Protein AF-0000000078676673 (afdb_homodimer)

Solvent-accessible surface area (backbone atoms only — not comparable to full-atom values): 57944 Å² total; per-residue (Å²): 85,81,50,71,73,44,78,80,46,65,52,58,42,9,52,76,52,68,42,88,40,55,68,43,31,34,55,69,67,86,79,61,76,72,70,53,73,57,58,74,82,31,48,66,63,53,66,36,32,30,43,80,42,86,70,35,52,70,46,39,53,55,34,51,52,52,36,44,50,51,38,16,38,59,28,43,42,38,75,39,76,58,84,74,61,75,51,32,40,33,36,33,49,42,73,12,48,30,18,28,65,18,46,79,79,66,31,75,36,64,32,30,49,11,75,91,26,55,39,43,12,51,46,45,34,38,50,40,18,35,62,42,49,69,50,51,64,27,34,65,66,29,72,72,48,34,44,73,35,71,88,32,38,30,89,91,54,64,74,51,65,51,61,38,55,64,76,28,44,74,63,79,88,51,55,80,48,59,54,17,36,46,23,63,39,27,49,55,62,27,67,64,90,48,55,17,43,44,41,71,55,68,86,42,45,78,39,28,32,38,54,44,34,70,24,73,56,48,48,52,44,51,25,53,74,70,50,36,67,53,41,62,27,50,66,48,64,35,50,38,71,52,93,63,42,71,33,42,32,76,48,70,56,90,43,63,60,39,84,38,46,53,45,76,58,51,54,72,38,20,77,81,49,57,62,36,28,66,98,50,28,21,20,39,33,37,62,32,46,86,46,51,66,70,36,28,23,21,42,25,48,47,84,38,77,55,51,68,48,48,22,20,39,32,32,32,39,30,27,30,30,13,56,59,17,36,39,35,37,32,37,37,33,70,34,93,86,83,41,73,54,76,45,82,74,46,76,43,58,30,54,72,96,50,77,49,80,40,80,46,64,42,70,45,76,48,73,50,47,26,27,50,31,46,34,39,33,27,28,83,54,79,27,58,13,21,43,34,42,28,33,33,31,35,31,44,39,83,49,60,75,41,71,47,78,39,69,52,39,59,59,45,61,72,67,52,55,52,54,44,73,46,69,52,70,82,42,72,30,92,82,48,53,24,31,33,43,37,32,16,69,35,1,40,68,90,38,63,52,13,24,15,40,24,44,22,46,29,51,46,96,42,56,89,80,52,71,69,38,32,57,80,28,44,34,38,45,26,44,40,28,64,49,53,45,73,70,71,37,48,37,41,61,50,65,48,53,44,47,48,79,39,57,35,94,85,64,78,44,48,53,44,32,52,13,80,75,64,32,45,83,42,73,46,96,87,68,49,67,44,19,39,25,59,64,50,34,31,47,52,65,40,45,52,70,56,49,68,70,52,41,34,65,48,96,42,27,33,42,33,39,31,36,50,84,83,80,51,70,74,43,79,81,47,65,55,58,43,8,52,75,53,67,44,88,41,54,67,43,33,34,56,70,67,86,80,60,76,71,70,50,71,56,60,75,82,30,48,65,63,52,67,36,32,32,42,81,43,85,70,36,51,69,47,39,54,54,33,49,53,53,36,44,51,50,38,16,38,59,27,43,42,37,74,39,76,60,84,75,62,74,53,33,40,34,37,33,48,43,72,13,47,31,17,30,66,19,46,78,78,67,30,75,36,64,30,29,49,12,76,89,27,55,39,43,12,51,45,46,34,37,52,40,18,35,63,43,50,70,48,51,65,26,34,65,66,30,70,72,48,33,44,74,35,70,90,34,37,30,89,91,53,63,76,52,65,51,61,38,55,64,76,28,46,74,63,80,86,51,55,80,48,59,55,16,34,47,22,61,39,28,49,54,63,28,67,63,90,49,56,20,44,44,41,71,55,68,85,40,44,79,39,28,30,39,55,45,34,69,24,72,56,47,48,51,43,50,25,54,73,70,50,34,67,53,40,61,26,50,67,48,62,35,50,40,70,50,92,62,43,71,33,42,32,77,49,70,56,90,41,63,60,38,83,38,48,55,44,78,60,51,54,72,40,20,77,80,48,58,62,35,28,65,96,48,30,21,20,40,34,37,62,31,46,85,45,52,65,68,35,28,22,22,42,25,48,46,85,36,78,56,52,70,48,47,23,20,41,32,31,33,40,30,28,30,30,14,58,60,17,37,38,34,37,33,38,36,32,70,35,92,86,82,42,72,53,76,45,80,74,47,77,45,59,28,54,71,95,51,77,48,80,39,79,45,65,44,72,45,76,48,72,51,47,26,24,49,31,46,34,39,34,27,27,83,52,80,28,60,15,21,44,33,43,31,33,35,32,36,30,44,40,82,49,58,74,40,71,48,76,42,69,52,40,61,60,45,62,73,67,51,54,53,56,46,72,46,69,53,71,81,42,71,27,91,82,48,52,23,30,34,42,37,31,16,68,35,0,40,69,90,38,64,54,12,24,16,41,25,44,21,46,29,50,46,96,42,56,90,78,51,70,70,38,33,55,80,27,44,33,39,47,26,46,39,29,65,49,52,44,72,70,73,36,49,37,41,61,50,65,49,51,45,45,50,81,39,58,33,96,85,65,78,43,50,53,44,32,53,14,82,74,64,31,43,84,42,73,46,95,86,68,47,68,42,20,39,26,58,64,50,33,31,46,51,64,41,45,50,70,55,51,67,70,51,43,35,65,46,95,41,28,32,42,33,40,32,38,50,82

Nearest PDB structures (foldseek):
  7uac-assembly1_H  TM=9.548E-01  e=2.931E-64  Homo sapiens
  7uab-assembly1_H  TM=9.508E-01  e=7.262E-64  Homo sapiens
  7uai-assembly1_C  TM=9.586E-01  e=2.978E-59  Homo sapiens
  7uaf-assembly1_D  TM=9.474E-01  e=2.146E-58  Homo sapiens
  7uab-assembly1_A  TM=9.183E-01  e=3.983E-48  Homo sapiens

Radius of gyration: 32.24 Å; Cα contacts (8 Å, |Δi|>4): 2885; chains: 2; bounding box: 76×101×75 Å

Sequence (1130 aa):
DVDEGHDWDIPNINGVAGVDLLEGDIEQDKTSSRNTIIGEKYRWPTTVPYYLEDSLDMNAKGVVLKAFDQYRLKTCIDFTPWKGEQNYISVFKGSGCFSSVGNQHVGKQRLSIGKNCDRLGTVEHEFLHALGLWHEQSRADRDDYVQIMWDQIEPGKEHNFRTRDDTVSSALGVPYDYSSVMHYSKTSFSRSSEPTIVTKIPHFLDVIGQRMGFSAGDLSKLNRLYKCTKSSTFVESCSFEEDNICGMIRGSGNRKWERRASVDGGPQTDFTNMGQCKGKGFFMHFSTASAEPADRASLETQWLYPKSGVQCLQFFLHRNGASDDVLNIWVREYDKAQGSRRTLFRTITAGGVGGSWELHAITLNMTQKARVVFEGISGKGPSAGGFSLDDINLSSVKCPEHVWHVRNITGLLATTPAGRKAYSPRFLSSTGYSFQVGVYLNGVSSRPGYMAVYLHLTSGPNDHKLRWPCPWHQGTMALLDQQSDIRQQMSMHRMVTTDPKMISSDGTEFYWDDPRKVGSKITASDGSFYYRGPGYGTSTFIAHSRLRSRNFLKGDDAFFLLSFEDVDEGHDWDIPNINGVAGVDLLEGDIEQDKTSSRNTIIGEKYRWPTTVPYYLEDSLDMNAKGVVLKAFDQYRLKTCIDFTPWKGEQNYISVFKGSGCFSSVGNQHVGKQRLSIGKNCDRLGTVEHEFLHALGLWHEQSRADRDDYVQIMWDQIEPGKEHNFRTRDDTVSSALGVPYDYSSVMHYSKTSFSRSSEPTIVTKIPHFLDVIGQRMGFSAGDLSKLNRLYKCTKSSTFVESCSFEEDNICGMIRGSGNRKWERRASVDGGPQTDFTNMGQCKGKGFFMHFSTASAEPADRASLETQWLYPKSGVQCLQFFLHRNGASDDVLNIWVREYDKAQGSRRTLFRTITAGGVGGSWELHAITLNMTQKARVVFEGISGKGPSAGGFSLDDINLSSVKCPEHVWHVRNITGLLATTPAGRKAYSPRFLSSTGYSFQVGVYLNGVSSRPGYMAVYLHLTSGPNDHKLRWPCPWHQGTMALLDQQSDIRQQMSMHRMVTTDPKMISSDGTEFYWDDPRKVGSKITASDGSFYYRGPGYGTSTFIAHSRLRSRNFLKGDDAFFLLSFE

Structure (mmCIF, N/CA/C/O backbone):
data_AF-0000000078676673-model_v1
#
loop_
_entity.id
_entity.type
_entity.pdbx_description
1 polymer Metalloendopeptidase
#
loop_
_atom_site.group_PDB
_atom_site.id
_atom_site.type_symbol
_atom_site.label_atom_id
_atom_site.label_alt_id
_atom_site.label_comp_id
_atom_site.label_asym_id
_atom_site.label_entity_id
_atom_site.label_seq_id
_atom_site.pdbx_PDB_ins_code
_atom_site.Cartn_x
_atom_site.Cartn_y
_atom_site.Cartn_z
_atom_site.occupancy
_atom_site.B_iso_or_equiv
_atom_site.auth_seq_id
_atom_site.auth_comp_id
_atom_site.auth_asym_id
_atom_site.auth_atom_id
_atom_site.pdbx_PDB_model_num
ATOM 1 N N . ASP A 1 1 ? 10.953 -36.375 -15.945 1 92.75 1 ASP A N 1
ATOM 2 C CA . ASP A 1 1 ? 11.344 -35 -15.547 1 92.75 1 ASP A CA 1
ATOM 3 C C . ASP A 1 1 ? 11.375 -34.062 -16.75 1 92.75 1 ASP A C 1
ATOM 5 O O . ASP A 1 1 ? 12.234 -34.188 -17.625 1 92.75 1 ASP A O 1
ATOM 9 N N . VAL A 1 2 ? 10.461 -33.125 -16.703 1 92.12 2 VAL A N 1
ATOM 10 C CA . VAL A 1 2 ? 10.25 -32.25 -17.859 1 92.12 2 VAL A CA 1
ATOM 11 C C . VAL A 1 2 ? 11.477 -31.359 -18.062 1 92.12 2 VAL A C 1
ATOM 13 O O . VAL A 1 2 ? 11.773 -30.953 -19.188 1 92.12 2 VAL A O 1
ATOM 16 N N . ASP A 1 3 ? 12.242 -31.094 -17.031 1 93.12 3 ASP A N 1
ATOM 17 C CA . ASP A 1 3 ? 13.406 -30.219 -17.109 1 93.12 3 ASP A CA 1
ATOM 18 C C . ASP A 1 3 ? 14.695 -31.016 -17.172 1 93.12 3 ASP A C 1
ATOM 20 O O . ASP A 1 3 ? 15.789 -30.453 -17.094 1 93.12 3 ASP A O 1
ATOM 24 N N . GLU A 1 4 ? 14.602 -32.25 -17.188 1 90.94 4 GLU A N 1
ATOM 25 C CA . GLU A 1 4 ? 15.727 -33.156 -17.312 1 90.94 4 GLU A CA 1
ATOM 26 C C . GLU A 1 4 ? 16.734 -32.969 -16.172 1 90.94 4 GLU A C 1
ATOM 28 O O . GLU A 1 4 ? 17.938 -33.031 -16.391 1 90.94 4 GLU A O 1
ATOM 33 N N . GLY A 1 5 ? 16.172 -32.594 -15.102 1 90 5 GLY A N 1
ATOM 34 C CA . GLY A 1 5 ? 17 -32.469 -13.898 1 90 5 GLY A CA 1
ATOM 35 C C . GLY A 1 5 ? 17.719 -31.141 -13.812 1 90 5 GLY A C 1
ATOM 36 O O . GLY A 1 5 ? 18.562 -30.938 -12.922 1 90 5 GLY A O 1
ATOM 37 N N . HIS A 1 6 ? 17.438 -30.219 -14.688 1 89.12 6 HIS A N 1
ATOM 38 C CA . HIS A 1 6 ? 18.141 -28.938 -14.711 1 89.12 6 HIS A CA 1
ATOM 39 C C . HIS A 1 6 ? 17.25 -27.812 -14.188 1 89.12 6 HIS A C 1
ATOM 41 O O . HIS A 1 6 ? 16.031 -27.844 -14.359 1 89.12 6 HIS A O 1
ATOM 47 N N . ASP A 1 7 ? 17.891 -26.922 -13.461 1 89.88 7 ASP A N 1
ATOM 48 C CA . ASP A 1 7 ? 17.25 -25.641 -13.148 1 89.88 7 ASP A CA 1
ATOM 49 C C . ASP A 1 7 ? 17.562 -24.594 -14.227 1 89.88 7 ASP A C 1
ATOM 51 O O . ASP A 1 7 ? 18.438 -23.75 -14.039 1 89.88 7 ASP A O 1
ATOM 55 N N . TRP A 1 8 ? 16.766 -24.641 -15.289 1 89.5 8 TRP A N 1
ATOM 56 C CA . TRP A 1 8 ? 17.031 -23.844 -16.484 1 89.5 8 TRP A CA 1
ATOM 57 C C . TRP A 1 8 ? 16.781 -22.359 -16.234 1 89.5 8 TRP A C 1
ATOM 59 O O . TRP A 1 8 ? 15.812 -22 -15.555 1 89.5 8 TRP A O 1
ATOM 69 N N . ASP A 1 9 ? 17.75 -21.578 -16.672 1 91.25 9 ASP A N 1
ATOM 70 C CA . ASP A 1 9 ? 17.531 -20.141 -16.797 1 91.25 9 ASP A CA 1
ATOM 71 C C . ASP A 1 9 ? 17.641 -19.688 -18.25 1 91.25 9 ASP A C 1
ATOM 73 O O . ASP A 1 9 ? 18.109 -20.438 -19.109 1 91.25 9 ASP A O 1
ATOM 77 N N . ILE A 1 10 ? 17.234 -18.547 -18.547 1 92.69 10 ILE A N 1
ATOM 78 C CA . ILE A 1 10 ? 17.062 -18.062 -19.906 1 92.69 10 ILE A CA 1
ATOM 79 C C . ILE A 1 10 ? 18.406 -18.078 -20.641 1 92.69 10 ILE A C 1
ATOM 81 O O . ILE A 1 10 ? 18.5 -18.625 -21.75 1 92.69 10 ILE A O 1
ATOM 85 N N . PRO A 1 11 ? 19.469 -17.578 -20.016 1 89.31 11 PRO A N 1
ATOM 86 C CA . PRO A 1 11 ? 20.75 -17.609 -20.75 1 89.31 11 PRO A CA 1
ATOM 87 C C . PRO A 1 11 ? 21.234 -19.031 -21.016 1 89.31 11 PRO A C 1
ATOM 89 O O . PRO A 1 11 ? 21.844 -19.297 -22.062 1 89.31 11 PRO A O 1
ATOM 92 N N . ASN A 1 12 ? 20.953 -19.938 -20.141 1 89.25 12 ASN A N 1
ATOM 93 C CA . ASN A 1 12 ? 21.312 -21.344 -20.359 1 89.25 12 ASN A CA 1
ATOM 94 C C . ASN A 1 12 ? 20.516 -21.953 -21.516 1 89.25 12 ASN A C 1
ATOM 96 O O . ASN A 1 12 ? 21.078 -22.641 -22.375 1 89.25 12 ASN A O 1
ATOM 100 N N . ILE A 1 13 ? 19.281 -21.688 -21.484 1 92.56 13 ILE A N 1
ATOM 101 C CA . ILE A 1 13 ? 18.391 -22.219 -22.516 1 92.56 13 ILE A CA 1
ATOM 102 C C . ILE A 1 13 ? 18.844 -21.703 -23.891 1 92.56 13 ILE A C 1
ATOM 104 O O . ILE A 1 13 ? 19.031 -22.5 -24.812 1 92.56 13 ILE A O 1
ATOM 108 N N . ASN A 1 14 ? 19.016 -20.422 -23.953 1 92.44 14 ASN A N 1
ATOM 109 C CA . ASN A 1 14 ? 19.375 -19.812 -25.234 1 92.44 14 ASN A CA 1
ATOM 110 C C . ASN A 1 14 ? 20.781 -20.203 -25.672 1 92.44 14 ASN A C 1
ATOM 112 O O . ASN A 1 14 ? 21.047 -20.359 -26.859 1 92.44 14 ASN A O 1
ATOM 116 N N . GLY A 1 15 ? 21.656 -20.422 -24.75 1 87.25 15 GLY A N 1
ATOM 117 C CA . GLY A 1 15 ? 22.984 -20.938 -25.062 1 87.25 15 GLY A CA 1
ATOM 118 C C . GLY A 1 15 ? 22.969 -22.312 -25.703 1 87.25 15 GLY A C 1
ATOM 119 O O . GLY A 1 15 ? 23.641 -22.531 -26.719 1 87.25 15 GLY A O 1
ATOM 120 N N . VAL A 1 16 ? 22.25 -23.156 -25.156 1 86.94 16 VAL A N 1
ATOM 121 C CA . VAL A 1 16 ? 22.125 -24.516 -25.656 1 86.94 16 VAL A CA 1
ATOM 122 C C . VAL A 1 16 ? 21.469 -24.5 -27.031 1 86.94 16 VAL A C 1
ATOM 124 O O . VAL A 1 16 ? 21.812 -25.297 -27.906 1 86.94 16 VAL A O 1
ATOM 127 N N . ALA A 1 17 ? 20.594 -23.562 -27.219 1 87.94 17 ALA A N 1
ATOM 128 C CA . ALA A 1 17 ? 19.875 -23.453 -28.484 1 87.94 17 ALA A CA 1
ATOM 129 C C . ALA A 1 17 ? 20.719 -22.781 -29.547 1 87.94 17 ALA A C 1
ATOM 131 O O . ALA A 1 17 ? 20.359 -22.75 -30.719 1 87.94 17 ALA A O 1
ATOM 132 N N . GLY A 1 18 ? 21.812 -22.172 -29.203 1 84.75 18 GLY A N 1
ATOM 133 C CA . GLY A 1 18 ? 22.734 -21.531 -30.125 1 84.75 18 GLY A CA 1
ATOM 134 C C . GLY A 1 18 ? 22.281 -20.156 -30.562 1 84.75 18 GLY A C 1
ATOM 135 O O . GLY A 1 18 ? 22.625 -19.703 -31.656 1 84.75 18 GLY A O 1
ATOM 136 N N . VAL A 1 19 ? 21.484 -19.609 -29.75 1 83.12 19 VAL A N 1
ATOM 137 C CA . VAL A 1 19 ? 20.969 -18.281 -30.078 1 83.12 19 VAL A CA 1
ATOM 138 C C . VAL A 1 19 ? 21.828 -17.219 -29.391 1 83.12 19 VAL A C 1
ATOM 140 O O . VAL A 1 19 ? 22.094 -17.297 -28.188 1 83.12 19 VAL A O 1
ATOM 143 N N . ASP A 1 20 ? 22.391 -16.312 -30.172 1 80.12 20 ASP A N 1
ATOM 144 C CA . ASP A 1 20 ? 23.172 -15.203 -29.641 1 80.12 20 ASP A CA 1
ATOM 145 C C . ASP A 1 20 ? 22.422 -13.883 -29.75 1 80.12 20 ASP A C 1
ATOM 147 O O . ASP A 1 20 ? 22.438 -13.242 -30.812 1 80.12 20 ASP A O 1
ATOM 151 N N . LEU A 1 21 ? 21.797 -13.531 -28.672 1 86.69 21 LEU A N 1
ATOM 152 C CA . LEU A 1 21 ? 20.953 -12.344 -28.656 1 86.69 21 LEU A CA 1
ATOM 153 C C . LEU A 1 21 ? 21.516 -11.289 -27.719 1 86.69 21 LEU A C 1
ATOM 155 O O . LEU A 1 21 ? 22.359 -11.594 -26.875 1 86.69 21 LEU A O 1
ATOM 159 N N . LEU A 1 22 ? 21.031 -10.094 -27.938 1 82.38 22 LEU A N 1
ATOM 160 C CA . LEU A 1 22 ? 21.391 -9.008 -27.031 1 82.38 22 LEU A CA 1
ATOM 161 C C . LEU A 1 22 ? 20.969 -9.32 -25.594 1 82.38 22 LEU A C 1
ATOM 163 O O . LEU A 1 22 ? 19.797 -9.641 -25.359 1 82.38 22 LEU A O 1
ATOM 167 N N . GLU A 1 23 ? 21.906 -9.266 -24.719 1 85.62 23 GLU A N 1
ATOM 168 C CA . GLU A 1 23 ? 21.672 -9.523 -23.297 1 85.62 23 GLU A CA 1
ATOM 169 C C . GLU A 1 23 ? 21.031 -10.891 -23.094 1 85.62 23 GLU A C 1
ATOM 171 O O . GLU A 1 23 ? 20.219 -11.055 -22.172 1 85.62 23 GLU A O 1
ATOM 176 N N . GLY A 1 24 ? 21.219 -11.719 -24.031 1 86.75 24 GLY A N 1
ATOM 177 C CA . GLY A 1 24 ? 20.859 -13.125 -23.875 1 86.75 24 GLY A CA 1
ATOM 178 C C . GLY A 1 24 ? 19.453 -13.445 -24.375 1 86.75 24 GLY A C 1
ATOM 179 O O . GLY A 1 24 ? 19.141 -14.602 -24.656 1 86.75 24 GLY A O 1
ATOM 180 N N . ASP A 1 25 ? 18.531 -12.391 -24.453 1 90.94 25 ASP A N 1
ATOM 181 C CA . ASP A 1 25 ? 17.172 -12.773 -24.844 1 90.94 25 ASP A CA 1
ATOM 182 C C . ASP A 1 25 ? 16.438 -11.609 -25.5 1 90.94 25 ASP A C 1
ATOM 184 O O . ASP A 1 25 ? 15.211 -11.617 -25.578 1 90.94 25 ASP A O 1
ATOM 188 N N . ILE A 1 26 ? 17.141 -10.594 -25.922 1 90.88 26 ILE A N 1
ATOM 189 C CA . ILE A 1 26 ? 16.5 -9.453 -26.562 1 90.88 26 ILE A CA 1
ATOM 190 C C . ILE A 1 26 ? 16.766 -9.492 -28.062 1 90.88 26 ILE A C 1
ATOM 192 O O . ILE A 1 26 ? 17.922 -9.492 -28.5 1 90.88 26 ILE A O 1
ATOM 196 N N . GLU A 1 27 ? 15.719 -9.539 -28.797 1 89 27 GLU A N 1
ATOM 197 C CA . GLU A 1 27 ? 15.812 -9.477 -30.25 1 89 27 GLU A CA 1
ATOM 198 C C . GLU A 1 27 ? 15.836 -8.031 -30.75 1 89 27 GLU A C 1
ATOM 200 O O . GLU A 1 27 ? 14.906 -7.266 -30.469 1 89 27 GLU A O 1
ATOM 205 N N . GLN A 1 28 ? 16.906 -7.57 -31.281 1 78.38 28 GLN A N 1
ATOM 206 C CA . GLN A 1 28 ? 17.016 -6.219 -31.812 1 78.38 28 GLN A CA 1
ATOM 207 C C . GLN A 1 28 ? 17.375 -6.242 -33.281 1 78.38 28 GLN A C 1
ATOM 209 O O . GLN A 1 28 ? 18.125 -7.102 -33.75 1 78.38 28 GLN A O 1
ATOM 214 N N . ASP A 1 29 ? 16.547 -5.516 -34.188 1 62.16 29 ASP A N 1
ATOM 215 C CA . ASP A 1 29 ? 16.922 -5.383 -35.594 1 62.16 29 ASP A CA 1
ATOM 216 C C . ASP A 1 29 ? 18.281 -4.688 -35.719 1 62.16 29 ASP A C 1
ATOM 218 O O . ASP A 1 29 ? 18.531 -3.689 -35.062 1 62.16 29 ASP A O 1
ATOM 222 N N . LYS A 1 30 ? 19.266 -5.34 -36.281 1 51.09 30 LYS A N 1
ATOM 223 C CA . LYS A 1 30 ? 20.609 -4.836 -36.531 1 51.09 30 LYS A CA 1
ATOM 224 C C . LYS A 1 30 ? 20.578 -3.441 -37.156 1 51.09 30 LYS A C 1
ATOM 226 O O . LYS A 1 30 ? 21.547 -2.689 -37.031 1 51.09 30 LYS A O 1
ATOM 231 N N . THR A 1 31 ? 19.609 -3.217 -37.938 1 47 31 THR A N 1
ATOM 232 C CA . THR A 1 31 ? 19.672 -1.951 -38.656 1 47 31 THR A CA 1
ATOM 233 C C . THR A 1 31 ? 19.25 -0.792 -37.75 1 47 31 THR A C 1
ATOM 235 O O . THR A 1 31 ? 19.453 0.373 -38.094 1 47 31 THR A O 1
ATOM 238 N N . SER A 1 32 ? 18.312 -0.962 -36.875 1 45.56 32 SER A N 1
ATOM 239 C CA . SER A 1 32 ? 17.734 0.176 -36.156 1 45.56 32 SER A CA 1
ATOM 240 C C . SER A 1 32 ? 18.531 0.524 -34.906 1 45.56 32 SER A C 1
ATOM 242 O O . SER A 1 32 ? 18.578 -0.266 -33.969 1 45.56 32 SER A O 1
ATOM 244 N N . SER A 1 33 ? 19.484 1.242 -35.156 1 39.91 33 SER A N 1
ATOM 245 C CA . SER A 1 33 ? 20.234 1.948 -34.125 1 39.91 33 SER A CA 1
ATOM 246 C C . SER A 1 33 ? 19.312 2.539 -33.062 1 39.91 33 SER A C 1
ATOM 248 O O . SER A 1 33 ? 19.719 3.365 -32.25 1 39.91 33 SER A O 1
ATOM 250 N N . ARG A 1 34 ? 18.031 2.299 -33.156 1 44.09 34 ARG A N 1
ATOM 251 C CA . ARG A 1 34 ? 17.172 3.062 -32.25 1 44.09 34 ARG A CA 1
ATOM 252 C C . ARG A 1 34 ? 17.312 2.59 -30.812 1 44.09 34 ARG A C 1
ATOM 254 O O . ARG A 1 34 ? 16.734 1.581 -30.422 1 44.09 34 ARG A O 1
ATOM 261 N N . ASN A 1 35 ? 18.453 2.812 -30.219 1 40.28 35 ASN A N 1
ATOM 262 C CA . ASN A 1 35 ? 18.953 2.527 -28.875 1 40.28 35 ASN A CA 1
ATOM 263 C C . ASN A 1 35 ? 17.953 2.959 -27.812 1 40.28 35 ASN A C 1
ATOM 265 O O . ASN A 1 35 ? 18.141 2.68 -26.625 1 40.28 35 ASN A O 1
ATOM 269 N N . THR A 1 36 ? 17.125 4.039 -28.047 1 45.88 36 THR A N 1
ATOM 270 C CA . THR A 1 36 ? 16.422 4.605 -26.906 1 45.88 36 THR A CA 1
ATOM 271 C C . THR A 1 36 ? 14.961 4.184 -26.891 1 45.88 36 THR A C 1
ATOM 273 O O . THR A 1 36 ? 14.227 4.449 -27.859 1 45.88 36 THR A O 1
ATOM 276 N N . ILE A 1 37 ? 14.625 2.998 -26.344 1 56.66 37 ILE A N 1
ATOM 277 C CA . ILE A 1 37 ? 13.219 2.615 -26.234 1 56.66 37 ILE A CA 1
ATOM 278 C C . ILE A 1 37 ? 12.555 3.373 -25.094 1 56.66 37 ILE A C 1
ATOM 280 O O . ILE A 1 37 ? 12.258 2.789 -24.047 1 56.66 37 ILE A O 1
ATOM 284 N N . ILE A 1 38 ? 12.961 4.793 -25.031 1 61.28 38 ILE A N 1
ATOM 285 C CA . ILE A 1 38 ? 12.266 5.633 -24.062 1 61.28 38 ILE A CA 1
ATOM 286 C C . ILE A 1 38 ? 11.18 6.445 -24.766 1 61.28 38 ILE A C 1
ATOM 288 O O . ILE A 1 38 ? 11.32 6.785 -25.938 1 61.28 38 ILE A O 1
ATOM 292 N N . GLY A 1 39 ? 9.914 6.258 -24.484 1 70.62 39 GLY A N 1
ATOM 293 C CA . GLY A 1 39 ? 8.906 7.156 -25.016 1 70.62 39 GLY A CA 1
ATOM 294 C C . GLY A 1 39 ? 7.555 6.492 -25.203 1 70.62 39 GLY A C 1
ATOM 295 O O . GLY A 1 39 ? 7.473 5.27 -25.344 1 70.62 39 GLY A O 1
ATOM 296 N N . GLU A 1 40 ? 6.711 7.227 -25.375 1 78.94 40 GLU A N 1
ATOM 297 C CA . GLU A 1 40 ? 5.316 6.812 -25.469 1 78.94 40 GLU A CA 1
ATOM 298 C C . GLU A 1 40 ? 5.051 6.094 -26.797 1 78.94 40 GLU A C 1
ATOM 300 O O . GLU A 1 40 ? 4.164 5.238 -26.875 1 78.94 40 GLU A O 1
ATOM 305 N N . LYS A 1 41 ? 5.965 6.297 -27.734 1 85.31 41 LYS A N 1
ATOM 306 C CA . LYS A 1 41 ? 5.738 5.723 -29.062 1 85.31 41 LYS A CA 1
ATOM 307 C C . LYS A 1 41 ? 5.957 4.211 -29.047 1 85.31 41 LYS A C 1
ATOM 309 O O . LYS A 1 41 ? 5.445 3.498 -29.922 1 85.31 41 LYS A O 1
ATOM 314 N N . TYR A 1 42 ? 6.648 3.682 -28.125 1 89.56 42 TYR A N 1
ATOM 315 C CA . TYR A 1 42 ? 6.945 2.254 -28.094 1 89.56 42 TYR A CA 1
ATOM 316 C C . TYR A 1 42 ? 6.012 1.53 -27.125 1 89.56 42 TYR A C 1
ATOM 318 O O . TYR A 1 42 ? 6.184 0.337 -26.859 1 89.56 42 TYR A O 1
ATOM 326 N N . ARG A 1 43 ? 5.043 2.199 -26.641 1 93.5 43 ARG A N 1
ATOM 327 C CA . ARG A 1 43 ? 4.094 1.59 -25.703 1 93.5 43 ARG A CA 1
ATOM 328 C C . ARG A 1 43 ? 2.932 0.947 -26.453 1 93.5 43 ARG A C 1
ATOM 330 O O . ARG A 1 43 ? 2.498 1.453 -27.484 1 93.5 43 ARG A O 1
ATOM 337 N N . TRP A 1 44 ? 2.527 -0.1 -25.969 1 96.81 44 TRP A N 1
ATOM 338 C CA . TRP A 1 44 ? 1.298 -0.738 -26.422 1 96.81 44 TRP A CA 1
ATOM 339 C C . TRP A 1 44 ? 0.077 -0.105 -25.766 1 96.81 44 TRP A C 1
ATOM 341 O O . TRP A 1 44 ? 0.195 0.555 -24.734 1 96.81 44 TRP A O 1
ATOM 351 N N . PRO A 1 45 ? -1.104 -0.226 -26.453 1 96 45 PRO A N 1
ATOM 352 C CA . PRO A 1 45 ? -2.311 0.026 -25.656 1 96 45 PRO A CA 1
ATOM 353 C C . PRO A 1 45 ? -2.451 -0.934 -24.484 1 96 45 PRO A C 1
ATOM 355 O O . PRO A 1 45 ? -1.758 -1.952 -24.422 1 96 45 PRO A O 1
ATOM 358 N N . THR A 1 46 ? -3.293 -0.628 -23.531 1 96.06 46 THR A N 1
ATOM 359 C CA . THR A 1 46 ? -3.441 -1.491 -22.359 1 96.06 46 THR A CA 1
ATOM 360 C C . THR A 1 46 ? -4.09 -2.816 -22.75 1 96.06 46 THR A C 1
ATOM 362 O O . THR A 1 46 ? -3.953 -3.812 -22.031 1 96.06 46 THR A O 1
ATOM 365 N N . THR A 1 47 ? -4.859 -2.793 -23.844 1 97.75 47 THR A N 1
ATOM 366 C CA . THR A 1 47 ? -5.32 -4.031 -24.453 1 97.75 47 THR A CA 1
ATOM 367 C C . THR A 1 47 ? -4.375 -4.469 -25.578 1 97.75 47 THR A C 1
ATOM 369 O O . THR A 1 47 ? -4.387 -3.895 -26.656 1 97.75 47 THR A O 1
ATOM 372 N N . VAL A 1 48 ? -3.602 -5.461 -25.328 1 98.44 48 VAL A N 1
ATOM 373 C CA . VAL A 1 48 ? -2.533 -5.863 -26.234 1 98.44 48 VAL A CA 1
ATOM 374 C C . VAL A 1 48 ? -2.975 -7.078 -27.047 1 98.44 48 VAL A C 1
ATOM 376 O O . VAL A 1 48 ? -3.246 -8.141 -26.484 1 98.44 48 VAL A O 1
ATOM 379 N N . PRO A 1 49 ? -3.041 -6.953 -28.359 1 98.69 49 PRO A N 1
ATOM 380 C CA . PRO A 1 49 ? -3.414 -8.117 -29.172 1 98.69 49 PRO A CA 1
ATOM 381 C C . PRO A 1 49 ? -2.312 -9.172 -29.234 1 98.69 49 PRO A C 1
ATOM 383 O O . PRO A 1 49 ? -1.136 -8.828 -29.391 1 98.69 49 PRO A O 1
ATOM 386 N N . TYR A 1 50 ? -2.711 -10.414 -29.109 1 98.81 50 TYR A N 1
ATOM 387 C CA . TYR A 1 50 ? -1.737 -11.5 -29.203 1 98.81 50 TYR A CA 1
ATOM 388 C C . TYR A 1 50 ? -2.24 -12.602 -30.141 1 98.81 50 TYR A C 1
ATOM 390 O O . TYR A 1 50 ? -3.438 -12.688 -30.422 1 98.81 50 TYR A O 1
ATOM 398 N N . TYR A 1 51 ? -1.328 -13.375 -30.656 1 98.75 51 TYR A N 1
ATOM 399 C CA . TYR A 1 51 ? -1.61 -14.547 -31.469 1 98.75 51 TYR A CA 1
ATOM 400 C C . TYR A 1 51 ? -0.695 -15.703 -31.094 1 98.75 51 TYR A C 1
ATOM 402 O O . TYR A 1 51 ? 0.53 -15.562 -31.094 1 98.75 51 TYR A O 1
ATOM 410 N N . LEU A 1 52 ? -1.284 -16.844 -30.703 1 98.75 52 LEU A N 1
ATOM 411 C CA . LEU A 1 52 ? -0.507 -18.047 -30.422 1 98.75 52 LEU A CA 1
ATOM 412 C C . LEU A 1 52 ? -0.386 -18.922 -31.672 1 98.75 52 LEU A C 1
ATOM 414 O O . LEU A 1 52 ? -1.374 -19.5 -32.125 1 98.75 52 LEU A O 1
ATOM 418 N N . GLU A 1 53 ? 0.771 -19.078 -32.125 1 98.5 53 GLU A N 1
ATOM 419 C CA . GLU A 1 53 ? 0.976 -19.812 -33.375 1 98.5 53 GLU A CA 1
ATOM 420 C C . GLU A 1 53 ? 0.841 -21.312 -33.156 1 98.5 53 GLU A C 1
ATOM 422 O O . GLU A 1 53 ? 0.959 -21.797 -32 1 98.5 53 GLU A O 1
ATOM 427 N N . ASP A 1 54 ? 0.74 -22.047 -34.281 1 97.56 54 ASP A N 1
ATOM 428 C CA . ASP A 1 54 ? 0.571 -23.5 -34.219 1 97.56 54 ASP A CA 1
ATOM 429 C C . ASP A 1 54 ? 1.874 -24.188 -33.844 1 97.56 54 ASP A C 1
ATOM 431 O O . ASP A 1 54 ? 1.86 -25.328 -33.375 1 97.56 54 ASP A O 1
ATOM 435 N N . SER A 1 55 ? 2.93 -23.531 -34 1 97.69 55 SER A N 1
ATOM 436 C CA . SER A 1 55 ? 4.234 -24.094 -33.688 1 97.69 55 SER A CA 1
ATOM 437 C C . SER A 1 55 ? 4.41 -24.328 -32.188 1 97.69 55 SER A C 1
ATOM 439 O O . SER A 1 55 ? 5.242 -25.125 -31.766 1 97.69 55 SER A O 1
ATOM 441 N N . LEU A 1 56 ? 3.652 -23.672 -31.375 1 97.81 56 LEU A N 1
ATOM 442 C CA . LEU A 1 56 ? 3.82 -23.719 -29.922 1 97.81 56 LEU A CA 1
ATOM 443 C C . LEU A 1 56 ? 3.383 -25.062 -29.375 1 97.81 56 LEU A C 1
ATOM 445 O O . LEU A 1 56 ? 2.381 -25.625 -29.812 1 97.81 56 LEU A O 1
ATOM 449 N N . ASP A 1 57 ? 4.188 -25.484 -28.422 1 95.56 57 ASP A N 1
ATOM 450 C CA . ASP A 1 57 ? 3.748 -26.656 -27.656 1 95.56 57 ASP A CA 1
ATOM 451 C C . ASP A 1 57 ? 2.484 -26.359 -26.859 1 95.56 57 ASP A C 1
ATOM 453 O O . ASP A 1 57 ? 2.252 -25.203 -26.469 1 95.56 57 ASP A O 1
ATOM 457 N N . MET A 1 58 ? 1.748 -27.391 -26.609 1 96.19 58 MET A N 1
ATOM 458 C CA . MET A 1 58 ? 0.484 -27.219 -25.891 1 96.19 58 MET A CA 1
ATOM 459 C C . MET A 1 58 ? 0.715 -26.641 -24.5 1 96.19 58 MET A C 1
ATOM 461 O O . MET A 1 58 ? -0.018 -25.75 -24.062 1 96.19 58 MET A O 1
ATOM 465 N N . ASN A 1 59 ? 1.703 -27.172 -23.812 1 97.38 59 ASN A N 1
ATOM 466 C CA . ASN A 1 59 ? 1.98 -26.656 -22.484 1 97.38 59 ASN A CA 1
ATOM 467 C C . ASN A 1 59 ? 2.34 -25.172 -22.516 1 97.38 59 ASN A C 1
ATOM 469 O O . ASN A 1 59 ? 1.94 -24.406 -21.641 1 97.38 59 ASN A O 1
ATOM 473 N N . ALA A 1 60 ? 3.127 -24.766 -23.5 1 98.12 60 ALA A N 1
ATOM 474 C CA . ALA A 1 60 ? 3.516 -23.375 -23.656 1 98.12 60 ALA A CA 1
ATOM 475 C C . ALA A 1 60 ? 2.289 -22.469 -23.797 1 98.12 60 ALA A C 1
ATOM 477 O O . ALA A 1 60 ? 2.238 -21.391 -23.219 1 98.12 60 ALA A O 1
ATOM 478 N N . LYS A 1 61 ? 1.332 -22.938 -24.594 1 98.19 61 LYS A N 1
ATOM 479 C CA . LYS A 1 61 ? 0.1 -22.172 -24.734 1 98.19 61 LYS A CA 1
ATOM 480 C C . LYS A 1 61 ? -0.587 -21.969 -23.391 1 98.19 61 LYS A C 1
ATOM 482 O O . LYS A 1 61 ? -1.01 -20.859 -23.062 1 98.19 61 LYS A O 1
ATOM 487 N N . GLY A 1 62 ? -0.69 -23.031 -22.609 1 97.75 62 GLY A N 1
ATOM 488 C CA . GLY A 1 62 ? -1.301 -22.938 -21.297 1 97.75 62 GLY A CA 1
ATOM 489 C C . GLY A 1 62 ? -0.57 -22 -20.359 1 97.75 62 GLY A C 1
ATOM 490 O O . GLY A 1 62 ? -1.198 -21.219 -19.641 1 97.75 62 GLY A O 1
ATOM 491 N N . VAL A 1 63 ? 0.728 -22.047 -20.359 1 98.38 63 VAL A N 1
ATOM 492 C CA . VAL A 1 63 ? 1.537 -21.219 -19.484 1 98.38 63 VAL A CA 1
ATOM 493 C C . VAL A 1 63 ? 1.392 -19.75 -19.875 1 98.38 63 VAL A C 1
ATOM 495 O O . VAL A 1 63 ? 1.32 -18.875 -19.016 1 98.38 63 VAL A O 1
ATOM 498 N N . VAL A 1 64 ? 1.376 -19.469 -21.188 1 98.75 64 VAL A N 1
ATOM 499 C CA . VAL A 1 64 ? 1.198 -18.109 -21.672 1 98.75 64 VAL A CA 1
ATOM 500 C C . VAL A 1 64 ? -0.135 -17.547 -21.172 1 98.75 64 VAL A C 1
ATOM 502 O O . VAL A 1 64 ? -0.199 -16.422 -20.672 1 98.75 64 VAL A O 1
ATOM 505 N N . LEU A 1 65 ? -1.17 -18.328 -21.266 1 98.06 65 LEU A N 1
ATOM 506 C CA . LEU A 1 65 ? -2.484 -17.875 -20.828 1 98.06 65 LEU A CA 1
ATOM 507 C C . LEU A 1 65 ? -2.498 -17.656 -19.312 1 98.06 65 LEU A C 1
ATOM 509 O O . LEU A 1 65 ? -3.135 -16.719 -18.828 1 98.06 65 LEU A O 1
ATOM 513 N N . LYS A 1 66 ? -1.822 -18.516 -18.594 1 97.81 66 LYS A N 1
ATOM 514 C CA . LYS A 1 66 ? -1.702 -18.312 -17.156 1 97.81 66 LYS A CA 1
ATOM 515 C C . LYS A 1 66 ? -0.967 -17.016 -16.844 1 97.81 66 LYS A C 1
ATOM 517 O O . LYS A 1 66 ? -1.325 -16.297 -15.898 1 97.81 66 LYS A O 1
ATOM 522 N N . ALA A 1 67 ? 0.102 -16.719 -17.562 1 98.5 67 ALA A N 1
ATOM 523 C CA . ALA A 1 67 ? 0.819 -15.453 -17.406 1 98.5 67 ALA A CA 1
ATOM 524 C C . ALA A 1 67 ? -0.104 -14.266 -17.641 1 98.5 67 ALA A C 1
ATOM 526 O O . ALA A 1 67 ? -0.046 -13.266 -16.922 1 98.5 67 ALA A O 1
ATOM 527 N N . PHE A 1 68 ? -0.944 -14.383 -18.688 1 98.44 68 PHE A N 1
ATOM 528 C CA . PHE A 1 68 ? -1.894 -13.32 -18.984 1 98.44 68 PHE A CA 1
ATOM 529 C C . PHE A 1 68 ? -2.838 -13.094 -17.812 1 98.44 68 PHE A C 1
ATOM 531 O O . PHE A 1 68 ? -3.189 -11.953 -17.5 1 98.44 68 PHE A O 1
ATOM 538 N N . ASP A 1 69 ? -3.232 -14.141 -17.172 1 97.19 69 ASP A N 1
ATOM 539 C CA . ASP A 1 69 ? -4.062 -14.016 -15.977 1 97.19 69 ASP A CA 1
ATOM 540 C C . ASP A 1 69 ? -3.359 -13.188 -14.906 1 97.19 69 ASP A C 1
ATOM 542 O O . ASP A 1 69 ? -3.99 -12.367 -14.227 1 97.19 69 ASP A O 1
ATOM 546 N N . GLN A 1 70 ? -2.096 -13.383 -14.758 1 98.06 70 GLN A N 1
ATOM 547 C CA . GLN A 1 70 ? -1.34 -12.641 -13.75 1 98.06 70 GLN A CA 1
ATOM 548 C C . GLN A 1 70 ? -1.249 -11.164 -14.109 1 98.06 70 GLN A C 1
ATOM 550 O O . GLN A 1 70 ? -1.386 -10.297 -13.234 1 98.06 70 GLN A O 1
ATOM 555 N N . TYR A 1 71 ? -1.032 -10.883 -15.414 1 98.5 71 TYR A N 1
ATOM 556 C CA . TYR A 1 71 ? -1.019 -9.492 -15.859 1 98.5 71 TYR A CA 1
ATOM 557 C C . TYR A 1 71 ? -2.352 -8.812 -15.57 1 98.5 71 TYR A C 1
ATOM 559 O O . TYR A 1 71 ? -2.389 -7.703 -15.047 1 98.5 71 TYR A O 1
ATOM 567 N N . ARG A 1 72 ? -3.412 -9.484 -15.867 1 97.44 72 ARG A N 1
ATOM 568 C CA . ARG A 1 72 ? -4.746 -8.922 -15.68 1 97.44 72 ARG A CA 1
ATOM 569 C C . ARG A 1 72 ? -5.055 -8.719 -14.203 1 97.44 72 ARG A C 1
ATOM 571 O O . ARG A 1 72 ? -5.723 -7.75 -13.828 1 97.44 72 ARG A O 1
ATOM 578 N N . LEU A 1 73 ? -4.586 -9.602 -13.414 1 97.38 73 LEU A N 1
ATOM 579 C CA . LEU A 1 73 ? -4.863 -9.562 -11.984 1 97.38 73 LEU A CA 1
ATOM 580 C C . LEU A 1 73 ? -4.09 -8.43 -11.312 1 97.38 73 LEU A C 1
ATOM 582 O O . LEU A 1 73 ? -4.586 -7.805 -10.375 1 97.38 73 LEU A O 1
ATOM 586 N N . LYS A 1 74 ? -2.893 -8.117 -11.805 1 97.75 74 LYS A N 1
ATOM 587 C CA . LYS A 1 74 ? -1.979 -7.281 -11.031 1 97.75 74 LYS A CA 1
ATOM 588 C C . LYS A 1 74 ? -1.747 -5.938 -11.719 1 97.75 74 LYS A C 1
ATOM 590 O O . LYS A 1 74 ? -1.181 -5.02 -11.125 1 97.75 74 LYS A O 1
ATOM 595 N N . THR A 1 75 ? -2.176 -5.777 -12.961 1 97.31 75 THR A N 1
ATOM 596 C CA . THR A 1 75 ? -2.014 -4.551 -13.734 1 97.31 75 THR A CA 1
ATOM 597 C C . THR A 1 75 ? -3.254 -4.273 -14.578 1 97.31 75 THR A C 1
ATOM 599 O O . THR A 1 75 ? -4.23 -5.023 -14.523 1 97.31 75 THR A O 1
ATOM 602 N N . CYS A 1 76 ? -3.193 -3.191 -15.352 1 95.94 76 CYS A N 1
ATOM 603 C CA . CYS A 1 76 ? -4.309 -2.863 -16.234 1 95.94 76 CYS A CA 1
ATOM 604 C C . CYS A 1 76 ? -4.117 -3.482 -17.609 1 95.94 76 CYS A C 1
ATOM 606 O O . CYS A 1 76 ? -4.945 -3.295 -18.5 1 95.94 76 CYS A O 1
ATOM 608 N N . ILE A 1 77 ? -2.984 -4.266 -17.797 1 97.94 77 ILE A N 1
ATOM 609 C CA . ILE A 1 77 ? -2.674 -4.871 -19.094 1 97.94 77 ILE A CA 1
ATOM 610 C C . ILE A 1 77 ? -3.58 -6.078 -19.328 1 97.94 77 ILE A C 1
ATOM 612 O O . ILE A 1 77 ? -3.691 -6.957 -18.469 1 97.94 77 ILE A O 1
ATOM 616 N N . ASP A 1 78 ? -4.188 -6.078 -20.469 1 97.44 78 ASP A N 1
ATOM 617 C CA . ASP A 1 78 ? -5.074 -7.168 -20.859 1 97.44 78 ASP A CA 1
ATOM 618 C C . ASP A 1 78 ? -4.707 -7.703 -22.234 1 97.44 78 ASP A C 1
ATOM 620 O O . ASP A 1 78 ? -4.984 -7.059 -23.25 1 97.44 78 ASP A O 1
ATOM 624 N N . PHE A 1 79 ? -4.188 -8.867 -22.281 1 98.25 79 PHE A N 1
ATOM 625 C CA . PHE A 1 79 ? -3.881 -9.508 -23.562 1 98.25 79 PHE A CA 1
ATOM 626 C C . PHE A 1 79 ? -5.129 -10.148 -24.156 1 98.25 79 PHE A C 1
ATOM 628 O O . PHE A 1 79 ? -5.762 -10.992 -23.516 1 98.25 79 PHE A O 1
ATOM 635 N N . THR A 1 80 ? -5.402 -9.734 -25.391 1 97.56 80 THR A N 1
ATOM 636 C CA . THR A 1 80 ? -6.59 -10.258 -26.062 1 97.56 80 THR A CA 1
ATOM 637 C C . THR A 1 80 ? -6.234 -10.844 -27.422 1 97.56 80 THR A C 1
ATOM 639 O O . THR A 1 80 ? -5.262 -10.422 -28.047 1 97.56 80 THR A O 1
ATOM 642 N N . PRO A 1 81 ? -6.98 -11.789 -27.891 1 98.06 81 PRO A N 1
ATOM 643 C CA . PRO A 1 81 ? -6.688 -12.359 -29.219 1 98.06 81 PRO A CA 1
ATOM 644 C C . PRO A 1 81 ? -6.711 -11.312 -30.328 1 98.06 81 PRO A C 1
ATOM 646 O O . PRO A 1 81 ? -7.562 -10.422 -30.312 1 98.06 81 PRO A O 1
ATOM 649 N N . TRP A 1 82 ? -5.805 -11.477 -31.25 1 98.38 82 TRP A N 1
ATOM 650 C CA . TRP A 1 82 ? -5.664 -10.57 -32.375 1 98.38 82 TRP A CA 1
ATOM 651 C C . TRP A 1 82 ? -6.898 -10.625 -33.281 1 98.38 82 TRP A C 1
ATOM 653 O O . TRP A 1 82 ? -7.34 -11.711 -33.656 1 98.38 82 TRP A O 1
ATOM 663 N N . LYS A 1 83 ? -7.453 -9.453 -33.625 1 97.69 83 LYS A N 1
ATOM 664 C CA . LYS A 1 83 ? -8.641 -9.367 -34.469 1 97.69 83 LYS A CA 1
ATOM 665 C C . LYS A 1 83 ? -8.383 -8.492 -35.688 1 97.69 83 LYS A C 1
ATOM 667 O O . LYS A 1 83 ? -9.312 -7.945 -36.281 1 97.69 83 LYS A O 1
ATOM 672 N N . GLY A 1 84 ? -7.211 -8.227 -35.969 1 97.38 84 GLY A N 1
ATOM 673 C CA . GLY A 1 84 ? -6.902 -7.438 -37.125 1 97.38 84 GLY A CA 1
ATOM 674 C C . GLY A 1 84 ? -6.215 -6.125 -36.812 1 97.38 84 GLY A C 1
ATOM 675 O O . GLY A 1 84 ? -5.984 -5.301 -37.688 1 97.38 84 GLY A O 1
ATOM 676 N N . GLU A 1 85 ? -5.848 -5.945 -35.594 1 97.69 85 GLU A N 1
ATOM 677 C CA . GLU A 1 85 ? -5.133 -4.73 -35.219 1 97.69 85 GLU A CA 1
ATOM 678 C C . GLU A 1 85 ? -3.836 -4.582 -36 1 97.69 85 GLU A C 1
ATOM 680 O O . GLU A 1 85 ? -3.24 -5.574 -36.438 1 97.69 85 GLU A O 1
ATOM 685 N N . GLN A 1 86 ? -3.396 -3.352 -36.125 1 97.56 86 GLN A N 1
ATOM 686 C CA . GLN A 1 86 ? -2.211 -3.039 -36.938 1 97.56 86 GLN A CA 1
ATOM 687 C C . GLN A 1 86 ? -0.982 -3.762 -36.375 1 97.56 86 GLN A C 1
ATOM 689 O O . GLN A 1 86 ? -0.148 -4.242 -37.156 1 97.56 86 GLN A O 1
ATOM 694 N N . ASN A 1 87 ? -0.825 -3.738 -35.062 1 97.81 87 ASN A N 1
ATOM 695 C CA . ASN A 1 87 ? 0.279 -4.418 -34.406 1 97.81 87 ASN A CA 1
ATOM 696 C C . ASN A 1 87 ? -0.224 -5.457 -33.406 1 97.81 87 ASN A C 1
ATOM 698 O O . ASN A 1 87 ? -1.232 -5.238 -32.719 1 97.81 87 ASN A O 1
ATOM 702 N N . TYR A 1 88 ? 0.476 -6.559 -33.344 1 98.5 88 TYR A N 1
ATOM 703 C CA . TYR A 1 88 ? 0.148 -7.609 -32.406 1 98.5 88 TYR A CA 1
ATOM 704 C C . TYR A 1 88 ? 1.378 -8.445 -32.062 1 98.5 88 TYR A C 1
ATOM 706 O O . TYR A 1 88 ? 2.373 -8.414 -32.781 1 98.5 88 TYR A O 1
ATOM 714 N N . ILE A 1 89 ? 1.362 -9.117 -31 1 98.75 89 ILE A N 1
ATOM 715 C CA . ILE A 1 89 ? 2.445 -10 -30.594 1 98.75 89 ILE A CA 1
ATOM 716 C C . ILE A 1 89 ? 2.143 -11.43 -31.031 1 98.75 89 ILE A C 1
ATOM 718 O O . ILE A 1 89 ? 1.121 -12 -30.641 1 98.75 89 ILE A O 1
ATOM 722 N N . SER A 1 90 ? 2.955 -11.945 -31.844 1 98.75 90 SER A N 1
ATOM 723 C CA . SER A 1 90 ? 2.84 -13.328 -32.281 1 98.75 90 SER A CA 1
ATOM 724 C C . SER A 1 90 ? 3.799 -14.242 -31.531 1 98.75 90 SER A C 1
ATOM 726 O O . SER A 1 90 ? 5.016 -14.148 -31.703 1 98.75 90 SER A O 1
ATOM 728 N N . VAL A 1 91 ? 3.273 -15.133 -30.75 1 98.88 91 VAL A N 1
ATOM 729 C CA . VAL A 1 91 ? 4.086 -16.031 -29.938 1 98.88 91 VAL A CA 1
ATOM 730 C C . VAL A 1 91 ? 4.332 -17.344 -30.688 1 98.88 91 VAL A C 1
ATOM 732 O O . VAL A 1 91 ? 3.387 -17.969 -31.156 1 98.88 91 VAL A O 1
ATOM 735 N N . PHE A 1 92 ? 5.574 -17.734 -30.797 1 98.38 92 PHE A N 1
ATOM 736 C CA . PHE A 1 92 ? 5.906 -18.922 -31.578 1 98.38 92 PHE A CA 1
ATOM 737 C C . PHE A 1 92 ? 6.996 -19.734 -30.891 1 98.38 92 PHE A C 1
ATOM 739 O O . PHE A 1 92 ? 7.59 -19.281 -29.906 1 98.38 92 PHE A O 1
ATOM 746 N N . LYS A 1 93 ? 7.172 -20.984 -31.281 1 98 93 LYS A N 1
ATOM 747 C CA . LYS A 1 93 ? 8.266 -21.812 -30.797 1 98 93 LYS A CA 1
ATOM 748 C C . LYS A 1 93 ? 9.539 -21.578 -31.594 1 98 93 LYS A C 1
ATOM 750 O O . LYS A 1 93 ? 9.773 -22.234 -32.625 1 98 93 LYS A O 1
ATOM 755 N N . GLY A 1 94 ? 10.336 -20.688 -31.141 1 95.19 94 GLY A N 1
ATOM 756 C CA . GLY A 1 94 ? 11.656 -20.469 -31.719 1 95.19 94 GLY A CA 1
ATOM 757 C C . GLY A 1 94 ? 12.758 -21.219 -31 1 95.19 94 GLY A C 1
ATOM 758 O O . GLY A 1 94 ? 12.492 -22.141 -30.234 1 95.19 94 GLY A O 1
ATOM 759 N N . SER A 1 95 ? 14.031 -20.797 -31.438 1 92.44 95 SER A N 1
ATOM 760 C CA . SER A 1 95 ? 15.188 -21.375 -30.75 1 92.44 95 SER A CA 1
ATOM 761 C C . SER A 1 95 ? 15.453 -20.672 -29.422 1 92.44 95 SER A C 1
ATOM 763 O O . SER A 1 95 ? 16.172 -19.672 -29.375 1 92.44 95 SER A O 1
ATOM 765 N N . GLY A 1 96 ? 14.664 -20.984 -28.406 1 94.69 96 GLY A N 1
ATOM 766 C CA . GLY A 1 96 ? 14.898 -20.422 -27.078 1 94.69 96 GLY A CA 1
ATOM 767 C C . GLY A 1 96 ? 13.852 -19.406 -26.672 1 94.69 96 GLY A C 1
ATOM 768 O O . GLY A 1 96 ? 12.719 -19.438 -27.156 1 94.69 96 GLY A O 1
ATOM 769 N N . CYS A 1 97 ? 14.211 -18.547 -25.688 1 96.81 97 CYS A N 1
ATOM 770 C CA . CYS A 1 97 ? 13.328 -17.531 -25.125 1 96.81 97 CYS A CA 1
ATOM 771 C C . CYS A 1 97 ? 13.797 -16.125 -25.484 1 96.81 97 CYS A C 1
ATOM 773 O O . CYS A 1 97 ? 14.898 -15.727 -25.109 1 96.81 97 CYS A O 1
ATOM 775 N N . PHE A 1 98 ? 12.992 -15.375 -26.188 1 96.88 98 PHE A N 1
ATOM 776 C CA . PHE A 1 98 ? 13.43 -14.023 -26.5 1 96.88 98 PHE A CA 1
ATOM 777 C C . PHE A 1 98 ? 12.258 -13.164 -26.953 1 96.88 98 PHE A C 1
ATOM 779 O O . PHE A 1 98 ? 11.211 -13.688 -27.359 1 96.88 98 PHE A O 1
ATOM 786 N N . SER A 1 99 ? 12.414 -11.898 -26.875 1 96.5 99 SER A N 1
ATOM 787 C CA . SER A 1 99 ? 11.445 -10.883 -27.266 1 96.5 99 SER A CA 1
ATOM 788 C C . SER A 1 99 ? 12.133 -9.57 -27.609 1 96.5 99 SER A C 1
ATOM 790 O O . SER A 1 99 ? 13.258 -9.312 -27.172 1 96.5 99 SER A O 1
ATOM 792 N N . SER A 1 100 ? 11.5 -8.781 -28.484 1 94.31 100 SER A N 1
ATOM 793 C CA . SER A 1 100 ? 11.906 -7.391 -28.609 1 94.31 100 SER A CA 1
ATOM 794 C C . SER A 1 100 ? 11.422 -6.551 -27.438 1 94.31 100 SER A C 1
ATOM 796 O O . SER A 1 100 ? 10.555 -6.988 -26.672 1 94.31 100 SER A O 1
ATOM 798 N N . VAL A 1 101 ? 12.047 -5.375 -27.328 1 93.25 101 VAL A N 1
ATOM 799 C CA . VAL A 1 101 ? 11.656 -4.484 -26.234 1 93.25 101 VAL A CA 1
ATOM 800 C C . VAL A 1 101 ? 10.672 -3.434 -26.75 1 93.25 101 VAL A C 1
ATOM 802 O O . VAL A 1 101 ? 10.992 -2.68 -27.672 1 93.25 101 VAL A O 1
ATOM 805 N N . GLY A 1 102 ? 9.461 -3.441 -26.203 1 94.19 102 GLY A N 1
ATOM 806 C CA . GLY A 1 102 ? 8.469 -2.461 -26.609 1 94.19 102 GLY A CA 1
ATOM 807 C C . GLY A 1 102 ? 7.781 -2.803 -27.922 1 94.19 102 GLY A C 1
ATOM 808 O O . GLY A 1 102 ? 8.062 -3.842 -28.516 1 94.19 102 GLY A O 1
ATOM 809 N N . ASN A 1 103 ? 6.84 -1.963 -28.266 1 95.75 103 ASN A N 1
ATOM 810 C CA . ASN A 1 103 ? 6.164 -2.066 -29.562 1 95.75 103 ASN A CA 1
ATOM 811 C C . ASN A 1 103 ? 7.051 -1.567 -30.703 1 95.75 103 ASN A C 1
ATOM 813 O O . ASN A 1 103 ? 7.34 -0.372 -30.781 1 95.75 103 ASN A O 1
ATOM 817 N N . GLN A 1 104 ? 7.363 -2.461 -31.609 1 94.19 104 GLN A N 1
ATOM 818 C CA . GLN A 1 104 ? 8.273 -2.135 -32.719 1 94.19 104 GLN A CA 1
ATOM 819 C C . GLN A 1 104 ? 7.516 -1.617 -33.906 1 94.19 104 GLN A C 1
ATOM 821 O O . GLN A 1 104 ? 8.125 -1.146 -34.875 1 94.19 104 GLN A O 1
ATOM 826 N N . HIS A 1 105 ? 6.242 -1.725 -33.906 1 94.56 105 HIS A N 1
ATOM 827 C CA . HIS A 1 105 ? 5.379 -1.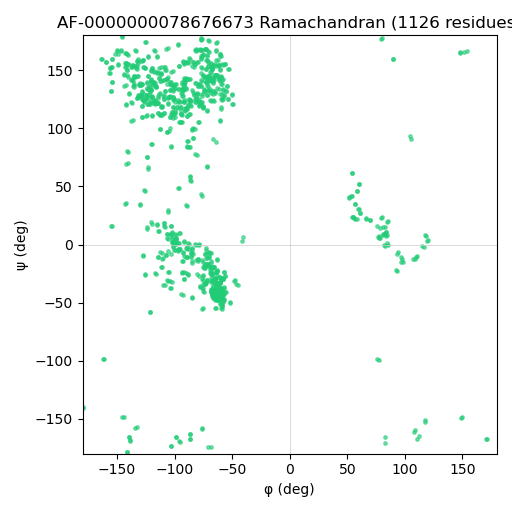277 -35 1 94.56 105 HIS A CA 1
ATOM 828 C C . HIS A 1 105 ? 5.719 -1.993 -36.312 1 94.56 105 HIS A C 1
ATOM 830 O O . HIS A 1 105 ? 5.887 -1.353 -37.344 1 94.56 105 HIS A O 1
ATOM 836 N N . VAL A 1 106 ? 5.746 -3.305 -36.219 1 95.56 106 VAL A N 1
ATOM 837 C CA . VAL A 1 106 ? 6.148 -4.078 -37.375 1 95.56 106 VAL A CA 1
ATOM 838 C C . VAL A 1 106 ? 5.016 -5.008 -37.781 1 95.56 106 VAL A C 1
ATOM 840 O O . VAL A 1 106 ? 5.23 -5.957 -38.562 1 95.56 106 VAL A O 1
ATOM 843 N N . GLY A 1 107 ? 3.875 -4.66 -37.312 1 96.81 107 GLY A N 1
ATOM 844 C CA . GLY A 1 107 ? 2.768 -5.566 -37.562 1 96.81 107 GLY A CA 1
ATOM 845 C C . GLY A 1 107 ? 2.793 -6.805 -36.688 1 96.81 107 GLY A C 1
ATOM 846 O O . GLY A 1 107 ? 2.438 -6.746 -35.531 1 96.81 107 GLY A O 1
ATOM 847 N N . LYS A 1 108 ? 3.322 -7.875 -37.312 1 97.75 108 LYS A N 1
ATOM 848 C CA . LYS A 1 108 ? 3.51 -9.109 -36.562 1 97.75 108 LYS A CA 1
ATOM 849 C C . LYS A 1 108 ? 4.82 -9.078 -35.781 1 97.75 108 LYS A C 1
ATOM 851 O O . LYS A 1 108 ? 5.891 -9.328 -36.344 1 97.75 108 LYS A O 1
ATOM 856 N N . GLN A 1 109 ? 4.688 -8.789 -34.531 1 97.38 109 GLN A N 1
ATOM 857 C CA . GLN A 1 109 ? 5.867 -8.797 -33.656 1 97.38 109 GLN A CA 1
ATOM 858 C C . GLN A 1 109 ? 6.062 -10.164 -33 1 97.38 109 GLN A C 1
ATOM 860 O O . GLN A 1 109 ? 5.199 -10.625 -32.25 1 97.38 109 GLN A O 1
ATOM 865 N N . ARG A 1 110 ? 7.211 -10.727 -33.219 1 96.88 110 ARG A N 1
ATOM 866 C CA . ARG A 1 110 ? 7.438 -12.117 -32.812 1 96.88 110 ARG A CA 1
ATOM 867 C C . ARG A 1 110 ? 8.008 -12.195 -31.406 1 96.88 110 ARG A C 1
ATOM 869 O O . ARG A 1 110 ? 8.844 -11.375 -31.016 1 96.88 110 ARG A O 1
ATOM 876 N N . LEU A 1 111 ? 7.57 -13.133 -30.594 1 98.25 111 LEU A N 1
ATOM 877 C CA . LEU A 1 111 ? 8.039 -13.484 -29.266 1 98.25 111 LEU A CA 1
ATOM 878 C C . LEU A 1 111 ? 8.219 -14.992 -29.125 1 98.25 111 LEU A C 1
ATOM 880 O O . LEU A 1 111 ? 7.281 -15.758 -29.375 1 98.25 111 LEU A O 1
ATOM 884 N N . SER A 1 112 ? 9.398 -15.422 -28.703 1 98.31 112 SER A N 1
ATOM 885 C CA . SER A 1 112 ? 9.719 -16.844 -28.766 1 98.31 112 SER A CA 1
ATOM 886 C C . SER A 1 112 ? 9.578 -17.5 -27.391 1 98.31 112 SER A C 1
ATOM 888 O O . SER A 1 112 ? 10.164 -17.031 -26.422 1 98.31 112 SER A O 1
ATOM 890 N N . ILE A 1 113 ? 8.828 -18.547 -27.359 1 98.25 113 ILE A N 1
ATOM 891 C CA . ILE A 1 113 ? 8.781 -19.484 -26.234 1 98.25 113 ILE A CA 1
ATOM 892 C C . ILE A 1 113 ? 9.18 -20.875 -26.719 1 98.25 113 ILE A C 1
ATOM 894 O O . ILE A 1 113 ? 8.32 -21.703 -27.047 1 98.25 113 ILE A O 1
ATOM 898 N N . GLY A 1 114 ? 10.477 -21.078 -26.703 1 96.56 114 GLY A N 1
ATOM 899 C CA . GLY A 1 114 ? 11.023 -22.328 -27.188 1 96.56 114 GLY A CA 1
ATOM 900 C C . GLY A 1 114 ? 11.07 -23.422 -26.125 1 96.56 114 GLY A C 1
ATOM 901 O O . GLY A 1 114 ? 10.359 -23.328 -25.125 1 96.56 114 GLY A O 1
ATOM 902 N N . LYS A 1 115 ? 11.859 -24.438 -26.406 1 94.31 115 LYS A N 1
ATOM 903 C CA . LYS A 1 115 ? 12.008 -25.547 -25.484 1 94.31 115 LYS A CA 1
ATOM 904 C C . LYS A 1 115 ? 12.531 -25.062 -24.125 1 94.31 115 LYS A C 1
ATOM 906 O O . LYS A 1 115 ? 13.484 -24.281 -24.062 1 94.31 115 LYS A O 1
ATOM 911 N N . ASN A 1 116 ? 11.883 -25.438 -23.047 1 94.5 116 ASN A N 1
ATOM 912 C CA . ASN A 1 116 ? 12.266 -25.172 -21.672 1 94.5 116 ASN A CA 1
ATOM 913 C C . ASN A 1 116 ? 11.945 -23.734 -21.266 1 94.5 116 ASN A C 1
ATOM 915 O O . ASN A 1 116 ? 12.289 -23.297 -20.172 1 94.5 116 ASN A O 1
ATOM 919 N N . CYS A 1 117 ? 11.266 -23 -22.172 1 96.5 117 CYS A N 1
ATOM 920 C CA . CYS A 1 117 ? 10.914 -21.609 -21.875 1 96.5 117 CYS A CA 1
ATOM 921 C C . CYS A 1 117 ? 9.523 -21.531 -21.25 1 96.5 117 CYS A C 1
ATOM 923 O O . CYS A 1 117 ? 9.117 -20.469 -20.766 1 96.5 117 CYS A O 1
ATOM 925 N N . ASP A 1 118 ? 8.812 -22.625 -21.203 1 96 118 ASP A N 1
ATOM 926 C CA . ASP A 1 118 ? 7.406 -22.609 -20.812 1 96 118 ASP A CA 1
ATOM 927 C C . ASP A 1 118 ? 7.254 -22.688 -19.297 1 96 118 ASP A C 1
ATOM 929 O O . ASP A 1 118 ? 6.508 -23.531 -18.797 1 96 118 ASP A O 1
ATOM 933 N N . ARG A 1 119 ? 7.879 -21.812 -18.609 1 96 119 ARG A N 1
ATOM 934 C CA . ARG A 1 119 ? 7.73 -21.531 -17.188 1 96 119 ARG A CA 1
ATOM 935 C C . ARG A 1 119 ? 7.105 -20.156 -16.969 1 96 119 ARG A C 1
ATOM 937 O O . ARG A 1 119 ? 7.387 -19.219 -17.703 1 96 119 ARG A O 1
ATOM 944 N N . LEU A 1 120 ? 6.352 -20.062 -15.922 1 97.5 120 LEU A N 1
ATOM 945 C CA . LEU A 1 120 ? 5.555 -18.844 -15.734 1 97.5 120 LEU A CA 1
ATOM 946 C C . LEU A 1 120 ? 6.449 -17.609 -15.672 1 97.5 120 LEU A C 1
ATOM 948 O O . LEU A 1 120 ? 6.23 -16.656 -16.406 1 97.5 120 LEU A O 1
ATOM 952 N N . GLY A 1 121 ? 7.438 -17.641 -14.797 1 97.44 121 GLY A N 1
ATOM 953 C CA . GLY A 1 121 ? 8.32 -16.5 -14.633 1 97.44 121 GLY A CA 1
ATOM 954 C C . GLY A 1 121 ? 9.039 -16.109 -15.914 1 97.44 121 GLY A C 1
ATOM 955 O O . GLY A 1 121 ? 9.227 -14.922 -16.203 1 97.44 121 GLY A O 1
ATOM 956 N N . THR A 1 122 ? 9.461 -17.109 -16.719 1 97.62 122 THR A N 1
ATOM 957 C CA . THR A 1 122 ? 10.148 -16.859 -17.984 1 97.62 122 THR A CA 1
ATOM 958 C C . THR A 1 122 ? 9.211 -16.203 -18.984 1 97.62 122 THR A C 1
ATOM 960 O O . THR A 1 122 ? 9.602 -15.242 -19.656 1 97.62 122 THR A O 1
ATOM 963 N N . VAL A 1 123 ? 8.023 -16.75 -19.047 1 98.56 123 VAL A N 1
ATOM 964 C CA . VAL A 1 123 ? 7.047 -16.188 -19.969 1 98.56 123 VAL A CA 1
ATOM 965 C C . VAL A 1 123 ? 6.711 -14.758 -19.562 1 98.56 123 VAL A C 1
ATOM 967 O O . VAL A 1 123 ? 6.68 -13.859 -20.406 1 98.56 123 VAL A O 1
ATOM 970 N N . GLU A 1 124 ? 6.469 -14.508 -18.266 1 98.62 124 GLU A N 1
ATOM 971 C CA . GLU A 1 124 ? 6.227 -13.156 -17.766 1 98.62 124 GLU A CA 1
ATOM 972 C C . GLU A 1 124 ? 7.375 -12.219 -18.125 1 98.62 124 GLU A C 1
ATOM 974 O O . GLU A 1 124 ? 7.148 -11.078 -18.531 1 98.62 124 GLU A O 1
ATOM 979 N N . HIS A 1 125 ? 8.555 -12.703 -18.016 1 98.31 125 HIS A N 1
ATOM 980 C CA . HIS A 1 125 ? 9.766 -11.961 -18.328 1 98.31 125 HIS A CA 1
ATOM 981 C C . HIS A 1 125 ? 9.773 -11.5 -19.781 1 98.31 125 HIS A C 1
ATOM 983 O O . HIS A 1 125 ? 10 -10.32 -20.062 1 98.31 125 HIS A O 1
ATOM 989 N N . GLU A 1 126 ? 9.539 -12.414 -20.734 1 98.5 126 GLU A N 1
ATOM 990 C CA . GLU A 1 126 ? 9.578 -12.078 -22.156 1 98.5 126 GLU A CA 1
ATOM 991 C C . GLU A 1 126 ? 8.492 -11.07 -22.5 1 98.5 126 GLU A C 1
ATOM 993 O O . GLU A 1 126 ? 8.719 -10.18 -23.328 1 98.5 126 GLU A O 1
ATOM 998 N N . PHE A 1 127 ? 7.379 -11.211 -21.859 1 98.56 127 PHE A N 1
ATOM 999 C CA . PHE A 1 127 ? 6.312 -10.266 -22.172 1 98.56 127 PHE A CA 1
ATOM 1000 C C . PHE A 1 127 ? 6.586 -8.914 -21.516 1 98.56 127 PHE A C 1
ATOM 1002 O O . PHE A 1 127 ? 6.152 -7.875 -22.031 1 98.56 127 PHE A O 1
ATOM 1009 N N . LEU A 1 128 ? 7.273 -8.875 -20.375 1 98.12 128 LEU A N 1
ATOM 1010 C CA . LEU A 1 128 ? 7.695 -7.59 -19.812 1 98.12 128 LEU A CA 1
ATOM 1011 C C . LEU A 1 128 ? 8.633 -6.863 -20.766 1 98.12 128 LEU A C 1
ATOM 1013 O O . LEU A 1 128 ? 8.555 -5.641 -20.906 1 98.12 128 LEU A O 1
ATOM 1017 N N . HIS A 1 129 ? 9.531 -7.617 -21.469 1 96.5 129 HIS A N 1
ATOM 1018 C CA . HIS A 1 129 ? 10.336 -7.02 -22.531 1 96.5 129 HIS A CA 1
ATOM 1019 C C . HIS A 1 129 ? 9.445 -6.41 -23.609 1 96.5 129 HIS A C 1
ATOM 1021 O O . HIS A 1 129 ? 9.633 -5.25 -24 1 96.5 129 HIS A O 1
ATOM 1027 N N . ALA A 1 130 ? 8.523 -7.203 -24.016 1 97.44 130 ALA A N 1
ATOM 1028 C CA . ALA A 1 130 ? 7.637 -6.75 -25.094 1 97.44 130 ALA A CA 1
ATOM 1029 C C . ALA A 1 130 ? 6.895 -5.48 -24.688 1 97.44 130 ALA A C 1
ATOM 1031 O O . ALA A 1 130 ? 6.574 -4.648 -25.531 1 97.44 130 ALA A O 1
ATOM 1032 N N . LEU A 1 131 ? 6.656 -5.348 -23.406 1 96.81 131 LEU A N 1
ATOM 1033 C CA . LEU A 1 131 ? 5.918 -4.195 -22.906 1 96.81 131 LEU A CA 1
ATOM 1034 C C . LEU A 1 131 ? 6.852 -3.014 -22.656 1 96.81 131 LEU A C 1
ATOM 1036 O O . LEU A 1 131 ? 6.402 -1.923 -22.312 1 96.81 131 LEU A O 1
ATOM 1040 N N . GLY A 1 132 ? 8.156 -3.248 -22.781 1 94.06 132 GLY A N 1
ATOM 1041 C CA . GLY A 1 132 ? 9.047 -2.098 -22.812 1 94.06 132 GLY A CA 1
ATOM 1042 C C . GLY A 1 132 ? 10.055 -2.094 -21.672 1 94.06 132 GLY A C 1
ATOM 1043 O O . GLY A 1 132 ? 10.836 -1.149 -21.547 1 94.06 132 GLY A O 1
ATOM 1044 N N . LEU A 1 133 ? 10.102 -3.1 -20.828 1 93.5 133 LEU A N 1
ATOM 1045 C CA . LEU A 1 133 ? 11.031 -3.107 -19.719 1 93.5 133 LEU A CA 1
ATOM 1046 C C . LEU A 1 133 ? 12.344 -3.775 -20.109 1 93.5 133 LEU A C 1
ATOM 1048 O O . LEU A 1 133 ? 12.352 -4.766 -20.844 1 93.5 133 LEU A O 1
ATOM 1052 N N . TRP A 1 134 ? 13.422 -3.223 -19.625 1 92.5 134 TRP A N 1
ATOM 1053 C CA . TRP A 1 134 ? 14.766 -3.771 -19.797 1 92.5 134 TRP A CA 1
ATOM 1054 C C . TRP A 1 134 ? 15.18 -4.59 -18.578 1 92.5 134 TRP A C 1
ATOM 1056 O O . TRP A 1 134 ? 14.477 -4.617 -17.562 1 92.5 134 TRP A O 1
ATOM 1066 N N . HIS A 1 135 ? 16.281 -5.223 -18.75 1 95.25 135 HIS A N 1
ATOM 1067 C CA . HIS A 1 135 ? 16.812 -5.996 -17.641 1 95.25 135 HIS A CA 1
ATOM 1068 C C . HIS A 1 135 ? 17.156 -5.09 -16.453 1 95.25 135 HIS A C 1
ATOM 1070 O O . HIS A 1 135 ? 17.656 -3.979 -16.641 1 95.25 135 HIS A O 1
ATOM 1076 N N . GLU A 1 136 ? 16.953 -5.664 -15.273 1 95.69 136 GLU A N 1
ATOM 1077 C CA . GLU A 1 136 ? 17.234 -4.914 -14.055 1 95.69 136 GLU A CA 1
ATOM 1078 C C . GLU A 1 136 ? 18.734 -4.648 -13.906 1 95.69 136 GLU A C 1
ATOM 1080 O O . GLU A 1 136 ? 19.141 -3.531 -13.578 1 95.69 136 GLU A O 1
ATOM 1085 N N . GLN A 1 137 ? 19.609 -5.668 -14.273 1 95.06 137 GLN A N 1
ATOM 1086 C CA . GLN A 1 137 ? 21.047 -5.527 -14.039 1 95.06 137 GLN A CA 1
ATOM 1087 C C . GLN A 1 137 ? 21.688 -4.648 -15.102 1 95.06 137 GLN A C 1
ATOM 1089 O O . GLN A 1 137 ? 22.891 -4.371 -15.047 1 95.06 137 GLN A O 1
ATOM 1094 N N . SER A 1 138 ? 20.922 -4.164 -16.047 1 93.75 138 SER A N 1
ATOM 1095 C CA . SER A 1 138 ? 21.469 -3.287 -17.078 1 93.75 138 SER A CA 1
ATOM 1096 C C . SER A 1 138 ? 21.172 -1.821 -16.766 1 93.75 138 SER A C 1
ATOM 1098 O O . SER A 1 138 ? 21.469 -0.941 -17.578 1 93.75 138 SER A O 1
ATOM 1100 N N . ARG A 1 139 ? 20.578 -1.58 -15.688 1 92.94 139 ARG A N 1
ATOM 1101 C CA . ARG A 1 139 ? 20.281 -0.212 -15.266 1 92.94 139 ARG A CA 1
ATOM 1102 C C . ARG A 1 139 ? 21.562 0.626 -15.203 1 92.94 139 ARG A C 1
ATOM 1104 O O . ARG A 1 139 ? 22.641 0.101 -14.945 1 92.94 139 ARG A O 1
ATOM 1111 N N . ALA A 1 140 ? 21.359 1.9 -15.336 1 89.44 140 ALA A N 1
ATOM 1112 C CA . ALA A 1 140 ? 22.484 2.83 -15.273 1 89.44 140 ALA A CA 1
ATOM 1113 C C . ALA A 1 140 ? 23.125 2.83 -13.883 1 89.44 140 ALA A C 1
ATOM 1115 O O . ALA A 1 140 ? 24.328 3.029 -13.75 1 89.44 140 ALA A O 1
ATOM 1116 N N . ASP A 1 141 ? 22.328 2.541 -12.852 1 91.12 141 ASP A N 1
ATOM 1117 C CA . ASP A 1 141 ? 22.828 2.621 -11.484 1 91.12 141 ASP A CA 1
ATOM 1118 C C . ASP A 1 141 ? 23.125 1.231 -10.922 1 91.12 141 ASP A C 1
ATOM 1120 O O . ASP A 1 141 ? 23.266 1.062 -9.711 1 91.12 141 ASP A O 1
ATOM 1124 N N . ARG A 1 142 ? 23.219 0.234 -11.734 1 94.12 142 ARG A N 1
ATOM 1125 C CA . ARG A 1 142 ? 23.328 -1.154 -11.297 1 94.12 142 ARG A CA 1
ATOM 1126 C C . ARG A 1 142 ? 24.578 -1.366 -10.453 1 94.12 142 ARG A C 1
ATOM 1128 O O . ARG A 1 142 ? 24.609 -2.246 -9.586 1 94.12 142 ARG A O 1
ATOM 1135 N N . ASP A 1 143 ? 25.656 -0.648 -10.703 1 94.75 143 ASP A N 1
ATOM 1136 C CA . ASP A 1 143 ? 26.922 -0.892 -10.031 1 94.75 143 ASP A CA 1
ATOM 1137 C C . ASP A 1 143 ? 26.875 -0.427 -8.578 1 94.75 143 ASP A C 1
ATOM 1139 O O . ASP A 1 143 ? 27.75 -0.759 -7.785 1 94.75 143 ASP A O 1
ATOM 1143 N N . ASP A 1 144 ? 25.875 0.276 -8.289 1 93.94 144 ASP A N 1
ATOM 1144 C CA . ASP A 1 144 ? 25.641 0.621 -6.887 1 93.94 144 ASP A CA 1
ATOM 1145 C C . ASP A 1 144 ? 25.172 -0.594 -6.094 1 93.94 144 ASP A C 1
ATOM 1147 O O . ASP A 1 144 ? 25.266 -0.617 -4.863 1 93.94 144 ASP A O 1
ATOM 1151 N N . TYR A 1 145 ? 24.719 -1.636 -6.734 1 96.38 145 TYR A N 1
ATOM 1152 C CA . TYR A 1 145 ? 23.969 -2.666 -6.039 1 96.38 145 TYR A CA 1
ATOM 1153 C C . TYR A 1 145 ? 24.578 -4.043 -6.27 1 96.38 145 TYR A C 1
ATOM 1155 O O . TYR A 1 145 ? 24.375 -4.961 -5.473 1 96.38 145 TYR A O 1
ATOM 1163 N N . VAL A 1 146 ? 25.25 -4.164 -7.371 1 97.5 146 VAL A N 1
ATOM 1164 C CA . VAL A 1 146 ? 25.875 -5.445 -7.672 1 97.5 146 VAL A CA 1
ATOM 1165 C C . VAL A 1 146 ? 27.297 -5.215 -8.188 1 97.5 146 VAL A C 1
ATOM 1167 O O . VAL A 1 146 ? 27.656 -4.102 -8.578 1 97.5 146 VAL A O 1
ATOM 1170 N N . GLN A 1 147 ? 28.109 -6.18 -8.016 1 97.56 147 GLN A N 1
ATOM 1171 C CA . GLN A 1 147 ? 29.438 -6.234 -8.617 1 97.56 147 GLN A CA 1
ATOM 1172 C C . GLN A 1 147 ? 29.5 -7.293 -9.719 1 97.56 147 GLN A C 1
ATOM 1174 O O . GLN A 1 147 ? 29.125 -8.453 -9.492 1 97.56 147 GLN A O 1
ATOM 1179 N N . ILE A 1 148 ? 29.906 -6.859 -10.875 1 98.06 148 ILE A N 1
ATOM 1180 C CA . ILE A 1 148 ? 30.078 -7.797 -11.977 1 98.06 148 ILE A CA 1
ATOM 1181 C C . ILE A 1 148 ? 31.484 -8.406 -11.906 1 98.06 148 ILE A C 1
ATOM 1183 O O . ILE A 1 148 ? 32.469 -7.68 -11.836 1 98.06 148 ILE A O 1
ATOM 1187 N N . MET A 1 149 ? 31.484 -9.68 -11.859 1 98 149 MET A N 1
ATOM 1188 C CA . MET A 1 149 ? 32.75 -10.391 -11.852 1 98 149 MET A CA 1
ATOM 1189 C C . MET A 1 149 ? 33.219 -10.695 -13.273 1 98 149 MET A C 1
ATOM 1191 O O . MET A 1 149 ? 33.094 -11.828 -13.742 1 98 149 MET A O 1
ATOM 1195 N N . TRP A 1 150 ? 33.938 -9.797 -13.82 1 97.25 150 TRP A N 1
ATOM 1196 C CA . TRP A 1 150 ? 34.281 -9.812 -15.242 1 97.25 150 TRP A CA 1
ATOM 1197 C C . TRP A 1 150 ? 35.156 -11.016 -15.578 1 97.25 150 TRP A C 1
ATOM 1199 O O . TRP A 1 150 ? 35.031 -11.594 -16.656 1 97.25 150 TRP A O 1
ATOM 1209 N N . ASP A 1 151 ? 35.969 -11.414 -14.656 1 96.38 151 ASP A N 1
ATOM 1210 C CA . ASP A 1 151 ? 36.906 -12.508 -14.891 1 96.38 151 ASP A CA 1
ATOM 1211 C C . ASP A 1 151 ? 36.188 -13.859 -14.859 1 96.38 151 ASP A C 1
ATOM 1213 O O . ASP A 1 151 ? 36.75 -14.875 -15.273 1 96.38 151 ASP A O 1
ATOM 1217 N N . GLN A 1 152 ? 34.969 -13.805 -14.367 1 97.44 152 GLN A N 1
ATOM 1218 C CA . GLN A 1 152 ? 34.219 -15.055 -14.258 1 97.44 152 GLN A CA 1
ATOM 1219 C C . GLN A 1 152 ? 33.281 -15.234 -15.445 1 97.44 152 GLN A C 1
ATOM 1221 O O . GLN A 1 152 ? 32.688 -16.281 -15.609 1 97.44 152 GLN A O 1
ATOM 1226 N N . ILE A 1 153 ? 33.219 -14.289 -16.281 1 96.5 153 ILE A N 1
ATOM 1227 C CA . ILE A 1 153 ? 32.312 -14.312 -17.422 1 96.5 153 ILE A CA 1
ATOM 1228 C C . ILE A 1 153 ? 32.906 -15.141 -18.547 1 96.5 153 ILE A C 1
ATOM 1230 O O . ILE A 1 153 ? 34.125 -15.039 -18.828 1 96.5 153 ILE A O 1
ATOM 1234 N N . GLU A 1 154 ? 32.156 -15.938 -19.219 1 94.5 154 GLU A N 1
ATOM 1235 C CA . GLU A 1 154 ? 32.594 -16.656 -20.406 1 94.5 154 GLU A CA 1
ATOM 1236 C C . GLU A 1 154 ? 33.156 -15.703 -21.453 1 94.5 154 GLU A C 1
ATOM 1238 O O . GLU A 1 154 ? 32.531 -14.672 -21.734 1 94.5 154 GLU A O 1
ATOM 1243 N N . PRO A 1 155 ? 34.281 -16.109 -22.047 1 94.38 155 PRO A N 1
ATOM 1244 C CA . PRO A 1 155 ? 34.844 -15.219 -23.062 1 94.38 155 PRO A CA 1
ATOM 1245 C C . PRO A 1 155 ? 33.875 -14.93 -24.203 1 94.38 155 PRO A C 1
ATOM 1247 O O . PRO A 1 155 ? 33.219 -15.844 -24.703 1 94.38 155 PRO A O 1
ATOM 1250 N N . GLY A 1 156 ? 33.75 -13.648 -24.562 1 91.56 156 GLY A N 1
ATOM 1251 C CA . GLY A 1 156 ? 32.906 -13.242 -25.656 1 91.56 156 GLY A CA 1
ATOM 1252 C C . GLY A 1 156 ? 31.516 -12.844 -25.219 1 91.56 156 GLY A C 1
ATOM 1253 O O . GLY A 1 156 ? 30.734 -12.305 -26 1 91.56 156 GLY A O 1
ATOM 1254 N N . LYS A 1 157 ? 31.188 -13.047 -23.906 1 93.81 157 LYS A N 1
ATOM 1255 C CA . LYS A 1 157 ? 29.844 -12.75 -23.422 1 93.81 157 LYS A CA 1
ATOM 1256 C C . LYS A 1 157 ? 29.844 -11.516 -22.516 1 93.81 157 LYS A C 1
ATOM 1258 O O . LYS A 1 157 ? 28.844 -11.234 -21.844 1 93.81 157 LYS A O 1
ATOM 1263 N N . GLU A 1 158 ? 30.859 -10.742 -22.531 1 94.19 158 GLU A N 1
ATOM 1264 C CA . GLU A 1 158 ? 31.016 -9.578 -21.656 1 94.19 158 GLU A CA 1
ATOM 1265 C C . GLU A 1 158 ? 30.016 -8.492 -22.016 1 94.19 158 GLU A C 1
ATOM 1267 O O . GLU A 1 158 ? 29.562 -7.75 -21.141 1 94.19 158 GLU A O 1
ATOM 1272 N N . HIS A 1 159 ? 29.625 -8.43 -23.234 1 89.75 159 HIS A N 1
ATOM 1273 C CA . HIS A 1 159 ? 28.734 -7.383 -23.719 1 89.75 159 HIS A CA 1
ATOM 1274 C C . HIS A 1 159 ? 27.359 -7.496 -23.078 1 89.75 159 HIS A C 1
ATOM 1276 O O . HIS A 1 159 ? 26.609 -6.516 -23.031 1 89.75 159 HIS A O 1
ATOM 1282 N N . ASN A 1 160 ? 27.047 -8.648 -22.547 1 91.88 160 ASN A N 1
ATOM 1283 C CA . ASN A 1 160 ? 25.75 -8.875 -21.938 1 91.88 160 ASN A CA 1
ATOM 1284 C C . ASN A 1 160 ? 25.625 -8.164 -20.594 1 91.88 160 ASN A C 1
ATOM 1286 O O . ASN A 1 160 ? 24.516 -8.062 -20.047 1 91.88 160 ASN A O 1
ATOM 1290 N N . PHE A 1 161 ? 26.641 -7.625 -20.109 1 94.88 161 PHE A N 1
ATOM 1291 C CA . PHE A 1 161 ? 26.641 -7.02 -18.781 1 94.88 161 PHE A CA 1
ATOM 1292 C C . PHE A 1 161 ? 26.844 -5.512 -18.875 1 94.88 161 PHE A C 1
ATOM 1294 O O . PHE A 1 161 ? 27.094 -4.848 -17.859 1 94.88 161 PHE A O 1
ATOM 1301 N N . ARG A 1 162 ? 26.75 -4.965 -20.047 1 91.75 162 ARG A N 1
ATOM 1302 C CA . ARG A 1 162 ? 26.844 -3.518 -20.203 1 91.75 162 ARG A CA 1
ATOM 1303 C C . ARG A 1 162 ? 25.594 -2.83 -19.656 1 91.75 162 ARG A C 1
ATOM 1305 O O . ARG A 1 162 ? 24.484 -3.379 -19.734 1 91.75 162 ARG A O 1
ATOM 1312 N N . THR A 1 163 ? 25.781 -1.67 -19.094 1 91.25 163 THR A N 1
ATOM 1313 C CA . THR A 1 163 ? 24.656 -0.891 -18.578 1 91.25 163 THR A CA 1
ATOM 1314 C C . THR A 1 163 ? 24.062 -0.021 -19.688 1 91.25 163 THR A C 1
ATOM 1316 O O . THR A 1 163 ? 24.703 0.214 -20.719 1 91.25 163 THR A O 1
ATOM 1319 N N . ARG A 1 164 ? 22.938 0.334 -19.438 1 84.81 164 ARG A N 1
ATOM 1320 C CA . ARG A 1 164 ? 22.266 1.271 -20.344 1 84.81 164 ARG A CA 1
ATOM 1321 C C . ARG A 1 164 ? 22.172 2.66 -19.719 1 84.81 164 ARG A C 1
ATOM 1323 O O . ARG A 1 164 ? 22.016 2.793 -18.516 1 84.81 164 ARG A O 1
ATOM 1330 N N . ASP A 1 165 ? 22.344 3.627 -20.641 1 77.56 165 ASP A N 1
ATOM 1331 C CA . ASP A 1 165 ? 22.234 5.004 -20.172 1 77.56 165 ASP A CA 1
ATOM 1332 C C . ASP A 1 165 ? 20.812 5.344 -19.766 1 77.56 165 ASP A C 1
ATOM 1334 O O . ASP A 1 165 ? 19.859 4.742 -20.266 1 77.56 165 ASP A O 1
ATOM 1338 N N . ASP A 1 166 ? 20.688 6.258 -18.891 1 66.62 166 ASP A N 1
ATOM 1339 C CA . ASP A 1 166 ? 19.391 6.617 -18.328 1 66.62 166 ASP A CA 1
ATOM 1340 C C . ASP A 1 166 ? 18.531 7.344 -19.375 1 66.62 166 ASP A C 1
ATOM 1342 O O . ASP A 1 166 ? 17.344 7.59 -19.156 1 66.62 166 ASP A O 1
ATOM 1346 N N . THR A 1 167 ? 19.125 7.605 -20.422 1 65.12 167 THR A N 1
ATOM 1347 C CA . THR A 1 167 ? 18.344 8.188 -21.516 1 65.12 167 THR A CA 1
ATOM 1348 C C . THR A 1 167 ? 17.656 7.102 -22.344 1 65.12 167 THR A C 1
ATOM 1350 O O . THR A 1 167 ? 16.734 7.383 -23.094 1 65.12 167 THR A O 1
ATOM 1353 N N . VAL A 1 168 ? 18.125 5.977 -22.094 1 60.75 168 VAL A N 1
ATOM 1354 C CA . VAL A 1 168 ? 17.609 4.852 -22.875 1 60.75 168 VAL A CA 1
ATOM 1355 C C . VAL A 1 168 ? 16.641 4.047 -22.016 1 60.75 168 VAL A C 1
ATOM 1357 O O . VAL A 1 168 ? 15.641 3.525 -22.531 1 60.75 168 VAL A O 1
ATOM 1360 N N . SER A 1 169 ? 16.984 4.086 -20.766 1 65.5 169 SER A N 1
ATOM 1361 C CA . SER A 1 169 ? 16.156 3.32 -19.828 1 65.5 169 SER A CA 1
ATOM 1362 C C . SER A 1 169 ? 15.938 4.09 -18.531 1 65.5 169 SER A C 1
ATOM 1364 O O . SER A 1 169 ? 16.828 4.805 -18.062 1 65.5 169 SER A O 1
ATOM 1366 N N . SER A 1 170 ? 14.625 4.098 -18.234 1 69.75 170 SER A N 1
ATOM 1367 C CA . SER A 1 170 ? 14.273 4.836 -17.031 1 69.75 170 SER A CA 1
ATOM 1368 C C . SER A 1 170 ? 13.961 3.887 -15.875 1 69.75 170 SER A C 1
ATOM 1370 O O . SER A 1 170 ? 13.344 2.84 -16.078 1 69.75 170 SER A O 1
ATOM 1372 N N . ALA A 1 171 ? 14.516 4.145 -14.734 1 74.31 171 ALA A N 1
ATOM 1373 C CA . ALA A 1 171 ? 14.195 3.414 -13.516 1 74.31 171 ALA A CA 1
ATOM 1374 C C . ALA A 1 171 ? 12.789 3.754 -13.023 1 74.31 171 ALA A C 1
ATOM 1376 O O . ALA A 1 171 ? 12.242 3.062 -12.164 1 74.31 171 ALA A O 1
ATOM 1377 N N . LEU A 1 172 ? 12.195 4.734 -13.586 1 70.19 172 LEU A N 1
ATOM 1378 C CA . LEU A 1 172 ? 10.836 5.18 -13.281 1 70.19 172 LEU A CA 1
ATOM 1379 C C . LEU A 1 172 ? 10.68 5.465 -11.797 1 70.19 172 LEU A C 1
ATOM 1381 O O . LEU A 1 172 ? 9.617 5.219 -11.219 1 70.19 172 LEU A O 1
ATOM 1385 N N . GLY A 1 173 ? 11.805 5.754 -11.117 1 78.56 173 GLY A N 1
ATOM 1386 C CA . GLY A 1 173 ? 11.781 6.113 -9.703 1 78.56 173 GLY A CA 1
ATOM 1387 C C . GLY A 1 173 ? 11.688 4.914 -8.781 1 78.56 173 GLY A C 1
ATOM 1388 O O . GLY A 1 173 ? 11.461 5.062 -7.582 1 78.56 173 GLY A O 1
ATOM 1389 N N . VAL A 1 174 ? 11.82 3.734 -9.312 1 88.69 174 VAL A N 1
ATOM 1390 C CA . VAL A 1 174 ? 11.773 2.506 -8.531 1 88.69 174 VAL A CA 1
ATOM 1391 C C . VAL A 1 174 ? 13.18 2.096 -8.117 1 88.69 174 VAL A C 1
ATOM 1393 O O . VAL A 1 174 ? 14.102 2.102 -8.938 1 88.69 174 VAL A O 1
ATOM 1396 N N . PRO A 1 175 ? 13.344 1.754 -6.828 1 92.69 175 PRO A N 1
ATOM 1397 C CA . PRO A 1 175 ? 14.664 1.297 -6.387 1 92.69 175 PRO A CA 1
ATOM 1398 C C . PRO A 1 175 ? 15.117 0.025 -7.098 1 92.69 175 PRO A C 1
ATOM 1400 O O . PRO A 1 175 ? 14.289 -0.714 -7.637 1 92.69 175 PRO A O 1
ATOM 1403 N N . TYR A 1 176 ? 16.453 -0.123 -7.16 1 95.19 176 TYR A N 1
ATOM 1404 C CA . TYR A 1 176 ? 17 -1.354 -7.727 1 95.19 176 TYR A CA 1
ATOM 1405 C C . TYR A 1 176 ? 16.344 -2.576 -7.098 1 95.19 176 TYR A C 1
ATOM 1407 O O . TYR A 1 176 ? 16.266 -2.686 -5.871 1 95.19 176 TYR A O 1
ATOM 1415 N N . ASP A 1 177 ? 15.867 -3.451 -7.922 1 96.19 177 ASP A N 1
ATOM 1416 C CA . ASP A 1 177 ? 15.031 -4.555 -7.457 1 96.19 177 ASP A CA 1
ATOM 1417 C C . ASP A 1 177 ? 15.75 -5.895 -7.633 1 96.19 177 ASP A C 1
ATOM 1419 O O . ASP A 1 177 ? 15.641 -6.527 -8.688 1 96.19 177 ASP A O 1
ATOM 1423 N N . TYR A 1 178 ? 16.312 -6.371 -6.531 1 96.5 178 TYR A N 1
ATOM 1424 C CA . TYR A 1 178 ? 17 -7.648 -6.562 1 96.5 178 TYR A CA 1
ATOM 1425 C C . TYR A 1 178 ? 16.047 -8.789 -6.898 1 96.5 178 TYR A C 1
ATOM 1427 O O . TYR A 1 178 ? 16.469 -9.828 -7.418 1 96.5 178 TYR A O 1
ATOM 1435 N N . SER A 1 179 ? 14.797 -8.594 -6.684 1 95.56 179 SER A N 1
ATOM 1436 C CA . SER A 1 179 ? 13.82 -9.672 -6.828 1 95.56 179 SER A CA 1
ATOM 1437 C C . SER A 1 179 ? 13.109 -9.594 -8.172 1 95.56 179 SER A C 1
ATOM 1439 O O . SER A 1 179 ? 12.172 -10.352 -8.43 1 95.56 179 SER A O 1
ATOM 1441 N N . SER A 1 180 ? 13.531 -8.672 -9 1 97.19 180 SER A N 1
ATOM 1442 C CA . SER A 1 180 ? 12.891 -8.508 -10.297 1 97.19 180 SER A CA 1
ATOM 1443 C C . SER A 1 180 ? 12.969 -9.781 -11.133 1 97.19 180 SER A C 1
ATOM 1445 O O . SER A 1 180 ? 14.023 -10.43 -11.18 1 97.19 180 SER A O 1
ATOM 1447 N N . VAL A 1 181 ? 11.867 -10.086 -11.789 1 97.62 181 VAL A N 1
ATOM 1448 C CA . VAL A 1 181 ? 11.859 -11.211 -12.719 1 97.62 181 VAL A CA 1
ATOM 1449 C C . VAL A 1 181 ? 12.719 -10.875 -13.938 1 97.62 181 VAL A C 1
ATOM 1451 O O . VAL A 1 181 ? 13.117 -11.766 -14.688 1 97.62 181 VAL A O 1
ATOM 1454 N N . MET A 1 182 ? 13.188 -9.633 -14.047 1 97.19 182 MET A N 1
ATOM 1455 C CA . MET A 1 182 ? 13.977 -9.148 -15.172 1 97.19 182 MET A CA 1
ATOM 1456 C C . MET A 1 182 ? 15.469 -9.211 -14.859 1 97.19 182 MET A C 1
ATOM 1458 O O . MET A 1 182 ? 16.297 -8.836 -15.688 1 97.19 182 MET A O 1
ATOM 1462 N N . HIS A 1 183 ? 15.852 -9.68 -13.711 1 97.12 183 HIS A N 1
ATOM 1463 C CA . HIS A 1 183 ? 17.25 -9.742 -13.297 1 97.12 183 HIS A CA 1
ATOM 1464 C C . HIS A 1 183 ? 17.891 -11.055 -13.711 1 97.12 183 HIS A C 1
ATOM 1466 O O . HIS A 1 183 ? 17.266 -12.117 -13.633 1 97.12 183 HIS A O 1
ATOM 1472 N N . TYR A 1 184 ? 19.172 -11.008 -14.102 1 94.62 184 TYR A N 1
ATOM 1473 C CA . TYR A 1 184 ? 19.953 -12.227 -14.328 1 94.62 184 TYR A CA 1
ATOM 1474 C C . TYR A 1 184 ? 20.172 -12.984 -13.023 1 94.62 184 TYR A C 1
ATOM 1476 O O . TYR A 1 184 ? 20.078 -12.398 -11.938 1 94.62 184 TYR A O 1
ATOM 1484 N N . SER A 1 185 ? 20.359 -14.281 -13.148 1 94.38 185 SER A N 1
ATOM 1485 C CA . SER A 1 185 ? 20.828 -15.047 -11.992 1 94.38 185 SER A CA 1
ATOM 1486 C C . SER A 1 185 ? 22.297 -14.773 -11.695 1 94.38 185 SER A C 1
ATOM 1488 O O . SER A 1 185 ? 23 -14.203 -12.523 1 94.38 185 SER A O 1
ATOM 1490 N N . LYS A 1 186 ? 22.766 -15.203 -10.555 1 95.56 186 LYS A N 1
ATOM 1491 C CA . LYS A 1 186 ? 24.125 -14.883 -10.102 1 95.56 186 LYS A CA 1
ATOM 1492 C C . LYS A 1 186 ? 25.156 -15.578 -10.977 1 95.56 186 LYS A C 1
ATOM 1494 O O . LYS A 1 186 ? 26.312 -15.133 -11.047 1 95.56 186 LYS A O 1
ATOM 1499 N N . THR A 1 187 ? 24.797 -16.656 -11.727 1 94.44 187 THR A N 1
ATOM 1500 C CA . THR A 1 187 ? 25.797 -17.406 -12.484 1 94.44 187 THR A CA 1
ATOM 1501 C C . THR A 1 187 ? 25.547 -17.281 -13.984 1 94.44 187 THR A C 1
ATOM 1503 O O . THR A 1 187 ? 26.016 -18.109 -14.773 1 94.44 187 THR A O 1
ATOM 1506 N N . SER A 1 188 ? 24.781 -16.328 -14.367 1 94.06 188 SER A N 1
ATOM 1507 C CA . SER A 1 188 ? 24.531 -16.125 -15.781 1 94.06 188 SER A CA 1
ATOM 1508 C C . SER A 1 188 ? 25.828 -15.906 -16.547 1 94.06 188 SER A C 1
ATOM 1510 O O . SER A 1 188 ? 26.672 -15.086 -16.172 1 94.06 188 SER A O 1
ATOM 1512 N N . PHE A 1 189 ? 26.047 -16.688 -17.656 1 93.81 189 PHE A N 1
ATOM 1513 C CA . PHE A 1 189 ? 27.172 -16.609 -18.562 1 93.81 189 PHE A CA 1
ATOM 1514 C C . PHE A 1 189 ? 28.484 -16.891 -17.828 1 93.81 189 PHE A C 1
ATOM 1516 O O . PHE A 1 189 ? 29.516 -16.312 -18.156 1 93.81 189 PHE A O 1
ATOM 1523 N N . SER A 1 190 ? 28.422 -17.625 -16.797 1 94.75 190 SER A N 1
ATOM 1524 C CA . SER A 1 190 ? 29.625 -17.953 -16.047 1 94.75 190 SER A CA 1
ATOM 1525 C C . SER A 1 190 ? 30.469 -18.984 -16.781 1 94.75 190 SER A C 1
ATOM 1527 O O . SER A 1 190 ? 29.922 -19.906 -17.406 1 94.75 190 SER A O 1
ATOM 1529 N N . ARG A 1 191 ? 31.781 -18.859 -16.656 1 93.5 191 ARG A N 1
ATOM 1530 C CA . ARG A 1 191 ? 32.688 -19.844 -17.234 1 93.5 191 ARG A CA 1
ATOM 1531 C C . ARG A 1 191 ? 32.906 -21.031 -16.297 1 93.5 191 ARG A C 1
ATOM 1533 O O . ARG A 1 191 ? 33.5 -22.031 -16.656 1 93.5 191 ARG A O 1
ATOM 1540 N N . SER A 1 192 ? 32.375 -20.953 -15.062 1 90.62 192 SER A N 1
ATOM 1541 C CA . SER A 1 192 ? 32.469 -21.969 -14.023 1 90.62 192 SER A CA 1
ATOM 1542 C C . SER A 1 192 ? 31.188 -22 -13.188 1 90.62 192 SER A C 1
ATOM 1544 O O . SER A 1 192 ? 30.078 -21.797 -13.711 1 90.62 192 SER A O 1
ATOM 1546 N N . SER A 1 193 ? 31.344 -22.328 -11.953 1 88.69 193 SER A N 1
ATOM 1547 C CA . SER A 1 193 ? 30.203 -22.312 -11.039 1 88.69 193 SER A CA 1
ATOM 1548 C C . SER A 1 193 ? 30.219 -21.078 -10.156 1 88.69 193 SER A C 1
ATOM 1550 O O . SER A 1 193 ? 29.297 -20.859 -9.359 1 88.69 193 SER A O 1
ATOM 1552 N N . GLU A 1 194 ? 31.141 -20.266 -10.445 1 95.31 194 GLU A N 1
ATOM 1553 C CA . GLU A 1 194 ? 31.266 -19.047 -9.633 1 95.31 194 GLU A CA 1
ATOM 1554 C C . GLU A 1 194 ? 30.312 -17.953 -10.125 1 95.31 194 GLU A C 1
ATOM 1556 O O . GLU A 1 194 ? 29.984 -17.906 -11.305 1 95.31 194 GLU A O 1
ATOM 1561 N N . PRO A 1 195 ? 29.938 -17.125 -9.258 1 96.94 195 PRO A N 1
ATOM 1562 C CA . PRO A 1 195 ? 29.016 -16.062 -9.648 1 96.94 195 PRO A CA 1
ATOM 1563 C C . PRO A 1 195 ? 29.641 -15.039 -10.578 1 96.94 195 PRO A C 1
ATOM 1565 O O . PRO A 1 195 ? 30.812 -14.688 -10.406 1 96.94 195 PRO A O 1
ATOM 1568 N N . THR A 1 196 ? 28.859 -14.578 -11.57 1 97.81 196 THR A N 1
ATOM 1569 C CA . THR A 1 196 ? 29.234 -13.453 -12.422 1 97.81 196 THR A CA 1
ATOM 1570 C C . THR A 1 196 ? 28.672 -12.148 -11.875 1 97.81 196 THR A C 1
ATOM 1572 O O . THR A 1 196 ? 29.125 -11.062 -12.242 1 97.81 196 THR A O 1
ATOM 1575 N N . ILE A 1 197 ? 27.625 -12.227 -11.117 1 97.94 197 ILE A N 1
ATOM 1576 C CA . ILE A 1 197 ? 27.016 -11.078 -10.461 1 97.94 197 ILE A CA 1
ATOM 1577 C C . ILE A 1 197 ? 26.969 -11.312 -8.953 1 97.94 197 ILE A C 1
ATOM 1579 O O . ILE A 1 197 ? 26.406 -12.312 -8.492 1 97.94 197 ILE A O 1
ATOM 1583 N N . VAL A 1 198 ? 27.562 -10.477 -8.203 1 98.25 198 VAL A N 1
ATOM 1584 C CA . VAL A 1 198 ? 27.547 -10.555 -6.746 1 98.25 198 VAL A CA 1
ATOM 1585 C C . VAL A 1 198 ? 26.828 -9.344 -6.168 1 98.25 198 VAL A C 1
ATOM 1587 O O . VAL A 1 198 ? 27.188 -8.203 -6.449 1 98.25 198 VAL A O 1
ATOM 1590 N N . THR A 1 199 ? 25.781 -9.578 -5.398 1 97.44 199 THR A N 1
ATOM 1591 C CA . THR A 1 199 ? 25.016 -8.492 -4.809 1 97.44 199 THR A CA 1
ATOM 1592 C C . THR A 1 199 ? 25.781 -7.844 -3.664 1 97.44 199 THR A C 1
ATOM 1594 O O . THR A 1 199 ? 26.453 -8.531 -2.896 1 97.44 199 THR A O 1
ATOM 1597 N N . LYS A 1 200 ? 25.656 -6.609 -3.525 1 95.56 200 LYS A N 1
ATOM 1598 C CA . LYS A 1 200 ? 26.359 -5.906 -2.459 1 95.56 200 LYS A CA 1
ATOM 1599 C C . LYS A 1 200 ? 25.703 -6.145 -1.106 1 95.56 200 LYS A C 1
ATOM 1601 O O . LYS A 1 200 ? 26.328 -5.984 -0.06 1 95.56 200 LYS A O 1
ATOM 1606 N N . ILE A 1 201 ? 24.453 -6.426 -1.067 1 94.62 201 ILE A N 1
ATOM 1607 C CA . ILE A 1 201 ? 23.797 -6.988 0.102 1 94.62 201 ILE A CA 1
ATOM 1608 C C . ILE A 1 201 ? 23.75 -8.508 -0.01 1 94.62 201 ILE A C 1
ATOM 1610 O O . ILE A 1 201 ? 23 -9.055 -0.828 1 94.62 201 ILE A O 1
ATOM 1614 N N . PRO A 1 202 ? 24.438 -9.203 0.782 1 93.69 202 PRO A N 1
ATOM 1615 C CA . PRO A 1 202 ? 24.625 -10.648 0.627 1 93.69 202 PRO A CA 1
ATOM 1616 C C . PRO A 1 202 ? 23.312 -11.422 0.654 1 93.69 202 PRO A C 1
ATOM 1618 O O . PRO A 1 202 ? 23.188 -12.445 -0.029 1 93.69 202 PRO A O 1
ATOM 1621 N N . HIS A 1 203 ? 22.422 -10.914 1.296 1 90.94 203 HIS A N 1
ATOM 1622 C CA . HIS A 1 203 ? 21.125 -11.578 1.444 1 90.94 203 HIS A CA 1
ATOM 1623 C C . HIS A 1 203 ? 20.5 -11.883 0.086 1 90.94 203 HIS A C 1
ATOM 1625 O O . HIS A 1 203 ? 19.766 -12.867 -0.06 1 90.94 203 HIS A O 1
ATOM 1631 N N . PHE A 1 204 ? 20.812 -11.133 -0.944 1 94.62 204 PHE A N 1
ATOM 1632 C CA . PHE A 1 204 ? 20.078 -11.203 -2.205 1 94.62 204 PHE A CA 1
ATOM 1633 C C . PHE A 1 204 ? 20.828 -12.062 -3.217 1 94.62 204 PHE A C 1
ATOM 1635 O O . PHE A 1 204 ? 20.344 -12.273 -4.336 1 94.62 204 PHE A O 1
ATOM 1642 N N . LEU A 1 205 ? 21.953 -12.641 -2.82 1 95.19 205 LEU A N 1
ATOM 1643 C CA . LEU A 1 205 ? 22.766 -13.398 -3.758 1 95.19 205 LEU A CA 1
ATOM 1644 C C . LEU A 1 205 ? 21.984 -14.562 -4.348 1 95.19 205 LEU A C 1
ATOM 1646 O O . LEU A 1 205 ? 22.078 -14.836 -5.543 1 95.19 205 LEU A O 1
ATOM 1650 N N . ASP A 1 206 ? 21.172 -15.211 -3.52 1 92.38 206 ASP A N 1
ATOM 1651 C CA . ASP A 1 206 ? 20.406 -16.359 -3.988 1 92.38 206 ASP A CA 1
ATOM 1652 C C . ASP A 1 206 ? 19 -15.953 -4.398 1 92.38 206 ASP A C 1
ATOM 1654 O O . ASP A 1 206 ? 18.141 -16.812 -4.645 1 92.38 206 ASP A O 1
ATOM 1658 N N . VAL A 1 207 ? 18.781 -14.633 -4.457 1 92.38 207 VAL A N 1
ATOM 1659 C CA . VAL A 1 207 ? 17.453 -14.125 -4.789 1 92.38 207 VAL A CA 1
ATOM 1660 C C . VAL A 1 207 ? 17.438 -13.633 -6.238 1 92.38 207 VAL A C 1
ATOM 1662 O O . VAL A 1 207 ? 16.453 -13.828 -6.953 1 92.38 207 VAL A O 1
ATOM 1665 N N . ILE A 1 208 ? 18.516 -13.047 -6.648 1 95.62 208 ILE A N 1
ATOM 1666 C CA . ILE A 1 208 ? 18.562 -12.492 -8 1 95.62 208 ILE A CA 1
ATOM 1667 C C . ILE A 1 208 ? 18.359 -13.609 -9.023 1 95.62 208 ILE A C 1
ATOM 1669 O O . ILE A 1 208 ? 18.75 -14.758 -8.789 1 95.62 208 ILE A O 1
ATOM 1673 N N . GLY A 1 209 ? 17.688 -13.289 -10.086 1 95.19 209 GLY A N 1
ATOM 1674 C CA . GLY A 1 209 ? 17.469 -14.219 -11.18 1 95.19 209 GLY A CA 1
ATOM 1675 C C . GLY A 1 209 ? 16.281 -15.141 -10.961 1 95.19 209 GLY A C 1
ATOM 1676 O O . GLY A 1 209 ? 16.172 -16.188 -11.594 1 95.19 209 GLY A O 1
ATOM 1677 N N . GLN A 1 210 ? 15.406 -14.766 -10.086 1 94.31 210 GLN A N 1
ATOM 1678 C CA . GLN A 1 210 ? 14.234 -15.594 -9.828 1 94.31 210 GLN A CA 1
ATOM 1679 C C . GLN A 1 210 ? 13.305 -15.625 -11.039 1 94.31 210 GLN A C 1
ATOM 1681 O O . GLN A 1 210 ? 13.273 -14.672 -11.82 1 94.31 210 GLN A O 1
ATOM 1686 N N . ARG A 1 211 ? 12.57 -16.781 -11.148 1 95.75 211 ARG A N 1
ATOM 1687 C CA . ARG A 1 211 ? 11.602 -16.984 -12.227 1 95.75 211 ARG A CA 1
ATOM 1688 C C . ARG A 1 211 ? 10.258 -17.453 -11.672 1 95.75 211 ARG A C 1
ATOM 1690 O O . ARG A 1 211 ? 9.602 -18.297 -12.273 1 95.75 211 ARG A O 1
ATOM 1697 N N . MET A 1 212 ? 9.898 -16.984 -10.508 1 96.06 212 MET A N 1
ATOM 1698 C CA . MET A 1 212 ? 8.633 -17.359 -9.883 1 96.06 212 MET A CA 1
ATOM 1699 C C . MET A 1 212 ? 7.492 -16.469 -10.391 1 96.06 212 MET A C 1
ATOM 1701 O O . MET A 1 212 ? 6.41 -16.969 -10.703 1 96.06 212 MET A O 1
ATOM 1705 N N . GLY A 1 213 ? 7.77 -15.156 -10.43 1 96.81 213 GLY A N 1
ATOM 1706 C CA . GLY A 1 213 ? 6.766 -14.203 -10.859 1 96.81 213 GLY A CA 1
ATOM 1707 C C . GLY A 1 213 ? 7.176 -12.758 -10.641 1 96.81 213 GLY A C 1
ATOM 1708 O O . GLY A 1 213 ? 8.336 -12.484 -10.336 1 96.81 213 GLY A O 1
ATOM 1709 N N . PHE A 1 214 ? 6.195 -11.859 -10.766 1 97.62 214 PHE A N 1
ATOM 1710 C CA . PHE A 1 214 ? 6.441 -10.422 -10.664 1 97.62 214 PHE A CA 1
ATOM 1711 C C . PHE A 1 214 ? 6.879 -10.055 -9.25 1 97.62 214 PHE A C 1
ATOM 1713 O O . PHE A 1 214 ? 6.262 -10.477 -8.273 1 97.62 214 PHE A O 1
ATOM 1720 N N . SER A 1 215 ? 7.945 -9.289 -9.211 1 96.62 215 SER A N 1
ATOM 1721 C CA . SER A 1 215 ? 8.234 -8.602 -7.957 1 96.62 215 SER A CA 1
ATOM 1722 C C . SER A 1 215 ? 7.391 -7.34 -7.812 1 96.62 215 SER A C 1
ATOM 1724 O O . SER A 1 215 ? 6.738 -6.91 -8.766 1 96.62 215 SER A O 1
ATOM 1726 N N . ALA A 1 216 ? 7.391 -6.781 -6.602 1 95.06 216 ALA A N 1
ATOM 1727 C CA . ALA A 1 216 ? 6.703 -5.512 -6.379 1 95.06 216 ALA A CA 1
ATOM 1728 C C . ALA A 1 216 ? 7.281 -4.414 -7.27 1 95.06 216 ALA A C 1
ATOM 1730 O O . ALA A 1 216 ? 6.543 -3.561 -7.77 1 95.06 216 ALA A O 1
ATOM 1731 N N . GLY A 1 217 ? 8.547 -4.422 -7.461 1 95.06 217 GLY A N 1
ATOM 1732 C CA . GLY A 1 217 ? 9.195 -3.443 -8.32 1 95.06 217 GLY A CA 1
ATOM 1733 C C . GLY A 1 217 ? 8.805 -3.574 -9.773 1 95.06 217 GLY A C 1
ATOM 1734 O O . GLY A 1 217 ? 8.633 -2.572 -10.469 1 95.06 217 GLY A O 1
ATOM 1735 N N . ASP A 1 218 ? 8.68 -4.816 -10.25 1 97.25 218 ASP A N 1
ATOM 1736 C CA . ASP A 1 218 ? 8.227 -5.043 -11.617 1 97.25 218 ASP A CA 1
ATOM 1737 C C . ASP A 1 218 ? 6.863 -4.398 -11.859 1 97.25 218 ASP A C 1
ATOM 1739 O O . ASP A 1 218 ? 6.668 -3.707 -12.859 1 97.25 218 ASP A O 1
ATOM 1743 N N . LEU A 1 219 ? 5.992 -4.637 -10.914 1 96.5 219 LEU A N 1
ATOM 1744 C CA . LEU A 1 219 ? 4.625 -4.141 -11.039 1 96.5 219 LEU A CA 1
ATOM 1745 C C . LEU A 1 219 ? 4.586 -2.619 -10.953 1 96.5 219 LEU A C 1
ATOM 1747 O O . LEU A 1 219 ? 3.85 -1.969 -11.695 1 96.5 219 LEU A O 1
ATOM 1751 N N . SER A 1 220 ? 5.348 -2.045 -10.047 1 93.44 220 SER A N 1
ATOM 1752 C CA . SER A 1 220 ? 5.406 -0.592 -9.93 1 93.44 220 SER A CA 1
ATOM 1753 C C . SER A 1 220 ? 5.879 0.052 -11.227 1 93.44 220 SER A C 1
ATOM 1755 O O . SER A 1 220 ? 5.297 1.036 -11.688 1 93.44 220 SER A O 1
ATOM 1757 N N . LYS A 1 221 ? 6.895 -0.507 -11.867 1 94 221 LYS A N 1
ATOM 1758 C CA . LYS A 1 221 ? 7.422 0.019 -13.117 1 94 221 LYS A CA 1
ATOM 1759 C C . LYS A 1 221 ? 6.387 -0.074 -14.234 1 94 221 LYS A C 1
ATOM 1761 O O . LYS A 1 221 ? 6.168 0.892 -14.969 1 94 221 LYS A O 1
ATOM 1766 N N . LEU A 1 222 ? 5.801 -1.252 -14.305 1 94.94 222 LEU A N 1
ATOM 1767 C CA . LEU A 1 222 ? 4.832 -1.454 -15.375 1 94.94 222 LEU A CA 1
ATOM 1768 C C . LEU A 1 222 ? 3.621 -0.545 -15.195 1 94.94 222 LEU A C 1
ATOM 1770 O O . LEU A 1 222 ? 3.146 0.065 -16.156 1 94.94 222 LEU A O 1
ATOM 1774 N N . ASN A 1 223 ? 3.117 -0.44 -13.984 1 92.38 223 ASN A N 1
ATOM 1775 C CA . ASN A 1 223 ? 1.95 0.391 -13.703 1 92.38 223 ASN A CA 1
ATOM 1776 C C . ASN A 1 223 ? 2.242 1.868 -13.945 1 92.38 223 ASN A C 1
ATOM 1778 O O . ASN A 1 223 ? 1.374 2.609 -14.414 1 92.38 223 ASN A O 1
ATOM 1782 N N . ARG A 1 224 ? 3.422 2.301 -13.602 1 89.94 224 ARG A N 1
ATOM 1783 C CA . ARG A 1 224 ? 3.809 3.68 -13.883 1 89.94 224 ARG A CA 1
ATOM 1784 C C . ARG A 1 224 ? 3.936 3.916 -15.383 1 89.94 224 ARG A C 1
ATOM 1786 O O . ARG A 1 224 ? 3.477 4.938 -15.898 1 89.94 224 ARG A O 1
ATOM 1793 N N . LEU A 1 225 ? 4.547 2.961 -16.062 1 91.75 225 LEU A N 1
ATOM 1794 C CA . LEU A 1 225 ? 4.77 3.074 -17.5 1 91.75 225 LEU A CA 1
ATOM 1795 C C . LEU A 1 225 ? 3.447 3.162 -18.266 1 91.75 225 LEU A C 1
ATOM 1797 O O . LEU A 1 225 ? 3.316 3.947 -19.203 1 91.75 225 LEU A O 1
ATOM 1801 N N . TYR A 1 226 ? 2.475 2.398 -17.859 1 93.06 226 TYR A N 1
ATOM 1802 C CA . TYR A 1 226 ? 1.211 2.314 -18.594 1 93.06 226 TYR A CA 1
ATOM 1803 C C . TYR A 1 226 ? 0.107 3.055 -17.844 1 93.06 226 TYR A C 1
ATOM 1805 O O . TYR A 1 226 ? -1.068 2.957 -18.203 1 93.06 226 TYR A O 1
ATOM 1813 N N . LYS A 1 227 ? 0.422 3.75 -16.734 1 89.44 227 LYS A N 1
ATOM 1814 C CA . LYS A 1 227 ? -0.497 4.574 -15.953 1 89.44 227 LYS A CA 1
ATOM 1815 C C . LYS A 1 227 ? -1.682 3.754 -15.445 1 89.44 227 LYS A C 1
ATOM 1817 O O . LYS A 1 227 ? -2.836 4.148 -15.625 1 89.44 227 LYS A O 1
ATOM 1822 N N . CYS A 1 228 ? -1.333 2.564 -14.898 1 91.94 228 CYS A N 1
ATOM 1823 C CA . CYS A 1 228 ? -2.334 1.68 -14.312 1 91.94 228 CYS A CA 1
ATOM 1824 C C . CYS A 1 228 ? -2.723 2.146 -12.914 1 91.94 228 CYS A C 1
ATOM 1826 O O . CYS A 1 228 ? -1.876 2.213 -12.023 1 91.94 228 CYS A O 1
ATOM 1828 N N . THR A 1 229 ? -4.027 2.479 -12.719 1 88.62 229 THR A N 1
ATOM 1829 C CA . THR A 1 229 ? -4.512 2.844 -11.391 1 88.62 229 THR A CA 1
ATOM 1830 C C . THR A 1 229 ? -5.434 1.761 -10.836 1 88.62 229 THR A C 1
ATOM 1832 O O . THR A 1 229 ? -5.742 1.755 -9.641 1 88.62 229 THR A O 1
ATOM 1835 N N . LYS A 1 230 ? -5.828 0.843 -11.703 1 88.69 230 LYS A N 1
ATOM 1836 C CA . LYS A 1 230 ? -6.645 -0.306 -11.328 1 88.69 230 LYS A CA 1
ATOM 1837 C C . LYS A 1 230 ? -6.223 -1.557 -12.094 1 88.69 230 LYS A C 1
ATOM 1839 O O . LYS A 1 230 ? -5.633 -1.461 -13.172 1 88.69 230 LYS A O 1
ATOM 1844 N N . SER A 1 231 ? -6.523 -2.713 -11.539 1 92.94 231 SER A N 1
ATOM 1845 C CA . SER A 1 231 ? -6.277 -3.982 -12.211 1 92.94 231 SER A CA 1
ATOM 1846 C C . SER A 1 231 ? -7.469 -4.395 -13.078 1 92.94 231 SER A C 1
ATOM 1848 O O . SER A 1 231 ? -8.602 -3.988 -12.812 1 92.94 231 SER A O 1
ATOM 1850 N N . SER A 1 232 ? -7.176 -5.18 -14.008 1 93.81 232 SER A N 1
ATOM 1851 C CA . SER A 1 232 ? -8.211 -5.578 -14.953 1 93.81 232 SER A CA 1
ATOM 1852 C C . SER A 1 232 ? -9.188 -6.562 -14.328 1 93.81 232 SER A C 1
ATOM 1854 O O . SER A 1 232 ? -10.383 -6.539 -14.633 1 93.81 232 SER A O 1
ATOM 1856 N N . THR A 1 233 ? -8.688 -7.418 -13.422 1 96.25 233 THR A N 1
ATOM 1857 C CA . THR A 1 233 ? -9.555 -8.508 -12.984 1 96.25 233 THR A CA 1
ATOM 1858 C C . THR A 1 233 ? -9.641 -8.555 -11.469 1 96.25 233 THR A C 1
ATOM 1860 O O . THR A 1 233 ? -10.453 -9.297 -10.906 1 96.25 233 THR A O 1
ATOM 1863 N N . PHE A 1 234 ? -8.812 -7.781 -10.773 1 96.38 234 PHE A N 1
ATOM 1864 C CA . PHE A 1 234 ? -8.914 -7.727 -9.32 1 96.38 234 PHE A CA 1
ATOM 1865 C C . PHE A 1 234 ? -10.234 -7.086 -8.898 1 96.38 234 PHE A C 1
ATOM 1867 O O . PHE A 1 234 ? -10.672 -6.098 -9.492 1 96.38 234 PHE A O 1
ATOM 1874 N N . VAL A 1 235 ? -10.789 -7.629 -7.797 1 95.25 235 VAL A N 1
ATOM 1875 C CA . VAL A 1 235 ? -12.07 -7.09 -7.344 1 95.25 235 VAL A CA 1
ATOM 1876 C C . VAL A 1 235 ? -11.938 -6.574 -5.914 1 95.25 235 VAL A C 1
ATOM 1878 O O . VAL A 1 235 ? -12.164 -5.391 -5.648 1 95.25 235 VAL A O 1
ATOM 1881 N N . GLU A 1 236 ? -11.516 -7.535 -5.008 1 94.62 236 GLU A N 1
ATOM 1882 C CA . GLU A 1 236 ? -11.469 -7.125 -3.605 1 94.62 236 GLU A CA 1
ATOM 1883 C C . GLU A 1 236 ? -10.5 -7.996 -2.811 1 94.62 236 GLU A C 1
ATOM 1885 O O . GLU A 1 236 ? -10.281 -9.156 -3.152 1 94.62 236 GLU A O 1
ATOM 1890 N N . SER A 1 237 ? -9.898 -7.395 -1.831 1 96.56 237 SER A N 1
ATOM 1891 C CA . SER A 1 237 ? -9.117 -8.086 -0.811 1 96.56 237 SER A CA 1
ATOM 1892 C C . SER A 1 237 ? -9.43 -7.555 0.582 1 96.56 237 SER A C 1
ATOM 1894 O O . SER A 1 237 ? -9.539 -6.34 0.778 1 96.56 237 SER A O 1
ATOM 1896 N N . CYS A 1 238 ? -9.602 -8.438 1.582 1 97.31 238 CYS A N 1
ATOM 1897 C CA . CYS A 1 238 ? -9.953 -8.008 2.932 1 97.31 238 CYS A CA 1
ATOM 1898 C C . CYS A 1 238 ? -9.242 -8.859 3.977 1 97.31 238 CYS A C 1
ATOM 1900 O O . CYS A 1 238 ? -9.438 -10.078 4.031 1 97.31 238 CYS A O 1
ATOM 1902 N N . SER A 1 239 ? -8.445 -8.297 4.824 1 97.44 239 SER A N 1
ATOM 1903 C CA . SER A 1 239 ? -7.734 -9.008 5.887 1 97.44 239 SER A CA 1
ATOM 1904 C C . SER A 1 239 ? -8.336 -8.695 7.254 1 97.44 239 SER A C 1
ATOM 1906 O O . SER A 1 239 ? -7.918 -9.273 8.266 1 97.44 239 SER A O 1
ATOM 1908 N N . PHE A 1 240 ? -9.258 -7.734 7.348 1 97.25 240 PHE A N 1
ATOM 1909 C CA . PHE A 1 240 ? -10.016 -7.332 8.523 1 97.25 240 PHE A CA 1
ATOM 1910 C C . PHE A 1 240 ? -9.117 -6.648 9.547 1 97.25 240 PHE A C 1
ATOM 1912 O O . PHE A 1 240 ? -9.43 -6.602 10.734 1 97.25 240 PHE A O 1
ATOM 1919 N N . GLU A 1 241 ? -7.961 -6.133 9.078 1 94.12 241 GLU A N 1
ATOM 1920 C CA . GLU A 1 241 ? -7.051 -5.445 9.992 1 94.12 241 GLU A CA 1
ATOM 1921 C C . GLU A 1 241 ? -7.613 -4.09 10.414 1 94.12 241 GLU A C 1
ATOM 1923 O O . GLU A 1 241 ? -7.363 -3.627 11.523 1 94.12 241 GLU A O 1
ATOM 1928 N N . GLU A 1 242 ? -8.383 -3.494 9.523 1 91.56 242 GLU A N 1
ATOM 1929 C CA . GLU A 1 242 ? -8.906 -2.16 9.797 1 91.56 242 GLU A CA 1
ATOM 1930 C C . GLU A 1 242 ? -10.289 -2.232 10.445 1 91.56 242 GLU A C 1
ATOM 1932 O O . GLU A 1 242 ? -11.047 -3.17 10.188 1 91.56 242 GLU A O 1
ATOM 1937 N N . ASP A 1 243 ? -10.672 -1.19 11.141 1 92.06 243 ASP A N 1
ATOM 1938 C CA . ASP A 1 243 ? -11.914 -1.148 11.898 1 92.06 243 ASP A CA 1
ATOM 1939 C C . ASP A 1 243 ? -13.125 -1.157 10.969 1 92.06 243 ASP A C 1
ATOM 1941 O O . ASP A 1 243 ? -14.203 -1.612 11.352 1 92.06 243 ASP A O 1
ATOM 1945 N N . ASN A 1 244 ? -12.922 -0.701 9.812 1 93.69 244 ASN A N 1
ATOM 1946 C CA . ASN A 1 244 ? -14.055 -0.605 8.898 1 93.69 244 ASN A CA 1
ATOM 1947 C C . ASN A 1 244 ? -14.352 -1.946 8.242 1 93.69 244 ASN A C 1
ATOM 1949 O O . ASN A 1 244 ? -15.258 -2.043 7.406 1 93.69 244 ASN A O 1
ATOM 1953 N N . ILE A 1 245 ? -13.586 -2.992 8.547 1 96.06 245 ILE A N 1
ATOM 1954 C CA . ILE A 1 245 ? -13.742 -4.371 8.102 1 96.06 245 ILE A CA 1
ATOM 1955 C C . ILE A 1 245 ? -13.883 -4.41 6.582 1 96.06 245 ILE A C 1
ATOM 1957 O O . ILE A 1 245 ? -14.781 -5.062 6.051 1 96.06 245 ILE A O 1
ATOM 1961 N N . CYS A 1 246 ? -13.148 -3.641 5.891 1 94.62 246 CYS A N 1
ATOM 1962 C CA . CYS A 1 246 ? -13.016 -3.59 4.441 1 94.62 246 CYS A CA 1
ATOM 1963 C C . CYS A 1 246 ? -14.312 -3.129 3.787 1 94.62 246 CYS A C 1
ATOM 1965 O O . CYS A 1 246 ? -14.594 -3.48 2.639 1 94.62 246 CYS A O 1
ATOM 1967 N N . GLY A 1 247 ? -15.164 -2.434 4.512 1 94.88 247 GLY A N 1
ATOM 1968 C CA . GLY A 1 247 ? -16.422 -1.959 3.949 1 94.88 247 GLY A CA 1
ATOM 1969 C C . GLY A 1 247 ? -17.5 -3.016 3.945 1 94.88 247 GLY A C 1
ATOM 1970 O O . GLY A 1 247 ? -18.562 -2.824 3.336 1 94.88 247 GLY A O 1
ATOM 1971 N N . MET A 1 248 ? -17.219 -4.129 4.605 1 96.5 248 MET A N 1
ATOM 1972 C CA . MET A 1 248 ? -18.281 -5.137 4.688 1 96.5 248 MET A CA 1
ATOM 1973 C C . MET A 1 248 ? -19.391 -4.691 5.637 1 96.5 248 MET A C 1
ATOM 1975 O O . MET A 1 248 ? -19.188 -3.789 6.449 1 96.5 248 MET A O 1
ATOM 1979 N N . ILE A 1 249 ? -20.562 -5.402 5.473 1 95.12 249 ILE A N 1
ATOM 1980 C CA . ILE A 1 249 ? -21.766 -5.02 6.211 1 95.12 249 ILE A CA 1
ATOM 1981 C C . ILE A 1 249 ? -22.281 -6.215 7.008 1 95.12 249 ILE A C 1
ATOM 1983 O O . ILE A 1 249 ? -22.328 -7.336 6.496 1 95.12 249 ILE A O 1
ATOM 1987 N N . ARG A 1 250 ? -22.578 -5.883 8.25 1 90.5 250 ARG A N 1
ATOM 1988 C CA . ARG A 1 250 ? -23.266 -6.898 9.039 1 90.5 250 ARG A CA 1
ATOM 1989 C C . ARG A 1 250 ? -24.75 -6.938 8.695 1 90.5 250 ARG A C 1
ATOM 1991 O O . ARG A 1 250 ? -25.484 -5.973 8.938 1 90.5 250 ARG A O 1
ATOM 1998 N N . GLY A 1 251 ? -25.094 -7.938 7.977 1 81 251 GLY A N 1
ATOM 1999 C CA . GLY A 1 251 ? -26.422 -8.047 7.406 1 81 251 GLY A CA 1
ATOM 2000 C C . GLY A 1 251 ? -27.469 -8.453 8.414 1 81 251 GLY A C 1
ATOM 2001 O O . GLY A 1 251 ? -27.328 -8.188 9.609 1 81 251 GLY A O 1
ATOM 2002 N N . SER A 1 252 ? -28.5 -8.977 7.801 1 79.56 252 SER A N 1
ATOM 2003 C CA . SER A 1 252 ? -29.688 -9.352 8.562 1 79.56 252 SER A CA 1
ATOM 2004 C C . SER A 1 252 ? -29.438 -10.594 9.406 1 79.56 252 SER A C 1
ATOM 2006 O O . SER A 1 252 ? -28.484 -11.328 9.164 1 79.56 252 SER A O 1
ATOM 2008 N N . GLY A 1 253 ? -30.031 -10.805 10.484 1 84.25 253 GLY A N 1
ATOM 2009 C CA . GLY A 1 253 ? -29.984 -11.938 11.398 1 84.25 253 GLY A CA 1
ATOM 2010 C C . GLY A 1 253 ? -30.188 -11.547 12.844 1 84.25 253 GLY A C 1
ATOM 2011 O O . GLY A 1 253 ? -30.234 -10.352 13.172 1 84.25 253 GLY A O 1
ATOM 2012 N N . ASN A 1 254 ? -30.438 -12.594 13.578 1 91.88 254 ASN A N 1
ATOM 2013 C CA . ASN A 1 254 ? -30.656 -12.328 14.992 1 91.88 254 ASN A CA 1
ATOM 2014 C C . ASN A 1 254 ? -29.359 -12.367 15.781 1 91.88 254 ASN A C 1
ATOM 2016 O O . ASN A 1 254 ? -29.344 -12.148 17 1 91.88 254 ASN A O 1
ATOM 2020 N N . ARG A 1 255 ? -28.234 -12.734 15.023 1 94.44 255 ARG A N 1
ATOM 2021 C CA . ARG A 1 255 ? -26.875 -12.648 15.555 1 94.44 255 ARG A CA 1
ATOM 2022 C C . ARG A 1 255 ? -25.984 -11.812 14.648 1 94.44 255 ARG A C 1
ATOM 2024 O O . ARG A 1 255 ? -26.438 -11.328 13.602 1 94.44 255 ARG A O 1
ATOM 2031 N N . LYS A 1 256 ? -24.75 -11.594 15.148 1 93.5 256 LYS A N 1
ATOM 2032 C CA . LYS A 1 256 ? -23.875 -10.75 14.344 1 93.5 256 LYS A CA 1
ATOM 2033 C C . LYS A 1 256 ? -22.469 -11.359 14.242 1 93.5 256 LYS A C 1
ATOM 2035 O O . LYS A 1 256 ? -22.031 -12.062 15.156 1 93.5 256 LYS A O 1
ATOM 2040 N N . TRP A 1 257 ? -21.906 -11.164 13.078 1 96.5 257 TRP A N 1
ATOM 2041 C CA . TRP A 1 257 ? -20.469 -11.375 12.969 1 96.5 257 TRP A CA 1
ATOM 2042 C C . TRP A 1 257 ? -19.703 -10.328 13.781 1 96.5 257 TRP A C 1
ATOM 2044 O O . TRP A 1 257 ? -20.062 -9.148 13.781 1 96.5 257 TRP A O 1
ATOM 2054 N N . GLU A 1 258 ? -18.641 -10.742 14.469 1 95.56 258 GLU A N 1
ATOM 2055 C CA . GLU A 1 258 ? -17.859 -9.82 15.289 1 95.56 258 GLU A CA 1
ATOM 2056 C C . GLU A 1 258 ? -16.391 -9.828 14.875 1 95.56 258 GLU A C 1
ATOM 2058 O O . GLU A 1 258 ? -15.844 -10.875 14.531 1 95.56 258 GLU A O 1
ATOM 2063 N N . ARG A 1 259 ? -15.797 -8.68 14.844 1 96.5 259 ARG A N 1
ATOM 2064 C CA . ARG A 1 259 ? -14.367 -8.562 14.617 1 96.5 259 ARG A CA 1
ATOM 2065 C C . ARG A 1 259 ? -13.578 -8.906 15.875 1 96.5 259 ARG A C 1
ATOM 2067 O O . ARG A 1 259 ? -13.797 -8.312 16.938 1 96.5 259 ARG A O 1
ATOM 2074 N N . ARG A 1 260 ? -12.695 -9.906 15.812 1 96.56 260 ARG A N 1
ATOM 2075 C CA . ARG A 1 260 ? -11.977 -10.398 16.984 1 96.56 260 ARG A CA 1
ATOM 2076 C C . ARG A 1 260 ? -10.508 -10.664 16.656 1 96.56 260 ARG A C 1
ATOM 2078 O O . ARG A 1 260 ? -10.164 -10.953 15.516 1 96.56 260 ARG A O 1
ATOM 2085 N N . ALA A 1 261 ? -9.68 -10.555 17.719 1 95.75 261 ALA A N 1
ATOM 2086 C CA . ALA A 1 261 ? -8.266 -10.898 17.594 1 95.75 261 ALA A CA 1
ATOM 2087 C C . ALA A 1 261 ? -8.023 -12.359 17.969 1 95.75 261 ALA A C 1
ATOM 2089 O O . ALA A 1 261 ? -7.082 -12.984 17.484 1 95.75 261 ALA A O 1
ATOM 2090 N N . SER A 1 262 ? -8.844 -12.812 18.844 1 95 262 SER A N 1
ATOM 2091 C CA . SER A 1 262 ? -8.82 -14.195 19.297 1 95 262 SER A CA 1
ATOM 2092 C C . SER A 1 262 ? -10.188 -14.625 19.844 1 95 262 SER A C 1
ATOM 2094 O O . SER A 1 262 ? -10.992 -13.781 20.234 1 95 262 SER A O 1
ATOM 2096 N N . VAL A 1 263 ? -10.461 -15.875 19.75 1 93.56 263 VAL A N 1
ATOM 2097 C CA . VAL A 1 263 ? -11.727 -16.391 20.266 1 93.56 263 VAL A CA 1
ATOM 2098 C C . VAL A 1 263 ? -11.484 -17.703 21.016 1 93.56 263 VAL A C 1
ATOM 2100 O O . VAL A 1 263 ? -10.664 -18.516 20.594 1 93.56 263 VAL A O 1
ATOM 2103 N N . ASP A 1 264 ? -12.227 -17.812 22.094 1 89.44 264 ASP A N 1
ATOM 2104 C CA . ASP A 1 264 ? -12.188 -19.078 22.812 1 89.44 264 ASP A CA 1
ATOM 2105 C C . ASP A 1 264 ? -12.828 -20.203 22 1 89.44 264 ASP A C 1
ATOM 2107 O O . ASP A 1 264 ? -13.945 -20.047 21.5 1 89.44 264 ASP A O 1
ATOM 2111 N N . GLY A 1 265 ? -12.141 -21.297 21.875 1 85.31 265 GLY A N 1
ATOM 2112 C CA . GLY A 1 265 ? -12.633 -22.406 21.062 1 85.31 265 GLY A CA 1
ATOM 2113 C C . GLY A 1 265 ? -12.445 -22.172 19.578 1 85.31 265 GLY A C 1
ATOM 2114 O O . GLY A 1 265 ? -13.008 -22.891 18.75 1 85.31 265 GLY A O 1
ATOM 2115 N N . GLY A 1 266 ? -11.766 -21.141 19.25 1 89.62 266 GLY A N 1
ATOM 2116 C CA . GLY A 1 266 ? -11.453 -20.797 17.875 1 89.62 266 GLY A CA 1
ATOM 2117 C C . GLY A 1 266 ? -10 -20.406 17.672 1 89.62 266 GLY A C 1
ATOM 2118 O O . GLY A 1 266 ? -9.125 -20.844 18.406 1 89.62 266 GLY A O 1
ATOM 2119 N N . PRO A 1 267 ? -9.758 -19.672 16.594 1 93.44 267 PRO A N 1
ATOM 2120 C CA . PRO A 1 267 ? -8.359 -19.297 16.359 1 93.44 267 PRO A CA 1
ATOM 2121 C C . PRO A 1 267 ? -7.844 -18.281 17.391 1 93.44 267 PRO A C 1
ATOM 2123 O O . PRO A 1 267 ? -8.578 -17.359 17.781 1 93.44 267 PRO A O 1
ATOM 2126 N N . GLN A 1 268 ? -6.617 -18.422 17.703 1 93.69 268 GLN A N 1
ATOM 2127 C CA . GLN A 1 268 ? -5.984 -17.516 18.641 1 93.69 268 GLN A CA 1
ATOM 2128 C C . GLN A 1 268 ? -5.297 -16.359 17.922 1 93.69 268 GLN A C 1
ATOM 2130 O O . GLN A 1 268 ? -4.879 -15.383 18.562 1 93.69 268 GLN A O 1
ATOM 2135 N N . THR A 1 269 ? -5.156 -16.562 16.672 1 94.44 269 THR A N 1
ATOM 2136 C CA . THR A 1 269 ? -4.57 -15.516 15.82 1 94.44 269 THR A CA 1
ATOM 2137 C C . THR A 1 269 ? -5.293 -15.445 14.477 1 94.44 269 THR A C 1
ATOM 2139 O O . THR A 1 269 ? -5.969 -16.391 14.078 1 94.44 269 THR A O 1
ATOM 2142 N N . ASP A 1 270 ? -5.23 -14.305 13.875 1 96.44 270 ASP A N 1
ATOM 2143 C CA . ASP A 1 270 ? -5.699 -14.227 12.492 1 96.44 270 ASP A CA 1
ATOM 2144 C C . ASP A 1 270 ? -4.746 -14.953 11.555 1 96.44 270 ASP A C 1
ATOM 2146 O O . ASP A 1 270 ? -3.75 -15.539 11.992 1 96.44 270 ASP A O 1
ATOM 2150 N N . PHE A 1 271 ? -5.102 -15.016 10.328 1 96.19 271 PHE A N 1
ATOM 2151 C CA . PHE A 1 271 ? -4.223 -15.68 9.375 1 96.19 271 PHE A CA 1
ATOM 2152 C C . PHE A 1 271 ? -3.207 -14.703 8.797 1 96.19 271 PHE A C 1
ATOM 2154 O O . PHE A 1 271 ? -2.104 -15.094 8.414 1 96.19 271 PHE A O 1
ATOM 2161 N N . THR A 1 272 ? -3.502 -13.391 8.758 1 94.56 272 THR A N 1
ATOM 2162 C CA . THR A 1 272 ? -2.662 -12.367 8.148 1 94.56 272 THR A CA 1
ATOM 2163 C C . THR A 1 272 ? -1.332 -12.242 8.883 1 94.56 272 THR A C 1
ATOM 2165 O O . THR A 1 272 ? -0.267 -12.375 8.281 1 94.56 272 THR A O 1
ATOM 2168 N N . ASN A 1 273 ? -1.378 -12.023 10.188 1 90.5 273 ASN A N 1
ATOM 2169 C CA . ASN A 1 273 ? -0.198 -11.719 10.984 1 90.5 273 ASN A CA 1
ATOM 2170 C C . ASN A 1 273 ? 0.224 -12.922 11.836 1 90.5 273 ASN A C 1
ATOM 2172 O O . ASN A 1 273 ? 1.357 -12.977 12.312 1 90.5 273 ASN A O 1
ATOM 2176 N N . MET A 1 274 ? -0.64 -13.758 12.109 1 91.31 274 MET A N 1
ATOM 2177 C CA . MET A 1 274 ? -0.406 -14.984 12.867 1 91.31 274 MET A CA 1
ATOM 2178 C C . MET A 1 274 ? 0.194 -14.68 14.234 1 91.31 274 MET A C 1
ATOM 2180 O O . MET A 1 274 ? 1.169 -15.305 14.648 1 91.31 274 MET A O 1
ATOM 2184 N N . GLY A 1 275 ? -0.259 -13.523 14.805 1 86.69 275 GLY A N 1
ATOM 2185 C CA . GLY A 1 275 ? 0.113 -13.188 16.172 1 86.69 275 GLY A CA 1
ATOM 2186 C C . GLY A 1 275 ? 1.467 -12.516 16.266 1 86.69 275 GLY A C 1
ATOM 2187 O O . GLY A 1 275 ? 1.981 -12.305 17.375 1 86.69 275 GLY A O 1
ATOM 2188 N N . GLN A 1 276 ? 1.997 -12.133 15.164 1 85.88 276 GLN A N 1
ATOM 2189 C CA . GLN A 1 276 ? 3.344 -11.57 15.148 1 85.88 276 GLN A CA 1
ATOM 2190 C C . GLN A 1 276 ? 3.33 -10.102 15.547 1 85.88 276 GLN A C 1
ATOM 2192 O O . GLN A 1 276 ? 4.375 -9.531 15.867 1 85.88 276 GLN A O 1
ATOM 2197 N N . CYS A 1 277 ? 2.201 -9.477 15.594 1 88.19 277 CYS A N 1
ATOM 2198 C CA . CYS A 1 277 ? 2.119 -8.047 15.883 1 88.19 277 CYS A CA 1
ATOM 2199 C C . CYS A 1 277 ? 1.133 -7.777 17.016 1 88.19 277 CYS A C 1
ATOM 2201 O O . CYS A 1 277 ? -0.018 -8.219 16.953 1 88.19 277 CYS A O 1
ATOM 2203 N N . LYS A 1 278 ? 1.626 -7.031 17.891 1 83.38 278 LYS A N 1
ATOM 2204 C CA . LYS A 1 278 ? 0.746 -6.621 18.984 1 83.38 278 LYS A CA 1
ATOM 2205 C C . LYS A 1 278 ? -0.266 -5.582 18.5 1 83.38 278 LYS A C 1
ATOM 2207 O O . LYS A 1 278 ? 0.099 -4.609 17.844 1 83.38 278 LYS A O 1
ATOM 2212 N N . GLY A 1 279 ? -1.513 -5.852 18.859 1 81.5 279 GLY A N 1
ATOM 2213 C CA . GLY A 1 279 ? -2.553 -4.895 18.516 1 81.5 279 GLY A CA 1
ATOM 2214 C C . GLY A 1 279 ? -3.043 -5.043 17.078 1 81.5 279 GLY A C 1
ATOM 2215 O O . GLY A 1 279 ? -3.889 -4.266 16.625 1 81.5 279 GLY A O 1
ATOM 2216 N N . LYS A 1 280 ? -2.439 -5.984 16.422 1 86.38 280 LYS A N 1
ATOM 2217 C CA . LYS A 1 280 ? -2.883 -6.289 15.062 1 86.38 280 LYS A CA 1
ATOM 2218 C C . LYS A 1 280 ? -3.277 -7.758 14.93 1 86.38 280 LYS A C 1
ATOM 2220 O O . LYS A 1 280 ? -2.938 -8.578 15.781 1 86.38 280 LYS A O 1
ATOM 2225 N N . GLY A 1 281 ? -4.004 -7.973 13.914 1 93.75 281 GLY A N 1
ATOM 2226 C CA . GLY A 1 281 ? -4.461 -9.328 13.664 1 93.75 281 GLY A CA 1
ATOM 2227 C C . GLY A 1 281 ? -5.922 -9.539 14.008 1 93.75 281 GLY A C 1
ATOM 2228 O O . GLY A 1 281 ? -6.258 -9.883 15.141 1 93.75 281 GLY A O 1
ATOM 2229 N N . PHE A 1 282 ? -6.727 -9.375 13.047 1 97.19 282 PHE A N 1
ATOM 2230 C CA . PHE A 1 282 ? -8.164 -9.492 13.297 1 97.19 282 PHE A CA 1
ATOM 2231 C C . PHE A 1 282 ? -8.828 -10.352 12.219 1 97.19 282 PHE A C 1
ATOM 2233 O O . PHE A 1 282 ? -8.281 -10.516 11.125 1 97.19 282 PHE A O 1
ATOM 2240 N N . PHE A 1 283 ? -9.859 -10.945 12.633 1 97.88 283 PHE A N 1
ATOM 2241 C CA . PHE A 1 283 ? -10.719 -11.734 11.75 1 97.88 283 PHE A CA 1
ATOM 2242 C C . PHE A 1 283 ? -12.18 -11.578 12.141 1 97.88 283 PHE A C 1
ATOM 2244 O O . PHE A 1 283 ? -12.492 -10.984 13.172 1 97.88 283 PHE A O 1
ATOM 2251 N N . MET A 1 284 ? -13.125 -11.969 11.289 1 97.88 284 MET A N 1
ATOM 2252 C CA . MET A 1 284 ? -14.547 -11.961 11.617 1 97.88 284 MET A CA 1
ATOM 2253 C C . MET A 1 284 ? -14.977 -13.312 12.188 1 97.88 284 MET A C 1
ATOM 2255 O O . MET A 1 284 ? -14.547 -14.359 11.703 1 97.88 284 MET A O 1
ATOM 2259 N N . HIS A 1 285 ? -15.773 -13.266 13.25 1 96.75 285 HIS A N 1
ATOM 2260 C CA . HIS A 1 285 ? -16.172 -14.492 13.922 1 96.75 285 HIS A CA 1
ATOM 2261 C C . HIS A 1 285 ? -17.672 -14.531 14.164 1 96.75 285 HIS A C 1
ATOM 2263 O O . HIS A 1 285 ? -18.25 -13.555 14.656 1 96.75 285 HIS A O 1
ATOM 2269 N N . PHE A 1 286 ? -18.344 -15.57 13.742 1 96.12 286 PHE A N 1
ATOM 2270 C CA . PHE A 1 286 ? -19.703 -15.906 14.133 1 96.12 286 PHE A CA 1
ATOM 2271 C C . PHE A 1 286 ? -19.719 -17.031 15.164 1 96.12 286 PHE A C 1
ATOM 2273 O O . PHE A 1 286 ? -19.359 -18.172 14.852 1 96.12 286 PHE A O 1
ATOM 2280 N N . SER A 1 287 ? -20.156 -16.688 16.359 1 94.19 287 SER A N 1
ATOM 2281 C CA . SER A 1 287 ? -20.156 -17.656 17.453 1 94.19 287 SER A CA 1
ATOM 2282 C C . SER A 1 287 ? -21.422 -18.5 17.453 1 94.19 287 SER A C 1
ATOM 2284 O O . SER A 1 287 ? -22.516 -17.984 17.641 1 94.19 287 SER A O 1
ATOM 2286 N N . THR A 1 288 ? -21.25 -19.781 17.312 1 92.5 288 THR A N 1
ATOM 2287 C CA . THR A 1 288 ? -22.375 -20.688 17.438 1 92.5 288 THR A CA 1
ATOM 2288 C C . THR A 1 288 ? -22.406 -21.328 18.828 1 92.5 288 THR A C 1
ATOM 2290 O O . THR A 1 288 ? -23.359 -22.047 19.172 1 92.5 288 THR A O 1
ATOM 2293 N N . ALA A 1 289 ? -21.422 -21.062 19.609 1 88.81 289 ALA A N 1
ATOM 2294 C CA . ALA A 1 289 ? -21.375 -21.547 20.969 1 88.81 289 ALA A CA 1
ATOM 2295 C C . ALA A 1 289 ? -22.453 -20.891 21.828 1 88.81 289 ALA A C 1
ATOM 2297 O O . ALA A 1 289 ? -23.062 -21.547 22.688 1 88.81 289 ALA A O 1
ATOM 2298 N N . SER A 1 290 ? -22.672 -19.672 21.625 1 85.31 290 SER A N 1
ATOM 2299 C CA . SER A 1 290 ? -23.641 -18.922 22.422 1 85.31 290 SER A CA 1
ATOM 2300 C C . SER A 1 290 ? -24.969 -18.781 21.688 1 85.31 290 SER A C 1
ATOM 2302 O O . SER A 1 290 ? -25.906 -18.156 22.188 1 85.31 290 SER A O 1
ATOM 2304 N N . ALA A 1 291 ? -25.094 -19.422 20.5 1 91.12 291 ALA A N 1
ATOM 2305 C CA . ALA A 1 291 ? -26.266 -19.219 19.656 1 91.12 291 ALA A CA 1
ATOM 2306 C C . ALA A 1 291 ? -27.297 -20.328 19.891 1 91.12 291 ALA A C 1
ATOM 2308 O O . ALA A 1 291 ? -26.953 -21.422 20.328 1 91.12 291 ALA A O 1
ATOM 2309 N N . GLU A 1 292 ? -28.562 -19.969 19.625 1 93.94 292 GLU A N 1
ATOM 2310 C CA . GLU A 1 292 ? -29.625 -20.953 19.578 1 93.94 292 GLU A CA 1
ATOM 2311 C C . GLU A 1 292 ? -29.703 -21.625 18.219 1 93.94 292 GLU A C 1
ATOM 2313 O O . GLU A 1 292 ? -29.25 -21.062 17.219 1 93.94 292 GLU A O 1
ATOM 2318 N N . PRO A 1 293 ? -30.281 -22.781 18.25 1 94.5 293 PRO A N 1
ATOM 2319 C CA . PRO A 1 293 ? -30.438 -23.422 16.938 1 94.5 293 PRO A CA 1
ATOM 2320 C C . PRO A 1 293 ? -31.188 -22.531 15.938 1 94.5 293 PRO A C 1
ATOM 2322 O O . PRO A 1 293 ? -32.156 -21.875 16.297 1 94.5 293 PRO A O 1
ATOM 2325 N N . ALA A 1 294 ? -30.656 -22.422 14.797 1 94.38 294 ALA A N 1
ATOM 2326 C CA . ALA A 1 294 ? -31.25 -21.703 13.664 1 94.38 294 ALA A CA 1
ATOM 2327 C C . ALA A 1 294 ? -30.938 -20.203 13.742 1 94.38 294 ALA A C 1
ATOM 2329 O O . ALA A 1 294 ? -31.375 -19.438 12.875 1 94.38 294 ALA A O 1
ATOM 2330 N N . ASP A 1 295 ? -30.188 -19.922 14.781 1 95.44 295 ASP A N 1
ATOM 2331 C CA . ASP A 1 295 ? -29.688 -18.547 14.766 1 95.44 295 ASP A CA 1
ATOM 2332 C C . ASP A 1 295 ? -28.844 -18.281 13.516 1 95.44 295 ASP A C 1
ATOM 2334 O O . ASP A 1 295 ? -28.125 -19.172 13.047 1 95.44 295 ASP A O 1
ATOM 2338 N N . ARG A 1 296 ? -28.938 -17.078 13 1 95.62 296 ARG A N 1
ATOM 2339 C CA . ARG A 1 296 ? -28.234 -16.781 11.758 1 95.62 296 ARG A CA 1
ATOM 2340 C C . ARG A 1 296 ? -27.531 -15.43 11.844 1 95.62 296 ARG A C 1
ATOM 2342 O O . ARG A 1 296 ? -27.984 -14.523 12.555 1 95.62 296 ARG A O 1
ATOM 2349 N N . ALA A 1 297 ? -26.422 -15.328 11.242 1 96.12 297 ALA A N 1
ATOM 2350 C CA . ALA A 1 297 ? -25.656 -14.094 11.07 1 96.12 297 ALA A CA 1
ATOM 2351 C C . ALA A 1 297 ? -25.141 -13.953 9.641 1 96.12 297 ALA A C 1
ATOM 2353 O O . ALA A 1 297 ? -24.719 -14.938 9.031 1 96.12 297 ALA A O 1
ATOM 2354 N N . SER A 1 298 ? -25.234 -12.773 9.102 1 96.62 298 SER A N 1
ATOM 2355 C CA . SER A 1 298 ? -24.781 -12.539 7.734 1 96.62 298 SER A CA 1
ATOM 2356 C C . SER A 1 298 ? -23.719 -11.445 7.68 1 96.62 298 SER A C 1
ATOM 2358 O O . SER A 1 298 ? -23.812 -10.453 8.406 1 96.62 298 SER A O 1
ATOM 2360 N N . LEU A 1 299 ? -22.703 -11.711 6.965 1 97.56 299 LEU A N 1
ATOM 2361 C CA . LEU A 1 299 ? -21.656 -10.766 6.609 1 97.56 299 LEU A CA 1
ATOM 2362 C C . LEU A 1 299 ? -21.578 -10.57 5.098 1 97.56 299 LEU A C 1
ATOM 2364 O O . LEU A 1 299 ? -21.422 -11.539 4.352 1 97.56 299 LEU A O 1
ATOM 2368 N N . GLU A 1 300 ? -21.734 -9.32 4.637 1 96.31 300 GLU A N 1
ATOM 2369 C CA . GLU A 1 300 ? -21.828 -9.062 3.201 1 96.31 300 GLU A CA 1
ATOM 2370 C C . GLU A 1 300 ? -20.75 -8.078 2.746 1 96.31 300 GLU A C 1
ATOM 2372 O O . GLU A 1 300 ? -20.422 -7.129 3.463 1 96.31 300 GLU A O 1
ATOM 2377 N N . THR A 1 301 ? -20.297 -8.32 1.548 1 95.81 301 THR A N 1
ATOM 2378 C CA . THR A 1 301 ? -19.359 -7.363 0.965 1 95.81 301 THR A CA 1
ATOM 2379 C C . THR A 1 301 ? -20.078 -6.082 0.555 1 95.81 301 THR A C 1
ATOM 2381 O O . THR A 1 301 ? -21.312 -6.023 0.571 1 95.81 301 THR A O 1
ATOM 2384 N N . GLN A 1 302 ? -19.281 -5.035 0.236 1 93.75 302 GLN A N 1
ATOM 2385 C CA . GLN A 1 302 ? -19.844 -3.906 -0.49 1 93.75 302 GLN A CA 1
ATOM 2386 C C . GLN A 1 302 ? -20.328 -4.328 -1.877 1 93.75 302 GLN A C 1
ATOM 2388 O O . GLN A 1 302 ? -20.125 -5.473 -2.287 1 93.75 302 GLN A O 1
ATOM 2393 N N . TRP A 1 303 ? -20.953 -3.41 -2.545 1 90.94 303 TRP A N 1
ATOM 2394 C CA . TRP A 1 303 ? -21.312 -3.719 -3.928 1 90.94 303 TRP A CA 1
ATOM 2395 C C . TRP A 1 303 ? -20.047 -3.855 -4.785 1 90.94 303 TRP A C 1
ATOM 2397 O O . TRP A 1 303 ? -19.203 -2.965 -4.797 1 90.94 303 TRP A O 1
ATOM 2407 N N . LEU A 1 304 ? -19.938 -4.938 -5.402 1 92.06 304 LEU A N 1
ATOM 2408 C CA . LEU A 1 304 ? -18.766 -5.254 -6.215 1 92.06 304 LEU A CA 1
ATOM 2409 C C . LEU A 1 304 ? -19.109 -5.215 -7.699 1 92.06 304 LEU A C 1
ATOM 2411 O O . LEU A 1 304 ? -20.266 -5.449 -8.078 1 92.06 304 LEU A O 1
ATOM 2415 N N . TYR A 1 305 ? -18.125 -4.883 -8.461 1 88.31 305 TYR A N 1
ATOM 2416 C CA . TYR A 1 305 ? -18.281 -4.785 -9.906 1 88.31 305 TYR A CA 1
ATOM 2417 C C . TYR A 1 305 ? -17.281 -5.68 -10.625 1 88.31 305 TYR A C 1
ATOM 2419 O O . TYR A 1 305 ? -16.344 -5.188 -11.258 1 88.31 305 TYR A O 1
ATOM 2427 N N . PRO A 1 306 ? -17.516 -6.93 -10.617 1 90.38 306 PRO A N 1
ATOM 2428 C CA . PRO A 1 306 ? -16.609 -7.852 -11.305 1 90.38 306 PRO A CA 1
ATOM 2429 C C . PRO A 1 306 ? -16.797 -7.852 -12.82 1 90.38 306 PRO A C 1
ATOM 2431 O O . PRO A 1 306 ? -17.812 -7.359 -13.312 1 90.38 306 PRO A O 1
ATOM 2434 N N . LYS A 1 307 ? -15.758 -8.328 -13.539 1 89.81 307 LYS A N 1
ATOM 2435 C CA . LYS A 1 307 ? -15.953 -8.609 -14.961 1 89.81 307 LYS A CA 1
ATOM 2436 C C . LYS A 1 307 ? -16.906 -9.789 -15.164 1 89.81 307 LYS A C 1
ATOM 2438 O O . LYS A 1 307 ? -16.969 -10.688 -14.32 1 89.81 307 LYS A O 1
ATOM 2443 N N . SER A 1 308 ? -17.562 -9.727 -16.266 1 85.94 308 SER A N 1
ATOM 2444 C CA . SER A 1 308 ? -18.484 -10.82 -16.547 1 85.94 308 SER A CA 1
ATOM 2445 C C . SER A 1 308 ? -17.75 -12.141 -16.734 1 85.94 308 SER A C 1
ATOM 2447 O O . SER A 1 308 ? -16.609 -12.156 -17.188 1 85.94 308 SER A O 1
ATOM 2449 N N . GLY A 1 309 ? -18.391 -13.203 -16.297 1 88.31 309 GLY A N 1
ATOM 2450 C CA . GLY A 1 309 ? -17.797 -14.531 -16.328 1 88.31 309 GLY A CA 1
ATOM 2451 C C . GLY A 1 309 ? -17.609 -15.141 -14.953 1 88.31 309 GLY A C 1
ATOM 2452 O O . GLY A 1 309 ? -18.359 -14.844 -14.031 1 88.31 309 GLY A O 1
ATOM 2453 N N . VAL A 1 310 ? -16.609 -15.977 -14.867 1 94.56 310 VAL A N 1
ATOM 2454 C CA . VAL A 1 310 ? -16.375 -16.672 -13.609 1 94.56 310 VAL A CA 1
ATOM 2455 C C . VAL A 1 310 ? -15.492 -15.828 -12.703 1 94.56 310 VAL A C 1
ATOM 2457 O O . VAL A 1 310 ? -14.656 -15.062 -13.18 1 94.56 310 VAL A O 1
ATOM 2460 N N . GLN A 1 311 ? -15.797 -15.875 -11.461 1 97.44 311 GLN A N 1
ATOM 2461 C CA . GLN A 1 311 ? -14.969 -15.258 -10.43 1 97.44 311 GLN A CA 1
ATOM 2462 C C . GLN A 1 311 ? -14.461 -16.297 -9.43 1 97.44 311 GLN A C 1
ATOM 2464 O O . GLN A 1 311 ? -15.094 -17.328 -9.234 1 97.44 311 GLN A O 1
ATOM 2469 N N . CYS A 1 312 ? -13.391 -16.062 -8.875 1 98.19 312 CYS A N 1
ATOM 2470 C CA . CYS A 1 312 ? -12.844 -16.922 -7.832 1 98.19 312 CYS A CA 1
ATOM 2471 C C . CYS A 1 312 ? -12.859 -16.234 -6.477 1 98.19 312 CYS A C 1
ATOM 2473 O O . CYS A 1 312 ? -12.188 -15.219 -6.285 1 98.19 312 CYS A O 1
ATOM 2475 N N . LEU A 1 313 ? -13.695 -16.719 -5.566 1 98.44 313 LEU A N 1
ATOM 2476 C CA . LEU A 1 313 ? -13.695 -16.297 -4.168 1 98.44 313 LEU A CA 1
ATOM 2477 C C . LEU A 1 313 ? -12.773 -17.172 -3.334 1 98.44 313 LEU A C 1
ATOM 2479 O O . LEU A 1 313 ? -12.977 -18.375 -3.24 1 98.44 313 LEU A O 1
ATOM 2483 N N . GLN A 1 314 ? -11.75 -16.578 -2.768 1 98.25 314 GLN A N 1
ATOM 2484 C CA . GLN A 1 314 ? -10.828 -17.297 -1.891 1 98.25 314 GLN A CA 1
ATOM 2485 C C . GLN A 1 314 ? -10.828 -16.688 -0.488 1 98.25 314 GLN A C 1
ATOM 2487 O O . GLN A 1 314 ? -10.875 -15.469 -0.33 1 98.25 314 GLN A O 1
ATOM 2492 N N . PHE A 1 315 ? -10.82 -17.531 0.512 1 98.19 315 PHE A N 1
ATOM 2493 C CA . PHE A 1 315 ? -10.758 -17.031 1.884 1 98.19 315 PHE A CA 1
ATOM 2494 C C . PHE A 1 315 ? -10.266 -18.125 2.824 1 98.19 315 PHE A C 1
ATOM 2496 O O . PHE A 1 315 ? -10.328 -19.312 2.492 1 98.19 315 PHE A O 1
ATOM 2503 N N . PHE A 1 316 ? -9.742 -17.75 3.898 1 97.44 316 PHE A N 1
ATOM 2504 C CA . PHE A 1 316 ? -9.391 -18.688 4.957 1 97.44 316 PHE A CA 1
ATOM 2505 C C . PHE A 1 316 ? -10.523 -18.828 5.965 1 97.44 316 PHE A C 1
ATOM 2507 O O . PHE A 1 316 ? -11.125 -17.828 6.371 1 97.44 316 PHE A O 1
ATOM 2514 N N . LEU A 1 317 ? -10.836 -20.047 6.324 1 96.56 317 LEU A N 1
ATOM 2515 C CA . LEU A 1 317 ? -11.938 -20.344 7.227 1 96.56 317 LEU A CA 1
ATOM 2516 C C . LEU A 1 317 ? -11.469 -21.234 8.375 1 96.56 317 LEU A C 1
ATOM 2518 O O . LEU A 1 317 ? -10.75 -22.219 8.156 1 96.56 317 LEU A O 1
ATOM 2522 N N . HIS A 1 318 ? -11.688 -20.828 9.547 1 95.19 318 HIS A N 1
ATOM 2523 C CA . HIS A 1 318 ? -11.531 -21.641 10.75 1 95.19 318 HIS A CA 1
ATOM 2524 C C . HIS A 1 318 ? -12.891 -22.078 11.297 1 95.19 318 HIS A C 1
ATOM 2526 O O . HIS A 1 318 ? -13.789 -21.25 11.453 1 95.19 318 HIS A O 1
ATOM 2532 N N . ARG A 1 319 ? -13.039 -23.328 11.516 1 92.81 319 ARG A N 1
ATOM 2533 C CA . ARG A 1 319 ? -14.312 -23.859 11.969 1 92.81 319 ARG A CA 1
ATOM 2534 C C . ARG A 1 319 ? -14.141 -24.703 13.227 1 92.81 319 ARG A C 1
ATOM 2536 O O . ARG A 1 319 ? -13.312 -25.609 13.258 1 92.81 319 ARG A O 1
ATOM 2543 N N . ASN A 1 320 ? -14.781 -24.406 14.18 1 88.94 320 ASN A N 1
ATOM 2544 C CA . ASN A 1 320 ? -14.789 -25.188 15.406 1 88.94 320 ASN A CA 1
ATOM 2545 C C . ASN A 1 320 ? -16.172 -25.234 16.047 1 88.94 320 ASN A C 1
ATOM 2547 O O . ASN A 1 320 ? -16.312 -25.109 17.266 1 88.94 320 ASN A O 1
ATOM 2551 N N . GLY A 1 321 ? -17.188 -25.281 15.234 1 89.69 321 GLY A N 1
ATOM 2552 C CA . GLY A 1 321 ? -18.562 -25.375 15.711 1 89.69 321 GLY A CA 1
ATOM 2553 C C . GLY A 1 321 ? -19.125 -26.781 15.68 1 89.69 321 GLY A C 1
ATOM 2554 O O . GLY A 1 321 ? -18.359 -27.75 15.633 1 89.69 321 GLY A O 1
ATOM 2555 N N . ALA A 1 322 ? -20.391 -26.828 15.82 1 90.06 322 ALA A N 1
ATOM 2556 C CA . ALA A 1 322 ? -21.078 -28.109 15.742 1 90.06 322 ALA A CA 1
ATOM 2557 C C . ALA A 1 322 ? -21.031 -28.672 14.32 1 90.06 322 ALA A C 1
ATOM 2559 O O . ALA A 1 322 ? -20.922 -27.906 13.352 1 90.06 322 ALA A O 1
ATOM 2560 N N . SER A 1 323 ? -21.141 -29.938 14.172 1 89.62 323 SER A N 1
ATOM 2561 C CA . SER A 1 323 ? -21.047 -30.594 12.875 1 89.62 323 SER A CA 1
ATOM 2562 C C . SER A 1 323 ? -22.172 -30.156 11.945 1 89.62 323 SER A C 1
ATOM 2564 O O . SER A 1 323 ? -22.031 -30.234 10.719 1 89.62 323 SER A O 1
ATOM 2566 N N . ASP A 1 324 ? -23.25 -29.688 12.562 1 91.44 324 ASP A N 1
ATOM 2567 C CA . ASP A 1 324 ? -24.391 -29.312 11.727 1 91.44 324 ASP A CA 1
ATOM 2568 C C . ASP A 1 324 ? -24.484 -27.797 11.602 1 91.44 324 ASP A C 1
ATOM 2570 O O . ASP A 1 324 ? -25.484 -27.266 11.109 1 91.44 324 ASP A O 1
ATOM 2574 N N . ASP A 1 325 ? -23.453 -27.078 12.078 1 93.19 325 ASP A N 1
ATOM 2575 C CA . ASP A 1 325 ? -23.344 -25.672 11.727 1 93.19 325 ASP A CA 1
ATOM 2576 C C . ASP A 1 325 ? -23.109 -25.5 10.227 1 93.19 325 ASP A C 1
ATOM 2578 O O . ASP A 1 325 ? -22.422 -26.312 9.602 1 93.19 325 ASP A O 1
ATOM 2582 N N . VAL A 1 326 ? -23.672 -24.469 9.727 1 94.5 326 VAL A N 1
ATOM 2583 C CA . VAL A 1 326 ? -23.547 -24.297 8.281 1 94.5 326 VAL A CA 1
ATOM 2584 C C . VAL A 1 326 ? -23.078 -22.875 7.961 1 94.5 326 VAL A C 1
ATOM 2586 O O . VAL A 1 326 ? -23.469 -21.922 8.641 1 94.5 326 VAL A O 1
ATOM 2589 N N . LEU A 1 327 ? -22.188 -22.75 7.02 1 96.31 327 LEU A N 1
ATOM 2590 C CA . LEU A 1 327 ? -21.844 -21.469 6.395 1 96.31 327 LEU A CA 1
ATOM 2591 C C . LEU A 1 327 ? -22.25 -21.469 4.922 1 96.31 327 LEU A C 1
ATOM 2593 O O . LEU A 1 327 ? -21.703 -22.234 4.121 1 96.31 327 LEU A O 1
ATOM 2597 N N . ASN A 1 328 ? -23.172 -20.688 4.566 1 97.06 328 ASN A N 1
ATOM 2598 C CA . ASN A 1 328 ? -23.625 -20.547 3.191 1 97.06 328 ASN A CA 1
ATOM 2599 C C . ASN A 1 328 ? -22.953 -19.375 2.494 1 97.06 328 ASN A C 1
ATOM 2601 O O . ASN A 1 328 ? -22.891 -18.281 3.057 1 97.06 328 ASN A O 1
ATOM 2605 N N . ILE A 1 329 ? -22.5 -19.609 1.324 1 98 329 ILE A N 1
ATOM 2606 C CA . ILE A 1 329 ? -21.984 -18.531 0.474 1 98 329 ILE A CA 1
ATOM 2607 C C . ILE A 1 329 ? -23.016 -18.172 -0.583 1 98 329 ILE A C 1
ATOM 2609 O O . ILE A 1 329 ? -23.297 -18.953 -1.492 1 98 329 ILE A O 1
ATOM 2613 N N . TRP A 1 330 ? -23.547 -16.984 -0.444 1 96 330 TRP A N 1
ATOM 2614 C CA . TRP A 1 330 ? -24.562 -16.469 -1.364 1 96 330 TRP A CA 1
ATOM 2615 C C . TRP A 1 330 ? -24 -15.367 -2.244 1 96 330 TRP A C 1
ATOM 2617 O O . TRP A 1 330 ? -23 -14.719 -1.883 1 96 330 TRP A O 1
ATOM 2627 N N . VAL A 1 331 ? -24.562 -15.219 -3.414 1 95.62 331 VAL A N 1
ATOM 2628 C CA . VAL A 1 331 ? -24.375 -14.023 -4.223 1 95.62 331 VAL A CA 1
ATOM 2629 C C . VAL A 1 331 ? -25.703 -13.297 -4.402 1 95.62 331 VAL A C 1
ATOM 2631 O O . VAL A 1 331 ? -26.703 -13.914 -4.793 1 95.62 331 VAL A O 1
ATOM 2634 N N . ARG A 1 332 ? -25.672 -12.094 -3.99 1 93.12 332 ARG A N 1
ATOM 2635 C CA . ARG A 1 332 ? -26.828 -11.234 -4.195 1 93.12 332 ARG A CA 1
ATOM 2636 C C . ARG A 1 332 ? -26.578 -10.25 -5.336 1 93.12 332 ARG A C 1
ATOM 2638 O O . ARG A 1 332 ? -25.828 -9.281 -5.184 1 93.12 332 ARG A O 1
ATOM 2645 N N . GLU A 1 333 ? -27.219 -10.43 -6.41 1 90.31 333 GLU A N 1
ATOM 2646 C CA . GLU A 1 333 ? -27.047 -9.562 -7.57 1 90.31 333 GLU A CA 1
ATOM 2647 C C . GLU A 1 333 ? -28.031 -8.398 -7.543 1 90.31 333 GLU A C 1
ATOM 2649 O O . GLU A 1 333 ? -29.172 -8.562 -7.129 1 90.31 333 GLU A O 1
ATOM 2654 N N . TYR A 1 334 ? -27.484 -7.262 -7.992 1 82.5 334 TYR A N 1
ATOM 2655 C CA . TYR A 1 334 ? -28.328 -6.07 -8.016 1 82.5 334 TYR A CA 1
ATOM 2656 C C . TYR A 1 334 ? -29.312 -6.121 -9.172 1 82.5 334 TYR A C 1
ATOM 2658 O O . TYR A 1 334 ? -28.953 -6.453 -10.305 1 82.5 334 TYR A O 1
ATOM 2666 N N . ASP A 1 335 ? -30.656 -6.102 -8.984 1 72.88 335 ASP A N 1
ATOM 2667 C CA . ASP A 1 335 ? -31.656 -5.938 -10.031 1 72.88 335 ASP A CA 1
ATOM 2668 C C . ASP A 1 335 ? -32.5 -4.695 -9.789 1 72.88 335 ASP A C 1
ATOM 2670 O O . ASP A 1 335 ? -33.219 -4.613 -8.789 1 72.88 335 ASP A O 1
ATOM 2674 N N . LYS A 1 336 ? -32.312 -3.693 -10.648 1 61.75 336 LYS A N 1
ATOM 2675 C CA . LYS A 1 336 ? -33.062 -2.447 -10.516 1 61.75 336 LYS A CA 1
ATOM 2676 C C . LYS A 1 336 ? -34.562 -2.713 -10.422 1 61.75 336 LYS A C 1
ATOM 2678 O O . LYS A 1 336 ? -35.281 -2.055 -9.656 1 61.75 336 LYS A O 1
ATOM 2683 N N . ALA A 1 337 ? -35.125 -3.564 -11.383 1 55 337 ALA A N 1
ATOM 2684 C CA . ALA A 1 337 ? -36.562 -3.787 -11.555 1 55 337 ALA A CA 1
ATOM 2685 C C . ALA A 1 337 ? -37.094 -4.688 -10.445 1 55 337 ALA A C 1
ATOM 2687 O O . ALA A 1 337 ? -38.188 -4.441 -9.922 1 55 337 ALA A O 1
ATOM 2688 N N . GLN A 1 338 ? -36.469 -5.82 -10.336 1 55.03 338 GLN A N 1
ATOM 2689 C CA . GLN A 1 338 ? -37.094 -6.906 -9.594 1 55.03 338 GLN A CA 1
ATOM 2690 C C . GLN A 1 338 ? -36.5 -7.051 -8.195 1 55.03 338 GLN A C 1
ATOM 2692 O O . GLN A 1 338 ? -36.938 -7.906 -7.418 1 55.03 338 GLN A O 1
ATOM 2697 N N . GLY A 1 339 ? -35.656 -6.062 -7.777 1 62.41 339 GLY A N 1
ATOM 2698 C CA . GLY A 1 339 ? -35.031 -6.277 -6.48 1 62.41 339 GLY A CA 1
ATOM 2699 C C . GLY A 1 339 ? -33.812 -7.145 -6.551 1 62.41 339 GLY A C 1
ATOM 2700 O O . GLY A 1 339 ? -33.156 -7.242 -7.598 1 62.41 339 GLY A O 1
ATOM 2701 N N . SER A 1 340 ? -33.25 -7.719 -5.355 1 67.5 340 SER A N 1
ATOM 2702 C CA . SER A 1 340 ? -32 -8.484 -5.297 1 67.5 340 SER A CA 1
ATOM 2703 C C . SER A 1 340 ? -32.281 -9.984 -5.383 1 67.5 340 SER A C 1
ATOM 2705 O O . SER A 1 340 ? -33.188 -10.492 -4.746 1 67.5 340 SER A O 1
ATOM 2707 N N . ARG A 1 341 ? -31.75 -10.664 -6.52 1 81.56 341 ARG A N 1
ATOM 2708 C CA . ARG A 1 341 ? -31.781 -12.117 -6.645 1 81.56 341 ARG A CA 1
ATOM 2709 C C . ARG A 1 341 ? -30.609 -12.75 -5.891 1 81.56 341 ARG A C 1
ATOM 2711 O O . ARG A 1 341 ? -29.469 -12.328 -6.043 1 81.56 341 ARG A O 1
ATOM 2718 N N . ARG A 1 342 ? -30.984 -13.734 -5.059 1 88.81 342 ARG A N 1
ATOM 2719 C CA . ARG A 1 342 ? -29.969 -14.438 -4.285 1 88.81 342 ARG A CA 1
ATOM 2720 C C . ARG A 1 342 ? -29.719 -15.836 -4.844 1 88.81 342 ARG A C 1
ATOM 2722 O O . ARG A 1 342 ? -30.672 -16.578 -5.129 1 88.81 342 ARG A O 1
ATOM 2729 N N . THR A 1 343 ? -28.5 -16.141 -5.125 1 92.25 343 THR A N 1
ATOM 2730 C CA . THR A 1 343 ? -28.094 -17.469 -5.582 1 92.25 343 THR A CA 1
ATOM 2731 C C . THR A 1 343 ? -27.094 -18.094 -4.605 1 92.25 343 THR A C 1
ATOM 2733 O O . THR A 1 343 ? -26.141 -17.453 -4.188 1 92.25 343 THR A O 1
ATOM 2736 N N . LEU A 1 344 ? -27.438 -19.328 -4.16 1 94.38 344 LEU A N 1
ATOM 2737 C CA . LEU A 1 344 ? -26.547 -20.078 -3.283 1 94.38 344 LEU A CA 1
ATOM 2738 C C . LEU A 1 344 ? -25.453 -20.781 -4.086 1 94.38 344 LEU A C 1
ATOM 2740 O O . LEU A 1 344 ? -25.75 -21.562 -4.992 1 94.38 344 LEU A O 1
ATOM 2744 N N . PHE A 1 345 ? -24.234 -20.594 -3.748 1 92.88 345 PHE A N 1
ATOM 2745 C CA . PHE A 1 345 ? -23.141 -21.172 -4.523 1 92.88 345 PHE A CA 1
ATOM 2746 C C . PHE A 1 345 ? -22.484 -22.312 -3.756 1 92.88 345 PHE A C 1
ATOM 2748 O O . PHE A 1 345 ? -22 -23.266 -4.359 1 92.88 345 PHE A O 1
ATOM 2755 N N . ARG A 1 346 ? -22.422 -22.188 -2.445 1 93.12 346 ARG A N 1
ATOM 2756 C CA . ARG A 1 346 ? -21.734 -23.219 -1.666 1 93.12 346 ARG A CA 1
ATOM 2757 C C . ARG A 1 346 ? -22.266 -23.266 -0.24 1 93.12 346 ARG A C 1
ATOM 2759 O O . ARG A 1 346 ? -22.578 -22.234 0.357 1 93.12 346 ARG A O 1
ATOM 2766 N N . THR A 1 347 ? -22.406 -24.422 0.267 1 94.19 347 THR A N 1
ATOM 2767 C CA . THR A 1 347 ? -22.656 -24.672 1.681 1 94.19 347 THR A CA 1
ATOM 2768 C C . THR A 1 347 ? -21.484 -25.406 2.316 1 94.19 347 THR A C 1
ATOM 2770 O O . THR A 1 347 ? -21.062 -26.453 1.824 1 94.19 347 THR A O 1
ATOM 2773 N N . ILE A 1 348 ? -20.938 -24.797 3.318 1 92.44 348 ILE A N 1
ATOM 2774 C CA . ILE A 1 348 ? -19.828 -25.406 4.039 1 92.44 348 ILE A CA 1
ATOM 2775 C C . ILE A 1 348 ? -20.281 -25.828 5.43 1 92.44 348 ILE A C 1
ATOM 2777 O O . ILE A 1 348 ? -20.844 -25.031 6.18 1 92.44 348 ILE A O 1
ATOM 2781 N N . THR A 1 349 ? -20.031 -27.031 5.746 1 87.25 349 THR A N 1
ATOM 2782 C CA . THR A 1 349 ? -20.391 -27.531 7.066 1 87.25 349 THR A CA 1
ATOM 2783 C C . THR A 1 349 ? -19.172 -27.594 7.98 1 87.25 349 THR A C 1
ATOM 2785 O O . THR A 1 349 ? -18.031 -27.625 7.508 1 87.25 349 THR A O 1
ATOM 2788 N N . ALA A 1 350 ? -19.438 -27.406 9.305 1 73.44 350 ALA A N 1
ATOM 2789 C CA . ALA A 1 350 ? -18.344 -27.422 10.281 1 73.44 350 ALA A CA 1
ATOM 2790 C C . ALA A 1 350 ? -17.828 -28.844 10.492 1 73.44 350 ALA A C 1
ATOM 2792 O O . ALA A 1 350 ? -16.797 -29.031 11.133 1 73.44 350 ALA A O 1
ATOM 2793 N N . GLY A 1 351 ? -18.469 -29.797 9.883 1 63.69 351 GLY A N 1
ATOM 2794 C CA . GLY A 1 351 ? -18.016 -31.172 10.055 1 63.69 351 GLY A CA 1
ATOM 2795 C C . GLY A 1 351 ? -16.641 -31.422 9.461 1 63.69 351 GLY A C 1
ATOM 2796 O O . GLY A 1 351 ? -16.188 -30.672 8.602 1 63.69 351 GLY A O 1
ATOM 2797 N N . GLY A 1 352 ? -15.688 -32.25 10.07 1 57.78 352 GLY A N 1
ATOM 2798 C CA . GLY A 1 352 ? -14.344 -32.625 9.648 1 57.78 352 GLY A CA 1
ATOM 2799 C C . GLY A 1 352 ? -13.258 -32.062 10.547 1 57.78 352 GLY A C 1
ATOM 2800 O O . GLY A 1 352 ? -13.523 -31.672 11.688 1 57.78 352 GLY A O 1
ATOM 2801 N N . VAL A 1 353 ? -12 -32.094 10.07 1 56.88 353 VAL A N 1
ATOM 2802 C CA . VAL A 1 353 ? -10.867 -31.688 10.891 1 56.88 353 VAL A CA 1
ATOM 2803 C C . VAL A 1 353 ? -10.961 -30.188 11.172 1 56.88 353 VAL A C 1
ATOM 2805 O O . VAL A 1 353 ? -10.953 -29.359 10.25 1 56.88 353 VAL A O 1
ATOM 2808 N N . GLY A 1 354 ? -11.602 -29.781 12.25 1 64.44 354 GLY A N 1
ATOM 2809 C CA . GLY A 1 354 ? -11.719 -28.422 12.727 1 64.44 354 GLY A CA 1
ATOM 2810 C C . GLY A 1 354 ? -10.5 -27.953 13.484 1 64.44 354 GLY A C 1
ATOM 2811 O O . GLY A 1 354 ? -9.555 -28.703 13.695 1 64.44 354 GLY A O 1
ATOM 2812 N N . GLY A 1 355 ? -10.273 -26.656 13.562 1 78.5 355 GLY A N 1
ATOM 2813 C CA . GLY A 1 355 ? -9.312 -26.109 14.5 1 78.5 355 GLY A CA 1
ATOM 2814 C C . GLY A 1 355 ? -8.117 -25.453 13.812 1 78.5 355 GLY A C 1
ATOM 2815 O O . GLY A 1 355 ? -7.125 -25.125 14.469 1 78.5 355 GLY A O 1
ATOM 2816 N N . SER A 1 356 ? -8.18 -25.547 12.453 1 89.62 356 SER A N 1
ATOM 2817 C CA . SER A 1 356 ? -7.102 -24.859 11.75 1 89.62 356 SER A CA 1
ATOM 2818 C C . SER A 1 356 ? -7.641 -23.953 10.656 1 89.62 356 SER A C 1
ATOM 2820 O O . SER A 1 356 ? -8.797 -24.078 10.242 1 89.62 356 SER A O 1
ATOM 2822 N N . TRP A 1 357 ? -6.875 -23.031 10.297 1 94.75 357 TRP A N 1
ATOM 2823 C CA . TRP A 1 357 ? -7.23 -22.203 9.141 1 94.75 357 TRP A CA 1
ATOM 2824 C C . TRP A 1 357 ? -7.145 -23.016 7.852 1 94.75 357 TRP A C 1
ATOM 2826 O O . TRP A 1 357 ? -6.129 -23.672 7.582 1 94.75 357 TRP A O 1
ATOM 2836 N N . GLU A 1 358 ? -8.195 -23.078 7.098 1 95.44 358 GLU A N 1
ATOM 2837 C CA . GLU A 1 358 ? -8.242 -23.766 5.816 1 95.44 358 GLU A CA 1
ATOM 2838 C C . GLU A 1 358 ? -8.539 -22.797 4.676 1 95.44 358 GLU A C 1
ATOM 2840 O O . GLU A 1 358 ? -9.344 -21.875 4.828 1 95.44 358 GLU A O 1
ATOM 2845 N N . LEU A 1 359 ? -7.887 -22.984 3.588 1 96.81 359 LEU A N 1
ATOM 2846 C CA . LEU A 1 359 ? -8.109 -22.141 2.418 1 96.81 359 LEU A CA 1
ATOM 2847 C C . LEU A 1 359 ? -9.242 -22.688 1.56 1 96.81 359 LEU A C 1
ATOM 2849 O O . LEU A 1 359 ? -9.219 -23.859 1.177 1 96.81 359 LEU A O 1
ATOM 2853 N N . HIS A 1 360 ? -10.203 -21.891 1.287 1 96.94 360 HIS A N 1
ATOM 2854 C CA . HIS A 1 360 ? -11.312 -22.25 0.409 1 96.94 360 HIS A CA 1
ATOM 2855 C C . HIS A 1 360 ? -11.281 -21.438 -0.879 1 96.94 360 HIS A C 1
ATOM 2857 O O . HIS A 1 360 ? -10.93 -20.25 -0.862 1 96.94 360 HIS A O 1
ATOM 2863 N N . ALA A 1 361 ? -11.586 -22.047 -1.936 1 97.31 361 ALA A N 1
ATOM 2864 C CA . ALA A 1 361 ? -11.75 -21.422 -3.242 1 97.31 361 ALA A CA 1
ATOM 2865 C C . ALA A 1 361 ? -13.086 -21.797 -3.873 1 97.31 361 ALA A C 1
ATOM 2867 O O . ALA A 1 361 ? -13.344 -22.969 -4.133 1 97.31 361 ALA A O 1
ATOM 2868 N N . ILE A 1 362 ? -13.891 -20.812 -4.117 1 97.38 362 ILE A N 1
ATOM 2869 C CA . ILE A 1 362 ? -15.234 -21.078 -4.633 1 97.38 362 ILE A CA 1
ATOM 2870 C C . ILE A 1 362 ? -15.445 -20.297 -5.926 1 97.38 362 ILE A C 1
ATOM 2872 O O . ILE A 1 362 ? -15.266 -19.078 -5.961 1 97.38 362 ILE A O 1
ATOM 2876 N N . THR A 1 363 ? -15.812 -21 -6.953 1 96.94 363 THR A N 1
ATOM 2877 C CA . THR A 1 363 ? -16.125 -20.359 -8.227 1 96.94 363 THR A CA 1
ATOM 2878 C C . THR A 1 363 ? -17.516 -19.75 -8.195 1 96.94 363 THR A C 1
ATOM 2880 O O . THR A 1 363 ? -18.5 -20.422 -7.883 1 96.94 363 THR A O 1
ATOM 2883 N N . LEU A 1 364 ? -17.547 -18.484 -8.445 1 96.94 364 LEU A N 1
ATOM 2884 C CA . LEU A 1 364 ? -18.797 -17.766 -8.555 1 96.94 364 LEU A CA 1
ATOM 2885 C C . LEU A 1 364 ? -19.109 -17.422 -10.016 1 96.94 364 LEU A C 1
ATOM 2887 O O . LEU A 1 364 ? -18.297 -17.672 -10.898 1 96.94 364 LEU A O 1
ATOM 2891 N N . ASN A 1 365 ? -20.266 -16.984 -10.273 1 93.44 365 ASN A N 1
ATOM 2892 C CA . ASN A 1 365 ? -20.688 -16.547 -11.602 1 93.44 365 ASN A CA 1
ATOM 2893 C C . ASN A 1 365 ? -21.578 -15.312 -11.539 1 93.44 365 ASN A C 1
ATOM 2895 O O . ASN A 1 365 ? -22.797 -15.414 -11.711 1 93.44 365 ASN A O 1
ATOM 2899 N N . MET A 1 366 ? -20.906 -14.219 -11.406 1 90.62 366 MET A N 1
ATOM 2900 C CA . MET A 1 366 ? -21.609 -12.945 -11.344 1 90.62 366 MET A CA 1
ATOM 2901 C C . MET A 1 366 ? -21.531 -12.219 -12.688 1 90.62 366 MET A C 1
ATOM 2903 O O . MET A 1 366 ? -20.484 -12.211 -13.328 1 90.62 366 MET A O 1
ATOM 2907 N N . THR A 1 367 ? -22.594 -11.648 -13.117 1 85 367 THR A N 1
ATOM 2908 C CA . THR A 1 367 ? -22.609 -10.992 -14.422 1 85 367 THR A CA 1
ATOM 2909 C C . THR A 1 367 ? -22.75 -9.484 -14.266 1 85 367 THR A C 1
ATOM 2911 O O . THR A 1 367 ? -22.516 -8.734 -15.211 1 85 367 THR A O 1
ATOM 2914 N N . GLN A 1 368 ? -23.203 -9.086 -13.148 1 85.31 368 GLN A N 1
ATOM 2915 C CA . GLN A 1 368 ? -23.406 -7.664 -12.883 1 85.31 368 GLN A CA 1
ATOM 2916 C C . GLN A 1 368 ? -22.969 -7.305 -11.461 1 85.31 368 GLN A C 1
ATOM 2918 O O . GLN A 1 368 ? -22.344 -8.109 -10.773 1 85.31 368 GLN A O 1
ATOM 2923 N N . LYS A 1 369 ? -23.359 -6.094 -11.109 1 88.19 369 LYS A N 1
ATOM 2924 C CA . LYS A 1 369 ? -23.078 -5.602 -9.766 1 88.19 369 LYS A CA 1
ATOM 2925 C C . LYS A 1 369 ? -23.703 -6.52 -8.711 1 88.19 369 LYS A C 1
ATOM 2927 O O . LYS A 1 369 ? -24.875 -6.883 -8.812 1 88.19 369 LYS A O 1
ATOM 2932 N N . ALA A 1 370 ? -22.828 -6.965 -7.773 1 92.94 370 ALA A N 1
ATOM 2933 C CA . ALA A 1 370 ? -23.312 -7.969 -6.828 1 92.94 370 ALA A CA 1
ATOM 2934 C C . ALA A 1 370 ? -22.594 -7.852 -5.492 1 92.94 370 ALA A C 1
ATOM 2936 O O . ALA A 1 370 ? -21.641 -7.078 -5.355 1 92.94 370 ALA A O 1
ATOM 2937 N N . ARG A 1 371 ? -23.188 -8.57 -4.488 1 94.31 371 ARG A N 1
ATOM 2938 C CA . ARG A 1 371 ? -22.562 -8.742 -3.178 1 94.31 371 ARG A CA 1
ATOM 2939 C C . ARG A 1 371 ? -22.344 -10.219 -2.871 1 94.31 371 ARG A C 1
ATOM 2941 O O . ARG A 1 371 ? -23.156 -11.062 -3.236 1 94.31 371 ARG A O 1
ATOM 2948 N N . VAL A 1 372 ? -21.266 -10.523 -2.301 1 96.75 372 VAL A N 1
ATOM 2949 C CA . VAL A 1 372 ? -21.062 -11.844 -1.726 1 96.75 372 VAL A CA 1
ATOM 2950 C C . VAL A 1 372 ? -21.516 -11.852 -0.268 1 96.75 372 VAL A C 1
ATOM 2952 O O . VAL A 1 372 ? -21.219 -10.93 0.49 1 96.75 372 VAL A O 1
ATOM 2955 N N . VAL A 1 373 ? -22.281 -12.898 0.133 1 96.94 373 VAL A N 1
ATOM 2956 C CA . VAL A 1 373 ? -22.844 -12.977 1.479 1 96.94 373 VAL A CA 1
ATOM 2957 C C . VAL A 1 373 ? -22.359 -14.25 2.168 1 96.94 373 VAL A C 1
ATOM 2959 O O . VAL A 1 373 ? -22.516 -15.352 1.642 1 96.94 373 VAL A O 1
ATOM 2962 N N . PHE A 1 374 ? -21.734 -14.094 3.297 1 97.88 374 PHE A N 1
ATOM 2963 C CA . PHE A 1 374 ? -21.391 -15.188 4.191 1 97.88 374 PHE A CA 1
ATOM 2964 C C . PHE A 1 374 ? -22.438 -15.352 5.281 1 97.88 374 PHE A C 1
ATOM 2966 O O . PHE A 1 374 ? -22.484 -14.57 6.23 1 97.88 374 PHE A O 1
ATOM 2973 N N . GLU A 1 375 ? -23.25 -16.344 5.172 1 97.25 375 GLU A N 1
ATOM 2974 C CA . GLU A 1 375 ? -24.312 -16.562 6.145 1 97.25 375 GLU A CA 1
ATOM 2975 C C . GLU A 1 375 ? -24.031 -17.781 7.016 1 97.25 375 GLU A C 1
ATOM 2977 O O . GLU A 1 375 ? -24 -18.906 6.523 1 97.25 375 GLU A O 1
ATOM 2982 N N . GLY A 1 376 ? -23.797 -17.531 8.281 1 95.88 376 GLY A N 1
ATOM 2983 C CA . GLY A 1 376 ? -23.672 -18.625 9.234 1 95.88 376 GLY A CA 1
ATOM 2984 C C . GLY A 1 376 ? -24.984 -18.984 9.906 1 95.88 376 GLY A C 1
ATOM 2985 O O . GLY A 1 376 ? -25.781 -18.094 10.242 1 95.88 376 GLY A O 1
ATOM 2986 N N . ILE A 1 377 ? -25.203 -20.25 10.055 1 95.69 377 ILE A N 1
ATOM 2987 C CA . ILE A 1 377 ? -26.375 -20.766 10.742 1 95.69 377 ILE A CA 1
ATOM 2988 C C . ILE A 1 377 ? -25.969 -21.781 11.797 1 95.69 377 ILE A C 1
ATOM 2990 O O . ILE A 1 377 ? -25.25 -22.734 11.508 1 95.69 377 ILE A O 1
ATOM 2994 N N . SER A 1 378 ? -26.469 -21.516 12.969 1 95.06 378 SER A N 1
ATOM 2995 C CA . SER A 1 378 ? -26.156 -22.438 14.062 1 95.06 378 SER A CA 1
ATOM 2996 C C . SER A 1 378 ? -26.984 -23.703 13.969 1 95.06 378 SER A C 1
ATOM 2998 O O . SER A 1 378 ? -28.188 -23.656 13.695 1 95.06 378 SER A O 1
ATOM 3000 N N . GLY A 1 379 ? -26.328 -24.781 14.188 1 93.19 379 GLY A N 1
ATOM 3001 C CA . GLY A 1 379 ? -27.016 -26.078 14.203 1 93.19 379 GLY A CA 1
ATOM 3002 C C . GLY A 1 379 ? -27.594 -26.422 15.562 1 93.19 379 GLY A C 1
ATOM 3003 O O . GLY A 1 379 ? -27.75 -25.547 16.422 1 93.19 379 GLY A O 1
ATOM 3004 N N . LYS A 1 380 ? -28 -27.734 15.695 1 91.56 380 LYS A N 1
ATOM 3005 C CA . LYS A 1 380 ? -28.625 -28.203 16.922 1 91.56 380 LYS A CA 1
ATOM 3006 C C . LYS A 1 380 ? -27.594 -28.766 17.891 1 91.56 380 LYS A C 1
ATOM 3008 O O . LYS A 1 380 ? -27.828 -28.812 19.109 1 91.56 380 LYS A O 1
ATOM 3013 N N . GLY A 1 381 ? -26.484 -29.188 17.391 1 87.25 381 GLY A N 1
ATOM 3014 C CA . GLY A 1 381 ? -25.453 -29.844 18.203 1 87.25 381 GLY A CA 1
ATOM 3015 C C . GLY A 1 381 ? -24.672 -28.875 19.047 1 87.25 381 GLY A C 1
ATOM 3016 O O . GLY A 1 381 ? -24.734 -27.656 18.859 1 87.25 381 GLY A O 1
ATOM 3017 N N . PRO A 1 382 ? -23.984 -29.406 20.062 1 85.62 382 PRO A N 1
ATOM 3018 C CA . PRO A 1 382 ? -23.125 -28.531 20.875 1 85.62 382 PRO A CA 1
ATOM 3019 C C . PRO A 1 382 ? -21.984 -27.906 20.062 1 85.62 382 PRO A C 1
ATOM 3021 O O . PRO A 1 382 ? -21.406 -28.562 19.203 1 85.62 382 PRO A O 1
ATOM 3024 N N . SER A 1 383 ? -21.75 -26.656 20.219 1 88.06 383 SER A N 1
ATOM 3025 C CA . SER A 1 383 ? -20.703 -25.922 19.516 1 88.06 383 SER A CA 1
ATOM 3026 C C . SER A 1 383 ? -19.719 -25.297 20.5 1 88.06 383 SER A C 1
ATOM 3028 O O . SER A 1 383 ? -20.109 -24.812 21.562 1 88.06 383 SER A O 1
ATOM 3030 N N . ALA A 1 384 ? -18.438 -25.438 20.25 1 84.75 384 ALA A N 1
ATOM 3031 C CA . ALA A 1 384 ? -17.406 -24.859 21.094 1 84.75 384 ALA A CA 1
ATOM 3032 C C . ALA A 1 384 ? -16.906 -23.531 20.531 1 84.75 384 ALA A C 1
ATOM 3034 O O . ALA A 1 384 ? -16.156 -22.797 21.188 1 84.75 384 ALA A O 1
ATOM 3035 N N . GLY A 1 385 ? -17.328 -23.156 19.422 1 90.81 385 GLY A N 1
ATOM 3036 C CA . GLY A 1 385 ? -16.797 -21.953 18.797 1 90.81 385 GLY A CA 1
ATOM 3037 C C . GLY A 1 385 ? -17.703 -21.406 17.703 1 90.81 385 GLY A C 1
ATOM 3038 O O . GLY A 1 385 ? -18.703 -20.75 18 1 90.81 385 GLY A O 1
ATOM 3039 N N . GLY A 1 386 ? -17.375 -21.734 16.422 1 93.56 386 GLY A N 1
ATOM 3040 C CA . GLY A 1 386 ? -18.125 -21.219 15.289 1 93.56 386 GLY A CA 1
ATOM 3041 C C . GLY A 1 386 ? -17.281 -21.047 14.039 1 93.56 386 GLY A C 1
ATOM 3042 O O . GLY A 1 386 ? -16.438 -21.891 13.734 1 93.56 386 GLY A O 1
ATOM 3043 N N . PHE A 1 387 ? -17.625 -20.094 13.266 1 95.38 387 PHE A N 1
ATOM 3044 C CA . PHE A 1 387 ? -16.922 -19.828 12.016 1 95.38 387 PHE A CA 1
ATOM 3045 C C . PHE A 1 387 ? -16.094 -18.547 12.133 1 95.38 387 PHE A C 1
ATOM 3047 O O . PHE A 1 387 ? -16.562 -17.547 12.664 1 95.38 387 PHE A O 1
ATOM 3054 N N . SER A 1 388 ? -14.867 -18.594 11.727 1 96.56 388 SER A N 1
ATOM 3055 C CA . SER A 1 388 ? -14 -17.422 11.609 1 96.56 388 SER A CA 1
ATOM 3056 C C . SER A 1 388 ? -13.5 -17.25 10.18 1 96.56 388 SER A C 1
ATOM 3058 O O . SER A 1 388 ? -13.117 -18.219 9.523 1 96.56 388 SER A O 1
ATOM 3060 N N . LEU A 1 389 ? -13.586 -16.031 9.688 1 97.38 389 LEU A N 1
ATOM 3061 C CA . LEU A 1 389 ? -13.195 -15.688 8.328 1 97.38 389 LEU A CA 1
ATOM 3062 C C . LEU A 1 389 ? -12.023 -14.719 8.328 1 97.38 389 LEU A C 1
ATOM 3064 O O . LEU A 1 389 ? -11.977 -13.781 9.133 1 97.38 389 LEU A O 1
ATOM 3068 N N . ASP A 1 390 ? -11.039 -14.984 7.465 1 98.12 390 ASP A N 1
ATOM 3069 C CA . ASP A 1 390 ? -9.922 -14.062 7.301 1 98.12 390 ASP A CA 1
ATOM 3070 C C . ASP A 1 390 ? -9.375 -14.102 5.875 1 98.12 390 ASP A C 1
ATOM 3072 O O . ASP A 1 390 ? -9.594 -15.078 5.148 1 98.12 390 ASP A O 1
ATOM 3076 N N . ASP A 1 391 ? -8.734 -13.031 5.406 1 98.19 391 ASP A N 1
ATOM 3077 C CA . ASP A 1 391 ? -8.031 -12.914 4.137 1 98.19 391 ASP A CA 1
ATOM 3078 C C . ASP A 1 391 ? -8.93 -13.297 2.967 1 98.19 391 ASP A C 1
ATOM 3080 O O . ASP A 1 391 ? -8.617 -14.219 2.211 1 98.19 391 ASP A O 1
ATOM 3084 N N . ILE A 1 392 ? -9.992 -12.578 2.791 1 98.44 392 ILE A N 1
ATOM 3085 C CA . ILE A 1 392 ? -10.922 -12.766 1.682 1 98.44 392 ILE A CA 1
ATOM 3086 C C . ILE A 1 392 ? -10.367 -12.102 0.425 1 98.44 392 ILE A C 1
ATOM 3088 O O . ILE A 1 392 ? -9.906 -10.961 0.471 1 98.44 392 ILE A O 1
ATOM 3092 N N . ASN A 1 393 ? -10.359 -12.836 -0.656 1 98.44 393 ASN A N 1
ATOM 3093 C CA . ASN A 1 393 ? -9.984 -12.312 -1.964 1 98.44 393 ASN A CA 1
ATOM 3094 C C . ASN A 1 393 ? -11.008 -12.672 -3.033 1 98.44 393 ASN A C 1
ATOM 3096 O O . ASN A 1 393 ? -11.539 -13.789 -3.035 1 98.44 393 ASN A O 1
ATOM 3100 N N . LEU A 1 394 ? -11.344 -11.75 -3.871 1 97.81 394 LEU A N 1
ATOM 3101 C CA . LEU A 1 394 ? -12.227 -11.977 -5.012 1 97.81 394 LEU A CA 1
ATOM 3102 C C . LEU A 1 394 ? -11.602 -11.438 -6.293 1 97.81 394 LEU A C 1
ATOM 3104 O O . LEU A 1 394 ? -11.133 -10.297 -6.332 1 97.81 394 LEU A O 1
ATOM 3108 N N . SER A 1 395 ? -11.531 -12.234 -7.32 1 97.5 395 SER A N 1
ATOM 3109 C CA . SER A 1 395 ? -11.008 -11.844 -8.625 1 97.5 395 SER A CA 1
ATOM 3110 C C . SER A 1 395 ? -11.797 -12.484 -9.758 1 97.5 395 SER A C 1
ATOM 3112 O O . SER A 1 395 ? -12.414 -13.539 -9.57 1 97.5 395 SER A O 1
ATOM 3114 N N . SER A 1 396 ? -11.828 -11.836 -10.898 1 96.62 396 SER A N 1
ATOM 3115 C CA . SER A 1 396 ? -12.508 -12.359 -12.078 1 96.62 396 SER A CA 1
ATOM 3116 C C . SER A 1 396 ? -11.594 -13.273 -12.875 1 96.62 396 SER A C 1
ATOM 3118 O O . SER A 1 396 ? -11.32 -13.023 -14.055 1 96.62 396 SER A O 1
ATOM 3120 N N . VAL A 1 397 ? -11.148 -14.312 -12.18 1 94.81 397 VAL A N 1
ATOM 3121 C CA . VAL A 1 397 ? -10.336 -15.375 -12.773 1 94.81 397 VAL A CA 1
ATOM 3122 C C . VAL A 1 397 ? -10.867 -16.734 -12.328 1 94.81 397 VAL A C 1
ATOM 3124 O O . VAL A 1 397 ? -11.734 -16.812 -11.453 1 94.81 397 VAL A O 1
ATOM 3127 N N . LYS A 1 398 ? -10.406 -17.734 -12.984 1 94.75 398 LYS A N 1
ATOM 3128 C CA . LYS A 1 398 ? -10.797 -19.094 -12.625 1 94.75 398 LYS A CA 1
ATOM 3129 C C . LYS A 1 398 ? -10.125 -19.516 -11.32 1 94.75 398 LYS A C 1
ATOM 3131 O O . LYS A 1 398 ? -8.945 -19.234 -11.094 1 94.75 398 LYS A O 1
ATOM 3136 N N . CYS A 1 399 ? -10.883 -20.219 -10.484 1 97.19 399 CYS A N 1
ATOM 3137 C CA . CYS A 1 399 ? -10.32 -20.75 -9.258 1 97.19 399 CYS A CA 1
ATOM 3138 C C . CYS A 1 399 ? -9.477 -22 -9.539 1 97.19 399 CYS A C 1
ATOM 3140 O O . CYS A 1 399 ? -9.703 -22.688 -10.531 1 97.19 399 CYS A O 1
ATOM 3142 N N . PRO A 1 400 ? -8.484 -22.234 -8.656 1 97.38 400 PRO A N 1
ATOM 3143 C CA . PRO A 1 400 ? -7.938 -23.594 -8.68 1 97.38 400 PRO A CA 1
ATOM 3144 C C . PRO A 1 400 ? -8.984 -24.656 -8.352 1 97.38 400 PRO A C 1
ATOM 3146 O O . PRO A 1 400 ? -9.914 -24.391 -7.586 1 97.38 400 PRO A O 1
ATOM 3149 N N . GLU A 1 401 ? -8.828 -25.797 -8.859 1 97.12 401 GLU A N 1
ATOM 3150 C CA . GLU A 1 401 ? -9.812 -26.859 -8.656 1 97.12 401 GLU A CA 1
ATOM 3151 C C . GLU A 1 401 ? -9.695 -27.453 -7.258 1 97.12 401 GLU A C 1
ATOM 3153 O O . GLU A 1 401 ? -10.703 -27.797 -6.641 1 97.12 401 GLU A O 1
ATOM 3158 N N . HIS A 1 402 ? -8.469 -27.562 -6.809 1 97.94 402 HIS A N 1
ATOM 3159 C CA . HIS A 1 402 ? -8.258 -28.219 -5.52 1 97.94 402 HIS A CA 1
ATOM 3160 C C . HIS A 1 402 ? -7.168 -27.516 -4.723 1 97.94 402 HIS A C 1
ATOM 3162 O O . HIS A 1 402 ? -6.305 -26.844 -5.297 1 97.94 402 HIS A O 1
ATOM 3168 N N . VAL A 1 403 ? -7.297 -27.594 -3.416 1 97.75 403 VAL A N 1
ATOM 3169 C CA . VAL A 1 403 ? -6.289 -27.094 -2.486 1 97.75 403 VAL A CA 1
ATOM 3170 C C . VAL A 1 403 ? -5.723 -28.25 -1.667 1 97.75 403 VAL A C 1
ATOM 3172 O O . VAL A 1 403 ? -6.48 -29.031 -1.092 1 97.75 403 VAL A O 1
ATOM 3175 N N . TRP A 1 404 ? -4.465 -28.469 -1.706 1 98.06 404 TRP A N 1
ATOM 3176 C CA . TRP A 1 404 ? -3.781 -29.422 -0.842 1 98.06 404 TRP A CA 1
ATOM 3177 C C . TRP A 1 404 ? -3.08 -28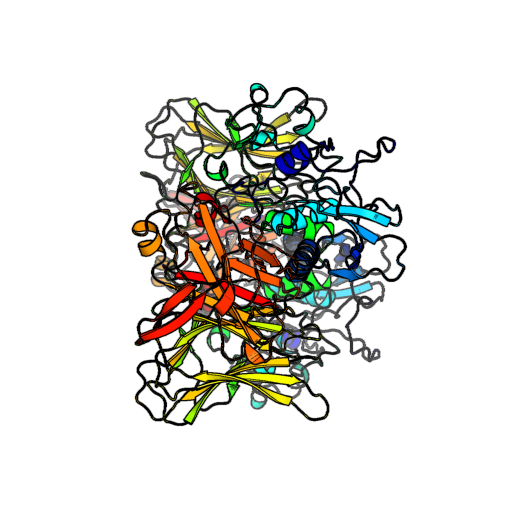.719 0.312 1 98.06 404 TRP A C 1
ATOM 3179 O O . TRP A 1 404 ? -2.107 -27.984 0.102 1 98.06 404 TRP A O 1
ATOM 3189 N N . HIS A 1 405 ? -3.598 -28.891 1.48 1 96.81 405 HIS A N 1
ATOM 3190 C CA . HIS A 1 405 ? -3.045 -28.328 2.703 1 96.81 405 HIS A CA 1
ATOM 3191 C C . HIS A 1 405 ? -2.021 -29.266 3.336 1 96.81 405 HIS A C 1
ATOM 3193 O O . HIS A 1 405 ? -2.371 -30.344 3.801 1 96.81 405 HIS A O 1
ATOM 3199 N N . VAL A 1 406 ? -0.782 -28.875 3.307 1 96.94 406 VAL A N 1
ATOM 3200 C CA . VAL A 1 406 ? 0.282 -29.625 3.953 1 96.94 406 VAL A CA 1
ATOM 3201 C C . VAL A 1 406 ? 0.534 -29.078 5.355 1 96.94 406 VAL A C 1
ATOM 3203 O O . VAL A 1 406 ? 1.113 -28 5.508 1 96.94 406 VAL A O 1
ATOM 3206 N N . ARG A 1 407 ? 0.231 -29.828 6.289 1 94.44 407 ARG A N 1
ATOM 3207 C CA . ARG A 1 407 ? 0.4 -29.438 7.684 1 94.44 407 ARG A CA 1
ATOM 3208 C C . ARG A 1 407 ? 1.776 -29.844 8.203 1 94.44 407 ARG A C 1
ATOM 3210 O O . ARG A 1 407 ? 2.428 -30.719 7.637 1 94.44 407 ARG A O 1
ATOM 3217 N N . ASN A 1 408 ? 2.225 -29.172 9.227 1 95.12 408 ASN A N 1
ATOM 3218 C CA . ASN A 1 408 ? 3.502 -29.438 9.875 1 95.12 408 ASN A CA 1
ATOM 3219 C C . ASN A 1 408 ? 4.656 -29.438 8.875 1 95.12 408 ASN A C 1
ATOM 3221 O O . ASN A 1 408 ? 5.496 -30.344 8.891 1 95.12 408 ASN A O 1
ATOM 3225 N N . ILE A 1 409 ? 4.59 -28.484 7.996 1 96.38 409 ILE A N 1
ATOM 3226 C CA . ILE A 1 409 ? 5.57 -28.422 6.918 1 96.38 409 ILE A CA 1
ATOM 3227 C C . ILE A 1 409 ? 6.969 -28.234 7.5 1 96.38 409 ILE A C 1
ATOM 3229 O O . ILE A 1 409 ? 7.949 -28.734 6.953 1 96.38 409 ILE A O 1
ATOM 3233 N N . THR A 1 410 ? 7.086 -27.5 8.57 1 94.62 410 THR A N 1
ATOM 3234 C CA . THR A 1 410 ? 8.383 -27.281 9.203 1 94.62 410 THR A CA 1
ATOM 3235 C C . THR A 1 410 ? 8.969 -28.594 9.719 1 94.62 410 THR A C 1
ATOM 3237 O O . THR A 1 410 ? 10.141 -28.891 9.492 1 94.62 410 THR A O 1
ATOM 3240 N N . GLY A 1 411 ? 8.156 -29.359 10.422 1 96 411 GLY A N 1
ATOM 3241 C CA . GLY A 1 411 ? 8.594 -30.656 10.891 1 96 411 GLY A CA 1
ATOM 3242 C C . GLY A 1 411 ? 8.922 -31.609 9.758 1 96 411 GLY A C 1
ATOM 3243 O O . GLY A 1 411 ? 9.898 -32.375 9.828 1 96 411 GLY A O 1
ATOM 3244 N N . LEU A 1 412 ? 8.094 -31.562 8.758 1 96.62 412 LEU A N 1
ATOM 3245 C CA . LEU A 1 412 ? 8.305 -32.438 7.609 1 96.62 412 LEU A CA 1
ATOM 3246 C C . LEU A 1 412 ? 9.617 -32.094 6.906 1 96.62 412 LEU A C 1
ATOM 3248 O O . LEU A 1 412 ? 10.367 -33 6.523 1 96.62 412 LEU A O 1
ATOM 3252 N N . LEU A 1 413 ? 9.906 -30.844 6.723 1 96.31 413 LEU A N 1
ATOM 3253 C CA . LEU A 1 413 ? 11.148 -30.422 6.082 1 96.31 413 LEU A CA 1
ATOM 3254 C C . LEU A 1 413 ? 12.359 -30.828 6.918 1 96.31 413 LEU A C 1
ATOM 3256 O O . LEU A 1 413 ? 13.422 -31.125 6.371 1 96.31 413 LEU A O 1
ATOM 3260 N N . ALA A 1 414 ? 12.195 -30.891 8.188 1 95.81 414 ALA A N 1
ATOM 3261 C CA . ALA A 1 414 ? 13.289 -31.219 9.094 1 95.81 414 ALA A CA 1
ATOM 3262 C C . ALA A 1 414 ? 13.555 -32.719 9.125 1 95.81 414 ALA A C 1
ATOM 3264 O O . ALA A 1 414 ? 14.688 -33.156 9.352 1 95.81 414 ALA A O 1
ATOM 3265 N N . THR A 1 415 ? 12.523 -33.562 8.844 1 96.25 415 THR A N 1
ATOM 3266 C CA . THR A 1 415 ? 12.656 -34.969 9.18 1 96.25 415 THR A CA 1
ATOM 3267 C C . THR A 1 415 ? 12.625 -35.812 7.918 1 96.25 415 THR A C 1
ATOM 3269 O O . THR A 1 415 ? 13.078 -36.969 7.93 1 96.25 415 THR A O 1
ATOM 3272 N N . THR A 1 416 ? 12.039 -35.406 6.844 1 96.62 416 THR A N 1
ATOM 3273 C CA . THR A 1 416 ? 11.914 -36.219 5.637 1 96.62 416 THR A CA 1
ATOM 3274 C C . THR A 1 416 ? 13.234 -36.25 4.875 1 96.62 416 THR A C 1
ATOM 3276 O O . THR A 1 416 ? 13.758 -35.188 4.473 1 96.62 416 THR A O 1
ATOM 3279 N N . PRO A 1 417 ? 13.781 -37.375 4.641 1 95.94 417 PRO A N 1
ATOM 3280 C CA . PRO A 1 417 ? 15.039 -37.438 3.889 1 95.94 417 PRO A CA 1
ATOM 3281 C C . PRO A 1 417 ? 14.852 -37.125 2.402 1 95.94 417 PRO A C 1
ATOM 3283 O O . PRO A 1 417 ? 13.758 -37.344 1.864 1 95.94 417 PRO A O 1
ATOM 3286 N N . ALA A 1 418 ? 15.914 -36.75 1.785 1 96.69 418 ALA A N 1
ATOM 3287 C CA . ALA A 1 418 ? 15.891 -36.625 0.331 1 96.69 418 ALA A CA 1
ATOM 3288 C C . ALA A 1 418 ? 15.578 -37.938 -0.343 1 96.69 418 ALA A C 1
ATOM 3290 O O . ALA A 1 418 ? 16.031 -39 0.101 1 96.69 418 ALA A O 1
ATOM 3291 N N . GLY A 1 419 ? 14.797 -37.844 -1.373 1 96.81 419 GLY A N 1
ATOM 3292 C CA . GLY A 1 419 ? 14.438 -39.062 -2.102 1 96.81 419 GLY A CA 1
ATOM 3293 C C . GLY A 1 419 ? 13.102 -39.625 -1.685 1 96.81 419 GLY A C 1
ATOM 3294 O O . GLY A 1 419 ? 12.578 -40.531 -2.334 1 96.81 419 GLY A O 1
ATOM 3295 N N . ARG A 1 420 ? 12.594 -39.094 -0.627 1 96.25 420 ARG A N 1
ATOM 3296 C CA . ARG A 1 420 ? 11.289 -39.594 -0.171 1 96.25 420 ARG A CA 1
ATOM 3297 C C . ARG A 1 420 ? 10.172 -38.656 -0.605 1 96.25 420 ARG A C 1
ATOM 3299 O O . ARG A 1 420 ? 10.289 -37.438 -0.45 1 96.25 420 ARG A O 1
ATOM 3306 N N . LYS A 1 421 ? 9.102 -39.281 -1.049 1 95.06 421 LYS A N 1
ATOM 3307 C CA . LYS A 1 421 ? 7.988 -38.5 -1.596 1 95.06 421 LYS A CA 1
ATOM 3308 C C . LYS A 1 421 ? 6.832 -38.406 -0.601 1 95.06 421 LYS A C 1
ATOM 3310 O O . LYS A 1 421 ? 6.555 -39.375 0.118 1 95.06 421 LYS A O 1
ATOM 3315 N N . ALA A 1 422 ? 6.25 -37.25 -0.545 1 96 422 ALA A N 1
ATOM 3316 C CA . ALA A 1 422 ? 4.93 -37.062 0.054 1 96 422 ALA A CA 1
ATOM 3317 C C . ALA A 1 422 ? 3.857 -36.906 -1.02 1 96 422 ALA A C 1
ATOM 3319 O O . ALA A 1 422 ? 4.074 -36.25 -2.031 1 96 422 ALA A O 1
ATOM 3320 N N . TYR A 1 423 ? 2.664 -37.562 -0.853 1 96.94 423 TYR A N 1
ATOM 3321 C CA . TYR A 1 423 ? 1.618 -37.5 -1.869 1 96.94 423 TYR A CA 1
ATOM 3322 C C . TYR A 1 423 ? 0.4 -36.75 -1.36 1 96.94 423 TYR A C 1
ATOM 3324 O O . TYR A 1 423 ? 0.051 -36.844 -0.181 1 96.94 423 TYR A O 1
ATOM 3332 N N . SER A 1 424 ? -0.19 -36.031 -2.225 1 97.75 424 SER A N 1
ATOM 3333 C CA . SER A 1 424 ? -1.481 -35.406 -1.93 1 97.75 424 SER A CA 1
ATOM 3334 C C . SER A 1 424 ? -2.588 -36.469 -1.866 1 97.75 424 SER A C 1
ATOM 3336 O O . SER A 1 424 ? -2.385 -37.625 -2.254 1 97.75 424 SER A O 1
ATOM 3338 N N . PRO A 1 425 ? -3.756 -36.031 -1.309 1 95.81 425 PRO A N 1
ATOM 3339 C CA . PRO A 1 425 ? -4.926 -36.875 -1.56 1 95.81 425 PRO A CA 1
ATOM 3340 C C . PRO A 1 425 ? -5.242 -37.031 -3.047 1 95.81 425 PRO A C 1
ATOM 3342 O O . PRO A 1 425 ? -4.668 -36.312 -3.875 1 95.81 425 PRO A O 1
ATOM 3345 N N . ARG A 1 426 ? -6.043 -38.062 -3.33 1 97.12 426 ARG A N 1
ATOM 3346 C CA . ARG A 1 426 ? -6.523 -38.188 -4.703 1 97.12 426 ARG A CA 1
ATOM 3347 C C . ARG A 1 426 ? -7.605 -37.156 -5.004 1 97.12 426 ARG A C 1
ATOM 3349 O O . ARG A 1 426 ? -8.5 -36.938 -4.188 1 97.12 426 ARG A O 1
ATOM 3356 N N . PHE A 1 427 ? -7.449 -36.5 -6.145 1 98.06 427 PHE A N 1
ATOM 3357 C CA . PHE A 1 427 ? -8.406 -35.469 -6.562 1 98.06 427 PHE A CA 1
ATOM 3358 C C . PHE A 1 427 ? -9.086 -35.875 -7.867 1 98.06 427 PHE A C 1
ATOM 3360 O O . PHE A 1 427 ? -8.508 -36.594 -8.672 1 98.06 427 PHE A O 1
ATOM 3367 N N . LEU A 1 428 ? -10.281 -35.469 -8.023 1 97.94 428 LEU A N 1
ATOM 3368 C CA . LEU A 1 428 ? -11.008 -35.656 -9.273 1 97.94 428 LEU A CA 1
ATOM 3369 C C . LEU A 1 428 ? -11.078 -34.344 -10.07 1 97.94 428 LEU A C 1
ATOM 3371 O O . LEU A 1 428 ? -11.484 -33.312 -9.531 1 97.94 428 LEU A O 1
ATOM 3375 N N . SER A 1 429 ? -10.648 -34.469 -11.297 1 97.19 429 SER A N 1
ATOM 3376 C CA . SER A 1 429 ? -10.719 -33.281 -12.141 1 97.19 429 SER A CA 1
ATOM 3377 C C . SER A 1 429 ? -12.133 -33.031 -12.656 1 97.19 429 SER A C 1
ATOM 3379 O O . SER A 1 429 ? -12.984 -33.938 -12.562 1 97.19 429 SER A O 1
ATOM 3381 N N . SER A 1 430 ? -12.336 -31.859 -13.211 1 94.12 430 SER A N 1
ATOM 3382 C CA . SER A 1 430 ? -13.641 -31.516 -13.758 1 94.12 430 SER A CA 1
ATOM 3383 C C . SER A 1 430 ? -13.984 -32.375 -14.969 1 94.12 430 SER A C 1
ATOM 3385 O O . SER A 1 430 ? -15.156 -32.562 -15.297 1 94.12 430 SER A O 1
ATOM 3387 N N . THR A 1 431 ? -12.969 -32.969 -15.578 1 96.44 431 THR A N 1
ATOM 3388 C CA . THR A 1 431 ? -13.18 -33.812 -16.766 1 96.44 431 THR A CA 1
ATOM 3389 C C . THR A 1 431 ? -13.281 -35.281 -16.375 1 96.44 431 THR A C 1
ATOM 3391 O O . THR A 1 431 ? -13.453 -36.125 -17.25 1 96.44 431 THR A O 1
ATOM 3394 N N . GLY A 1 432 ? -13.086 -35.562 -15.125 1 97.31 432 GLY A N 1
ATOM 3395 C CA . GLY A 1 432 ? -13.383 -36.906 -14.625 1 97.31 432 GLY A CA 1
ATOM 3396 C C . GLY A 1 432 ? -12.141 -37.688 -14.273 1 97.31 432 GLY A C 1
ATOM 3397 O O . GLY A 1 432 ? -12.242 -38.75 -13.648 1 97.31 432 GLY A O 1
ATOM 3398 N N . TYR A 1 433 ? -10.992 -37.219 -14.625 1 98.38 433 TYR A N 1
ATOM 3399 C CA . TYR A 1 433 ? -9.766 -37.938 -14.344 1 98.38 433 TYR A CA 1
ATOM 3400 C C . TYR A 1 433 ? -9.367 -37.812 -12.883 1 98.38 433 TYR A C 1
ATOM 3402 O O . TYR A 1 433 ? -9.531 -36.719 -12.289 1 98.38 433 TYR A O 1
ATOM 3410 N N . SER A 1 434 ? -8.891 -38.844 -12.32 1 98.38 434 SER A N 1
ATOM 3411 C CA . SER A 1 434 ? -8.336 -38.812 -10.969 1 98.38 434 SER A CA 1
ATOM 3412 C C . SER A 1 434 ? -6.828 -38.594 -10.992 1 98.38 434 SER A C 1
ATOM 3414 O O . SER A 1 434 ? -6.133 -39.156 -11.844 1 98.38 434 SER A O 1
ATOM 3416 N N . PHE A 1 435 ? -6.32 -37.812 -10.102 1 98.44 435 PHE A N 1
ATOM 3417 C CA . PHE A 1 435 ? -4.887 -37.531 -10.102 1 98.44 435 PHE A CA 1
ATOM 3418 C C . PHE A 1 435 ? -4.398 -37.219 -8.688 1 98.44 435 PHE A C 1
ATOM 3420 O O . PHE A 1 435 ? -5.203 -37.031 -7.773 1 98.44 435 PHE A O 1
ATOM 3427 N N . GLN A 1 436 ? -3.107 -37.281 -8.508 1 97.94 436 GLN A N 1
ATOM 3428 C CA . GLN A 1 436 ? -2.404 -36.938 -7.281 1 97.94 436 GLN A CA 1
ATOM 3429 C C . GLN A 1 436 ? -1.075 -36.25 -7.586 1 97.94 436 GLN A C 1
ATOM 3431 O O . GLN A 1 436 ? -0.553 -36.344 -8.695 1 97.94 436 GLN A O 1
ATOM 3436 N N . VAL A 1 437 ? -0.648 -35.469 -6.625 1 98.62 437 VAL A N 1
ATOM 3437 C CA . VAL A 1 437 ? 0.638 -34.781 -6.762 1 98.62 437 VAL A CA 1
ATOM 3438 C C . VAL A 1 437 ? 1.62 -35.312 -5.727 1 98.62 437 VAL A C 1
ATOM 3440 O O . VAL A 1 437 ? 1.266 -35.5 -4.555 1 98.62 437 VAL A O 1
ATOM 3443 N N . GLY A 1 438 ? 2.777 -35.75 -6.188 1 98.31 438 GLY A N 1
ATOM 3444 C CA . GLY A 1 438 ? 3.873 -36.125 -5.316 1 98.31 438 GLY A CA 1
ATOM 3445 C C . GLY A 1 438 ? 4.934 -35.062 -5.172 1 98.31 438 GLY A C 1
ATOM 3446 O O . GLY A 1 438 ? 5.355 -34.469 -6.16 1 98.31 438 GLY A O 1
ATOM 3447 N N . VAL A 1 439 ? 5.344 -34.844 -3.918 1 98.5 439 VAL A N 1
ATOM 3448 C CA . VAL A 1 439 ? 6.316 -33.781 -3.658 1 98.5 439 VAL A CA 1
ATOM 3449 C C . VAL A 1 439 ? 7.5 -34.344 -2.879 1 98.5 439 VAL A C 1
ATOM 3451 O O . VAL A 1 439 ? 7.316 -35.031 -1.879 1 98.5 439 VAL A O 1
ATOM 3454 N N . TYR A 1 440 ? 8.719 -34.188 -3.447 1 98.31 440 TYR A N 1
ATOM 3455 C CA . TYR A 1 440 ? 9.938 -34.375 -2.668 1 98.31 440 TYR A CA 1
ATOM 3456 C C . TYR A 1 440 ? 10.312 -33.094 -1.924 1 98.31 440 TYR A C 1
ATOM 3458 O O . TYR A 1 440 ? 10.93 -32.188 -2.496 1 98.31 440 TYR A O 1
ATOM 3466 N N . LEU A 1 441 ? 9.977 -33.031 -0.676 1 97.88 441 LEU A N 1
ATOM 3467 C CA . LEU A 1 441 ? 10.164 -31.812 0.104 1 97.88 441 LEU A CA 1
ATOM 3468 C C . LEU A 1 441 ? 11.641 -31.422 0.161 1 97.88 441 LEU A C 1
ATOM 3470 O O . LEU A 1 441 ? 11.977 -30.234 0.079 1 97.88 441 LEU A O 1
ATOM 3474 N N . ASN A 1 442 ? 12.445 -32.406 0.299 1 97.75 442 ASN A N 1
ATOM 3475 C CA . ASN A 1 442 ? 13.883 -32.156 0.382 1 97.75 442 ASN A CA 1
ATOM 3476 C C . ASN A 1 442 ? 14.609 -32.625 -0.874 1 97.75 442 ASN A C 1
ATOM 3478 O O . ASN A 1 442 ? 15.82 -32.844 -0.841 1 97.75 442 ASN A O 1
ATOM 3482 N N . GLY A 1 443 ? 13.852 -32.812 -1.947 1 97.38 443 GLY A N 1
ATOM 3483 C CA . GLY A 1 443 ? 14.43 -33.094 -3.25 1 97.38 443 GLY A CA 1
ATOM 3484 C C . GLY A 1 443 ? 14.617 -34.594 -3.506 1 97.38 443 GLY A C 1
ATOM 3485 O O . GLY A 1 443 ? 14.523 -35.375 -2.582 1 97.38 443 GLY A O 1
ATOM 3486 N N . VAL A 1 444 ? 14.719 -34.906 -4.762 1 96.62 444 VAL A N 1
ATOM 3487 C CA . VAL A 1 444 ? 15.148 -36.25 -5.121 1 96.62 444 VAL A CA 1
ATOM 3488 C C . VAL A 1 444 ? 16.578 -36.5 -4.645 1 96.62 444 VAL A C 1
ATOM 3490 O O . VAL A 1 444 ? 17.281 -35.531 -4.266 1 96.62 444 VAL A O 1
ATOM 3493 N N . SER A 1 445 ? 16.984 -37.688 -4.656 1 95.25 445 SER A N 1
ATOM 3494 C CA . SER A 1 445 ? 18.297 -38.031 -4.094 1 95.25 445 SER A CA 1
ATOM 3495 C C . SER A 1 445 ? 19.422 -37.312 -4.82 1 95.25 445 SER A C 1
ATOM 3497 O O . SER A 1 445 ? 20.422 -36.938 -4.207 1 95.25 445 SER A O 1
ATOM 3499 N N . SER A 1 446 ? 19.266 -37.062 -6.09 1 93.56 446 SER A N 1
ATOM 3500 C CA . SER A 1 446 ? 20.312 -36.469 -6.902 1 93.56 446 SER A CA 1
ATOM 3501 C C . SER A 1 446 ? 20.297 -34.938 -6.812 1 93.56 446 SER A C 1
ATOM 3503 O O . SER A 1 446 ? 21.219 -34.281 -7.273 1 93.56 446 SER A O 1
ATOM 3505 N N . ARG A 1 447 ? 19.312 -34.375 -6.242 1 94.06 447 ARG A N 1
ATOM 3506 C CA . ARG A 1 447 ? 19.203 -32.906 -6.172 1 94.06 447 ARG A CA 1
ATOM 3507 C C . ARG A 1 447 ? 18.625 -32.469 -4.828 1 94.06 447 ARG A C 1
ATOM 3509 O O . ARG A 1 447 ? 17.578 -31.828 -4.777 1 94.06 447 ARG A O 1
ATOM 3516 N N . PRO A 1 448 ? 19.5 -32.688 -3.824 1 92.62 448 PRO A N 1
ATOM 3517 C CA . PRO A 1 448 ? 19.047 -32.219 -2.52 1 92.62 448 PRO A CA 1
ATOM 3518 C C . PRO A 1 448 ? 19 -30.703 -2.432 1 92.62 448 PRO A C 1
ATOM 3520 O O . PRO A 1 448 ? 19.766 -30.016 -3.119 1 92.62 448 PRO A O 1
ATOM 3523 N N . GLY A 1 449 ? 18.109 -30.109 -1.84 1 92.25 449 GLY A N 1
ATOM 3524 C CA . GLY A 1 449 ? 18.016 -28.672 -1.683 1 92.25 449 GLY A CA 1
ATOM 3525 C C . GLY A 1 449 ? 16.906 -28.047 -2.508 1 92.25 449 GLY A C 1
ATOM 3526 O O . GLY A 1 449 ? 16.656 -26.844 -2.418 1 92.25 449 GLY A O 1
ATOM 3527 N N . TYR A 1 450 ? 16.422 -28.875 -3.4 1 95.75 450 TYR A N 1
ATOM 3528 C CA . TYR A 1 450 ? 15.266 -28.453 -4.188 1 95.75 450 TYR A CA 1
ATOM 3529 C C . TYR A 1 450 ? 14.016 -29.219 -3.789 1 95.75 450 TYR A C 1
ATOM 3531 O O . TYR A 1 450 ? 14.094 -30.406 -3.457 1 95.75 450 TYR A O 1
ATOM 3539 N N . MET A 1 451 ? 12.977 -28.547 -3.783 1 97.75 451 MET A N 1
ATOM 3540 C CA . MET A 1 451 ? 11.703 -29.266 -3.777 1 97.75 451 MET A CA 1
ATOM 3541 C C . MET A 1 451 ? 11.344 -29.75 -5.18 1 97.75 451 MET A C 1
ATOM 3543 O O . MET A 1 451 ? 11.555 -29.031 -6.16 1 97.75 451 MET A O 1
ATOM 3547 N N . ALA A 1 452 ? 10.883 -30.969 -5.27 1 98.44 452 ALA A N 1
ATOM 3548 C CA . ALA A 1 452 ? 10.445 -31.531 -6.543 1 98.44 452 ALA A CA 1
ATOM 3549 C C . ALA A 1 452 ? 8.945 -31.844 -6.527 1 98.44 452 ALA A C 1
ATOM 3551 O O . ALA A 1 452 ? 8.383 -32.156 -5.473 1 98.44 452 ALA A O 1
ATOM 3552 N N . VAL A 1 453 ? 8.328 -31.734 -7.656 1 98.62 453 VAL A N 1
ATOM 3553 C CA . VAL A 1 453 ? 6.895 -31.984 -7.734 1 98.62 453 VAL A CA 1
ATOM 3554 C C . VAL A 1 453 ? 6.582 -32.812 -8.984 1 98.62 453 VAL A C 1
ATOM 3556 O O . VAL A 1 453 ? 7.188 -32.594 -10.039 1 98.62 453 VAL A O 1
ATOM 3559 N N . TYR A 1 454 ? 5.633 -33.719 -8.859 1 98.56 454 TYR A N 1
ATOM 3560 C CA . TYR A 1 454 ? 5.25 -34.594 -9.969 1 98.56 454 TYR A CA 1
ATOM 3561 C C . TYR A 1 454 ? 3.75 -34.875 -9.961 1 98.56 454 TYR A C 1
ATOM 3563 O O . TYR A 1 454 ? 3.16 -35.094 -8.898 1 98.56 454 TYR A O 1
ATOM 3571 N N . LEU A 1 455 ? 3.176 -34.812 -11.125 1 98.69 455 LEU A N 1
ATOM 3572 C CA . LEU A 1 455 ? 1.764 -35.094 -11.32 1 98.69 455 LEU A CA 1
ATOM 3573 C C . LEU A 1 455 ? 1.574 -36.562 -11.719 1 98.69 455 LEU A C 1
ATOM 3575 O O . LEU A 1 455 ? 2.273 -37.062 -12.602 1 98.69 455 LEU A O 1
ATOM 3579 N N . HIS A 1 456 ? 0.662 -37.25 -11.031 1 98.44 456 HIS A N 1
ATOM 3580 C CA . HIS A 1 456 ? 0.311 -38.656 -11.312 1 98.44 456 HIS A CA 1
ATOM 3581 C C . HIS A 1 456 ? -1.175 -38.781 -11.625 1 98.44 456 HIS A C 1
ATOM 3583 O O . HIS A 1 456 ? -2.021 -38.312 -10.875 1 98.44 456 HIS A O 1
ATOM 3589 N N . LEU A 1 457 ? -1.424 -39.469 -12.719 1 98.56 457 LEU A N 1
ATOM 3590 C CA . LEU A 1 457 ? -2.795 -39.938 -12.844 1 98.56 457 LEU A CA 1
ATOM 3591 C C . LEU A 1 457 ? -3.027 -41.156 -11.953 1 98.56 457 LEU A C 1
ATOM 3593 O O . LEU A 1 457 ? -2.105 -41.938 -11.711 1 98.56 457 LEU A O 1
ATOM 3597 N N . THR A 1 458 ? -4.207 -41.281 -11.453 1 98.5 458 THR A N 1
ATOM 3598 C CA . THR A 1 458 ? -4.59 -42.438 -10.656 1 98.5 458 THR A CA 1
ATOM 3599 C C . THR A 1 458 ? -5.871 -43.062 -11.195 1 98.5 458 THR A C 1
ATOM 3601 O O . THR A 1 458 ? -6.598 -42.438 -11.969 1 98.5 458 THR A O 1
ATOM 3604 N N . SER A 1 459 ? -6.008 -44.344 -10.812 1 98.19 459 SER A N 1
ATOM 3605 C CA . SER A 1 459 ? -7.297 -44.938 -11.148 1 98.19 459 SER A CA 1
ATOM 3606 C C . SER A 1 459 ? -8.43 -44.281 -10.352 1 98.19 459 SER A C 1
ATOM 3608 O O . SER A 1 459 ? -8.234 -43.875 -9.203 1 98.19 459 SER A O 1
ATOM 3610 N N . GLY A 1 460 ? -9.547 -44.125 -11.016 1 96.69 460 GLY A N 1
ATOM 3611 C CA . GLY A 1 460 ? -10.664 -43.438 -10.383 1 96.69 460 GLY A CA 1
ATOM 3612 C C . GLY A 1 460 ? -12.016 -44 -10.805 1 96.69 460 GLY A C 1
ATOM 3613 O O . GLY A 1 460 ? -12.086 -44.938 -11.609 1 96.69 460 GLY A O 1
ATOM 3614 N N . PRO A 1 461 ? -13.031 -43.469 -10.297 1 96.06 461 PRO A N 1
ATOM 3615 C CA . PRO A 1 461 ? -14.375 -44 -10.5 1 96.06 461 PRO A CA 1
ATOM 3616 C C . PRO A 1 461 ? -14.867 -43.844 -11.938 1 96.06 461 PRO A C 1
ATOM 3618 O O . PRO A 1 461 ? -15.766 -44.562 -12.375 1 96.06 461 PRO A O 1
ATOM 3621 N N . ASN A 1 462 ? -14.242 -43.031 -12.703 1 97.12 462 ASN A N 1
ATOM 3622 C CA . ASN A 1 462 ? -14.75 -42.719 -14.031 1 97.12 462 ASN A CA 1
ATOM 3623 C C . ASN A 1 462 ? -13.914 -43.375 -15.125 1 97.12 462 ASN A C 1
ATOM 3625 O O . ASN A 1 462 ? -14.133 -43.156 -16.312 1 97.12 462 ASN A O 1
ATOM 3629 N N . ASP A 1 463 ? -13.07 -44.188 -14.781 1 97 463 ASP A N 1
ATOM 3630 C CA . ASP A 1 463 ? -12.07 -44.719 -15.711 1 97 463 ASP A CA 1
ATOM 3631 C C . ASP A 1 463 ? -12.734 -45.375 -16.906 1 97 463 ASP A C 1
ATOM 3633 O O . ASP A 1 463 ? -12.227 -45.312 -18.031 1 97 463 ASP A O 1
ATOM 3637 N N . HIS A 1 464 ? -13.812 -46.031 -16.781 1 95.81 464 HIS A N 1
ATOM 3638 C CA . HIS A 1 464 ? -14.477 -46.812 -17.828 1 95.81 464 HIS A CA 1
ATOM 3639 C C . HIS A 1 464 ? -15.102 -45.875 -18.875 1 95.81 464 HIS A C 1
ATOM 3641 O O . HIS A 1 464 ? -15.391 -46.312 -19.984 1 95.81 464 HIS A O 1
ATOM 3647 N N . LYS A 1 465 ? -15.289 -44.656 -18.516 1 96.75 465 LYS A N 1
ATOM 3648 C CA . LYS A 1 465 ? -15.938 -43.688 -19.422 1 96.75 465 LYS A CA 1
ATOM 3649 C C . LYS A 1 465 ? -14.922 -42.75 -20.047 1 96.75 465 LYS A C 1
ATOM 3651 O O . LYS A 1 465 ? -15.25 -41.969 -20.953 1 96.75 465 LYS A O 1
ATOM 3656 N N . LEU A 1 466 ? -13.742 -42.844 -19.578 1 97.81 466 LEU A N 1
ATOM 3657 C CA . LEU A 1 466 ? -12.727 -41.875 -19.984 1 97.81 466 LEU A CA 1
ATOM 3658 C C . LEU A 1 466 ? -11.953 -42.375 -21.203 1 97.81 466 LEU A C 1
ATOM 3660 O O . LEU A 1 466 ? -11.883 -43.594 -21.438 1 97.81 466 LEU A O 1
ATOM 3664 N N . ARG A 1 467 ? -11.422 -41.406 -21.922 1 97.94 467 ARG A N 1
ATOM 3665 C CA . ARG A 1 467 ? -10.539 -41.75 -23.031 1 97.94 467 ARG A CA 1
ATOM 3666 C C . ARG A 1 467 ? -9.117 -41.969 -22.547 1 97.94 467 ARG A C 1
ATOM 3668 O O . ARG A 1 467 ? -8.578 -41.219 -21.75 1 97.94 467 ARG A O 1
ATOM 3675 N N . TRP A 1 468 ? -8.5 -43.094 -23.016 1 97.31 468 TRP A N 1
ATOM 3676 C CA . TRP A 1 468 ? -7.109 -43.438 -22.719 1 97.31 468 TRP A CA 1
ATOM 3677 C C . TRP A 1 468 ? -6.324 -43.688 -24 1 97.31 468 TRP A C 1
ATOM 3679 O O . TRP A 1 468 ? -6.855 -44.25 -24.953 1 97.31 468 TRP A O 1
ATOM 3689 N N . PRO A 1 469 ? -5.004 -43.469 -24.062 1 97.31 469 PRO A N 1
ATOM 3690 C CA . PRO A 1 469 ? -4.254 -42.656 -23.109 1 97.31 469 PRO A CA 1
ATOM 3691 C C . PRO A 1 469 ? -4.844 -41.281 -22.938 1 97.31 469 PRO A C 1
ATOM 3693 O O . PRO A 1 469 ? -5.422 -40.719 -23.875 1 97.31 469 PRO A O 1
ATOM 3696 N N . CYS A 1 470 ? -4.668 -40.688 -21.766 1 98 470 CYS A N 1
ATOM 3697 C CA . CYS A 1 470 ? -5.273 -39.406 -21.422 1 98 470 CYS A CA 1
ATOM 3698 C C . CYS A 1 470 ? -4.953 -38.344 -22.469 1 98 470 CYS A C 1
ATOM 3700 O O . CYS A 1 470 ? -3.783 -38.062 -22.734 1 98 470 CYS A O 1
ATOM 3702 N N . PRO A 1 471 ? -5.984 -37.688 -23.047 1 97 471 PRO A N 1
ATOM 3703 C CA . PRO A 1 471 ? -5.742 -36.656 -24.047 1 97 471 PRO A CA 1
ATOM 3704 C C . PRO A 1 471 ? -5.129 -35.375 -23.422 1 97 471 PRO A C 1
ATOM 3706 O O . PRO A 1 471 ? -4.809 -35.375 -22.234 1 97 471 PRO A O 1
ATOM 3709 N N . TRP A 1 472 ? -4.996 -34.375 -24.25 1 96.19 472 TRP A N 1
ATOM 3710 C CA . TRP A 1 472 ? -4.352 -33.125 -23.859 1 96.19 472 TRP A CA 1
ATOM 3711 C C . TRP A 1 472 ? -5.094 -32.469 -22.703 1 96.19 472 TRP A C 1
ATOM 3713 O O . TRP A 1 472 ? -6.199 -31.953 -22.875 1 96.19 472 TRP A O 1
ATOM 3723 N N . HIS A 1 473 ? -4.449 -32.562 -21.5 1 97.56 473 HIS A N 1
ATOM 3724 C CA . HIS A 1 473 ? -4.922 -31.906 -20.297 1 97.56 473 HIS A CA 1
ATOM 3725 C C . HIS A 1 473 ? -3.803 -31.109 -19.625 1 97.56 473 HIS A C 1
ATOM 3727 O O . HIS A 1 473 ? -2.654 -31.562 -19.578 1 97.56 473 HIS A O 1
ATOM 3733 N N . GLN A 1 474 ? -4.156 -29.953 -19.203 1 97.44 474 GLN A N 1
ATOM 3734 C CA . GLN A 1 474 ? -3.207 -29.094 -18.5 1 97.44 474 GLN A CA 1
ATOM 3735 C C . GLN A 1 474 ? -3.252 -29.359 -17 1 97.44 474 GLN A C 1
ATOM 3737 O O . GLN A 1 474 ? -4.305 -29.219 -16.375 1 97.44 474 GLN A O 1
ATOM 3742 N N . GLY A 1 475 ? -2.17 -29.812 -16.422 1 98.19 475 GLY A N 1
ATOM 3743 C CA . GLY A 1 475 ? -1.998 -29.891 -14.984 1 98.19 475 GLY A CA 1
ATOM 3744 C C . GLY A 1 475 ? -1.245 -28.719 -14.406 1 98.19 475 GLY A C 1
ATOM 3745 O O . GLY A 1 475 ? -0.14 -28.391 -14.852 1 98.19 475 GLY A O 1
ATOM 3746 N N . THR A 1 476 ? -1.83 -28.031 -13.453 1 98.25 476 THR A N 1
ATOM 3747 C CA . THR A 1 476 ? -1.204 -26.891 -12.789 1 98.25 476 THR A CA 1
ATOM 3748 C C . THR A 1 476 ? -0.878 -27.234 -11.336 1 98.25 476 THR A C 1
ATOM 3750 O O . THR A 1 476 ? -1.768 -27.594 -10.562 1 98.25 476 THR A O 1
ATOM 3753 N N . MET A 1 477 ? 0.341 -27.188 -11.008 1 98.69 477 MET A N 1
ATOM 3754 C CA . MET A 1 477 ? 0.827 -27.344 -9.641 1 98.69 477 MET A CA 1
ATOM 3755 C C . MET A 1 477 ? 1.436 -26.047 -9.125 1 98.69 477 MET A C 1
ATOM 3757 O O . MET A 1 477 ? 2.496 -25.625 -9.594 1 98.69 477 MET A O 1
ATOM 3761 N N . ALA A 1 478 ? 0.758 -25.422 -8.148 1 98.5 478 ALA A N 1
ATOM 3762 C CA . ALA A 1 478 ? 1.234 -24.141 -7.641 1 98.5 478 ALA A CA 1
ATOM 3763 C C . ALA A 1 478 ? 1.426 -24.188 -6.129 1 98.5 478 ALA A C 1
ATOM 3765 O O . ALA A 1 478 ? 0.57 -24.703 -5.402 1 98.5 478 ALA A O 1
ATOM 3766 N N . LEU A 1 479 ? 2.615 -23.812 -5.68 1 98.69 479 LEU A N 1
ATOM 3767 C CA . LEU A 1 479 ? 2.846 -23.562 -4.262 1 98.69 479 LEU A CA 1
ATOM 3768 C C . LEU A 1 479 ? 2.502 -22.109 -3.91 1 98.69 479 LEU A C 1
ATOM 3770 O O . LEU A 1 479 ? 3.096 -21.172 -4.449 1 98.69 479 LEU A O 1
ATOM 3774 N N . LEU A 1 480 ? 1.619 -21.922 -2.963 1 98.56 480 LEU A N 1
ATOM 3775 C CA . LEU A 1 480 ? 0.988 -20.625 -2.699 1 98.56 480 LEU A CA 1
ATOM 3776 C C . LEU A 1 480 ? 1.897 -19.734 -1.855 1 98.56 480 LEU A C 1
ATOM 3778 O O . LEU A 1 480 ? 2.375 -20.156 -0.8 1 98.56 480 LEU A O 1
ATOM 3782 N N . ASP A 1 481 ? 2.209 -18.578 -2.352 1 97.88 481 ASP A N 1
ATOM 3783 C CA . ASP A 1 481 ? 2.676 -17.469 -1.515 1 97.88 481 ASP A CA 1
ATOM 3784 C C . ASP A 1 481 ? 1.533 -16.891 -0.688 1 97.88 481 ASP A C 1
ATOM 3786 O O . ASP A 1 481 ? 0.633 -16.25 -1.231 1 97.88 481 ASP A O 1
ATOM 3790 N N . GLN A 1 482 ? 1.587 -16.984 0.574 1 97.75 482 GLN A N 1
ATOM 3791 C CA . GLN A 1 482 ? 0.422 -16.812 1.436 1 97.75 482 GLN A CA 1
ATOM 3792 C C . GLN A 1 482 ? 0.257 -15.359 1.852 1 97.75 482 GLN A C 1
ATOM 3794 O O . GLN A 1 482 ? -0.199 -15.07 2.961 1 97.75 482 GLN A O 1
ATOM 3799 N N . GLN A 1 483 ? 0.613 -14.492 0.982 1 96.44 483 GLN A N 1
ATOM 3800 C CA . GLN A 1 483 ? 0.282 -13.086 1.212 1 96.44 483 GLN A CA 1
ATOM 3801 C C . GLN A 1 483 ? -1.229 -12.883 1.259 1 96.44 483 GLN A C 1
ATOM 3803 O O . GLN A 1 483 ? -1.969 -13.492 0.483 1 96.44 483 GLN A O 1
ATOM 3808 N N . SER A 1 484 ? -1.703 -11.961 2.145 1 96.81 484 SER A N 1
ATOM 3809 C CA . SER A 1 484 ? -3.135 -11.758 2.338 1 96.81 484 SER A CA 1
ATOM 3810 C C . SER A 1 484 ? -3.777 -11.141 1.1 1 96.81 484 SER A C 1
ATOM 3812 O O . SER A 1 484 ? -4.922 -11.461 0.767 1 96.81 484 SER A O 1
ATOM 3814 N N . ASP A 1 485 ? -3.107 -10.211 0.478 1 96.81 485 ASP A N 1
ATOM 3815 C CA . ASP A 1 485 ? -3.561 -9.594 -0.765 1 96.81 485 ASP A CA 1
ATOM 3816 C C . ASP A 1 485 ? -3.078 -10.391 -1.979 1 96.81 485 ASP A C 1
ATOM 3818 O O . ASP A 1 485 ? -1.875 -10.477 -2.229 1 96.81 485 ASP A O 1
ATOM 3822 N N . ILE A 1 486 ? -3.984 -10.883 -2.781 1 97.25 486 ILE A N 1
ATOM 3823 C CA . ILE A 1 486 ? -3.66 -11.781 -3.885 1 97.25 486 ILE A CA 1
ATOM 3824 C C . ILE A 1 486 ? -2.801 -11.039 -4.91 1 97.25 486 ILE A C 1
ATOM 3826 O O . ILE A 1 486 ? -2.066 -11.672 -5.68 1 97.25 486 ILE A O 1
ATOM 3830 N N . ARG A 1 487 ? -2.832 -9.727 -4.988 1 96.69 487 ARG A N 1
ATOM 3831 C CA . ARG A 1 487 ? -2.047 -8.961 -5.945 1 96.69 487 ARG A CA 1
ATOM 3832 C C . ARG A 1 487 ? -0.565 -8.977 -5.586 1 96.69 487 ARG A C 1
ATOM 3834 O O . ARG A 1 487 ? 0.291 -8.734 -6.438 1 96.69 487 ARG A O 1
ATOM 3841 N N . GLN A 1 488 ? -0.27 -9.344 -4.348 1 96.25 488 GLN A N 1
ATOM 3842 C CA . GLN A 1 488 ? 1.104 -9.305 -3.855 1 96.25 488 GLN A CA 1
ATOM 3843 C C . GLN A 1 488 ? 1.712 -10.703 -3.828 1 96.25 488 GLN A C 1
ATOM 3845 O O . GLN A 1 488 ? 2.877 -10.875 -3.463 1 96.25 488 GLN A O 1
ATOM 3850 N N . GLN A 1 489 ? 0.966 -11.648 -4.262 1 96.94 489 GLN A N 1
ATOM 3851 C CA . GLN A 1 489 ? 1.451 -13.023 -4.254 1 96.94 489 GLN A CA 1
ATOM 3852 C C . GLN A 1 489 ? 2.402 -13.281 -5.418 1 96.94 489 GLN A C 1
ATOM 3854 O O . GLN A 1 489 ? 2.182 -12.789 -6.527 1 96.94 489 GLN A O 1
ATOM 3859 N N . MET A 1 490 ? 3.432 -13.977 -5.109 1 97.12 490 MET A N 1
ATOM 3860 C CA . MET A 1 490 ? 4.371 -14.508 -6.094 1 97.12 490 MET A CA 1
ATOM 3861 C C . MET A 1 490 ? 4.488 -16.031 -5.973 1 97.12 490 MET A C 1
ATOM 3863 O O . MET A 1 490 ? 5.562 -16.547 -5.684 1 97.12 490 MET A O 1
ATOM 3867 N N . SER A 1 491 ? 3.441 -16.703 -6.25 1 97.94 491 SER A N 1
ATOM 3868 C CA . SER A 1 491 ? 3.377 -18.141 -6.078 1 97.94 491 SER A CA 1
ATOM 3869 C C . SER A 1 491 ? 4.238 -18.859 -7.113 1 97.94 491 SER A C 1
ATOM 3871 O O . SER A 1 491 ? 4.465 -18.344 -8.211 1 97.94 491 SER A O 1
ATOM 3873 N N . MET A 1 492 ? 4.688 -20.047 -6.738 1 98.25 492 MET A N 1
ATOM 3874 C CA . MET A 1 492 ? 5.48 -20.875 -7.652 1 98.25 492 MET A CA 1
ATOM 3875 C C . MET A 1 492 ? 4.59 -21.828 -8.438 1 98.25 492 MET A C 1
ATOM 3877 O O . MET A 1 492 ? 3.848 -22.609 -7.855 1 98.25 492 MET A O 1
ATOM 3881 N N . HIS A 1 493 ? 4.695 -21.703 -9.781 1 98 493 HIS A N 1
ATOM 3882 C CA . HIS A 1 493 ? 3.865 -22.516 -10.664 1 98 493 HIS A CA 1
ATOM 3883 C C . HIS A 1 493 ? 4.723 -23.453 -11.516 1 98 493 HIS A C 1
ATOM 3885 O O . HIS A 1 493 ? 5.793 -23.062 -11.984 1 98 493 HIS A O 1
ATOM 3891 N N . ARG A 1 494 ? 4.293 -24.656 -11.617 1 98.06 494 ARG A N 1
ATOM 3892 C CA . ARG A 1 494 ? 4.738 -25.531 -12.688 1 98.06 494 ARG A CA 1
ATOM 3893 C C . ARG A 1 494 ? 3.555 -26.219 -13.375 1 98.06 494 ARG A C 1
ATOM 3895 O O . ARG A 1 494 ? 2.693 -26.797 -12.703 1 98.06 494 ARG A O 1
ATOM 3902 N N . MET A 1 495 ? 3.553 -26.109 -14.648 1 98.06 495 MET A N 1
ATOM 3903 C CA . MET A 1 495 ? 2.467 -26.672 -15.438 1 98.06 495 MET A CA 1
ATOM 3904 C C . MET A 1 495 ? 2.994 -27.734 -16.391 1 98.06 495 MET A C 1
ATOM 3906 O O . MET A 1 495 ? 4.082 -27.594 -16.953 1 98.06 495 MET A O 1
ATOM 3910 N N . VAL A 1 496 ? 2.25 -28.781 -16.516 1 97.88 496 VAL A N 1
ATOM 3911 C CA . VAL A 1 496 ? 2.553 -29.859 -17.469 1 97.88 496 VAL A CA 1
ATOM 3912 C C . VAL A 1 496 ? 1.289 -30.234 -18.234 1 97.88 496 VAL A C 1
ATOM 39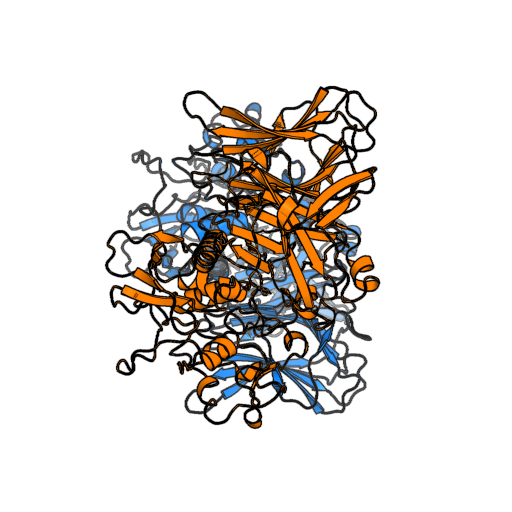14 O O . VAL A 1 496 ? 0.175 -30.031 -17.75 1 97.88 496 VAL A O 1
ATOM 3917 N N . THR A 1 497 ? 1.468 -30.734 -19.406 1 97.62 497 THR A N 1
ATOM 3918 C CA . THR A 1 497 ? 0.345 -31.156 -20.234 1 97.62 497 THR A CA 1
ATOM 3919 C C . THR A 1 497 ? 0.477 -32.625 -20.609 1 97.62 497 THR A C 1
ATOM 3921 O O . THR A 1 497 ? 1.573 -33.094 -20.922 1 97.62 497 THR A O 1
ATOM 3924 N N . THR A 1 498 ? -0.628 -33.344 -20.5 1 97.56 498 THR A N 1
ATOM 3925 C CA . THR A 1 498 ? -0.603 -34.75 -20.969 1 97.56 498 THR A CA 1
ATOM 3926 C C . THR A 1 498 ? -0.532 -34.812 -22.484 1 97.56 498 THR A C 1
ATOM 3928 O O . THR A 1 498 ? -1.061 -33.938 -23.172 1 97.56 498 THR A O 1
ATOM 3931 N N . ASP A 1 499 ? 0.179 -35.75 -22.953 1 95.94 499 ASP A N 1
ATOM 3932 C CA . ASP A 1 499 ? 0.307 -36.094 -24.375 1 95.94 499 ASP A CA 1
ATOM 3933 C C . ASP A 1 499 ? -0.062 -37.531 -24.625 1 95.94 499 ASP A C 1
ATOM 3935 O O . ASP A 1 499 ? 0.674 -38.438 -24.25 1 95.94 499 ASP A O 1
ATOM 3939 N N . PRO A 1 500 ? -1.186 -37.75 -25.312 1 96.06 500 PRO A N 1
ATOM 3940 C CA . PRO A 1 500 ? -1.627 -39.156 -25.516 1 96.06 500 PRO A CA 1
ATOM 3941 C C . PRO A 1 500 ? -0.631 -39.969 -26.328 1 96.06 500 PRO A C 1
ATOM 3943 O O . PRO A 1 500 ? -0.702 -41.188 -26.328 1 96.06 500 PRO A O 1
ATOM 3946 N N . LYS A 1 501 ? 0.311 -39.344 -26.953 1 95.69 501 LYS A N 1
ATOM 3947 C CA . LYS A 1 501 ? 1.271 -40.062 -27.797 1 95.69 501 LYS A CA 1
ATOM 3948 C C . LYS A 1 501 ? 2.602 -40.25 -27.078 1 95.69 501 LYS A C 1
ATOM 3950 O O . LYS A 1 501 ? 3.516 -40.875 -27.594 1 95.69 501 LYS A O 1
ATOM 3955 N N . MET A 1 502 ? 2.648 -39.719 -25.906 1 95.75 502 MET A N 1
ATOM 3956 C CA . MET A 1 502 ? 3.902 -39.812 -25.172 1 95.75 502 MET A CA 1
ATOM 3957 C C . MET A 1 502 ? 4.168 -41.25 -24.75 1 95.75 502 MET A C 1
ATOM 3959 O O . MET A 1 502 ? 3.291 -41.906 -24.188 1 95.75 502 MET A O 1
ATOM 3963 N N . ILE A 1 503 ? 5.398 -41.719 -25 1 94.62 503 ILE A N 1
ATOM 3964 C CA . ILE A 1 503 ? 5.773 -43.094 -24.703 1 94.62 503 ILE A CA 1
ATOM 3965 C C . ILE A 1 503 ? 6.789 -43.125 -23.562 1 94.62 503 ILE A C 1
ATOM 3967 O O . ILE A 1 503 ? 7.613 -42.188 -23.438 1 94.62 503 ILE A O 1
ATOM 3971 N N . SER A 1 504 ? 6.738 -44.094 -22.797 1 90.12 504 SER A N 1
ATOM 3972 C CA . SER A 1 504 ? 7.699 -44.281 -21.703 1 90.12 504 SER A CA 1
ATOM 3973 C C . SER A 1 504 ? 9.117 -44.438 -22.25 1 90.12 504 SER A C 1
ATOM 3975 O O . SER A 1 504 ? 9.305 -44.75 -23.422 1 90.12 504 SER A O 1
ATOM 3977 N N . SER A 1 505 ? 10.031 -44.188 -21.422 1 83.12 505 SER A N 1
ATOM 3978 C CA . SER A 1 505 ? 11.43 -44.188 -21.844 1 83.12 505 SER A CA 1
ATOM 3979 C C . SER A 1 505 ? 11.828 -45.562 -22.375 1 83.12 505 SER A C 1
ATOM 3981 O O . SER A 1 505 ? 12.703 -45.688 -23.25 1 83.12 505 SER A O 1
ATOM 3983 N N . ASP A 1 506 ? 11.164 -46.625 -21.875 1 84.62 506 ASP A N 1
ATOM 3984 C CA . ASP A 1 506 ? 11.492 -47.969 -22.328 1 84.62 506 ASP A CA 1
ATOM 3985 C C . ASP A 1 506 ? 10.742 -48.312 -23.609 1 84.62 506 ASP A C 1
ATOM 3987 O O . ASP A 1 506 ? 10.961 -49.375 -24.188 1 84.62 506 ASP A O 1
ATOM 3991 N N . GLY A 1 507 ? 9.883 -47.406 -24.062 1 85.69 507 GLY A N 1
ATOM 3992 C CA . GLY A 1 507 ? 9.227 -47.531 -25.359 1 85.69 507 GLY A CA 1
ATOM 3993 C C . GLY A 1 507 ? 8.078 -48.5 -25.359 1 85.69 507 GLY A C 1
ATOM 3994 O O . GLY A 1 507 ? 7.555 -48.875 -26.406 1 85.69 507 GLY A O 1
ATOM 3995 N N . THR A 1 508 ? 7.641 -48.875 -24.281 1 85.88 508 THR A N 1
ATOM 3996 C CA . THR A 1 508 ? 6.734 -50.031 -24.266 1 85.88 508 THR A CA 1
ATOM 3997 C C . THR A 1 508 ? 5.301 -49.562 -24.016 1 85.88 508 THR A C 1
ATOM 3999 O O . THR A 1 508 ? 4.352 -50.188 -24.5 1 85.88 508 THR A O 1
ATOM 4002 N N . GLU A 1 509 ? 5.207 -48.5 -23.281 1 90.69 509 GLU A N 1
ATOM 4003 C CA . GLU A 1 509 ? 3.855 -48.125 -22.875 1 90.69 509 GLU A CA 1
ATOM 4004 C C . GLU A 1 509 ? 3.625 -46.625 -23.062 1 90.69 509 GLU A C 1
ATOM 4006 O O . GLU A 1 509 ? 4.578 -45.844 -23.078 1 90.69 509 GLU A O 1
ATOM 4011 N N . PHE A 1 510 ? 2.359 -46.375 -23.25 1 93.75 510 PHE A N 1
ATOM 4012 C CA . PHE A 1 510 ? 1.976 -44.969 -23.25 1 93.75 510 PHE A CA 1
ATOM 4013 C C . PHE A 1 510 ? 2.041 -44.406 -21.844 1 93.75 510 PHE A C 1
ATOM 4015 O O . PHE A 1 510 ? 1.417 -44.938 -20.922 1 93.75 510 PHE A O 1
ATOM 4022 N N . TYR A 1 511 ? 2.674 -43.375 -21.703 1 94.75 511 TYR A N 1
ATOM 4023 C CA . TYR A 1 511 ? 2.982 -42.781 -20.406 1 94.75 511 TYR A CA 1
ATOM 4024 C C . TYR A 1 511 ? 1.707 -42.438 -19.641 1 94.75 511 TYR A C 1
ATOM 4026 O O . TYR A 1 511 ? 1.636 -42.625 -18.422 1 94.75 511 TYR A O 1
ATOM 4034 N N . TRP A 1 512 ? 0.658 -41.875 -20.359 1 97.81 512 TRP A N 1
ATOM 4035 C CA . TRP A 1 512 ? -0.559 -41.375 -19.75 1 97.81 512 TRP A CA 1
ATOM 4036 C C . TRP A 1 512 ? -1.731 -42.312 -19.984 1 97.81 512 TRP A C 1
ATOM 4038 O O . TRP A 1 512 ? -2.873 -41.875 -20.141 1 97.81 512 TRP A O 1
ATOM 4048 N N . ASP A 1 513 ? -1.364 -43.562 -20.125 1 97.62 513 ASP A N 1
ATOM 4049 C CA . ASP A 1 513 ? -2.418 -44.562 -20.297 1 97.62 513 ASP A CA 1
ATOM 4050 C C . ASP A 1 513 ? -3.086 -44.875 -18.953 1 97.62 513 ASP A C 1
ATOM 4052 O O . ASP A 1 513 ? -2.752 -44.281 -17.938 1 97.62 513 ASP A O 1
ATOM 4056 N N . ASP A 1 514 ? -4.09 -45.719 -19.047 1 97.56 514 ASP A N 1
ATOM 4057 C CA . ASP A 1 514 ? -4.844 -46.156 -17.875 1 97.56 514 ASP A CA 1
ATOM 4058 C C . ASP A 1 514 ? -3.91 -46.625 -16.75 1 97.56 514 ASP A C 1
ATOM 4060 O O . ASP A 1 514 ? -3.143 -47.562 -16.922 1 97.56 514 ASP A O 1
ATOM 4064 N N . PRO A 1 515 ? -4.035 -45.938 -15.586 1 98.06 515 PRO A N 1
ATOM 4065 C CA . PRO A 1 515 ? -3.127 -46.281 -14.484 1 98.06 515 PRO A CA 1
ATOM 4066 C C . PRO A 1 515 ? -3.211 -47.75 -14.094 1 98.06 515 PRO A C 1
ATOM 4068 O O . PRO A 1 515 ? -2.262 -48.312 -13.531 1 98.06 515 PRO A O 1
ATOM 4071 N N . ARG A 1 516 ? -4.227 -48.469 -14.328 1 97 516 ARG A N 1
ATOM 4072 C CA . ARG A 1 516 ? -4.348 -49.906 -14.047 1 97 516 ARG A CA 1
ATOM 4073 C C . ARG A 1 516 ? -3.436 -50.719 -14.953 1 97 516 ARG A C 1
ATOM 4075 O O . ARG A 1 516 ? -3.094 -51.844 -14.641 1 97 516 ARG A O 1
ATOM 4082 N N . LYS A 1 517 ? -3.148 -50.094 -16.031 1 95.69 517 LYS A N 1
ATOM 4083 C CA . LYS A 1 517 ? -2.275 -50.75 -17 1 95.69 517 LYS A CA 1
ATOM 4084 C C . LYS A 1 517 ? -0.817 -50.375 -16.781 1 95.69 517 LYS A C 1
ATOM 4086 O O . LYS A 1 517 ? 0.076 -51.219 -16.844 1 95.69 517 LYS A O 1
ATOM 4091 N N . VAL A 1 518 ? -0.597 -49.156 -16.547 1 95.94 518 VAL A N 1
ATOM 4092 C CA . VAL A 1 518 ? 0.772 -48.656 -16.625 1 95.94 518 VAL A CA 1
ATOM 4093 C C . VAL A 1 518 ? 1.251 -48.25 -15.227 1 95.94 518 VAL A C 1
ATOM 4095 O O . VAL A 1 518 ? 2.396 -47.844 -15.055 1 95.94 518 VAL A O 1
ATOM 4098 N N . GLY A 1 519 ? 0.375 -48.281 -14.219 1 96.38 519 GLY A N 1
ATOM 4099 C CA . GLY A 1 519 ? 0.731 -47.812 -12.883 1 96.38 519 GLY A CA 1
ATOM 4100 C C . GLY A 1 519 ? 0.997 -48.938 -11.906 1 96.38 519 GLY A C 1
ATOM 4101 O O . GLY A 1 519 ? 1.201 -50.062 -12.312 1 96.38 519 GLY A O 1
ATOM 4102 N N . SER A 1 520 ? 1.174 -48.5 -10.664 1 96.75 520 SER A N 1
ATOM 4103 C CA . SER A 1 520 ? 1.406 -49.438 -9.578 1 96.75 520 SER A CA 1
ATOM 4104 C C . SER A 1 520 ? 0.239 -49.438 -8.594 1 96.75 520 SER A C 1
ATOM 4106 O O . SER A 1 520 ? -0.42 -48.406 -8.398 1 96.75 520 SER A O 1
ATOM 4108 N N . LYS A 1 521 ? 0.103 -50.562 -7.992 1 97.5 521 LYS A N 1
ATOM 4109 C CA . LYS A 1 521 ? -0.959 -50.688 -7 1 97.5 521 LYS A CA 1
ATOM 4110 C C . LYS A 1 521 ? -0.56 -50.062 -5.676 1 97.5 521 LYS A C 1
ATOM 4112 O O . LYS A 1 521 ? 0.51 -50.344 -5.137 1 97.5 521 LYS A O 1
ATOM 4117 N N . ILE A 1 522 ? -1.379 -49.156 -5.199 1 97.56 522 ILE A N 1
ATOM 4118 C CA . ILE A 1 522 ? -1.16 -48.469 -3.926 1 97.56 522 ILE A CA 1
ATOM 4119 C C . ILE A 1 522 ? -2.24 -48.906 -2.93 1 97.56 522 ILE A C 1
ATOM 4121 O O . ILE A 1 522 ? -3.436 -48.781 -3.219 1 97.56 522 ILE A O 1
ATOM 4125 N N . THR A 1 523 ? -1.835 -49.281 -1.796 1 95.81 523 THR A N 1
ATOM 4126 C CA . THR A 1 523 ? -2.785 -49.656 -0.754 1 95.81 523 THR A CA 1
ATOM 4127 C C . THR A 1 523 ? -2.951 -48.5 0.255 1 95.81 523 THR A C 1
ATOM 4129 O O . THR A 1 523 ? -1.978 -48.062 0.869 1 95.81 523 THR A O 1
ATOM 4132 N N . ALA A 1 524 ? -4.172 -48.125 0.39 1 90.81 524 ALA A N 1
ATOM 4133 C CA . ALA A 1 524 ? -4.484 -47.031 1.314 1 90.81 524 ALA A CA 1
ATOM 4134 C C . ALA A 1 524 ? -4.586 -47.531 2.748 1 90.81 524 ALA A C 1
ATOM 4136 O O . ALA A 1 524 ? -4.547 -48.75 2.986 1 90.81 524 ALA A O 1
ATOM 4137 N N . SER A 1 525 ? -4.602 -46.625 3.645 1 88.12 525 SER A N 1
ATOM 4138 C CA . SER A 1 525 ? -4.621 -46.969 5.062 1 88.12 525 SER A CA 1
ATOM 4139 C C . SER A 1 525 ? -5.891 -47.719 5.434 1 88.12 525 SER A C 1
ATOM 4141 O O . SER A 1 525 ? -5.887 -48.531 6.363 1 88.12 525 SER A O 1
ATOM 4143 N N . ASP A 1 526 ? -6.941 -47.531 4.719 1 91 526 ASP A N 1
ATOM 4144 C CA . ASP A 1 526 ? -8.211 -48.188 5.031 1 91 526 ASP A CA 1
ATOM 4145 C C . ASP A 1 526 ? -8.297 -49.531 4.352 1 91 526 ASP A C 1
ATOM 4147 O O . ASP A 1 526 ? -9.336 -50.219 4.41 1 91 526 ASP A O 1
ATOM 4151 N N . GLY A 1 527 ? -7.27 -49.969 3.611 1 92.12 527 GLY A N 1
ATOM 4152 C CA . GLY A 1 527 ? -7.234 -51.25 2.961 1 92.12 527 GLY A CA 1
ATOM 4153 C C . GLY A 1 527 ? -7.641 -51.219 1.5 1 92.12 527 GLY A C 1
ATOM 4154 O O . GLY A 1 527 ? -7.422 -52.156 0.755 1 92.12 527 GLY A O 1
ATOM 4155 N N . SER A 1 528 ? -8.25 -50.094 1.158 1 93.94 528 SER A N 1
ATOM 4156 C CA . SER A 1 528 ? -8.578 -49.938 -0.256 1 93.94 528 SER A CA 1
ATOM 4157 C C . SER A 1 528 ? -7.324 -49.719 -1.094 1 93.94 528 SER A C 1
ATOM 4159 O O . SER A 1 528 ? -6.242 -49.469 -0.551 1 93.94 528 SER A O 1
ATOM 4161 N N . PHE A 1 529 ? -7.484 -50.031 -2.307 1 96.19 529 PHE A N 1
ATOM 4162 C CA . PHE A 1 529 ? -6.297 -49.812 -3.129 1 96.19 529 PHE A CA 1
ATOM 4163 C C . PHE A 1 529 ? -6.645 -49.062 -4.406 1 96.19 529 PHE A C 1
ATOM 4165 O O . PHE A 1 529 ? -7.809 -49 -4.801 1 96.19 529 PHE A O 1
ATOM 4172 N N . TYR A 1 530 ? -5.766 -48.469 -5.02 1 97.75 530 TYR A N 1
ATOM 4173 C CA . TYR A 1 530 ? -5.848 -47.781 -6.316 1 97.75 530 TYR A CA 1
ATOM 4174 C C . TYR A 1 530 ? -4.527 -47.906 -7.066 1 97.75 530 TYR A C 1
ATOM 4176 O O . TYR A 1 530 ? -3.539 -48.406 -6.531 1 97.75 530 TYR A O 1
ATOM 4184 N N . TYR A 1 531 ? -4.555 -47.562 -8.312 1 98.31 531 TYR A N 1
ATOM 4185 C CA . TYR A 1 531 ? -3.34 -47.594 -9.125 1 98.31 531 TYR A CA 1
ATOM 4186 C C . TYR A 1 531 ? -2.838 -46.188 -9.391 1 98.31 531 TYR A C 1
ATOM 4188 O O . TYR A 1 531 ? -3.633 -45.281 -9.625 1 98.31 531 TYR A O 1
ATOM 4196 N N . ARG A 1 532 ? -1.62 -46 -9.305 1 98.31 532 ARG A N 1
ATOM 4197 C CA . ARG A 1 532 ? -0.969 -44.719 -9.57 1 98.31 532 ARG A CA 1
ATOM 4198 C C . ARG A 1 532 ? -0.011 -44.812 -10.75 1 98.31 532 ARG A C 1
ATOM 4200 O O . ARG A 1 532 ? 0.901 -45.656 -10.742 1 98.31 532 ARG A O 1
ATOM 4207 N N . GLY A 1 533 ? -0.237 -43.969 -11.703 1 97.62 533 GLY A N 1
ATOM 4208 C CA . GLY A 1 533 ? 0.619 -43.938 -12.875 1 97.62 533 GLY A CA 1
ATOM 4209 C C . GLY A 1 533 ? 1.952 -43.25 -12.625 1 97.62 533 GLY A C 1
ATOM 4210 O O . GLY A 1 533 ? 2.225 -42.812 -11.516 1 97.62 533 GLY A O 1
ATOM 4211 N N . PRO A 1 534 ? 2.791 -43.281 -13.68 1 96.31 534 PRO A N 1
ATOM 4212 C CA . PRO A 1 534 ? 4.086 -42.625 -13.547 1 96.31 534 PRO A CA 1
ATOM 4213 C C . PRO A 1 534 ? 3.953 -41.125 -13.312 1 96.31 534 PRO A C 1
ATOM 4215 O O . PRO A 1 534 ? 2.943 -40.5 -13.695 1 96.31 534 PRO A O 1
ATOM 4218 N N . GLY A 1 535 ? 4.957 -40.531 -12.672 1 96.56 535 GLY A N 1
ATOM 4219 C CA . GLY A 1 535 ? 4.945 -39.125 -12.359 1 96.56 535 GLY A CA 1
ATOM 4220 C C . GLY A 1 535 ? 5.633 -38.281 -13.406 1 96.56 535 GLY A C 1
ATOM 4221 O O . GLY A 1 535 ? 6.676 -38.656 -13.945 1 96.56 535 GLY A O 1
ATOM 4222 N N . TYR A 1 536 ? 5.016 -37.219 -13.789 1 97.38 536 TYR A N 1
ATOM 4223 C CA . TYR A 1 536 ? 5.594 -36.25 -14.727 1 97.38 536 TYR A CA 1
ATOM 4224 C C . TYR A 1 536 ? 5.672 -34.875 -14.102 1 97.38 536 TYR A C 1
ATOM 4226 O O . TYR A 1 536 ? 4.672 -34.344 -13.594 1 97.38 536 TYR A O 1
ATOM 4234 N N . GLY A 1 537 ? 6.816 -34.312 -14.008 1 97.19 537 GLY A N 1
ATOM 4235 C CA . GLY A 1 537 ? 7.059 -33.031 -13.336 1 97.19 537 GLY A CA 1
ATOM 4236 C C . GLY A 1 537 ? 8.516 -32.594 -13.391 1 97.19 537 GLY A C 1
ATOM 4237 O O . GLY A 1 537 ? 9.156 -32.688 -14.438 1 97.19 537 GLY A O 1
ATOM 4238 N N . THR A 1 538 ? 8.945 -32.031 -12.242 1 97.75 538 THR A N 1
ATOM 4239 C CA . THR A 1 538 ? 10.305 -31.5 -12.258 1 97.75 538 THR A CA 1
ATOM 4240 C C . THR A 1 538 ? 10.984 -31.719 -10.906 1 97.75 538 THR A C 1
ATOM 4242 O O . THR A 1 538 ? 10.336 -31.656 -9.859 1 97.75 538 THR A O 1
ATOM 4245 N N . SER A 1 539 ? 12.305 -31.938 -10.961 1 97.56 539 SER A N 1
ATOM 4246 C CA . SER A 1 539 ? 13.117 -32.125 -9.758 1 97.56 539 SER A CA 1
ATOM 4247 C C . SER A 1 539 ? 13.648 -30.781 -9.258 1 97.56 539 SER A C 1
ATOM 4249 O O . SER A 1 539 ? 14.281 -30.719 -8.203 1 97.56 539 SER A O 1
ATOM 4251 N N . THR A 1 540 ? 13.367 -29.688 -9.969 1 96.31 540 THR A N 1
ATOM 4252 C CA . THR A 1 540 ? 13.875 -28.359 -9.625 1 96.31 540 THR A CA 1
ATOM 4253 C C . THR A 1 540 ? 12.734 -27.359 -9.508 1 96.31 540 THR A C 1
ATOM 4255 O O . THR A 1 540 ? 12.836 -26.234 -10.008 1 96.31 540 THR A O 1
ATOM 4258 N N . PHE A 1 541 ? 11.758 -27.797 -8.836 1 97.25 541 PHE A N 1
ATOM 4259 C CA . PHE A 1 541 ? 10.555 -26.984 -8.68 1 97.25 541 PHE A CA 1
ATOM 4260 C C . PHE A 1 541 ? 10.867 -25.656 -8.008 1 97.25 541 PHE A C 1
ATOM 4262 O O . PHE A 1 541 ? 10.602 -24.594 -8.57 1 97.25 541 PHE A O 1
ATOM 4269 N N . ILE A 1 542 ? 11.477 -25.672 -6.883 1 96.88 542 ILE A N 1
ATOM 4270 C CA . ILE A 1 542 ? 11.867 -24.453 -6.168 1 96.88 542 ILE A CA 1
ATOM 4271 C C . ILE A 1 542 ? 13.047 -24.766 -5.25 1 96.88 542 ILE A C 1
ATOM 4273 O O . ILE A 1 542 ? 13.047 -25.766 -4.539 1 96.88 542 ILE A O 1
ATOM 4277 N N . ALA A 1 543 ? 14.047 -23.906 -5.332 1 95.12 543 ALA A N 1
ATOM 4278 C CA . ALA A 1 543 ? 15.18 -24.031 -4.418 1 95.12 543 ALA A CA 1
ATOM 4279 C C . ALA A 1 543 ? 14.766 -23.688 -2.988 1 95.12 543 ALA A C 1
ATOM 4281 O O . ALA A 1 543 ? 13.914 -22.828 -2.77 1 95.12 543 ALA A O 1
ATOM 4282 N N . HIS A 1 544 ? 15.43 -24.359 -1.984 1 94.88 544 HIS A N 1
ATOM 4283 C CA . HIS A 1 544 ? 15.086 -24.109 -0.588 1 94.88 544 HIS A CA 1
ATOM 4284 C C . HIS A 1 544 ? 15.336 -22.656 -0.204 1 94.88 544 HIS A C 1
ATOM 4286 O O . HIS A 1 544 ? 14.609 -22.094 0.621 1 94.88 544 HIS A O 1
ATOM 4292 N N . SER A 1 545 ? 16.344 -22.062 -0.794 1 91.38 545 SER A N 1
ATOM 4293 C CA . SER A 1 545 ? 16.594 -20.656 -0.528 1 91.38 545 SER A C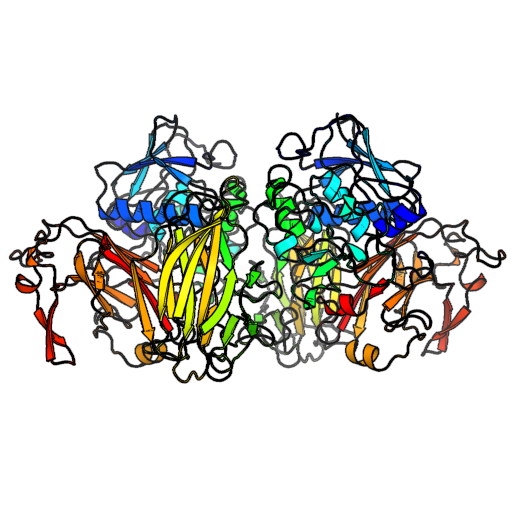A 1
ATOM 4294 C C . SER A 1 545 ? 15.422 -19.781 -0.978 1 91.38 545 SER A C 1
ATOM 4296 O O . SER A 1 545 ? 15.023 -18.859 -0.273 1 91.38 545 SER A O 1
ATOM 4298 N N . ARG A 1 546 ? 14.836 -20.078 -2.061 1 92.81 546 ARG A N 1
ATOM 4299 C CA . ARG A 1 546 ? 13.68 -19.344 -2.572 1 92.81 546 ARG A CA 1
ATOM 4300 C C . ARG A 1 546 ? 12.422 -19.688 -1.788 1 92.81 546 ARG A C 1
ATOM 4302 O O . ARG A 1 546 ? 11.555 -18.828 -1.582 1 92.81 546 ARG A O 1
ATOM 4309 N N . LEU A 1 547 ? 12.352 -20.922 -1.356 1 94.25 547 LEU A N 1
ATOM 4310 C CA . LEU A 1 547 ? 11.242 -21.375 -0.53 1 94.25 547 LEU A CA 1
ATOM 4311 C C . LEU A 1 547 ? 11.133 -20.547 0.742 1 94.25 547 LEU A C 1
ATOM 4313 O O . LEU A 1 547 ? 10.023 -20.297 1.229 1 94.25 547 LEU A O 1
ATOM 4317 N N . ARG A 1 548 ? 12.227 -20.047 1.203 1 90.81 548 ARG A N 1
ATOM 4318 C CA . ARG A 1 548 ? 12.266 -19.312 2.471 1 90.81 548 ARG A CA 1
ATOM 4319 C C . ARG A 1 548 ? 12.234 -17.812 2.242 1 90.81 548 ARG A C 1
ATOM 4321 O O . ARG A 1 548 ? 12.211 -17.031 3.199 1 90.81 548 ARG A O 1
ATOM 4328 N N . SER A 1 549 ? 12.172 -17.406 0.995 1 88.94 549 SER A N 1
ATOM 4329 C CA . SER A 1 549 ? 12.297 -15.984 0.673 1 88.94 549 SER A CA 1
ATOM 4330 C C . SER A 1 549 ? 10.938 -15.297 0.688 1 88.94 549 SER A C 1
ATOM 4332 O O . SER A 1 549 ? 10.859 -14.07 0.674 1 88.94 549 SER A O 1
ATOM 4334 N N . ARG A 1 550 ? 9.852 -16.078 0.767 1 93.06 550 ARG A N 1
ATOM 4335 C CA . ARG A 1 550 ? 8.492 -15.562 0.77 1 93.06 550 ARG A CA 1
ATOM 4336 C C . ARG A 1 550 ? 7.617 -16.312 1.77 1 93.06 550 ARG A C 1
ATOM 4338 O O . ARG A 1 550 ? 8.125 -17.078 2.594 1 93.06 550 ARG A O 1
ATOM 4345 N N . ASN A 1 551 ? 6.309 -16.125 1.637 1 94.69 551 ASN A N 1
ATOM 4346 C CA . ASN A 1 551 ? 5.395 -16.734 2.596 1 94.69 551 ASN A CA 1
ATOM 4347 C C . ASN A 1 551 ? 4.836 -18.047 2.072 1 94.69 551 ASN A C 1
ATOM 4349 O O . ASN A 1 551 ? 3.627 -18.281 2.119 1 94.69 551 ASN A O 1
ATOM 4353 N N . PHE A 1 552 ? 5.758 -18.906 1.583 1 97.38 552 PHE A N 1
ATOM 4354 C CA . PHE A 1 552 ? 5.328 -20.234 1.17 1 97.38 552 PHE A CA 1
ATOM 4355 C C . PHE A 1 552 ? 5.039 -21.109 2.383 1 97.38 552 PHE A C 1
ATOM 4357 O O . PHE A 1 552 ? 4.129 -21.938 2.354 1 97.38 552 PHE A O 1
ATOM 4364 N N . LEU A 1 553 ? 5.973 -20.922 3.354 1 96.12 553 LEU A N 1
ATOM 4365 C CA . LEU A 1 553 ? 5.852 -21.594 4.645 1 96.12 553 LEU A CA 1
ATOM 4366 C C . LEU A 1 553 ? 5.367 -20.625 5.719 1 96.12 553 LEU A C 1
ATOM 4368 O O . LEU A 1 553 ? 6.125 -19.766 6.16 1 96.12 553 LEU A O 1
ATOM 4372 N N . LYS A 1 554 ? 4.102 -20.641 6.059 1 93.25 554 LYS A N 1
ATOM 4373 C CA . LYS A 1 554 ? 3.516 -19.719 7.02 1 93.25 554 LYS A CA 1
ATOM 4374 C C . LYS A 1 554 ? 2.777 -20.469 8.125 1 93.25 554 LYS A C 1
ATOM 4376 O O . LYS A 1 554 ? 1.922 -21.312 7.852 1 93.25 554 LYS A O 1
ATOM 4381 N N . GLY A 1 555 ? 2.998 -20.203 9.422 1 86.75 555 GLY A N 1
ATOM 4382 C CA . GLY A 1 555 ? 2.336 -20.875 10.531 1 86.75 555 GLY A CA 1
ATOM 4383 C C . GLY A 1 555 ? 2.51 -22.375 10.516 1 86.75 555 GLY A C 1
ATOM 4384 O O . GLY A 1 555 ? 1.569 -23.125 10.805 1 86.75 555 GLY A O 1
ATOM 4385 N N . ASP A 1 556 ? 3.459 -22.906 9.898 1 92.25 556 ASP A N 1
ATOM 4386 C CA . ASP A 1 556 ? 3.771 -24.328 9.82 1 92.25 556 ASP A CA 1
ATOM 4387 C C . ASP A 1 556 ? 2.932 -25.016 8.742 1 92.25 556 ASP A C 1
ATOM 4389 O O . ASP A 1 556 ? 2.73 -26.219 8.789 1 92.25 556 ASP A O 1
ATOM 4393 N N . ASP A 1 557 ? 2.363 -24.234 7.938 1 95.19 557 ASP A N 1
ATOM 4394 C CA . ASP A 1 557 ? 1.498 -24.766 6.887 1 95.19 557 ASP A CA 1
ATOM 4395 C C . ASP A 1 557 ? 2.01 -24.375 5.504 1 95.19 557 ASP A C 1
ATOM 4397 O O . ASP A 1 557 ? 2.693 -23.359 5.355 1 95.19 557 ASP A O 1
ATOM 4401 N N . ALA A 1 558 ? 1.759 -25.188 4.551 1 97.88 558 ALA A N 1
ATOM 4402 C CA . ALA A 1 558 ? 1.927 -24.891 3.129 1 97.88 558 ALA A CA 1
ATOM 4403 C C . ALA A 1 558 ? 0.69 -25.312 2.336 1 97.88 558 ALA A C 1
ATOM 4405 O O . ALA A 1 558 ? -0.021 -26.234 2.721 1 97.88 558 ALA A O 1
ATOM 4406 N N . PHE A 1 559 ? 0.355 -24.578 1.324 1 98.38 559 PHE A N 1
ATOM 4407 C CA . PHE A 1 559 ? -0.812 -24.875 0.496 1 98.38 559 PHE A CA 1
ATOM 4408 C C . PHE A 1 559 ? -0.414 -25.016 -0.968 1 98.38 559 PHE A C 1
ATOM 4410 O O . PHE A 1 559 ? 0.278 -24.156 -1.517 1 98.38 559 PHE A O 1
ATOM 4417 N N . PHE A 1 560 ? -0.821 -26.109 -1.567 1 98.69 560 PHE A N 1
ATOM 4418 C CA . PHE A 1 560 ? -0.704 -26.281 -3.01 1 98.69 560 PHE A CA 1
ATOM 4419 C C . PHE A 1 560 ? -2.045 -26.047 -3.695 1 98.69 560 PHE A C 1
ATOM 4421 O O . PHE A 1 560 ? -3.086 -26.5 -3.203 1 98.69 560 PHE A O 1
ATOM 4428 N N . LEU A 1 561 ? -2.049 -25.312 -4.727 1 98.62 561 LEU A N 1
ATOM 4429 C CA . LEU A 1 561 ? -3.209 -25.141 -5.594 1 98.62 561 LEU A CA 1
ATOM 4430 C C . LEU A 1 561 ? -3.088 -26 -6.848 1 98.62 561 LEU A C 1
ATOM 4432 O O . LEU A 1 561 ? -2.119 -25.875 -7.602 1 98.62 561 LEU A O 1
ATOM 4436 N N . LEU A 1 562 ? -4.094 -26.812 -7.07 1 98.62 562 LEU A N 1
ATOM 4437 C CA . LEU A 1 562 ? -3.973 -27.828 -8.109 1 98.62 562 LEU A CA 1
ATOM 4438 C C . LEU A 1 562 ? -5.16 -27.781 -9.062 1 98.62 562 LEU A C 1
ATOM 4440 O O . LEU A 1 562 ? -6.293 -27.531 -8.641 1 98.62 562 LEU A O 1
ATOM 4444 N N . SER A 1 563 ? -4.832 -27.922 -10.289 1 97.94 563 SER A N 1
ATOM 4445 C CA . SER A 1 563 ? -5.852 -28.047 -11.328 1 97.94 563 SER A CA 1
ATOM 4446 C C . SER A 1 563 ? -5.438 -29.062 -12.391 1 97.94 563 SER A C 1
ATOM 4448 O O . SER A 1 563 ? -4.246 -29.234 -12.656 1 97.94 563 SER A O 1
ATOM 4450 N N . PHE A 1 564 ? -6.383 -29.766 -12.922 1 98.12 564 PHE A N 1
ATOM 4451 C CA . PHE A 1 564 ? -6.219 -30.672 -14.047 1 98.12 564 PHE A CA 1
ATOM 4452 C C . PHE A 1 564 ? -7.375 -30.531 -15.031 1 98.12 564 PHE A C 1
ATOM 4454 O O . PHE A 1 564 ? -8.461 -31.062 -14.805 1 98.12 564 PHE A O 1
ATOM 4461 N N . GLU A 1 565 ? -7.137 -29.891 -16.234 1 94.06 565 GLU A N 1
ATOM 4462 C CA . GLU A 1 565 ? -8.227 -29.5 -17.125 1 94.06 565 GLU A CA 1
ATOM 4463 C C . GLU A 1 565 ? -7.805 -29.594 -18.594 1 94.06 565 GLU A C 1
ATOM 4465 O O . GLU A 1 565 ? -6.613 -29.531 -18.906 1 94.06 565 GLU A O 1
ATOM 4470 N N . ASP B 1 1 ? -9.133 33.906 20.766 1 92.81 1 ASP B N 1
ATOM 4471 C CA . ASP B 1 1 ? -9.586 32.656 20.156 1 92.81 1 ASP B CA 1
ATOM 4472 C C . ASP B 1 1 ? -10.203 32.906 18.797 1 92.81 1 ASP B C 1
ATOM 4474 O O . ASP B 1 1 ? -11.281 33.5 18.688 1 92.81 1 ASP B O 1
ATOM 4478 N N . VAL B 1 2 ? -9.508 32.375 17.797 1 92.06 2 VAL B N 1
ATOM 4479 C CA . VAL B 1 2 ? -9.883 32.688 16.422 1 92.06 2 VAL B CA 1
ATOM 4480 C C . VAL B 1 2 ? -11.227 32.031 16.094 1 92.06 2 VAL B C 1
ATOM 4482 O O . VAL B 1 2 ? -11.977 32.531 15.25 1 92.06 2 VAL B O 1
ATOM 4485 N N . ASP B 1 3 ? -11.602 30.969 16.781 1 93 3 ASP B N 1
ATOM 4486 C CA . ASP B 1 3 ? -12.844 30.25 16.516 1 93 3 ASP B CA 1
ATOM 4487 C C . ASP B 1 3 ? -13.922 30.625 17.531 1 93 3 ASP B C 1
ATOM 4489 O O . ASP B 1 3 ? -14.992 30.016 17.547 1 93 3 ASP B O 1
ATOM 4493 N N . GLU B 1 4 ? -13.633 31.453 18.375 1 90.81 4 GLU B N 1
ATOM 4494 C CA . GLU B 1 4 ? -14.562 31.984 19.375 1 90.81 4 GLU B CA 1
ATOM 4495 C C . GLU B 1 4 ? -15.109 30.859 20.266 1 90.81 4 GLU B C 1
ATOM 4497 O O . GLU B 1 4 ? -16.297 30.859 20.609 1 90.81 4 GLU B O 1
ATOM 4502 N N . GLY B 1 5 ? -14.273 29.906 20.406 1 89.94 5 GLY B N 1
ATOM 4503 C CA . GLY B 1 5 ? -14.617 28.828 21.312 1 89.94 5 GLY B CA 1
ATOM 4504 C C . GLY B 1 5 ? -15.477 27.75 20.672 1 89.94 5 GLY B C 1
ATOM 4505 O O . GLY B 1 5 ? -15.945 26.844 21.344 1 89.94 5 GLY B O 1
ATOM 4506 N N . HIS B 1 6 ? -15.664 27.828 19.391 1 89 6 HIS B N 1
ATOM 4507 C CA . HIS B 1 6 ? -16.531 26.875 18.703 1 89 6 HIS B CA 1
ATOM 4508 C C . HIS B 1 6 ? -15.719 25.891 17.875 1 89 6 HIS B C 1
ATOM 4510 O O . HIS B 1 6 ? -14.656 26.234 17.359 1 89 6 HIS B O 1
ATOM 4516 N N . ASP B 1 7 ? -16.188 24.656 17.875 1 89.81 7 ASP B N 1
ATOM 4517 C CA . ASP B 1 7 ? -15.703 23.688 16.906 1 89.81 7 ASP B CA 1
ATOM 4518 C C . ASP B 1 7 ? -16.547 23.719 15.625 1 89.81 7 ASP B C 1
ATOM 4520 O O . ASP B 1 7 ? -17.422 22.875 15.438 1 89.81 7 ASP B O 1
ATOM 4524 N N . TRP B 1 8 ? -16.188 24.641 14.742 1 89.44 8 TRP B N 1
ATOM 4525 C CA . TRP B 1 8 ? -16.984 24.938 13.555 1 89.44 8 TRP B CA 1
ATOM 4526 C C . TRP B 1 8 ? -16.906 23.797 12.547 1 89.44 8 TRP B C 1
ATOM 4528 O O . TRP B 1 8 ? -15.836 23.234 12.328 1 89.44 8 TRP B O 1
ATOM 4538 N N . ASP B 1 9 ? -18.094 23.438 12.055 1 91.25 9 ASP B N 1
ATOM 4539 C CA . ASP B 1 9 ? -18.172 22.609 10.859 1 91.25 9 ASP B CA 1
ATOM 4540 C C . ASP B 1 9 ? -18.875 23.344 9.719 1 91.25 9 ASP B C 1
ATOM 4542 O O . ASP B 1 9 ? -19.484 24.391 9.938 1 91.25 9 ASP B O 1
ATOM 4546 N N . ILE B 1 10 ? -18.797 22.859 8.594 1 92.69 10 ILE B N 1
ATOM 4547 C CA . ILE B 1 10 ? -19.203 23.547 7.379 1 92.69 10 ILE B CA 1
ATOM 4548 C C . ILE B 1 10 ? -20.703 23.875 7.449 1 92.69 10 ILE B C 1
ATOM 4550 O O . ILE B 1 10 ? -21.109 25.016 7.227 1 92.69 10 ILE B O 1
ATOM 4554 N N . PRO B 1 11 ? -21.547 22.906 7.828 1 89.25 11 PRO B N 1
ATOM 4555 C CA . PRO B 1 11 ? -22.969 23.25 7.887 1 89.25 11 PRO B CA 1
ATOM 4556 C C . PRO B 1 11 ? -23.266 24.328 8.93 1 89.25 11 PRO B C 1
ATOM 4558 O O . PRO B 1 11 ? -24.172 25.156 8.734 1 89.25 11 PRO B O 1
ATOM 4561 N N . ASN B 1 12 ? -22.547 24.344 10.008 1 89.12 12 ASN B N 1
ATOM 4562 C CA . ASN B 1 12 ? -22.734 25.375 11.016 1 89.12 12 ASN B CA 1
ATOM 4563 C C . ASN B 1 12 ? -22.312 26.75 10.492 1 89.12 12 ASN B C 1
ATOM 4565 O O . ASN B 1 12 ? -23.031 27.734 10.703 1 89.12 12 ASN B O 1
ATOM 4569 N N . ILE B 1 13 ? -21.219 26.75 9.867 1 92.5 13 ILE B N 1
ATOM 4570 C CA . ILE B 1 13 ? -20.688 28 9.328 1 92.5 13 ILE B CA 1
ATOM 4571 C C . ILE B 1 13 ? -21.672 28.578 8.32 1 92.5 13 ILE B C 1
ATOM 4573 O O . ILE B 1 13 ? -22.062 29.75 8.414 1 92.5 13 ILE B O 1
ATOM 4577 N N . ASN B 1 14 ? -22.078 27.734 7.422 1 92.31 14 ASN B N 1
ATOM 4578 C CA . ASN B 1 14 ? -22.969 28.188 6.359 1 92.31 14 ASN B CA 1
ATOM 4579 C C . ASN B 1 14 ? -24.344 28.547 6.898 1 92.31 14 ASN B C 1
ATOM 4581 O O . ASN B 1 14 ? -25 29.453 6.395 1 92.31 14 ASN B O 1
ATOM 4585 N N . GLY B 1 15 ? -24.781 27.891 7.895 1 87.06 15 GLY B N 1
ATOM 4586 C CA . GLY B 1 15 ? -26.031 28.234 8.555 1 87.06 15 GLY B CA 1
ATOM 4587 C C . GLY B 1 15 ? -26.031 29.609 9.172 1 87.06 15 GLY B C 1
ATOM 4588 O O . GLY B 1 15 ? -26.969 30.391 8.984 1 87.06 15 GLY B O 1
ATOM 4589 N N . VAL B 1 16 ? -25.016 29.906 9.859 1 86.81 16 VAL B N 1
ATOM 4590 C CA . VAL B 1 16 ? -24.859 31.203 10.5 1 86.81 16 VAL B CA 1
ATOM 4591 C C . VAL B 1 16 ? -24.766 32.281 9.445 1 86.81 16 VAL B C 1
ATOM 4593 O O . VAL B 1 16 ? -25.25 33.406 9.633 1 86.81 16 VAL B O 1
ATOM 4596 N N . ALA B 1 17 ? -24.188 31.922 8.336 1 87.88 17 ALA B N 1
ATOM 4597 C CA . ALA B 1 17 ? -23.984 32.875 7.254 1 87.88 17 ALA B CA 1
ATOM 4598 C C . ALA B 1 17 ? -25.266 33.062 6.449 1 87.88 17 ALA B C 1
ATOM 4600 O O . ALA B 1 17 ? -25.375 33.969 5.609 1 87.88 17 ALA B O 1
ATOM 4601 N N . GLY B 1 18 ? -26.25 32.25 6.609 1 84.62 18 GLY B N 1
ATOM 4602 C CA . GLY B 1 18 ? -27.531 32.344 5.941 1 84.62 18 GLY B CA 1
ATOM 4603 C C . GLY B 1 18 ? -27.516 31.812 4.52 1 84.62 18 GLY B C 1
ATOM 4604 O O . GLY B 1 18 ? -28.297 32.25 3.674 1 84.62 18 GLY B O 1
ATOM 4605 N N . VAL B 1 19 ? -26.594 30.984 4.301 1 83.19 19 VAL B N 1
ATOM 4606 C CA . VAL B 1 19 ? -26.469 30.422 2.961 1 83.19 19 VAL B CA 1
ATOM 4607 C C . VAL B 1 19 ? -27.156 29.062 2.902 1 83.19 19 VAL B C 1
ATOM 4609 O O . VAL B 1 19 ? -26.953 28.219 3.77 1 83.19 19 VAL B O 1
ATOM 4612 N N . ASP B 1 20 ? -28.109 28.938 1.984 1 80.19 20 ASP B N 1
ATOM 4613 C CA . ASP B 1 20 ? -28.812 27.672 1.775 1 80.19 20 ASP B CA 1
ATOM 4614 C C . ASP B 1 20 ? -28.375 27 0.476 1 80.19 20 ASP B C 1
ATOM 4616 O O . ASP B 1 20 ? -28.875 27.328 -0.6 1 80.19 20 ASP B O 1
ATOM 4620 N N . LEU B 1 21 ? -27.469 26.094 0.638 1 86.62 21 LEU B N 1
ATOM 4621 C CA . LEU B 1 21 ? -26.875 25.438 -0.517 1 86.62 21 LEU B CA 1
ATOM 4622 C C . LEU B 1 21 ? -27.219 23.938 -0.528 1 86.62 21 LEU B C 1
ATOM 4624 O O . LEU B 1 21 ? -27.656 23.391 0.486 1 86.62 21 LEU B O 1
ATOM 4628 N N . LEU B 1 22 ? -27.047 23.391 -1.695 1 82.5 22 LEU B N 1
ATOM 4629 C CA . LEU B 1 22 ? -27.234 21.938 -1.825 1 82.5 22 LEU B CA 1
ATOM 4630 C C . LEU B 1 22 ? -26.281 21.188 -0.92 1 82.5 22 LEU B C 1
ATOM 4632 O O . LEU B 1 22 ? -25.062 21.422 -0.952 1 82.5 22 LEU B O 1
ATOM 4636 N N . GLU B 1 23 ? -26.828 20.344 -0.112 1 85.62 23 GLU B N 1
ATOM 4637 C CA . GLU B 1 23 ? -26.062 19.531 0.828 1 85.62 23 GLU B CA 1
ATOM 4638 C C . GLU B 1 23 ? -25.172 20.391 1.709 1 85.62 23 GLU B C 1
ATOM 4640 O O . GLU B 1 23 ? -24.062 19.969 2.074 1 85.62 23 GLU B O 1
ATOM 4645 N N . GLY B 1 24 ? -25.547 21.594 1.842 1 86.69 24 GLY B N 1
ATOM 4646 C CA . GLY B 1 24 ? -24.938 22.484 2.824 1 86.69 24 GLY B CA 1
ATOM 4647 C C . GLY B 1 24 ? -23.781 23.297 2.26 1 86.69 24 GLY B C 1
ATOM 4648 O O . GLY B 1 24 ? -23.422 24.328 2.818 1 86.69 24 GLY B O 1
ATOM 4649 N N . ASP B 1 25 ? -23.141 22.812 1.113 1 90.88 25 ASP B N 1
ATOM 4650 C CA . ASP B 1 25 ? -21.969 23.578 0.681 1 90.88 25 ASP B CA 1
ATOM 4651 C C . ASP B 1 25 ? -21.719 23.391 -0.813 1 90.88 25 ASP B C 1
ATOM 4653 O O . ASP B 1 25 ? -20.625 23.672 -1.302 1 90.88 25 ASP B O 1
ATOM 4657 N N . ILE B 1 26 ? -22.688 22.891 -1.543 1 90.81 26 ILE B N 1
ATOM 4658 C CA . ILE B 1 26 ? -22.5 22.703 -2.979 1 90.81 26 ILE B CA 1
ATOM 4659 C C . ILE B 1 26 ? -23.281 23.781 -3.738 1 90.81 26 ILE B C 1
ATOM 4661 O O . ILE B 1 26 ? -24.5 23.906 -3.572 1 90.81 26 ILE B O 1
ATOM 4665 N N . GLU B 1 27 ? -22.578 24.516 -4.512 1 88.88 27 GLU B N 1
ATOM 4666 C CA . GLU B 1 27 ? -23.219 25.516 -5.375 1 88.88 27 GLU B CA 1
ATOM 4667 C C . GLU B 1 27 ? -23.641 24.906 -6.703 1 88.88 27 GLU B C 1
ATOM 4669 O O . GLU B 1 27 ? -22.812 24.344 -7.43 1 88.88 27 GLU B O 1
ATOM 4674 N N . GLN B 1 28 ? -24.891 24.797 -6.961 1 78.06 28 GLN B N 1
ATOM 4675 C CA . GLN B 1 28 ? -25.406 24.266 -8.219 1 78.06 28 GLN B CA 1
ATOM 4676 C C . GLN B 1 28 ? -26.266 25.297 -8.945 1 78.06 28 GLN B C 1
ATOM 4678 O O . GLN B 1 28 ? -26.984 26.062 -8.305 1 78.06 28 GLN B O 1
ATOM 4683 N N . ASP B 1 29 ? -25.953 25.594 -10.289 1 62.19 29 ASP B N 1
ATOM 4684 C CA . ASP B 1 29 ? -26.828 26.453 -11.078 1 62.19 29 ASP B CA 1
ATOM 4685 C C . ASP B 1 29 ? -28.234 25.875 -11.172 1 62.19 29 ASP B C 1
ATOM 4687 O O . ASP B 1 29 ? -28.406 24.672 -11.398 1 62.19 29 ASP B O 1
ATOM 4691 N N . LYS B 1 30 ? -29.234 26.531 -10.664 1 50.91 30 LYS B N 1
ATOM 4692 C CA . LYS B 1 30 ? -30.656 26.156 -10.688 1 50.91 30 LYS B CA 1
ATOM 4693 C C . LYS B 1 30 ? -31.062 25.688 -12.07 1 50.91 30 LYS B C 1
ATOM 4695 O O . LYS B 1 30 ? -32.062 24.953 -12.211 1 50.91 30 LYS B O 1
ATOM 4700 N N . THR B 1 31 ? -30.5 26.266 -13.039 1 46.66 31 THR B N 1
ATOM 4701 C CA . THR B 1 31 ? -31.031 25.938 -14.359 1 46.66 31 THR B CA 1
ATOM 4702 C C . THR B 1 31 ? -30.516 24.578 -14.828 1 46.66 31 THR B C 1
ATOM 4704 O O . THR B 1 31 ? -31.031 24.016 -15.797 1 46.66 31 THR B O 1
ATOM 4707 N N . SER B 1 32 ? -29.297 24.203 -14.547 1 45.34 32 SER B N 1
ATOM 4708 C CA . SER B 1 32 ? -28.703 23.031 -15.172 1 45.34 32 SER B CA 1
ATOM 4709 C C . SER B 1 32 ? -29.031 21.766 -14.383 1 45.34 32 SER B C 1
ATOM 4711 O O . SER B 1 32 ? -28.656 21.641 -13.211 1 45.34 32 SER B O 1
ATOM 4713 N N . SER B 1 33 ? -30.125 21.297 -14.68 1 39.84 33 SER B N 1
ATOM 4714 C CA . SER B 1 33 ? -30.531 19.938 -14.289 1 39.84 33 SER B CA 1
ATOM 4715 C C . SER B 1 33 ? -29.391 18.953 -14.438 1 39.84 33 SER B C 1
ATOM 4717 O O . SER B 1 33 ? -29.609 17.734 -14.406 1 39.84 33 SER B O 1
ATOM 4719 N N . ARG B 1 34 ? -28.219 19.375 -14.742 1 44.19 34 ARG B N 1
ATOM 4720 C CA . ARG B 1 34 ? -27.203 18.375 -15.086 1 44.19 34 ARG B CA 1
ATOM 4721 C C . ARG B 1 34 ? -26.75 17.609 -13.844 1 44.19 34 ARG B C 1
ATOM 4723 O O . ARG B 1 34 ? -25.906 18.094 -13.086 1 44.19 34 ARG B O 1
ATOM 4730 N N . ASN B 1 35 ? -27.609 16.844 -13.258 1 40.25 35 ASN B N 1
ATOM 4731 C CA . ASN B 1 35 ? -27.531 15.977 -12.086 1 40.25 35 ASN B CA 1
ATOM 4732 C C . ASN B 1 35 ? -26.297 15.078 -12.133 1 40.25 35 ASN B C 1
ATOM 4734 O O . ASN B 1 35 ? -26 14.383 -11.164 1 40.25 35 ASN B O 1
ATOM 4738 N N . THR B 1 36 ? -25.812 14.656 -13.359 1 45.91 36 THR B N 1
ATOM 4739 C CA . THR B 1 36 ? -24.844 13.57 -13.359 1 45.91 36 THR B CA 1
ATOM 4740 C C . THR B 1 36 ? -23.422 14.094 -13.602 1 45.91 36 THR B C 1
ATOM 4742 O O . THR B 1 36 ? -23.156 14.719 -14.633 1 45.91 36 THR B O 1
ATOM 4745 N N . ILE B 1 37 ? -22.719 14.555 -12.539 1 56.59 37 ILE B N 1
ATOM 4746 C CA . ILE B 1 37 ? -21.328 14.969 -12.734 1 56.59 37 ILE B CA 1
ATOM 4747 C C . ILE B 1 37 ? -20.438 13.734 -12.836 1 56.59 37 ILE B C 1
ATOM 4749 O O . ILE B 1 37 ? -19.703 13.422 -11.898 1 56.59 37 ILE B O 1
ATOM 4753 N N . ILE B 1 38 ? -21.016 12.68 -13.688 1 61.44 38 ILE B N 1
ATOM 4754 C CA . ILE B 1 38 ? -20.188 11.516 -13.977 1 61.44 38 ILE B CA 1
ATOM 4755 C C . ILE B 1 38 ? -19.578 11.648 -15.375 1 61.44 38 ILE B C 1
ATOM 4757 O O . ILE B 1 38 ? -20.188 12.25 -16.266 1 61.44 38 ILE B O 1
ATOM 4761 N N . GLY B 1 39 ? -18.281 11.812 -15.531 1 70.69 39 GLY B N 1
ATOM 4762 C CA . GLY B 1 39 ? -17.703 11.766 -16.859 1 70.69 39 GLY B CA 1
ATOM 4763 C C . GLY B 1 39 ? -16.406 12.57 -16.969 1 70.69 39 GLY B C 1
ATOM 4764 O O . GLY B 1 39 ? -16.188 13.5 -16.203 1 70.69 39 GLY B O 1
ATOM 4765 N N . GLU B 1 40 ? -15.836 12.328 -17.922 1 78.94 40 GLU B N 1
ATOM 4766 C CA . GLU B 1 40 ? -14.523 12.914 -18.172 1 78.94 40 GLU B CA 1
ATOM 4767 C C . GLU B 1 40 ? -14.633 14.398 -18.531 1 78.94 40 GLU B C 1
ATOM 4769 O O . GLU B 1 40 ? -13.711 15.172 -18.281 1 78.94 40 GLU B O 1
ATOM 4774 N N . LYS B 1 41 ? -15.844 14.797 -18.891 1 85.19 41 LYS B N 1
ATOM 4775 C CA . LYS B 1 41 ? -16.016 16.172 -19.344 1 85.19 41 LYS B CA 1
ATOM 4776 C C . LYS B 1 41 ? -15.969 17.141 -18.156 1 85.19 41 LYS B C 1
ATOM 4778 O O . LYS B 1 41 ? -15.695 18.328 -18.328 1 85.19 41 LYS B O 1
ATOM 4783 N N . TYR B 1 42 ? -16.188 16.719 -16.984 1 89.56 42 TYR B N 1
ATOM 4784 C CA . TYR B 1 42 ? -16.203 17.594 -15.812 1 89.56 42 TYR B CA 1
ATOM 4785 C C . TYR B 1 42 ? -14.883 17.531 -15.062 1 89.56 42 TYR B C 1
ATOM 4787 O O . TYR B 1 42 ? -14.75 18.094 -13.977 1 89.56 42 TYR B O 1
ATOM 4795 N N . ARG B 1 43 ? -13.93 16.891 -15.617 1 93.44 43 ARG B N 1
ATOM 4796 C CA . ARG B 1 43 ? -12.625 16.781 -14.977 1 93.44 43 ARG B CA 1
ATOM 4797 C C . ARG B 1 43 ? -11.719 17.938 -15.359 1 93.44 43 ARG B C 1
ATOM 4799 O O . ARG B 1 43 ? -11.773 18.422 -16.5 1 93.44 43 ARG B O 1
ATOM 4806 N N . TRP B 1 44 ? -11 18.359 -14.461 1 96.81 44 TRP B N 1
ATOM 4807 C CA . TRP B 1 44 ? -9.938 19.328 -14.703 1 96.81 44 TRP B CA 1
ATOM 4808 C C . TRP B 1 44 ? -8.68 18.625 -15.219 1 96.81 44 TRP B C 1
ATOM 4810 O O . TRP B 1 44 ? -8.523 17.406 -15.047 1 96.81 44 TRP B O 1
ATOM 4820 N N . PRO B 1 45 ? -7.828 19.406 -15.961 1 95.94 45 PRO B N 1
ATOM 4821 C CA . PRO B 1 45 ? -6.473 18.859 -16.109 1 95.94 45 PRO B CA 1
ATOM 4822 C C . PRO B 1 45 ? -5.758 18.672 -14.773 1 95.94 45 PRO B C 1
ATOM 4824 O O . PRO B 1 45 ? -6.203 19.203 -13.75 1 95.94 45 PRO B O 1
ATOM 4827 N N . THR B 1 46 ? -4.691 17.906 -14.742 1 96.06 46 THR B N 1
ATOM 4828 C CA . THR B 1 46 ? -3.988 17.672 -13.484 1 96.06 46 THR B CA 1
ATOM 4829 C C . THR B 1 46 ? -3.318 18.938 -12.984 1 96.06 46 THR B C 1
ATOM 4831 O O . THR B 1 46 ? -3.025 19.062 -11.789 1 96.06 46 THR B O 1
ATOM 4834 N N . THR B 1 47 ? -3.01 19.844 -13.922 1 97.75 47 THR B N 1
ATOM 4835 C CA . THR B 1 47 ? -2.604 21.203 -13.547 1 97.75 47 THR B CA 1
ATOM 4836 C C . THR B 1 47 ? -3.805 22.141 -13.539 1 97.75 47 THR B C 1
ATOM 4838 O O . THR B 1 47 ? -4.281 22.547 -14.602 1 97.75 47 THR B O 1
ATOM 4841 N N . VAL B 1 48 ? -4.27 22.5 -12.391 1 98.44 48 VAL B N 1
ATOM 4842 C CA . VAL B 1 48 ? -5.512 23.234 -12.25 1 98.44 48 VAL B CA 1
ATOM 4843 C C . VAL B 1 48 ? -5.203 24.719 -12 1 98.44 48 VAL B C 1
ATOM 4845 O O . VAL B 1 48 ? -4.578 25.062 -11 1 98.44 48 VAL B O 1
ATOM 4848 N N . PRO B 1 49 ? -5.625 25.594 -12.883 1 98.69 49 PRO B N 1
ATOM 4849 C CA . PRO B 1 49 ? -5.387 27.031 -12.656 1 98.69 49 PRO B CA 1
ATOM 4850 C C . PRO B 1 49 ? -6.25 27.594 -11.531 1 98.69 49 PRO B C 1
ATOM 4852 O O . PRO B 1 49 ? -7.438 27.281 -11.438 1 98.69 49 PRO B O 1
ATOM 4855 N N . TYR B 1 50 ? -5.637 28.406 -10.688 1 98.81 50 TYR B N 1
ATOM 4856 C CA . TYR B 1 50 ? -6.391 29.047 -9.617 1 98.81 50 TYR B CA 1
ATOM 4857 C C . TYR B 1 50 ? -6.082 30.531 -9.539 1 98.81 50 TYR B C 1
ATOM 4859 O O . TYR B 1 50 ? -5.07 30.984 -10.07 1 98.81 50 TYR B O 1
ATOM 4867 N N . TYR B 1 51 ? -6.98 31.266 -8.961 1 98.75 51 TYR B N 1
ATOM 4868 C CA . TYR B 1 51 ? -6.82 32.688 -8.68 1 98.75 51 TYR B CA 1
ATOM 4869 C C . TYR B 1 51 ? -7.336 33.031 -7.289 1 98.75 51 TYR B C 1
ATOM 4871 O O . TYR B 1 51 ? -8.484 32.75 -6.953 1 98.75 51 TYR B O 1
ATOM 4879 N N . LEU B 1 52 ? -6.469 33.594 -6.449 1 98.75 52 LEU B N 1
ATOM 4880 C CA . LEU B 1 52 ? -6.883 34.094 -5.133 1 98.75 52 LEU B CA 1
ATOM 4881 C C . LEU B 1 52 ? -7.301 35.531 -5.188 1 98.75 52 LEU B C 1
ATOM 4883 O O . LEU B 1 52 ? -6.465 36.438 -5.391 1 98.75 52 LEU B O 1
ATOM 4887 N N . GLU B 1 53 ? -8.484 35.781 -4.91 1 98.44 53 GLU B N 1
ATOM 4888 C CA . GLU B 1 53 ? -9 37.156 -5.031 1 98.44 53 GLU B CA 1
ATOM 4889 C C . GLU B 1 53 ? -8.555 38 -3.859 1 98.44 53 GLU B C 1
ATOM 4891 O O . GLU B 1 53 ? -8.18 37.5 -2.807 1 98.44 53 GLU B O 1
ATOM 4896 N N . ASP B 1 54 ? -8.758 39.344 -4.02 1 97.5 54 ASP B N 1
ATOM 4897 C CA . ASP B 1 54 ? -8.344 40.281 -3.004 1 97.5 54 ASP B CA 1
ATOM 4898 C C . ASP B 1 54 ? -9.289 40.25 -1.802 1 97.5 54 ASP B C 1
ATOM 4900 O O . ASP B 1 54 ? -8.914 40.688 -0.704 1 97.5 54 ASP B O 1
ATOM 4904 N N . SER B 1 55 ? -10.422 39.75 -1.994 1 97.62 55 SER B N 1
ATOM 4905 C CA . SER B 1 55 ? -11.422 39.719 -0.93 1 97.62 55 SER B CA 1
ATOM 4906 C C . SER B 1 55 ? -11.008 38.75 0.174 1 97.62 55 SER B C 1
ATOM 4908 O O . SER B 1 55 ? -11.492 38.844 1.304 1 97.62 55 SER B O 1
ATOM 4910 N N . LEU B 1 56 ? -10.117 37.844 -0.096 1 97.75 56 LEU B N 1
ATOM 4911 C CA . LEU B 1 56 ? -9.742 36.781 0.843 1 97.75 56 LEU B CA 1
ATOM 4912 C C . LEU B 1 56 ? -8.922 37.344 1.993 1 97.75 56 LEU B C 1
ATOM 4914 O O . LEU B 1 56 ? -8.07 38.219 1.785 1 97.75 56 LEU B O 1
ATOM 4918 N N . ASP B 1 57 ? -9.242 36.812 3.145 1 95.5 57 ASP B N 1
ATOM 4919 C CA . ASP B 1 57 ? -8.375 37.125 4.277 1 95.5 57 ASP B CA 1
ATOM 4920 C C . ASP B 1 57 ? -6.977 36.562 4.074 1 95.5 57 ASP B C 1
ATOM 4922 O O . ASP B 1 57 ? -6.809 35.531 3.387 1 95.5 57 ASP B O 1
ATOM 4926 N N . MET B 1 58 ? -6.039 37.156 4.699 1 96.12 58 MET B N 1
ATOM 4927 C CA . MET B 1 58 ? -4.648 36.75 4.539 1 96.12 58 MET B CA 1
ATOM 4928 C C . MET B 1 58 ? -4.453 35.312 5.02 1 96.12 58 MET B C 1
ATOM 4930 O O . MET B 1 58 ? -3.77 34.531 4.367 1 96.12 58 MET B O 1
ATOM 4934 N N . ASN B 1 59 ? -5.027 35 6.168 1 97.31 59 ASN B N 1
ATOM 4935 C CA . ASN B 1 59 ? -4.883 33.656 6.672 1 97.31 59 ASN B CA 1
ATOM 4936 C C . ASN B 1 59 ? -5.473 32.625 5.703 1 97.31 59 ASN B C 1
ATOM 4938 O O . ASN B 1 59 ? -4.914 31.547 5.52 1 97.31 59 ASN B O 1
ATOM 4942 N N . ALA B 1 60 ? -6.609 32.938 5.117 1 98.06 60 ALA B N 1
ATOM 4943 C CA . ALA B 1 60 ? -7.25 32.062 4.152 1 98.06 60 ALA B CA 1
ATOM 4944 C C . ALA B 1 60 ? -6.324 31.766 2.977 1 98.06 60 ALA B C 1
ATOM 4946 O O . ALA B 1 60 ? -6.25 30.625 2.506 1 98.06 60 ALA B O 1
ATOM 4947 N N . LYS B 1 61 ? -5.656 32.812 2.504 1 98.12 61 LYS B N 1
ATOM 4948 C CA . LYS B 1 61 ? -4.707 32.625 1.415 1 98.12 61 LYS B CA 1
ATOM 4949 C C . LYS B 1 61 ? -3.621 31.625 1.809 1 98.12 61 LYS B C 1
ATOM 4951 O O . LYS B 1 61 ? -3.299 30.703 1.042 1 98.12 61 LYS B O 1
ATOM 4956 N N . GLY B 1 62 ? -3.074 31.766 2.998 1 97.75 62 GLY B N 1
ATOM 4957 C CA . GLY B 1 62 ? -2.053 30.859 3.484 1 97.75 62 GLY B CA 1
ATOM 4958 C C . GLY B 1 62 ? -2.541 29.422 3.607 1 97.75 62 GLY B C 1
ATOM 4959 O O . GLY B 1 62 ? -1.833 28.484 3.236 1 97.75 62 GLY B O 1
ATOM 4960 N N . VAL B 1 63 ? -3.723 29.25 4.117 1 98.38 63 VAL B N 1
ATOM 4961 C CA . VAL B 1 63 ? -4.285 27.922 4.324 1 98.38 63 VAL B CA 1
ATOM 4962 C C . VAL B 1 63 ? -4.531 27.25 2.973 1 98.38 63 VAL B C 1
ATOM 4964 O O . VAL B 1 63 ? -4.297 26.062 2.816 1 98.38 63 VAL B O 1
ATOM 4967 N N . VAL B 1 64 ? -5.031 28.016 1.999 1 98.75 64 VAL B N 1
ATOM 4968 C CA . VAL B 1 64 ? -5.266 27.484 0.661 1 98.75 64 VAL B CA 1
ATOM 4969 C C . VAL B 1 64 ? -3.953 26.984 0.069 1 98.75 64 VAL B C 1
ATOM 4971 O O . VAL B 1 64 ? -3.898 25.875 -0.476 1 98.75 64 VAL B O 1
ATOM 4974 N N . LEU B 1 65 ? -2.916 27.75 0.192 1 98.12 65 LEU B N 1
ATOM 4975 C CA . LEU B 1 65 ? -1.621 27.344 -0.345 1 98.12 65 LEU B CA 1
ATOM 4976 C C . LEU B 1 65 ? -1.103 26.094 0.369 1 98.12 65 LEU B C 1
ATOM 4978 O O . LEU B 1 65 ? -0.498 25.219 -0.258 1 98.12 65 LEU B O 1
ATOM 4982 N N . LYS B 1 66 ? -1.323 26.031 1.657 1 97.81 66 LYS B N 1
ATOM 4983 C CA . LYS B 1 66 ? -0.946 24.828 2.398 1 97.81 66 LYS B CA 1
ATOM 4984 C C . LYS B 1 66 ? -1.722 23.609 1.905 1 97.81 66 LYS B C 1
ATOM 4986 O O . LYS B 1 66 ? -1.169 22.516 1.812 1 97.81 66 LYS B O 1
ATOM 4991 N N . ALA B 1 67 ? -3.006 23.766 1.654 1 98.5 67 ALA B N 1
ATOM 4992 C CA . ALA B 1 67 ? -3.811 22.688 1.095 1 98.5 67 ALA B CA 1
ATOM 4993 C C . ALA B 1 67 ? -3.248 22.219 -0.244 1 98.5 67 ALA B C 1
ATOM 4995 O O . ALA B 1 67 ? -3.203 21.016 -0.521 1 98.5 67 ALA B O 1
ATOM 4996 N N . PHE B 1 68 ? -2.838 23.203 -1.07 1 98.44 68 PHE B N 1
ATOM 4997 C CA . PHE B 1 68 ? -2.25 22.859 -2.361 1 98.44 68 PHE B CA 1
ATOM 4998 C C . PHE B 1 68 ? -0.999 22.016 -2.182 1 98.44 68 PHE B C 1
ATOM 5000 O O . PHE B 1 68 ? -0.754 21.094 -2.955 1 98.44 68 PHE B O 1
ATOM 5007 N N . ASP B 1 69 ? -0.229 22.328 -1.189 1 97.19 69 ASP B N 1
ATOM 5008 C CA . ASP B 1 69 ? 0.944 21.5 -0.887 1 97.19 69 ASP B CA 1
ATOM 5009 C C . ASP B 1 69 ? 0.548 20.062 -0.606 1 97.19 69 ASP B C 1
ATOM 5011 O O . ASP B 1 69 ? 1.237 19.125 -1.029 1 97.19 69 ASP B O 1
ATOM 5015 N N . GLN B 1 70 ? -0.525 19.859 0.081 1 98.06 70 GLN B N 1
ATOM 5016 C CA . GLN B 1 70 ? -0.977 18.516 0.406 1 98.06 70 GLN B CA 1
ATOM 5017 C C . GLN B 1 70 ? -1.434 17.781 -0.846 1 98.06 70 GLN B C 1
ATOM 5019 O O . GLN B 1 70 ? -1.139 16.594 -1.012 1 98.06 70 GLN B O 1
ATOM 5024 N N . TYR B 1 71 ? -2.154 18.5 -1.736 1 98.5 71 TYR B N 1
ATOM 5025 C CA . TYR B 1 71 ? -2.555 17.891 -3 1 98.5 71 TYR B CA 1
ATOM 5026 C C . TYR B 1 71 ? -1.337 17.453 -3.803 1 98.5 71 TYR B C 1
ATOM 5028 O O . TYR B 1 71 ? -1.296 16.328 -4.312 1 98.5 71 TYR B O 1
ATOM 5036 N N . ARG B 1 72 ? -0.357 18.297 -3.873 1 97.5 72 ARG B N 1
ATOM 5037 C CA . ARG B 1 72 ? 0.845 18 -4.648 1 97.5 72 ARG B CA 1
ATOM 5038 C C . ARG B 1 72 ? 1.624 16.844 -4.043 1 97.5 72 ARG B C 1
ATOM 5040 O O . ARG B 1 72 ? 2.211 16.031 -4.77 1 97.5 72 ARG B O 1
ATOM 5047 N N . LEU B 1 73 ? 1.624 16.781 -2.773 1 97.38 73 LEU B N 1
ATOM 5048 C CA . LEU B 1 73 ? 2.389 15.766 -2.062 1 97.38 73 LEU B CA 1
ATOM 5049 C C . LEU B 1 73 ? 1.733 14.398 -2.207 1 97.38 73 LEU B C 1
ATOM 5051 O O . LEU B 1 73 ? 2.426 13.383 -2.297 1 97.38 73 LEU B O 1
ATOM 5055 N N . LYS B 1 74 ? 0.404 14.344 -2.299 1 97.75 74 LYS B N 1
ATOM 5056 C CA . LYS B 1 74 ? -0.292 13.078 -2.127 1 97.75 74 LYS B CA 1
ATOM 5057 C C . LYS B 1 74 ? -0.976 12.641 -3.422 1 97.75 74 LYS B C 1
ATOM 5059 O O . LYS B 1 74 ? -1.431 11.5 -3.539 1 97.75 74 LYS B O 1
ATOM 5064 N N . THR B 1 75 ? -1.06 13.5 -4.422 1 97.25 75 THR B N 1
ATOM 5065 C CA . THR B 1 75 ? -1.689 13.219 -5.703 1 97.25 75 THR B CA 1
ATOM 5066 C C . THR B 1 75 ? -0.901 13.852 -6.848 1 97.25 75 THR B C 1
ATOM 5068 O O . THR B 1 75 ? 0.146 14.461 -6.621 1 97.25 75 THR B O 1
ATOM 5071 N N . CYS B 1 76 ? -1.419 13.68 -8.062 1 95.94 76 CYS B N 1
ATOM 5072 C CA . CYS B 1 76 ? -0.767 14.289 -9.219 1 95.94 76 CYS B CA 1
ATOM 5073 C C . CYS B 1 76 ? -1.344 15.664 -9.516 1 95.94 76 CYS B C 1
ATOM 5075 O O . CYS B 1 76 ? -0.94 16.328 -10.477 1 95.94 76 CYS B O 1
ATOM 5077 N N . ILE B 1 77 ? -2.316 16.141 -8.641 1 97.88 77 ILE B N 1
ATOM 5078 C CA . ILE B 1 77 ? -2.971 17.422 -8.844 1 97.88 77 ILE B CA 1
ATOM 5079 C C . ILE B 1 77 ? -2.027 18.562 -8.438 1 97.88 77 ILE B C 1
ATOM 5081 O O . ILE B 1 77 ? -1.476 18.547 -7.332 1 97.88 77 ILE B O 1
ATOM 5085 N N . ASP B 1 78 ? -1.876 19.469 -9.32 1 97.5 78 ASP B N 1
ATOM 5086 C CA . ASP B 1 78 ? -1.024 20.641 -9.078 1 97.5 78 ASP B CA 1
ATOM 5087 C C . ASP B 1 78 ? -1.772 21.938 -9.367 1 97.5 78 ASP B C 1
ATOM 5089 O O . ASP B 1 78 ? -1.999 22.281 -10.523 1 97.5 78 ASP B O 1
ATOM 5093 N N . PHE B 1 79 ? -2.064 22.656 -8.352 1 98.25 79 PHE B N 1
ATOM 5094 C CA . PHE B 1 79 ? -2.701 23.953 -8.523 1 98.25 79 PHE B CA 1
ATOM 5095 C C . PHE B 1 79 ? -1.668 25.031 -8.852 1 98.25 79 PHE B C 1
ATOM 5097 O O . PHE B 1 79 ? -0.719 25.234 -8.094 1 98.25 79 PHE B O 1
ATOM 5104 N N . THR B 1 80 ? -1.929 25.703 -9.977 1 97.62 80 THR B N 1
ATOM 5105 C CA . THR B 1 80 ? -0.99 26.734 -10.414 1 97.62 80 THR B CA 1
ATOM 5106 C C . THR B 1 80 ? -1.713 28.047 -10.664 1 97.62 80 THR B C 1
ATOM 5108 O O . THR B 1 80 ? -2.902 28.062 -10.984 1 97.62 80 THR B O 1
ATOM 5111 N N . PRO B 1 81 ? -1.035 29.141 -10.523 1 98.06 81 PRO B N 1
ATOM 5112 C CA . PRO B 1 81 ? -1.685 30.438 -10.773 1 98.06 81 PRO B CA 1
ATOM 5113 C C . PRO B 1 81 ? -2.238 30.547 -12.195 1 98.06 81 PRO B C 1
ATOM 5115 O O . PRO B 1 81 ? -1.603 30.094 -13.148 1 98.06 81 PRO B O 1
ATOM 5118 N N . TRP B 1 82 ? -3.387 31.172 -12.289 1 98.38 82 TRP B N 1
ATOM 5119 C CA . TRP B 1 82 ? -4.074 31.359 -13.562 1 98.38 82 TRP B CA 1
ATOM 5120 C C . TRP B 1 82 ? -3.256 32.25 -14.484 1 98.38 82 TRP B C 1
ATOM 5122 O O . TRP B 1 82 ? -2.816 33.344 -14.086 1 98.38 82 TRP B O 1
ATOM 5132 N N . LYS B 1 83 ? -3.066 31.828 -15.734 1 97.69 83 LYS B N 1
ATOM 5133 C CA . LYS B 1 83 ? -2.295 32.562 -16.719 1 97.69 83 LYS B CA 1
ATOM 5134 C C . LYS B 1 83 ? -3.115 32.844 -17.984 1 97.69 83 LYS B C 1
ATOM 5136 O O . LYS B 1 83 ? -2.557 33.062 -19.062 1 97.69 83 LYS B O 1
ATOM 5141 N N . GLY B 1 84 ? -4.336 32.656 -17.906 1 97.44 84 GLY B N 1
ATOM 5142 C CA . GLY B 1 84 ? -5.172 32.938 -19.062 1 97.44 84 GLY B CA 1
ATOM 5143 C C . GLY B 1 84 ? -5.902 31.703 -19.578 1 97.44 84 GLY B C 1
ATOM 5144 O O . GLY B 1 84 ? -6.574 31.75 -20.609 1 97.44 84 GLY B O 1
ATOM 5145 N N . GLU B 1 85 ? -5.824 30.641 -18.875 1 97.69 85 GLU B N 1
ATOM 5146 C CA . GLU B 1 85 ? -6.543 29.438 -19.266 1 97.69 85 GLU B CA 1
ATOM 5147 C C . GLU B 1 85 ? -8.047 29.688 -19.375 1 97.69 85 GLU B C 1
ATOM 5149 O O . GLU B 1 85 ? -8.578 30.562 -18.688 1 97.69 85 GLU B O 1
ATOM 5154 N N . GLN B 1 86 ? -8.703 28.891 -20.172 1 97.56 86 GLN B N 1
ATOM 5155 C CA . GLN B 1 86 ? -10.133 29.062 -20.438 1 97.56 86 GLN B CA 1
ATOM 5156 C C . GLN B 1 86 ? -10.945 28.938 -19.141 1 97.56 86 GLN B C 1
ATOM 5158 O O . GLN B 1 86 ? -11.906 29.688 -18.953 1 97.56 86 GLN B O 1
ATOM 5163 N N . ASN B 1 87 ? -10.609 27.953 -18.344 1 97.81 87 ASN B N 1
ATOM 5164 C CA . ASN B 1 87 ? -11.273 27.734 -17.062 1 97.81 87 ASN B CA 1
ATOM 5165 C C . ASN B 1 87 ? -10.273 27.797 -15.898 1 97.81 87 ASN B C 1
ATOM 5167 O O . ASN B 1 87 ? -9.141 27.328 -16.031 1 97.81 87 ASN B O 1
ATOM 5171 N N . TYR B 1 88 ? -10.727 28.375 -14.828 1 98.5 88 TYR B N 1
ATOM 5172 C CA . TYR B 1 88 ? -9.906 28.438 -13.625 1 98.5 88 TYR B CA 1
ATOM 5173 C C . TYR B 1 88 ? -10.773 28.547 -12.383 1 98.5 88 TYR B C 1
ATOM 5175 O O . TYR B 1 88 ? -11.961 28.891 -12.469 1 98.5 88 TYR B O 1
ATOM 5183 N N . ILE B 1 89 ? -10.266 28.219 -11.281 1 98.75 89 ILE B N 1
ATOM 5184 C CA . ILE B 1 89 ? -10.969 28.328 -10 1 98.75 89 ILE B CA 1
ATOM 5185 C C . ILE B 1 89 ? -10.617 29.656 -9.336 1 98.75 89 ILE B C 1
ATOM 5187 O O . ILE B 1 89 ? -9.453 29.938 -9.055 1 98.75 89 ILE B O 1
ATOM 5191 N N . SER B 1 90 ? -11.57 30.469 -9.133 1 98.75 90 SER B N 1
ATOM 5192 C CA . SER B 1 90 ? -11.406 31.734 -8.438 1 98.75 90 SER B CA 1
ATOM 5193 C C . SER B 1 90 ? -11.859 31.641 -6.984 1 98.75 90 SER B C 1
ATOM 5195 O O . SER B 1 90 ? -13.055 31.5 -6.711 1 98.75 90 SER B O 1
ATOM 5197 N N . VAL B 1 91 ? -10.953 31.75 -6.066 1 98.81 91 VAL B N 1
ATOM 5198 C CA . VAL B 1 91 ? -11.25 31.625 -4.645 1 98.81 91 VAL B CA 1
ATOM 5199 C C . VAL B 1 91 ? -11.539 33 -4.051 1 98.81 91 VAL B C 1
ATOM 5201 O O . VAL B 1 91 ? -10.734 33.938 -4.207 1 98.81 91 VAL B O 1
ATOM 5204 N N . PHE B 1 92 ? -12.648 33.125 -3.375 1 98.31 92 PHE B N 1
ATOM 5205 C CA . PHE B 1 92 ? -13.031 34.438 -2.852 1 98.31 92 PHE B CA 1
ATOM 5206 C C . PHE B 1 92 ? -13.656 34.312 -1.467 1 98.31 92 PHE B C 1
ATOM 5208 O O . PHE B 1 92 ? -13.93 33.188 -1.009 1 98.31 92 PHE B O 1
ATOM 5215 N N . LYS B 1 93 ? -13.758 35.375 -0.729 1 98 93 LYS B N 1
ATOM 5216 C CA . LYS B 1 93 ? -14.453 35.406 0.555 1 98 93 LYS B CA 1
ATOM 5217 C C . LYS B 1 93 ? -15.953 35.625 0.366 1 98 93 LYS B C 1
ATOM 5219 O O . LYS B 1 93 ? -16.438 36.75 0.313 1 98 93 LYS B O 1
ATOM 5224 N N . GLY B 1 94 ? -16.656 34.562 0.279 1 95.19 94 GLY B N 1
ATOM 5225 C CA . GLY B 1 94 ? -18.109 34.625 0.244 1 95.19 94 GLY B CA 1
ATOM 5226 C C . GLY B 1 94 ? -18.75 34.406 1.605 1 95.19 94 GLY B C 1
ATOM 5227 O O . GLY B 1 94 ? -18.078 34.5 2.635 1 95.19 94 GLY B O 1
ATOM 5228 N N . SER B 1 95 ? -20.141 34.219 1.501 1 92.38 95 SER B N 1
ATOM 5229 C CA . SER B 1 95 ? -20.859 33.938 2.73 1 92.38 95 SER B CA 1
ATOM 5230 C C . SER B 1 95 ? -20.75 32.438 3.088 1 92.38 95 SER B C 1
ATOM 5232 O O . SER B 1 95 ? -21.547 31.625 2.645 1 92.38 95 SER B O 1
ATOM 5234 N N . GLY B 1 96 ? -19.594 32.062 3.643 1 94.69 96 GLY B N 1
ATOM 5235 C CA . GLY B 1 96 ? -19.438 30.688 4.09 1 94.69 96 GLY B CA 1
ATOM 5236 C C . GLY B 1 96 ? -18.5 29.875 3.211 1 94.69 96 GLY B C 1
ATOM 5237 O O . GLY B 1 96 ? -17.625 30.438 2.539 1 94.69 96 GLY B O 1
ATOM 5238 N N . CYS B 1 97 ? -18.594 28.531 3.309 1 96.88 97 CYS B N 1
ATOM 5239 C CA . CYS B 1 97 ? -17.75 27.594 2.582 1 96.88 97 CYS B CA 1
ATOM 5240 C C . CYS B 1 97 ? -18.547 26.844 1.522 1 96.88 97 CYS B C 1
ATOM 5242 O O . CYS B 1 97 ? -19.5 26.125 1.846 1 96.88 97 CYS B O 1
ATOM 5244 N N . PHE B 1 98 ? -18.172 26.984 0.27 1 96.88 98 PHE B N 1
ATOM 5245 C CA . PHE B 1 98 ? -18.906 26.234 -0.735 1 96.88 98 PHE B CA 1
ATOM 5246 C C . PHE B 1 98 ? -18.141 26.188 -2.047 1 96.88 98 PHE B C 1
ATOM 5248 O O . PHE B 1 98 ? -17.234 27 -2.275 1 96.88 98 PHE B O 1
ATOM 5255 N N . SER B 1 99 ? -18.469 25.25 -2.854 1 96.5 99 SER B N 1
ATOM 5256 C CA . SER B 1 99 ? -17.891 25.016 -4.172 1 96.5 99 SER B CA 1
ATOM 5257 C C . SER B 1 99 ? -18.859 24.281 -5.082 1 96.5 99 SER B C 1
ATOM 5259 O O . SER B 1 99 ? -19.781 23.609 -4.602 1 96.5 99 SER B O 1
ATOM 5261 N N . SER B 1 100 ? -18.719 24.5 -6.395 1 94.25 100 SER B N 1
ATOM 5262 C CA . SER B 1 100 ? -19.375 23.594 -7.34 1 94.25 100 SER B CA 1
ATOM 5263 C C . SER B 1 100 ? -18.641 22.266 -7.438 1 94.25 100 SER B C 1
ATOM 5265 O O . SER B 1 100 ? -17.5 22.141 -6.98 1 94.25 100 SER B O 1
ATOM 5267 N N . VAL B 1 101 ? -19.375 21.297 -8 1 93.19 101 VAL B N 1
ATOM 5268 C CA . VAL B 1 101 ? -18.766 19.969 -8.148 1 93.19 101 VAL B CA 1
ATOM 5269 C C . VAL B 1 101 ? -18.219 19.812 -9.57 1 93.19 101 VAL B C 1
ATOM 5271 O O . VAL B 1 101 ? -18.969 19.938 -10.539 1 93.19 101 VAL B O 1
ATOM 5274 N N . GLY B 1 102 ? -16.906 19.625 -9.68 1 94.12 102 GLY B N 1
ATOM 5275 C CA . GLY B 1 102 ? -16.297 19.422 -10.984 1 94.12 102 GLY B CA 1
ATOM 5276 C C . GLY B 1 102 ? -16.078 20.703 -11.75 1 94.12 102 GLY B C 1
ATOM 5277 O O . GLY B 1 102 ? -16.391 21.797 -11.242 1 94.12 102 GLY B O 1
ATOM 5278 N N . ASN B 1 103 ? -15.484 20.562 -12.906 1 95.62 103 ASN B N 1
ATOM 5279 C CA . ASN B 1 103 ? -15.32 21.688 -13.828 1 95.62 103 ASN B CA 1
ATOM 5280 C C . ASN B 1 103 ? -16.625 22.031 -14.539 1 95.62 103 ASN B C 1
ATOM 5282 O O . ASN B 1 103 ? -17.109 21.25 -15.359 1 95.62 103 ASN B O 1
ATOM 5286 N N . GLN B 1 104 ? -17.094 23.234 -14.312 1 94.06 104 GLN B N 1
ATOM 5287 C CA . GLN B 1 104 ? -18.375 23.641 -14.859 1 94.06 104 GLN B CA 1
ATOM 5288 C C . GLN B 1 104 ? -18.203 24.312 -16.219 1 94.06 104 GLN B C 1
ATOM 5290 O O . GLN B 1 104 ? -19.188 24.594 -16.906 1 94.06 104 GLN B O 1
ATOM 5295 N N . HIS B 1 105 ? -17.016 24.594 -16.594 1 94.5 105 HIS B N 1
ATOM 5296 C CA . HIS B 1 105 ? -16.688 25.219 -17.875 1 94.5 105 HIS B CA 1
ATOM 5297 C C . HIS B 1 105 ? -17.359 26.594 -17.984 1 94.5 105 HIS B C 1
ATOM 5299 O O . HIS B 1 105 ? -17.984 26.891 -19 1 94.5 105 HIS B O 1
ATOM 5305 N N . VAL B 1 106 ? -17.125 27.391 -16.969 1 95.56 106 VAL B N 1
ATOM 5306 C CA . VAL B 1 106 ? -17.797 28.688 -16.953 1 95.56 106 VAL B CA 1
ATOM 5307 C C . VAL B 1 106 ? -16.75 29.797 -16.938 1 95.56 106 VAL B C 1
ATOM 5309 O O . VAL B 1 106 ? -17.062 30.953 -16.609 1 95.56 106 VAL B O 1
ATOM 5312 N N . GLY B 1 107 ? -15.594 29.406 -17.297 1 96.75 107 GLY B N 1
ATOM 5313 C CA . GLY B 1 107 ? -14.516 30.375 -17.188 1 96.75 107 GLY B CA 1
ATOM 5314 C C . GLY B 1 107 ? -14.023 30.562 -15.766 1 96.75 107 GLY B C 1
ATOM 5315 O O . GLY B 1 107 ? -13.297 29.719 -15.242 1 96.75 107 GLY B O 1
ATOM 5316 N N . LYS B 1 108 ? -14.547 31.656 -15.172 1 97.75 108 LYS B N 1
ATOM 5317 C CA . LYS B 1 108 ? -14.242 31.906 -13.766 1 97.75 108 LYS B CA 1
ATOM 5318 C C . LYS B 1 108 ? -15.164 31.094 -12.852 1 97.75 108 LYS B C 1
ATOM 5320 O O . LYS B 1 108 ? -16.312 31.5 -12.602 1 97.75 108 LYS B O 1
ATOM 5325 N N . GLN B 1 109 ? -14.641 30.016 -12.383 1 97.38 109 GLN B N 1
ATOM 5326 C CA . GLN B 1 109 ? -15.414 29.203 -11.445 1 97.38 109 GLN B CA 1
ATOM 5327 C C . GLN B 1 109 ? -15.141 29.609 -10 1 97.38 109 GLN B C 1
ATOM 5329 O O . GLN B 1 109 ? -14 29.516 -9.539 1 97.38 109 GLN B O 1
ATOM 5334 N N . ARG B 1 110 ? -16.172 29.938 -9.297 1 96.88 110 ARG B N 1
ATOM 5335 C CA . ARG B 1 110 ? -16.016 30.531 -7.977 1 96.88 110 ARG B CA 1
ATOM 5336 C C . ARG B 1 110 ? -16.016 29.469 -6.887 1 96.88 110 ARG B C 1
ATOM 5338 O O . ARG B 1 110 ? -16.766 28.5 -6.957 1 96.88 110 ARG B O 1
ATOM 5345 N N . LEU B 1 111 ? -15.164 29.578 -5.887 1 98.19 111 LEU B N 1
ATOM 5346 C CA . LEU B 1 111 ? -15.055 28.781 -4.68 1 98.19 111 LEU B CA 1
ATOM 5347 C C . LEU B 1 111 ? -14.93 29.656 -3.443 1 98.19 111 LEU B C 1
ATOM 5349 O O . LEU B 1 111 ? -14.023 30.5 -3.363 1 98.19 111 LEU B O 1
ATOM 5353 N N . SER B 1 112 ? -15.789 29.453 -2.465 1 98.31 112 SER B N 1
ATOM 5354 C CA . SER B 1 112 ? -15.867 30.391 -1.348 1 98.31 112 SER B CA 1
ATOM 5355 C C . SER B 1 112 ? -15.141 29.844 -0.121 1 98.31 112 SER B C 1
ATOM 5357 O O . SER B 1 112 ? -15.398 28.719 0.321 1 98.31 112 SER B O 1
ATOM 5359 N N . ILE B 1 113 ? -14.266 30.641 0.389 1 98.25 113 ILE B N 1
ATOM 5360 C CA . ILE B 1 113 ? -13.664 30.469 1.707 1 98.25 113 ILE B CA 1
ATOM 5361 C C . ILE B 1 113 ? -13.977 31.688 2.58 1 98.25 113 ILE B C 1
ATOM 5363 O O . ILE B 1 113 ? -13.164 32.625 2.674 1 98.25 113 ILE B O 1
ATOM 5367 N N . GLY B 1 114 ? -15.125 31.594 3.207 1 96.5 114 GLY B N 1
ATOM 5368 C CA . GLY B 1 114 ? -15.602 32.688 4.035 1 96.5 114 GLY B CA 1
ATOM 5369 C C . GLY B 1 114 ? -15.07 32.625 5.457 1 96.5 114 GLY B C 1
ATOM 5370 O O . GLY B 1 114 ? -14.07 31.969 5.73 1 96.5 114 GLY B O 1
ATOM 5371 N N . LYS B 1 115 ? -15.75 33.375 6.309 1 94.31 115 LYS B N 1
ATOM 5372 C CA . LYS B 1 115 ? -15.359 33.438 7.715 1 94.31 115 LYS B CA 1
ATOM 5373 C C . LYS B 1 115 ? -15.43 32.031 8.352 1 94.31 115 LYS B C 1
ATOM 5375 O O . LYS B 1 115 ? -16.422 31.328 8.164 1 94.31 115 LYS B O 1
ATOM 5380 N N . ASN B 1 116 ? -14.383 31.609 9.016 1 94.5 116 ASN B N 1
ATOM 5381 C CA . ASN B 1 116 ? -14.273 30.359 9.766 1 94.5 116 ASN B CA 1
ATOM 5382 C C . ASN B 1 116 ? -14.078 29.172 8.844 1 94.5 116 ASN B C 1
ATOM 5384 O O . ASN B 1 116 ? -14.055 28.016 9.297 1 94.5 116 ASN B O 1
ATOM 5388 N N . CYS B 1 117 ? -13.898 29.453 7.531 1 96.44 117 CYS B N 1
ATOM 5389 C CA . CYS B 1 117 ? -13.695 28.359 6.578 1 96.44 117 CYS B CA 1
ATOM 5390 C C . CYS B 1 117 ? -12.211 28.078 6.383 1 96.44 117 CYS B C 1
ATOM 5392 O O . CYS B 1 117 ? -11.836 27.094 5.754 1 96.44 117 CYS B O 1
ATOM 5394 N N . ASP B 1 118 ? -11.359 28.906 6.957 1 95.88 118 ASP B N 1
ATOM 5395 C CA . ASP B 1 118 ? -9.93 28.828 6.652 1 95.88 118 ASP B CA 1
ATOM 5396 C C . ASP B 1 118 ? -9.227 27.812 7.547 1 95.88 118 ASP B C 1
ATOM 5398 O O . ASP B 1 118 ? -8.219 28.141 8.188 1 95.88 118 ASP B O 1
ATOM 5402 N N . ARG B 1 119 ? -9.695 26.625 7.547 1 96 119 ARG B N 1
ATOM 5403 C CA . ARG B 1 119 ? -9.094 25.438 8.117 1 96 119 ARG B CA 1
ATOM 5404 C C . ARG B 1 119 ? -8.664 24.453 7.027 1 96 119 ARG B C 1
ATOM 5406 O O . ARG B 1 119 ? -9.344 24.328 6.004 1 96 119 ARG B O 1
ATOM 5413 N N . LEU B 1 120 ? -7.613 23.766 7.293 1 97.5 120 LEU B N 1
ATOM 5414 C CA . LEU B 1 120 ? -7.012 22.953 6.238 1 97.5 120 LEU B CA 1
ATOM 5415 C C . LEU B 1 120 ? -8.008 21.938 5.703 1 97.5 120 LEU B C 1
ATOM 5417 O O . LEU B 1 120 ? -8.234 21.859 4.492 1 97.5 120 LEU B O 1
ATOM 5421 N N . GLY B 1 121 ? -8.594 21.156 6.59 1 97.5 121 GLY B N 1
ATOM 5422 C CA . GLY B 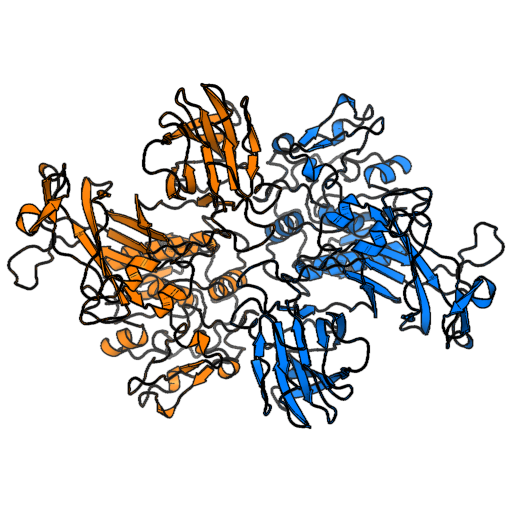1 121 ? -9.531 20.125 6.172 1 97.5 121 GLY B CA 1
ATOM 5423 C C . GLY B 1 121 ? -10.719 20.688 5.398 1 97.5 121 GLY B C 1
ATOM 5424 O O . GLY B 1 121 ? -11.18 20.062 4.441 1 97.5 121 GLY B O 1
ATOM 5425 N N . THR B 1 122 ? -11.227 21.859 5.809 1 97.62 122 THR B N 1
ATOM 5426 C CA . THR B 1 122 ? -12.352 22.5 5.141 1 97.62 122 THR B CA 1
ATOM 5427 C C . THR B 1 122 ? -11.969 22.938 3.73 1 97.62 122 THR B C 1
ATOM 5429 O O . THR B 1 122 ? -12.727 22.719 2.781 1 97.62 122 THR B O 1
ATOM 5432 N N . VAL B 1 123 ? -10.812 23.547 3.664 1 98.56 123 VAL B N 1
ATOM 5433 C CA . VAL B 1 123 ? -10.344 24.016 2.363 1 98.56 123 VAL B CA 1
ATOM 5434 C C . VAL B 1 123 ? -10.125 22.812 1.442 1 98.56 123 VAL B C 1
ATOM 5436 O O . VAL B 1 123 ? -10.547 22.828 0.284 1 98.56 123 VAL B O 1
ATOM 5439 N N . GLU B 1 124 ? -9.469 21.734 1.936 1 98.62 124 GLU B N 1
ATOM 5440 C CA . GLU B 1 124 ? -9.289 20.516 1.163 1 98.62 124 GLU B CA 1
ATOM 5441 C C . GLU B 1 124 ? -10.633 19.969 0.686 1 98.62 124 GLU B C 1
ATOM 5443 O O . GLU B 1 124 ? -10.758 19.531 -0.464 1 98.62 124 GLU B O 1
ATOM 5448 N N . HIS B 1 125 ? -11.594 20.016 1.526 1 98.31 125 HIS B N 1
ATOM 5449 C CA . HIS B 1 125 ? -12.945 19.547 1.242 1 98.31 125 HIS B CA 1
ATOM 5450 C C . HIS B 1 125 ? -13.547 20.297 0.055 1 98.31 125 HIS B C 1
ATOM 5452 O O . HIS B 1 125 ? -14.047 19.672 -0.885 1 98.31 125 HIS B O 1
ATOM 5458 N N . GLU B 1 126 ? -13.531 21.625 0.083 1 98.5 126 GLU B N 1
ATOM 5459 C CA . GLU B 1 126 ? -14.133 22.422 -0.98 1 98.5 126 GLU B CA 1
ATOM 5460 C C . GLU B 1 126 ? -13.43 22.188 -2.314 1 98.5 126 GLU B C 1
ATOM 5462 O O . GLU B 1 126 ? -14.078 22.156 -3.365 1 98.5 126 GLU B O 1
ATOM 5467 N N . PHE B 1 127 ? -12.148 22 -2.244 1 98.56 127 PHE B N 1
ATOM 5468 C CA . PHE B 1 127 ? -11.43 21.766 -3.49 1 98.56 127 PHE B CA 1
ATOM 5469 C C . PHE B 1 127 ? -11.672 20.344 -3.994 1 98.56 127 PHE B C 1
ATOM 5471 O O . PHE B 1 127 ? -11.625 20.094 -5.199 1 98.56 127 PHE B O 1
ATOM 5478 N N . LEU B 1 128 ? -11.898 19.359 -3.1 1 98.12 128 LEU B N 1
ATOM 5479 C CA . LEU B 1 128 ? -12.297 18.031 -3.549 1 98.12 128 LEU B CA 1
ATOM 5480 C C . LEU B 1 128 ? -13.617 18.094 -4.301 1 98.12 128 LEU B C 1
ATOM 5482 O O . LEU B 1 128 ? -13.797 17.391 -5.301 1 98.12 128 LEU B O 1
ATOM 5486 N N . HIS B 1 129 ? -14.578 18.953 -3.84 1 96.5 129 HIS B N 1
ATOM 5487 C CA . HIS B 1 129 ? -15.797 19.188 -4.609 1 96.5 129 HIS B CA 1
ATOM 5488 C C . HIS B 1 129 ? -15.469 19.719 -6.004 1 96.5 129 HIS B C 1
ATOM 5490 O O . HIS B 1 129 ? -15.969 19.188 -7 1 96.5 129 HIS B O 1
ATOM 5496 N N . ALA B 1 130 ? -14.633 20.688 -6 1 97.38 130 ALA B N 1
ATOM 5497 C CA . ALA B 1 130 ? -14.289 21.312 -7.277 1 97.38 130 ALA B CA 1
ATOM 5498 C C . ALA B 1 130 ? -13.672 20.297 -8.227 1 97.38 130 ALA B C 1
ATOM 5500 O O . ALA B 1 130 ? -13.82 20.391 -9.445 1 97.38 130 ALA B O 1
ATOM 5501 N N . LEU B 1 131 ? -13.008 19.312 -7.656 1 96.75 131 LEU B N 1
ATOM 5502 C CA . LEU B 1 131 ? -12.336 18.297 -8.469 1 96.75 131 LEU B CA 1
ATOM 5503 C C . LEU B 1 131 ? -13.297 17.188 -8.844 1 96.75 131 LEU B C 1
ATOM 5505 O O . LEU B 1 131 ? -12.93 16.266 -9.586 1 96.75 131 LEU B O 1
ATOM 5509 N N . GLY B 1 132 ? -14.5 17.203 -8.281 1 94 132 GLY B N 1
ATOM 5510 C CA . GLY B 1 132 ? -15.516 16.312 -8.812 1 94 132 GLY B CA 1
ATOM 5511 C C . GLY B 1 132 ? -16.031 15.32 -7.785 1 94 132 GLY B C 1
ATOM 5512 O O . GLY B 1 132 ? -16.859 14.461 -8.109 1 94 132 GLY B O 1
ATOM 5513 N N . LEU B 1 133 ? -15.609 15.375 -6.547 1 93.44 133 LEU B N 1
ATOM 5514 C CA . LEU B 1 133 ? -16.062 14.414 -5.547 1 93.44 133 LEU B CA 1
ATOM 5515 C C . LEU B 1 133 ? -17.297 14.93 -4.816 1 93.44 133 LEU B C 1
ATOM 5517 O O . LEU B 1 133 ? -17.406 16.125 -4.527 1 93.44 133 LEU B O 1
ATOM 5521 N N . TRP B 1 134 ? -18.203 14.039 -4.539 1 92.44 134 TRP B N 1
ATOM 5522 C CA . TRP B 1 134 ? -19.406 14.312 -3.762 1 92.44 134 TRP B CA 1
ATOM 5523 C C . TRP B 1 134 ? -19.219 13.906 -2.303 1 92.44 134 TRP B C 1
ATOM 5525 O O . TRP B 1 134 ? -18.203 13.305 -1.946 1 92.44 134 TRP B O 1
ATOM 5535 N N . HIS B 1 135 ? -20.188 14.273 -1.553 1 95.25 135 HIS B N 1
ATOM 5536 C CA . HIS B 1 135 ? -20.141 13.891 -0.146 1 95.25 135 HIS B CA 1
ATOM 5537 C C . HIS B 1 135 ? -20.188 12.375 0.016 1 95.25 135 HIS B C 1
ATOM 5539 O O . HIS B 1 135 ? -20.891 11.688 -0.723 1 95.25 135 HIS B O 1
ATOM 5545 N N . GLU B 1 136 ? -19.469 11.922 1.045 1 95.69 136 GLU B N 1
ATOM 5546 C CA . GLU B 1 136 ? -19.422 10.492 1.32 1 95.69 136 GLU B CA 1
ATOM 5547 C C . GLU B 1 136 ? -20.781 9.961 1.752 1 95.69 136 GLU B C 1
ATOM 5549 O O . GLU B 1 136 ? -21.219 8.914 1.275 1 95.69 136 GLU B O 1
ATOM 5554 N N . GLN B 1 137 ? -21.547 10.766 2.607 1 95.12 137 GLN B N 1
ATOM 5555 C CA . GLN B 1 137 ? -22.797 10.258 3.158 1 95.12 137 GLN B CA 1
ATOM 5556 C C . GLN B 1 137 ? -23.922 10.336 2.129 1 95.12 137 GLN B C 1
ATOM 5558 O O . GLN B 1 137 ? -25.047 9.906 2.395 1 95.12 137 GLN B O 1
ATOM 5563 N N . SER B 1 138 ? -23.641 10.82 0.949 1 93.75 138 SER B N 1
ATOM 5564 C CA . SER B 1 138 ? -24.656 10.898 -0.091 1 93.75 138 SER B CA 1
ATOM 5565 C C . SER B 1 138 ? -24.531 9.742 -1.079 1 93.75 138 SER B C 1
ATOM 5567 O O . SER B 1 138 ? -25.234 9.695 -2.084 1 93.75 138 SER B O 1
ATOM 5569 N N . ARG B 1 139 ? -23.625 8.891 -0.838 1 92.88 139 ARG B N 1
ATOM 5570 C CA . ARG B 1 139 ? -23.438 7.727 -1.693 1 92.88 139 ARG B CA 1
ATOM 5571 C C . ARG B 1 139 ? -24.719 6.91 -1.805 1 92.88 139 ARG B C 1
ATOM 5573 O O . ARG B 1 139 ? -25.531 6.887 -0.875 1 92.88 139 ARG B O 1
ATOM 5580 N N . ALA B 1 140 ? -24.797 6.188 -2.879 1 89.56 140 ALA B N 1
ATOM 5581 C CA . ALA B 1 140 ? -25.953 5.332 -3.107 1 89.56 140 ALA B CA 1
ATOM 5582 C C . ALA B 1 140 ? -26.031 4.219 -2.066 1 89.56 140 ALA B C 1
ATOM 5584 O O . ALA B 1 140 ? -27.125 3.783 -1.691 1 89.56 140 ALA B O 1
ATOM 5585 N N . ASP B 1 141 ? -24.891 3.793 -1.544 1 91.25 141 ASP B N 1
ATOM 5586 C CA . ASP B 1 141 ? -24.859 2.664 -0.62 1 91.25 141 ASP B CA 1
ATOM 5587 C C . ASP B 1 141 ? -24.688 3.139 0.822 1 91.25 141 ASP B C 1
ATOM 5589 O O . ASP B 1 141 ? -24.359 2.348 1.707 1 91.25 141 ASP B O 1
ATOM 5593 N N . ARG B 1 142 ? -24.906 4.383 1.11 1 94.19 142 ARG B N 1
ATOM 5594 C CA . ARG B 1 142 ? -24.625 4.973 2.412 1 94.19 142 ARG B CA 1
ATOM 5595 C C . ARG B 1 142 ? -25.422 4.293 3.516 1 94.19 142 ARG B C 1
ATOM 5597 O O . ARG B 1 142 ? -25 4.258 4.672 1 94.19 142 ARG B O 1
ATOM 5604 N N . ASP B 1 143 ? -26.625 3.83 3.236 1 94.81 143 ASP B N 1
ATOM 5605 C CA . ASP B 1 143 ? -27.5 3.295 4.266 1 94.81 143 ASP B CA 1
ATOM 5606 C C . ASP B 1 143 ? -27.016 1.938 4.766 1 94.81 143 ASP B C 1
ATOM 5608 O O . ASP B 1 143 ? -27.484 1.439 5.789 1 94.81 143 ASP B O 1
ATOM 5612 N N . ASP B 1 144 ? -26.109 1.411 4.066 1 94 144 ASP B N 1
ATOM 5613 C CA . ASP B 1 144 ? -25.453 0.204 4.555 1 94 144 ASP B CA 1
ATOM 5614 C C . ASP B 1 144 ? -24.531 0.52 5.73 1 94 144 ASP B C 1
ATOM 5616 O O . ASP B 1 144 ? -24.172 -0.372 6.504 1 94 144 ASP B O 1
ATOM 5620 N N . TYR B 1 145 ? -24.172 1.752 5.949 1 96.38 145 TYR B N 1
ATOM 5621 C CA . TYR B 1 145 ? -23.062 2.064 6.832 1 96.38 145 TYR B CA 1
ATOM 5622 C C . TYR B 1 145 ? -23.469 3.049 7.914 1 96.38 145 TYR B C 1
ATOM 5624 O O . TYR B 1 145 ? -22.844 3.117 8.977 1 96.38 145 TYR B O 1
ATOM 5632 N N . VAL B 1 146 ? -24.484 3.816 7.602 1 97.56 146 VAL B N 1
ATOM 5633 C CA . VAL B 1 146 ? -24.953 4.785 8.586 1 97.56 146 VAL B CA 1
ATOM 5634 C C . VAL B 1 146 ? -26.484 4.773 8.625 1 97.56 146 VAL B C 1
ATOM 5636 O O . VAL B 1 146 ? -27.125 4.254 7.719 1 97.56 146 VAL B O 1
ATOM 5639 N N . GLN B 1 147 ? -27 5.156 9.719 1 97.56 147 GLN B N 1
ATOM 5640 C CA . GLN B 1 147 ? -28.422 5.414 9.883 1 97.56 147 GLN B CA 1
ATOM 5641 C C . GLN B 1 147 ? -28.703 6.906 10.031 1 97.56 147 GLN B C 1
ATOM 5643 O O . GLN B 1 147 ? -28.094 7.578 10.867 1 97.56 147 GLN B O 1
ATOM 5648 N N . ILE B 1 148 ? -29.562 7.391 9.18 1 98.06 148 ILE B N 1
ATOM 5649 C CA . ILE B 1 148 ? -29.984 8.789 9.281 1 98.06 148 ILE B CA 1
ATOM 5650 C C . ILE B 1 148 ? -31.141 8.914 10.273 1 98.06 148 ILE B C 1
ATOM 5652 O O . ILE B 1 148 ? -32.156 8.211 10.148 1 98.06 148 ILE B O 1
ATOM 5656 N N . MET B 1 149 ? -30.906 9.727 11.219 1 98 149 MET B N 1
ATOM 5657 C CA . MET B 1 149 ? -31.953 9.992 12.203 1 98 149 MET B CA 1
ATOM 5658 C C . MET B 1 149 ? -32.844 11.148 11.75 1 98 149 MET B C 1
ATOM 5660 O O . MET B 1 149 ? -32.719 12.266 12.25 1 98 149 MET B O 1
ATOM 5664 N N . TRP B 1 150 ? -33.844 10.82 11.047 1 97.19 150 TRP B N 1
ATOM 5665 C CA . TRP B 1 150 ? -34.656 11.805 10.344 1 97.19 150 TRP B CA 1
ATOM 5666 C C . TRP B 1 150 ? -35.406 12.703 11.336 1 97.19 150 TRP B C 1
ATOM 5668 O O . TRP B 1 150 ? -35.594 13.898 11.07 1 97.19 150 TRP B O 1
ATOM 5678 N N . ASP B 1 151 ? -35.75 12.188 12.453 1 96.38 151 ASP B N 1
ATOM 5679 C CA . ASP B 1 151 ? -36.5 12.93 13.453 1 96.38 151 ASP B CA 1
ATOM 5680 C C . ASP B 1 151 ? -35.625 13.93 14.188 1 96.38 151 ASP B C 1
ATOM 5682 O O . ASP B 1 151 ? -36.125 14.82 14.883 1 96.38 151 ASP B O 1
ATOM 5686 N N . GLN B 1 152 ? -34.344 13.719 14.008 1 97.44 152 GLN B N 1
ATOM 5687 C CA . GLN B 1 152 ? -33.406 14.602 14.703 1 97.44 152 GLN B CA 1
ATOM 5688 C C . GLN B 1 152 ? -32.938 15.742 13.797 1 97.44 152 GLN B C 1
ATOM 5690 O O . GLN B 1 152 ? -32.281 16.672 14.25 1 97.44 152 GLN B O 1
ATOM 5695 N N . ILE B 1 153 ? -33.344 15.727 12.602 1 96.5 153 ILE B N 1
ATOM 5696 C CA . ILE B 1 153 ? -32.906 16.719 11.617 1 96.5 153 ILE B CA 1
ATOM 5697 C C . ILE B 1 153 ? -33.75 17.984 11.773 1 96.5 153 ILE B C 1
ATOM 5699 O O . ILE B 1 153 ? -34.938 17.922 11.977 1 96.5 153 ILE B O 1
ATOM 5703 N N . GLU B 1 154 ? -33.125 19.141 11.688 1 94.44 154 GLU B N 1
ATOM 5704 C CA . GLU B 1 154 ? -33.844 20.406 11.672 1 94.44 154 GLU B CA 1
ATOM 5705 C C . GLU B 1 154 ? -34.906 20.438 10.57 1 94.44 154 GLU B C 1
ATOM 5707 O O . GLU B 1 154 ? -34.625 20.062 9.43 1 94.44 154 GLU B O 1
ATOM 5712 N N . PRO B 1 155 ? -36.094 20.938 10.906 1 94.31 155 PRO B N 1
ATOM 5713 C CA . PRO B 1 155 ? -37.125 20.984 9.875 1 94.31 155 PRO B CA 1
ATOM 5714 C C . PRO B 1 155 ? -36.688 21.797 8.648 1 94.31 155 PRO B C 1
ATOM 5716 O O . PRO B 1 155 ? -36.125 22.875 8.781 1 94.31 155 PRO B O 1
ATOM 5719 N N . GLY B 1 156 ? -36.938 21.203 7.469 1 91.44 156 GLY B N 1
ATOM 5720 C CA . GLY B 1 156 ? -36.594 21.875 6.223 1 91.44 156 GLY B CA 1
ATOM 5721 C C . GLY B 1 156 ? -35.219 21.516 5.691 1 91.44 156 GLY B C 1
ATOM 5722 O O . GLY B 1 156 ? -34.875 21.859 4.555 1 91.44 156 GLY B O 1
ATOM 5723 N N . LYS B 1 157 ? -34.406 20.781 6.477 1 93.75 157 LYS B N 1
ATOM 5724 C CA . LYS B 1 157 ? -33.062 20.453 6.066 1 93.75 157 LYS B CA 1
ATOM 5725 C C . LYS B 1 157 ? -32.938 18.969 5.707 1 93.75 157 LYS B C 1
ATOM 5727 O O . LYS B 1 157 ? -31.828 18.453 5.535 1 93.75 157 LYS B O 1
ATOM 5732 N N . GLU B 1 158 ? -34 18.297 5.516 1 94.19 158 GLU B N 1
ATOM 5733 C CA . GLU B 1 158 ? -34.031 16.859 5.238 1 94.19 158 GLU B CA 1
ATOM 5734 C C . GLU B 1 158 ? -33.406 16.547 3.873 1 94.19 158 GLU B C 1
ATOM 5736 O O . GLU B 1 158 ? -32.812 15.5 3.682 1 94.19 158 GLU B O 1
ATOM 5741 N N . HIS B 1 159 ? -33.5 17.453 2.979 1 89.5 159 HIS B N 1
ATOM 5742 C CA . HIS B 1 159 ? -33.031 17.25 1.613 1 89.5 159 HIS B CA 1
ATOM 5743 C C . HIS B 1 159 ? -31.516 17.094 1.573 1 89.5 159 HIS B C 1
ATOM 5745 O O . HIS B 1 159 ? -30.969 16.516 0.624 1 89.5 159 HIS B O 1
ATOM 5751 N N . ASN B 1 160 ? -30.859 17.531 2.611 1 91.75 160 ASN B N 1
ATOM 5752 C CA . ASN B 1 160 ? -29.391 17.453 2.664 1 91.75 160 ASN B CA 1
ATOM 5753 C C . ASN B 1 160 ? -28.922 16.016 2.889 1 91.75 160 ASN B C 1
ATOM 5755 O O . ASN B 1 160 ? -27.734 15.734 2.746 1 91.75 160 ASN B O 1
ATOM 5759 N N . PHE B 1 161 ? -29.781 15.133 3.156 1 94.75 161 PHE B N 1
ATOM 5760 C CA . PHE B 1 161 ? -29.406 13.766 3.496 1 94.75 161 PHE B CA 1
ATOM 5761 C C . PHE B 1 161 ? -29.875 12.797 2.422 1 94.75 161 PHE B C 1
ATOM 5763 O O . PHE B 1 161 ? -29.859 11.578 2.629 1 94.75 161 PHE B O 1
ATOM 5770 N N . ARG B 1 162 ? -30.297 13.305 1.3 1 91.62 162 ARG B N 1
ATOM 5771 C CA . ARG B 1 162 ? -30.672 12.438 0.189 1 91.62 162 ARG B CA 1
ATOM 5772 C C . ARG B 1 162 ? -29.438 11.781 -0.439 1 91.62 162 ARG B C 1
ATOM 5774 O O . ARG B 1 162 ? -28.359 12.383 -0.482 1 91.62 162 ARG B O 1
ATOM 5781 N N . THR B 1 163 ? -29.609 10.562 -0.881 1 91.25 163 THR B N 1
ATOM 5782 C CA . THR B 1 163 ? -28.516 9.859 -1.56 1 91.25 163 THR B CA 1
ATOM 5783 C C . THR B 1 163 ? -28.516 10.18 -3.051 1 91.25 163 THR B C 1
ATOM 5785 O O . THR B 1 163 ? -29.516 10.672 -3.588 1 91.25 163 THR B O 1
ATOM 5788 N N . ARG B 1 164 ? -27.438 9.961 -3.58 1 84.75 164 ARG B N 1
ATOM 5789 C CA . ARG B 1 164 ? -27.312 10.102 -5.027 1 84.75 164 ARG B CA 1
ATOM 5790 C C . ARG B 1 164 ? -27.234 8.734 -5.703 1 84.75 164 ARG B C 1
ATOM 5792 O O . ARG B 1 164 ? -26.656 7.793 -5.148 1 84.75 164 ARG B O 1
ATOM 5799 N N . ASP B 1 165 ? -27.875 8.734 -6.891 1 77.62 165 ASP B N 1
ATOM 5800 C CA . ASP B 1 165 ? -27.828 7.492 -7.652 1 77.62 165 ASP B CA 1
ATOM 5801 C C . ASP B 1 165 ? -26.422 7.203 -8.172 1 77.62 165 ASP B C 1
ATOM 5803 O O . ASP B 1 165 ? -25.641 8.125 -8.375 1 77.62 165 ASP B O 1
ATOM 5807 N N . ASP B 1 166 ? -26.156 5.965 -8.359 1 66.75 166 ASP B N 1
ATOM 5808 C CA . ASP B 1 166 ? -24.828 5.539 -8.766 1 66.75 166 ASP B CA 1
ATOM 5809 C C . ASP B 1 166 ? -24.531 5.945 -10.211 1 66.75 166 ASP B C 1
ATOM 5811 O O . ASP B 1 166 ? -23.406 5.816 -10.688 1 66.75 166 ASP B O 1
ATOM 5815 N N . THR B 1 167 ? -25.484 6.438 -10.805 1 65.38 167 THR B N 1
ATOM 5816 C CA . THR B 1 167 ? -25.266 6.973 -12.148 1 65.38 167 THR B CA 1
ATOM 5817 C C . THR B 1 167 ? -24.75 8.406 -12.086 1 65.38 167 THR B C 1
ATOM 5819 O O . THR B 1 167 ? -24.219 8.922 -13.07 1 65.38 167 THR B O 1
ATOM 5822 N N . VAL B 1 168 ? -24.922 8.914 -10.953 1 61.16 168 VAL B N 1
ATOM 5823 C CA . VAL B 1 168 ? -24.531 10.312 -10.773 1 61.16 168 VAL B CA 1
ATOM 5824 C C . VAL B 1 168 ? -23.203 10.391 -10.047 1 61.16 168 VAL B C 1
ATOM 5826 O O . VAL B 1 168 ? -22.375 11.273 -10.336 1 61.16 168 VAL B O 1
ATOM 5829 N N . SER B 1 169 ? -23.078 9.406 -9.219 1 65.94 169 SER B N 1
ATOM 5830 C CA . SER B 1 169 ? -21.859 9.383 -8.406 1 65.94 169 SER B CA 1
ATOM 5831 C C . SER B 1 169 ? -21.312 7.961 -8.273 1 65.94 169 SER B C 1
ATOM 5833 O O . SER B 1 169 ? -22.078 7.004 -8.164 1 65.94 169 SER B O 1
ATOM 5835 N N . SER B 1 170 ? -20 7.949 -8.594 1 69.94 170 SER B N 1
ATOM 5836 C CA . SER B 1 170 ? -19.375 6.637 -8.547 1 69.94 170 SER B CA 1
ATOM 5837 C C . SER B 1 170 ? -18.516 6.484 -7.297 1 69.94 170 SER B C 1
ATOM 5839 O O . SER B 1 170 ? -17.828 7.43 -6.883 1 69.94 170 SER B O 1
ATOM 5841 N N . ALA B 1 171 ? -18.656 5.395 -6.613 1 74.25 171 ALA B N 1
ATOM 5842 C CA . ALA B 1 171 ? -17.797 5.051 -5.484 1 74.25 171 ALA B CA 1
ATOM 5843 C C . ALA B 1 171 ? -16.391 4.703 -5.957 1 74.25 171 ALA B C 1
ATOM 5845 O O . ALA B 1 171 ? -15.453 4.629 -5.148 1 74.25 171 ALA B O 1
ATOM 5846 N N . LEU B 1 172 ? -16.203 4.547 -7.207 1 70.19 172 LEU B N 1
ATOM 5847 C CA . LEU B 1 172 ? -14.93 4.258 -7.844 1 70.19 172 LEU B CA 1
ATOM 5848 C C . LEU B 1 172 ? -14.289 3.014 -7.238 1 70.19 172 LEU B C 1
ATOM 5850 O O . LEU B 1 172 ? -13.07 2.938 -7.109 1 70.19 172 LEU B O 1
ATOM 5854 N N . GLY B 1 173 ? -15.133 2.137 -6.645 1 78.62 173 GLY B N 1
ATOM 5855 C CA . GLY B 1 173 ? -14.656 0.879 -6.09 1 78.62 173 GLY B CA 1
ATOM 5856 C C . GLY B 1 173 ? -14.047 1.029 -4.711 1 78.62 173 GLY B C 1
ATOM 5857 O O . GLY B 1 173 ? -13.438 0.092 -4.191 1 78.62 173 GLY B O 1
ATOM 5858 N N . VAL B 1 174 ? -14.156 2.178 -4.121 1 88.69 174 VAL B N 1
ATOM 5859 C CA . VAL B 1 174 ? -13.625 2.436 -2.789 1 88.69 174 VAL B CA 1
ATOM 5860 C C . VAL B 1 174 ? -14.703 2.176 -1.74 1 88.69 174 VAL B C 1
ATOM 5862 O O . VAL B 1 174 ? -15.844 2.613 -1.896 1 88.69 174 VAL B O 1
ATOM 5865 N N . PRO B 1 175 ? -14.328 1.446 -0.674 1 92.75 175 PRO B N 1
ATOM 5866 C CA . PRO B 1 175 ? -15.305 1.21 0.392 1 92.75 175 PRO B CA 1
ATOM 5867 C C . PRO B 1 175 ? -15.773 2.502 1.062 1 92.75 175 PRO B C 1
ATOM 5869 O O . PRO B 1 175 ? -15.086 3.523 0.984 1 92.75 175 PRO B O 1
ATOM 5872 N N . TYR B 1 176 ? -17 2.414 1.62 1 95.25 176 TYR B N 1
ATOM 5873 C CA . TYR B 1 176 ? -17.484 3.561 2.375 1 95.25 176 TYR B CA 1
ATOM 5874 C C . TYR B 1 176 ? -16.453 4.031 3.393 1 95.25 176 TYR B C 1
ATOM 5876 O O . TYR B 1 176 ? -15.922 3.229 4.164 1 95.25 176 TYR B O 1
ATOM 5884 N N . ASP B 1 177 ? -16.188 5.297 3.367 1 96.19 177 ASP B N 1
ATOM 5885 C CA . ASP B 1 177 ? -15.062 5.84 4.137 1 96.19 177 ASP B CA 1
ATOM 5886 C C . ASP B 1 177 ? -15.562 6.742 5.266 1 96.19 177 ASP B C 1
ATOM 5888 O O . ASP B 1 177 ? -15.742 7.945 5.07 1 96.19 177 ASP B O 1
ATOM 5892 N N . TYR B 1 178 ? -15.602 6.176 6.453 1 96.62 178 TYR B N 1
ATOM 5893 C CA . TYR B 1 178 ? -16.047 6.938 7.613 1 96.62 178 TYR B CA 1
ATOM 5894 C C . TYR B 1 178 ? -15.102 8.102 7.895 1 96.62 178 TYR B C 1
ATOM 5896 O O . TYR B 1 178 ? -15.5 9.102 8.492 1 96.62 178 TYR B O 1
ATOM 5904 N N . SER B 1 179 ? -13.898 8.016 7.438 1 95.69 179 SER B N 1
ATOM 5905 C CA . SER B 1 179 ? -12.883 9 7.785 1 95.69 179 SER B CA 1
ATOM 5906 C C . SER B 1 179 ? -12.727 10.039 6.68 1 95.69 179 SER B C 1
ATOM 5908 O O . SER B 1 179 ? -11.836 10.891 6.746 1 95.69 179 SER B O 1
ATOM 5910 N N . SER B 1 180 ? -13.57 9.961 5.68 1 97.19 180 SER B N 1
ATOM 5911 C CA . SER B 1 180 ? -13.477 10.898 4.566 1 97.19 180 SER B CA 1
ATOM 5912 C C . SER B 1 180 ? -13.641 12.344 5.035 1 97.19 180 SER B C 1
ATOM 5914 O O . SER B 1 180 ? -14.516 12.633 5.852 1 97.19 180 SER B O 1
ATOM 5916 N N . VAL B 1 181 ? -12.812 13.203 4.477 1 97.62 181 VAL B N 1
ATOM 5917 C CA . VAL B 1 181 ? -12.969 14.625 4.746 1 97.62 181 VAL B CA 1
ATOM 5918 C C . VAL B 1 181 ? -14.25 15.141 4.098 1 97.62 181 VAL B C 1
ATOM 5920 O O . VAL B 1 181 ? -14.742 16.219 4.449 1 97.62 181 VAL B O 1
ATOM 5923 N N . MET B 1 182 ? -14.922 14.312 3.301 1 97.19 182 MET B N 1
ATOM 5924 C CA . MET B 1 182 ? -16.125 14.68 2.574 1 97.19 182 MET B CA 1
ATOM 5925 C C . MET B 1 182 ? -17.375 14.242 3.342 1 97.19 182 MET B C 1
ATOM 5927 O O . MET B 1 182 ? -18.5 14.453 2.881 1 97.19 182 MET B O 1
ATOM 5931 N N . HIS B 1 183 ? -17.234 13.664 4.492 1 97.12 183 HIS B N 1
ATOM 5932 C CA . HIS B 1 183 ? -18.344 13.172 5.285 1 97.12 183 HIS B CA 1
ATOM 5933 C C . HIS B 1 183 ? -18.875 14.242 6.234 1 97.12 183 HIS B C 1
ATOM 5935 O O . HIS B 1 183 ? -18.094 14.992 6.82 1 97.12 183 HIS B O 1
ATOM 5941 N N . TYR B 1 184 ? -20.219 14.289 6.438 1 94.75 184 TYR B N 1
ATOM 5942 C CA . TYR B 1 184 ? -20.797 15.133 7.469 1 94.75 184 TYR B CA 1
ATOM 5943 C C . TYR B 1 184 ? -20.406 14.656 8.859 1 94.75 184 TYR B C 1
ATOM 5945 O O . TYR B 1 184 ? -20.016 13.492 9.039 1 94.75 184 TYR B O 1
ATOM 5953 N N . SER B 1 185 ? -20.406 15.586 9.797 1 94.44 185 SER B N 1
ATOM 5954 C CA . SER B 1 185 ? -20.281 15.18 11.188 1 94.44 185 SER B CA 1
ATOM 5955 C C . SER B 1 185 ? -21.578 14.539 11.695 1 94.44 185 SER B C 1
ATOM 5957 O O . SER B 1 185 ? -22.625 14.648 11.047 1 94.44 185 SER B O 1
ATOM 5959 N N . LYS B 1 186 ? -21.531 13.914 12.852 1 95.62 186 LYS B N 1
ATOM 5960 C CA . LYS B 1 186 ? -22.656 13.148 13.367 1 95.62 186 LYS B CA 1
ATOM 5961 C C . LYS B 1 186 ? -23.812 14.07 13.742 1 95.62 186 LYS B C 1
ATOM 5963 O O . LYS B 1 186 ? -24.969 13.633 13.797 1 95.62 186 LYS B O 1
ATOM 5968 N N . THR B 1 187 ? -23.578 15.406 13.961 1 94.5 187 THR B N 1
ATOM 5969 C CA . THR B 1 187 ? -24.641 16.281 14.414 1 94.5 187 THR B CA 1
ATOM 5970 C C . THR B 1 187 ? -24.969 17.328 13.352 1 94.5 187 THR B C 1
ATOM 5972 O O . THR B 1 187 ? -25.547 18.375 13.656 1 94.5 187 THR B O 1
ATOM 5975 N N . SER B 1 188 ? -24.578 17.109 12.172 1 94.06 188 SER B N 1
ATOM 5976 C CA . SER B 1 188 ? -24.891 18.031 11.094 1 94.06 188 SER B CA 1
ATOM 5977 C C . SER B 1 188 ? -26.391 18.234 10.961 1 94.06 188 SER B C 1
ATOM 5979 O O . SER B 1 188 ? -27.156 17.266 10.891 1 94.06 188 SER B O 1
ATOM 5981 N N . PHE B 1 189 ? -26.844 19.516 10.953 1 93.81 189 PHE B N 1
ATOM 5982 C CA . PHE B 1 189 ? -28.234 19.938 10.766 1 93.81 189 PHE B CA 1
ATOM 5983 C C . PHE B 1 189 ? -29.125 19.375 11.867 1 93.81 189 PHE B C 1
ATOM 5985 O O . PHE B 1 189 ? -30.281 19.047 11.633 1 93.81 189 PHE B O 1
ATOM 5992 N N . SER B 1 190 ? -28.562 19.141 12.984 1 94.75 190 SER B N 1
ATOM 5993 C CA . SER B 1 190 ? -29.344 18.609 14.094 1 94.75 190 SER B CA 1
ATOM 5994 C C . SER B 1 190 ? -30.219 19.688 14.727 1 94.75 190 SER B C 1
ATOM 5996 O O . SER B 1 190 ? -29.797 20.844 14.828 1 94.75 190 SER B O 1
ATOM 5998 N N . ARG B 1 191 ? -31.406 19.312 15.18 1 93.5 191 ARG B N 1
ATOM 5999 C CA . ARG B 1 191 ? -32.281 20.219 15.883 1 93.5 191 ARG B CA 1
ATOM 6000 C C . ARG B 1 191 ? -31.938 20.297 17.359 1 93.5 191 ARG B C 1
ATOM 6002 O O . ARG B 1 191 ? -32.469 21.141 18.094 1 93.5 191 ARG B O 1
ATOM 6009 N N . SER B 1 192 ? -31.031 19.438 17.859 1 90.5 192 SER B N 1
ATOM 6010 C CA . SER B 1 192 ? -30.547 19.344 19.234 1 90.5 192 SER B CA 1
ATOM 6011 C C . SER B 1 192 ? -29.062 18.969 19.266 1 90.5 192 SER B C 1
ATOM 6013 O O . SER B 1 192 ? -28.297 19.406 18.422 1 90.5 192 SER B O 1
ATOM 6015 N N . SER B 1 193 ? -28.719 18.281 20.281 1 88.62 193 SER B N 1
ATOM 6016 C CA . SER B 1 193 ? -27.344 17.797 20.391 1 88.62 193 SER B CA 1
ATOM 6017 C C . SER B 1 193 ? -27.25 16.328 20.031 1 88.62 193 SER B C 1
ATOM 6019 O O . SER B 1 193 ? -26.141 15.758 20.016 1 88.62 193 SER B O 1
ATOM 6021 N N . GLU B 1 194 ? -28.328 15.836 19.594 1 95.25 194 GLU B N 1
ATOM 6022 C CA . GLU B 1 194 ? -28.344 14.422 19.25 1 95.25 194 GLU B CA 1
ATOM 6023 C C . GLU B 1 194 ? -27.828 14.195 17.828 1 95.25 194 GLU B C 1
ATOM 6025 O O . GLU B 1 194 ? -27.953 15.078 16.969 1 95.25 194 GLU B O 1
ATOM 6030 N N . PRO B 1 195 ? -27.312 13.07 17.594 1 97 195 PRO B N 1
ATOM 6031 C CA . PRO B 1 195 ? -26.781 12.797 16.25 1 97 195 PRO B CA 1
ATOM 6032 C C . PRO B 1 195 ? -27.875 12.688 15.195 1 97 195 PRO B C 1
ATOM 6034 O O . PRO B 1 195 ? -28.953 12.141 15.461 1 97 195 PRO B O 1
ATOM 6037 N N . THR B 1 196 ? -27.594 13.227 13.992 1 97.81 196 THR B N 1
ATOM 6038 C CA . THR B 1 196 ? -28.422 13.031 12.812 1 97.81 196 THR B CA 1
ATOM 6039 C C . THR B 1 196 ? -27.922 11.859 11.977 1 97.81 196 THR B C 1
ATOM 6041 O O . THR B 1 196 ? -28.656 11.328 11.141 1 97.81 196 THR B O 1
ATOM 6044 N N . ILE B 1 197 ? -26.672 11.531 12.109 1 97.94 197 ILE B N 1
ATOM 6045 C CA . ILE B 1 197 ? -26.078 10.383 11.438 1 97.94 197 ILE B CA 1
ATOM 6046 C C . ILE B 1 197 ? -25.438 9.453 12.477 1 97.94 197 ILE B C 1
ATOM 6048 O O . ILE B 1 197 ? -24.594 9.883 13.266 1 97.94 197 ILE B O 1
ATOM 6052 N N . VAL B 1 198 ? -25.859 8.25 12.531 1 98.31 198 VAL B N 1
ATOM 6053 C CA . VAL B 1 198 ? -25.312 7.25 13.438 1 98.31 198 VAL B CA 1
ATOM 6054 C C . VAL B 1 198 ? -24.625 6.141 12.633 1 98.31 198 VAL B C 1
ATOM 6056 O O . VAL B 1 198 ? -25.266 5.52 11.773 1 98.31 198 VAL B O 1
ATOM 6059 N N . THR B 1 199 ? -23.359 5.914 12.875 1 97.5 199 THR B N 1
ATOM 6060 C CA . THR B 1 199 ? -22.625 4.887 12.156 1 97.5 199 THR B CA 1
ATOM 6061 C C . THR B 1 199 ? -23.016 3.494 12.633 1 97.5 199 THR B C 1
ATOM 6063 O O . THR B 1 199 ? -23.25 3.285 13.828 1 97.5 199 THR B O 1
ATOM 6066 N N . LYS B 1 200 ? -23.062 2.6 11.773 1 95.69 200 LYS B N 1
ATOM 6067 C CA . LYS B 1 200 ? -23.438 1.239 12.148 1 95.69 200 LYS B CA 1
ATOM 6068 C C . LYS B 1 200 ? -22.297 0.528 12.875 1 95.69 200 LYS B C 1
ATOM 6070 O O . LYS B 1 200 ? -22.531 -0.443 13.602 1 95.69 200 LYS B O 1
ATOM 6075 N N . ILE B 1 201 ? -21.109 0.879 12.648 1 94.75 201 ILE B N 1
ATOM 6076 C CA . ILE B 1 201 ? -19.984 0.517 13.5 1 94.75 201 ILE B CA 1
ATOM 6077 C C . ILE B 1 201 ? -19.719 1.623 14.523 1 94.75 201 ILE B C 1
ATOM 6079 O O . ILE B 1 201 ? -19.25 2.707 14.164 1 94.75 201 ILE B O 1
ATOM 6083 N N . PRO B 1 202 ? -19.953 1.406 15.734 1 93.75 202 PRO B N 1
ATOM 6084 C CA . PRO B 1 202 ? -19.938 2.451 16.766 1 93.75 202 PRO B CA 1
ATOM 6085 C C . PRO B 1 202 ? -18.594 3.166 16.859 1 93.75 202 PRO B C 1
ATOM 6087 O O . PRO B 1 202 ? -18.547 4.363 17.156 1 93.75 202 PRO B O 1
ATOM 6090 N N . HIS B 1 203 ? -17.625 2.51 16.547 1 91.06 203 HIS B N 1
ATOM 6091 C CA . HIS B 1 203 ? -16.266 3.055 16.641 1 91.06 203 HIS B CA 1
ATOM 6092 C C . HIS B 1 203 ? -16.141 4.348 15.844 1 91.06 203 HIS B C 1
ATOM 6094 O O . HIS B 1 203 ? -15.359 5.23 16.203 1 91.06 203 HIS B O 1
ATOM 6100 N N . PHE B 1 204 ? -16.922 4.547 14.812 1 94.81 204 PHE B N 1
ATOM 6101 C CA . PHE B 1 204 ? -16.703 5.625 13.859 1 94.81 204 PHE B CA 1
ATOM 6102 C C . PHE B 1 204 ? -17.609 6.812 14.164 1 94.81 204 PHE B C 1
ATOM 6104 O O . PHE B 1 204 ? -17.531 7.84 13.477 1 94.81 204 PHE B O 1
ATOM 6111 N N . LEU B 1 205 ? -18.391 6.73 15.211 1 95.25 205 LEU B N 1
ATOM 6112 C CA . LEU B 1 205 ? -19.359 7.781 15.516 1 95.25 205 LEU B CA 1
ATOM 6113 C C . LEU B 1 205 ? -18.656 9.117 15.727 1 95.25 205 LEU B C 1
ATOM 6115 O O . LEU B 1 205 ? -19.141 10.156 15.258 1 95.25 205 LEU B O 1
ATOM 6119 N N . ASP B 1 206 ? -17.516 9.086 16.391 1 92.44 206 ASP B N 1
ATOM 6120 C CA . ASP B 1 206 ? -16.797 10.32 16.672 1 92.44 206 ASP B CA 1
ATOM 6121 C C . ASP B 1 206 ? -15.719 10.578 15.625 1 92.44 206 ASP B C 1
ATOM 6123 O O . ASP B 1 206 ? -14.891 11.477 15.789 1 92.44 206 ASP B O 1
ATOM 6127 N N . VAL B 1 207 ? -15.75 9.773 14.555 1 92.44 207 VAL B N 1
ATOM 6128 C CA . VAL B 1 207 ? -14.742 9.891 13.508 1 92.44 207 VAL B CA 1
ATOM 6129 C C . VAL B 1 207 ? -15.328 10.609 12.305 1 92.44 207 VAL B C 1
ATOM 6131 O O . VAL B 1 207 ? -14.648 11.422 11.664 1 92.44 207 VAL B O 1
ATOM 6134 N N . ILE B 1 208 ? -16.562 10.336 12.016 1 95.69 208 ILE B N 1
ATOM 6135 C CA . ILE B 1 208 ? -17.203 10.945 10.852 1 95.69 208 ILE B CA 1
ATOM 6136 C C . ILE B 1 208 ? -17.188 12.461 10.984 1 95.69 208 ILE B C 1
ATOM 6138 O O . ILE B 1 208 ? -17.281 12.992 12.094 1 95.69 208 ILE B O 1
ATOM 6142 N N . GLY B 1 209 ? -17 13.141 9.898 1 95.19 209 GLY B N 1
ATOM 6143 C CA . GLY B 1 209 ? -17.047 14.594 9.852 1 95.19 209 GLY B CA 1
ATOM 6144 C C . GLY B 1 209 ? -15.727 15.242 10.219 1 95.19 209 GLY B C 1
ATOM 6145 O O . GLY B 1 209 ? -15.68 16.422 10.578 1 95.19 209 GLY B O 1
ATOM 6146 N N . GLN B 1 210 ? -14.664 14.5 10.133 1 94.31 210 GLN B N 1
ATOM 6147 C CA . GLN B 1 210 ? -13.359 15.07 10.469 1 94.31 210 GLN B CA 1
ATOM 6148 C C . GLN B 1 210 ? -12.945 16.125 9.445 1 94.31 210 GLN B C 1
ATOM 6150 O O . GLN B 1 210 ? -13.352 16.062 8.281 1 94.31 210 GLN B O 1
ATOM 6155 N N . ARG B 1 211 ? -12.125 17.094 9.953 1 95.81 211 ARG B N 1
ATOM 6156 C CA . ARG B 1 211 ? -11.594 18.172 9.117 1 95.81 211 ARG B CA 1
ATOM 6157 C C . ARG B 1 211 ? -10.086 18.297 9.297 1 95.81 211 ARG B C 1
ATOM 6159 O O . ARG B 1 211 ? -9.547 19.406 9.32 1 95.81 211 ARG B O 1
ATOM 6166 N N . MET B 1 212 ? -9.406 17.203 9.5 1 96.12 212 MET B N 1
ATOM 6167 C CA . MET B 1 212 ? -7.953 17.203 9.68 1 96.12 212 MET B CA 1
ATOM 6168 C C . MET B 1 212 ? -7.238 17.172 8.336 1 96.12 212 MET B C 1
ATOM 6170 O O . MET B 1 212 ? -6.273 17.906 8.125 1 96.12 212 MET B O 1
ATOM 6174 N N . GLY B 1 213 ? -7.738 16.297 7.461 1 96.88 213 GLY B N 1
ATOM 6175 C CA . GLY B 1 213 ? -7.129 16.125 6.148 1 96.88 213 GLY B CA 1
ATOM 6176 C C . GLY B 1 213 ? -7.668 14.938 5.383 1 96.88 213 GLY B C 1
ATOM 6177 O O . GLY B 1 213 ? -8.672 14.336 5.777 1 96.88 213 GLY B O 1
ATOM 6178 N N . PHE B 1 214 ? -6.953 14.586 4.301 1 97.62 214 PHE B N 1
ATOM 6179 C CA . PHE B 1 214 ? -7.375 13.508 3.414 1 97.62 214 PHE B CA 1
ATOM 6180 C C . PHE B 1 214 ? -7.324 12.172 4.133 1 97.62 214 PHE B C 1
ATOM 6182 O O . PHE B 1 214 ? -6.328 11.844 4.785 1 97.62 214 PHE B O 1
ATOM 6189 N N . SER B 1 215 ? -8.422 11.445 3.98 1 96.69 215 SER B N 1
ATOM 6190 C CA . SER B 1 215 ? -8.336 10.031 4.32 1 96.69 215 SER B CA 1
ATOM 6191 C C . SER B 1 215 ? -7.723 9.227 3.184 1 96.69 215 SER B C 1
ATOM 6193 O O . SER B 1 215 ? -7.539 9.742 2.078 1 96.69 215 SER B O 1
ATOM 6195 N N . ALA B 1 216 ? -7.371 7.969 3.49 1 95.06 216 ALA B N 1
ATOM 6196 C CA . ALA B 1 216 ? -6.867 7.074 2.447 1 95.06 216 ALA B CA 1
ATOM 6197 C C . ALA B 1 216 ? -7.902 6.891 1.341 1 95.06 216 ALA B C 1
ATOM 6199 O O . ALA B 1 216 ? -7.551 6.805 0.162 1 95.06 216 ALA B O 1
ATOM 6200 N N . GLY B 1 217 ? -9.133 6.824 1.693 1 95.06 217 GLY B N 1
ATOM 6201 C CA . GLY B 1 217 ? -10.203 6.684 0.717 1 95.06 217 GLY B CA 1
ATOM 6202 C C . GLY B 1 217 ? -10.352 7.895 -0.183 1 95.06 217 GLY B C 1
ATOM 6203 O O . GLY B 1 217 ? -10.609 7.758 -1.38 1 95.06 217 GLY B O 1
ATOM 6204 N N . ASP B 1 218 ? -10.203 9.078 0.399 1 97.25 218 ASP B N 1
ATOM 6205 C CA . ASP B 1 218 ? -10.242 10.305 -0.398 1 97.25 218 ASP B CA 1
ATOM 6206 C C . ASP B 1 218 ? -9.188 10.273 -1.502 1 97.25 218 ASP B C 1
ATOM 6208 O O . ASP B 1 218 ? -9.484 10.57 -2.66 1 97.25 218 ASP B O 1
ATOM 6212 N N . LEU B 1 219 ? -8.008 9.906 -1.096 1 96.56 219 LEU B N 1
ATOM 6213 C CA . LEU B 1 219 ? -6.879 9.898 -2.021 1 96.56 219 LEU B CA 1
ATOM 6214 C C . LEU B 1 219 ? -7.062 8.82 -3.088 1 96.56 219 LEU B C 1
ATOM 6216 O O . LEU B 1 219 ? -6.762 9.047 -4.262 1 96.56 219 LEU B O 1
ATOM 6220 N N . SER B 1 220 ? -7.527 7.645 -2.699 1 93.38 220 SER B N 1
ATOM 6221 C CA . SER B 1 220 ? -7.773 6.578 -3.66 1 93.38 220 SER B CA 1
ATOM 6222 C C . SER B 1 220 ? -8.789 7.008 -4.719 1 93.38 220 SER B C 1
ATOM 6224 O O . SER B 1 220 ? -8.578 6.781 -5.91 1 93.38 220 SER B O 1
ATOM 6226 N N . LYS B 1 221 ? -9.859 7.684 -4.324 1 94.06 221 LYS B N 1
ATOM 6227 C CA . LYS B 1 221 ? -10.883 8.156 -5.25 1 94.06 221 LYS B CA 1
ATOM 6228 C C . LYS B 1 221 ? -10.32 9.195 -6.211 1 94.06 221 LYS B C 1
ATOM 6230 O O . LYS B 1 221 ? -10.547 9.117 -7.422 1 94.06 221 LYS B O 1
ATOM 6235 N N . LEU B 1 222 ? -9.617 10.125 -5.605 1 94.94 222 LEU B N 1
ATOM 6236 C CA . LEU B 1 222 ? -9.078 11.195 -6.438 1 94.94 222 LEU B CA 1
ATOM 6237 C C . LEU B 1 222 ? -8.047 10.656 -7.426 1 94.94 222 LEU B C 1
ATOM 6239 O O . LEU B 1 222 ? -8.062 11.023 -8.602 1 94.94 222 LEU B O 1
ATOM 6243 N N . ASN B 1 223 ? -7.164 9.797 -6.977 1 92.38 223 ASN B N 1
ATOM 6244 C CA . ASN B 1 223 ? -6.129 9.234 -7.836 1 92.38 223 ASN B CA 1
ATOM 6245 C C . ASN B 1 223 ? -6.73 8.375 -8.945 1 92.38 223 ASN B C 1
ATOM 6247 O O . ASN B 1 223 ? -6.223 8.359 -10.07 1 92.38 223 ASN B O 1
ATOM 6251 N N . ARG B 1 224 ? -7.762 7.641 -8.633 1 89.88 224 ARG B N 1
ATOM 6252 C CA . ARG B 1 224 ? -8.445 6.859 -9.656 1 89.88 224 ARG B CA 1
ATOM 6253 C C . ARG B 1 224 ? -9.141 7.773 -10.664 1 89.88 224 ARG B C 1
ATOM 6255 O O . ARG B 1 224 ? -9.07 7.539 -11.867 1 89.88 224 ARG B O 1
ATOM 6262 N N . LEU B 1 225 ? -9.789 8.797 -10.148 1 91.69 225 LEU B N 1
ATOM 6263 C CA . LEU B 1 225 ? -10.531 9.727 -10.992 1 91.69 225 LEU B CA 1
ATOM 6264 C C . LEU B 1 225 ? -9.609 10.43 -11.977 1 91.69 225 LEU B C 1
ATOM 6266 O O . LEU B 1 225 ? -9.953 10.609 -13.141 1 91.69 225 LEU B O 1
ATOM 6270 N N . TYR B 1 226 ? -8.438 10.82 -11.547 1 93 226 TYR B N 1
ATOM 6271 C CA . TYR B 1 226 ? -7.523 11.609 -12.359 1 93 226 TYR B CA 1
ATOM 6272 C C . TYR B 1 226 ? -6.363 10.75 -12.859 1 93 226 TYR B C 1
ATOM 6274 O O . TYR B 1 226 ? -5.398 11.273 -13.422 1 93 226 TYR B O 1
ATOM 6282 N N . LYS B 1 227 ? -6.367 9.422 -12.602 1 89.38 227 LYS B N 1
ATOM 6283 C CA . LYS B 1 227 ? -5.379 8.461 -13.078 1 89.38 227 LYS B CA 1
ATOM 6284 C C . LYS B 1 227 ? -3.973 8.844 -12.617 1 89.38 227 LYS B C 1
ATOM 6286 O O . LYS B 1 227 ? -3.041 8.891 -13.422 1 89.38 227 LYS B O 1
ATOM 6291 N N . CYS B 1 228 ? -3.904 9.188 -11.305 1 92 228 CYS B N 1
ATOM 6292 C CA . CYS B 1 228 ? -2.629 9.523 -10.68 1 92 228 CYS B CA 1
ATOM 6293 C C . CYS B 1 228 ? -1.846 8.258 -10.336 1 92 228 CYS B C 1
ATOM 6295 O O . CYS B 1 228 ? -2.314 7.43 -9.555 1 92 228 CYS B O 1
ATOM 6297 N N . THR B 1 229 ? -0.632 8.117 -10.922 1 88.62 229 THR B N 1
ATOM 6298 C CA . THR B 1 229 ? 0.229 6.988 -10.578 1 88.62 229 THR B CA 1
ATOM 6299 C C . THR B 1 229 ? 1.453 7.461 -9.797 1 88.62 229 THR B C 1
ATOM 6301 O O . THR B 1 229 ? 2.168 6.648 -9.203 1 88.62 229 THR B O 1
ATOM 6304 N N . LYS B 1 230 ? 1.653 8.766 -9.789 1 88.62 230 LYS B N 1
ATOM 6305 C CA . LYS B 1 230 ? 2.73 9.391 -9.023 1 88.62 230 LYS B CA 1
ATOM 6306 C C . LYS B 1 230 ? 2.281 10.719 -8.422 1 88.62 230 LYS B C 1
ATOM 6308 O O . LYS B 1 230 ? 1.347 11.352 -8.922 1 88.62 230 LYS B O 1
ATOM 6313 N N . SER B 1 231 ? 2.939 11.133 -7.367 1 92.88 231 SER B N 1
ATOM 6314 C CA . SER B 1 231 ? 2.68 12.43 -6.754 1 92.88 231 SER B CA 1
ATOM 6315 C C . SER B 1 231 ? 3.533 13.523 -7.387 1 92.88 231 SER B C 1
ATOM 6317 O O . SER B 1 231 ? 4.605 13.242 -7.93 1 92.88 231 SER B O 1
ATOM 6319 N N . SER B 1 232 ? 3.064 14.688 -7.258 1 93.75 232 SER B N 1
ATOM 6320 C CA . SER B 1 232 ? 3.742 15.812 -7.898 1 93.75 232 SER B CA 1
ATOM 6321 C C . SER B 1 232 ? 5.031 16.172 -7.168 1 93.75 232 SER B C 1
ATOM 6323 O O . SER B 1 232 ? 6.016 16.562 -7.793 1 93.75 232 SER B O 1
ATOM 6325 N N . THR B 1 233 ? 5.035 16.016 -5.828 1 96.25 233 THR B N 1
ATOM 6326 C CA . THR B 1 233 ? 6.172 16.562 -5.098 1 96.25 233 THR B CA 1
ATOM 6327 C C . THR B 1 233 ? 6.801 15.5 -4.199 1 96.25 233 THR B C 1
ATOM 6329 O O . THR B 1 233 ? 7.867 15.727 -3.621 1 96.25 233 THR B O 1
ATOM 6332 N N . PHE B 1 234 ? 6.156 14.336 -4.059 1 96.31 234 PHE B N 1
ATOM 6333 C CA . PHE B 1 234 ? 6.766 13.266 -3.287 1 96.31 234 PHE B CA 1
ATOM 6334 C C . PHE B 1 234 ? 8.023 12.75 -3.975 1 96.31 234 PHE B C 1
ATOM 6336 O O . PHE B 1 234 ? 8.055 12.594 -5.199 1 96.31 234 PHE B O 1
ATOM 6343 N N . VAL B 1 235 ? 9.023 12.406 -3.139 1 95.25 235 VAL B N 1
ATOM 6344 C CA . VAL B 1 235 ? 10.273 11.93 -3.725 1 95.25 235 VAL B CA 1
ATOM 6345 C C . VAL B 1 235 ? 10.578 10.523 -3.213 1 95.25 235 VAL B C 1
ATOM 6347 O O . VAL B 1 235 ? 10.703 9.586 -4 1 95.25 235 VAL B O 1
ATOM 6350 N N . GLU B 1 236 ? 10.68 10.438 -1.841 1 94.62 236 GLU B N 1
ATOM 6351 C CA . GLU B 1 236 ? 11.07 9.141 -1.295 1 94.62 236 GLU B CA 1
ATOM 6352 C C . GLU B 1 236 ? 10.609 8.984 0.149 1 94.62 236 GLU B C 1
ATOM 6354 O O . GLU B 1 236 ? 10.469 9.977 0.872 1 94.62 236 GLU B O 1
ATOM 6359 N N . SER B 1 237 ? 10.305 7.781 0.503 1 96.56 237 SER B N 1
ATOM 6360 C CA . SER B 1 237 ? 10.07 7.375 1.886 1 96.56 237 SER B CA 1
ATOM 6361 C C . SER B 1 237 ? 10.766 6.059 2.203 1 96.56 237 SER B C 1
ATOM 6363 O O . SER B 1 237 ? 10.734 5.121 1.403 1 96.56 237 SER B O 1
ATOM 6365 N N . CYS B 1 238 ? 11.438 5.953 3.363 1 97.31 238 CYS B N 1
ATOM 6366 C CA . CYS B 1 238 ? 12.172 4.742 3.713 1 97.31 238 CYS B CA 1
ATOM 6367 C C . CYS B 1 238 ? 12.039 4.438 5.199 1 97.31 238 CYS B C 1
ATOM 6369 O O . CYS B 1 238 ? 12.445 5.242 6.043 1 97.31 238 CYS B O 1
ATOM 6371 N N . SER B 1 239 ? 11.523 3.309 5.57 1 97.44 239 SER B N 1
ATOM 6372 C CA . SER B 1 239 ? 11.367 2.895 6.965 1 97.44 239 SER B CA 1
ATOM 6373 C C . SER B 1 239 ? 12.367 1.801 7.324 1 97.44 239 SER B C 1
ATOM 6375 O O . SER B 1 239 ? 12.453 1.387 8.484 1 97.44 239 SER B O 1
ATOM 6377 N N . PHE B 1 240 ? 13.094 1.239 6.34 1 97.25 240 PHE B N 1
ATOM 6378 C CA . PHE B 1 240 ? 14.148 0.24 6.465 1 97.25 240 PHE B CA 1
ATOM 6379 C C . PHE B 1 240 ? 13.578 -1.105 6.891 1 97.25 240 PHE B C 1
ATOM 6381 O O . PHE B 1 240 ? 14.289 -1.947 7.438 1 97.25 240 PHE B O 1
ATOM 6388 N N . GLU B 1 241 ? 12.258 -1.301 6.66 1 94.12 241 GLU B N 1
ATOM 6389 C CA . GLU B 1 241 ? 11.641 -2.574 7.016 1 94.12 241 GLU B CA 1
ATOM 6390 C C . GLU B 1 241 ? 12.086 -3.688 6.074 1 94.12 241 GLU B C 1
ATOM 6392 O O . GLU B 1 241 ? 12.188 -4.848 6.477 1 94.12 241 GLU B O 1
ATOM 6397 N N . GLU B 1 242 ? 12.367 -3.314 4.852 1 91.5 242 GLU B N 1
ATOM 6398 C CA . GLU B 1 242 ? 12.734 -4.312 3.852 1 91.5 242 GLU B CA 1
ATOM 6399 C C . GLU B 1 242 ? 14.242 -4.508 3.789 1 91.5 242 GLU B C 1
ATOM 6401 O O . GLU B 1 242 ? 15.008 -3.572 4.047 1 91.5 242 GLU B O 1
ATOM 6406 N N . ASP B 1 243 ? 14.672 -5.656 3.301 1 92 243 ASP B N 1
ATOM 6407 C CA . ASP B 1 243 ? 16.078 -6.035 3.271 1 92 243 ASP B CA 1
ATOM 6408 C C . ASP B 1 243 ? 16.859 -5.156 2.299 1 92 243 ASP B C 1
ATOM 6410 O O . ASP B 1 243 ? 18.062 -4.949 2.471 1 92 243 ASP B O 1
ATOM 6414 N N . ASN B 1 244 ? 16.188 -4.648 1.375 1 93.56 244 ASN B N 1
ATOM 6415 C CA . ASN B 1 244 ? 16.891 -3.865 0.361 1 93.56 244 ASN B CA 1
ATOM 6416 C C . ASN B 1 244 ? 17.141 -2.438 0.834 1 93.56 244 ASN B C 1
ATOM 6418 O O . ASN B 1 244 ? 17.688 -1.619 0.087 1 93.56 244 ASN B O 1
ATOM 6422 N N . ILE B 1 245 ? 16.719 -2.092 2.043 1 96 245 ILE B N 1
ATOM 6423 C CA . ILE B 1 245 ? 16.938 -0.82 2.727 1 96 245 ILE B CA 1
ATOM 6424 C C . ILE B 1 245 ? 16.516 0.332 1.813 1 96 245 ILE B C 1
ATOM 6426 O O . ILE B 1 245 ? 17.266 1.302 1.649 1 96 245 ILE B O 1
ATOM 6430 N N . CYS B 1 246 ? 15.469 0.19 1.114 1 94.56 246 CYS B N 1
ATOM 6431 C CA . CYS B 1 246 ? 14.812 1.187 0.274 1 94.56 246 CYS B CA 1
ATOM 6432 C C . CYS B 1 246 ? 15.695 1.564 -0.912 1 94.56 246 CYS B C 1
ATOM 6434 O O . CYS B 1 246 ? 15.586 2.674 -1.438 1 94.56 246 CYS B O 1
ATOM 6436 N N . GLY B 1 247 ? 16.625 0.723 -1.29 1 94.88 247 GLY B N 1
ATOM 6437 C CA . GLY B 1 247 ? 17.5 1.021 -2.416 1 94.88 247 GLY B CA 1
ATOM 6438 C C . GLY B 1 247 ? 18.672 1.91 -2.045 1 94.88 247 GLY B C 1
ATOM 6439 O O . GLY B 1 247 ? 19.375 2.4 -2.922 1 94.88 247 GLY B O 1
ATOM 6440 N N . MET B 1 248 ? 18.828 2.129 -0.753 1 96.5 248 MET B N 1
ATOM 6441 C CA . MET B 1 248 ? 20 2.92 -0.352 1 96.5 248 MET B CA 1
ATOM 6442 C C . MET B 1 248 ? 21.281 2.117 -0.514 1 96.5 248 MET B C 1
ATOM 6444 O O . MET B 1 248 ? 21.25 0.888 -0.609 1 96.5 248 MET B O 1
ATOM 6448 N N . ILE B 1 249 ? 22.422 2.9 -0.524 1 95 249 ILE B N 1
ATOM 6449 C CA . ILE B 1 249 ? 23.719 2.309 -0.794 1 95 249 ILE B CA 1
ATOM 6450 C C . ILE B 1 249 ? 24.672 2.615 0.358 1 95 249 ILE B C 1
ATOM 6452 O O . ILE B 1 249 ? 24.719 3.742 0.858 1 95 249 ILE B O 1
ATOM 6456 N N . ARG B 1 250 ? 25.344 1.547 0.727 1 90.38 250 ARG B N 1
ATOM 6457 C CA . ARG B 1 250 ? 26.422 1.764 1.68 1 90.38 250 ARG B CA 1
ATOM 6458 C C . ARG B 1 250 ? 27.672 2.289 0.98 1 90.38 250 ARG B C 1
ATOM 6460 O O . ARG B 1 250 ? 28.266 1.595 0.15 1 90.38 250 ARG B O 1
ATOM 6467 N N . GLY B 1 251 ? 27.891 3.529 1.165 1 80.88 251 GLY B N 1
ATOM 6468 C CA . GLY B 1 251 ? 28.922 4.242 0.434 1 80.88 251 GLY B CA 1
ATOM 6469 C C . GLY B 1 251 ? 30.312 3.947 0.938 1 80.88 251 GLY B C 1
ATOM 6470 O O . GLY B 1 251 ? 30.562 2.877 1.495 1 80.88 251 GLY B O 1
ATOM 6471 N N . SER B 1 252 ? 31.141 4.898 0.585 1 79.44 252 SER B N 1
ATOM 6472 C CA . SER B 1 252 ? 32.562 4.777 0.87 1 79.44 252 SER B CA 1
ATOM 6473 C C . SER B 1 252 ? 32.844 4.969 2.355 1 79.44 252 SER B C 1
ATOM 6475 O O . SER B 1 252 ? 32 5.488 3.094 1 79.44 252 SER B O 1
ATOM 6477 N N . GLY B 1 253 ? 33.812 4.418 2.936 1 83.94 253 GLY B N 1
ATOM 6478 C CA . GLY B 1 253 ? 34.281 4.508 4.309 1 83.94 253 GLY B CA 1
ATOM 6479 C C . GLY B 1 253 ? 34.906 3.227 4.801 1 83.94 253 GLY B C 1
ATOM 6480 O O . GLY B 1 253 ? 34.875 2.203 4.113 1 83.94 253 GLY B O 1
ATOM 6481 N N . ASN B 1 254 ? 35.594 3.453 5.898 1 91.69 254 ASN B N 1
ATOM 6482 C CA . ASN B 1 254 ? 36.25 2.285 6.461 1 91.69 254 ASN B CA 1
ATOM 6483 C C . ASN B 1 254 ? 35.344 1.52 7.414 1 91.69 254 ASN B C 1
ATOM 6485 O O . ASN B 1 254 ? 35.719 0.485 7.957 1 91.69 254 ASN B O 1
ATOM 6489 N N . ARG B 1 255 ? 34.094 2.125 7.645 1 94.38 255 ARG B N 1
ATOM 6490 C CA . ARG B 1 255 ? 33.031 1.458 8.383 1 94.38 255 ARG B CA 1
ATOM 6491 C C . ARG B 1 255 ? 31.75 1.416 7.562 1 94.38 255 ARG B C 1
ATOM 6493 O O . ARG B 1 255 ? 31.703 1.929 6.445 1 94.38 255 ARG B O 1
ATOM 6500 N N . LYS B 1 256 ? 30.766 0.703 8.148 1 93.44 256 LYS B N 1
ATOM 6501 C CA . LYS B 1 256 ? 29.516 0.586 7.383 1 93.44 256 LYS B CA 1
ATOM 6502 C C . LYS B 1 256 ? 28.297 0.832 8.266 1 93.44 256 LYS B C 1
ATOM 6504 O O . LYS B 1 256 ? 28.344 0.561 9.469 1 93.44 256 LYS B O 1
ATOM 6509 N N . TRP B 1 257 ? 27.344 1.458 7.645 1 96.44 257 TRP B N 1
ATOM 6510 C CA . TRP B 1 257 ? 26.016 1.436 8.25 1 96.44 257 TRP B CA 1
ATOM 6511 C C . TRP B 1 257 ? 25.438 0.025 8.242 1 96.44 257 TRP B C 1
ATOM 6513 O O . TRP B 1 257 ? 25.578 -0.707 7.258 1 96.44 257 TRP B O 1
ATOM 6523 N N . GLU B 1 258 ? 24.766 -0.365 9.32 1 95.5 258 GLU B N 1
ATOM 6524 C CA . GLU B 1 258 ? 24.188 -1.702 9.414 1 95.5 258 GLU B CA 1
ATOM 6525 C C . GLU B 1 258 ? 22.703 -1.639 9.703 1 95.5 258 GLU B C 1
ATOM 6527 O O . GLU B 1 258 ? 22.234 -0.777 10.453 1 95.5 258 GLU B O 1
ATOM 6532 N N . ARG B 1 259 ? 21.953 -2.486 9.07 1 96.5 259 ARG B N 1
ATOM 6533 C CA . ARG B 1 259 ? 20.531 -2.633 9.375 1 96.5 259 ARG B CA 1
ATOM 6534 C C . ARG B 1 259 ? 20.312 -3.447 10.641 1 96.5 259 ARG B C 1
ATOM 6536 O O . ARG B 1 259 ? 20.797 -4.578 10.75 1 96.5 259 ARG B O 1
ATOM 6543 N N . ARG B 1 260 ? 19.656 -2.873 11.648 1 96.5 260 ARG B N 1
ATOM 6544 C CA . ARG B 1 260 ? 19.5 -3.514 12.953 1 96.5 260 ARG B CA 1
ATOM 6545 C C . ARG B 1 260 ? 18.078 -3.348 13.477 1 96.5 260 ARG B C 1
ATOM 6547 O O . ARG B 1 260 ? 17.391 -2.377 13.141 1 96.5 260 ARG B O 1
ATOM 6554 N N . ALA B 1 261 ? 17.672 -4.324 14.312 1 95.75 261 ALA B N 1
ATOM 6555 C CA . ALA B 1 261 ? 16.391 -4.238 15 1 95.75 261 ALA B CA 1
ATOM 6556 C C . ALA B 1 261 ? 16.531 -3.582 16.375 1 95.75 261 ALA B C 1
ATOM 6558 O O . ALA B 1 261 ? 15.602 -2.957 16.875 1 95.75 261 ALA B O 1
ATOM 6559 N N . SER B 1 262 ? 17.688 -3.771 16.922 1 94.88 262 SER B N 1
ATOM 6560 C CA . SER B 1 262 ? 18.062 -3.186 18.203 1 94.88 262 SER B CA 1
ATOM 6561 C C . SER B 1 262 ? 19.578 -3.07 18.344 1 94.88 262 SER B C 1
ATOM 6563 O O . SER B 1 262 ? 20.312 -3.785 17.672 1 94.88 262 SER B O 1
ATOM 6565 N N . VAL B 1 263 ? 20 -2.115 19.094 1 93.38 263 VAL B N 1
ATOM 6566 C CA . VAL B 1 263 ? 21.422 -1.934 19.328 1 93.38 263 VAL B CA 1
ATOM 6567 C C . VAL B 1 263 ? 21.688 -1.656 20.797 1 93.38 263 VAL B C 1
ATOM 6569 O O . VAL B 1 263 ? 20.906 -0.949 21.453 1 93.38 263 VAL B O 1
ATOM 6572 N N . ASP B 1 264 ? 22.766 -2.252 21.25 1 89.12 264 ASP B N 1
ATOM 6573 C CA . ASP B 1 264 ? 23.203 -1.95 22.609 1 89.12 264 ASP B CA 1
ATOM 6574 C C . ASP B 1 264 ? 23.672 -0.501 22.734 1 89.12 264 ASP B C 1
ATOM 6576 O O . ASP B 1 264 ? 24.484 -0.041 21.938 1 89.12 264 ASP B O 1
ATOM 6580 N N . GLY B 1 265 ? 23.172 0.19 23.703 1 84.88 265 GLY B N 1
ATOM 6581 C CA . GLY B 1 265 ? 23.5 1.595 23.875 1 84.88 265 GLY B CA 1
ATOM 6582 C C . GLY B 1 265 ? 22.75 2.506 22.922 1 84.88 265 GLY B C 1
ATOM 6583 O O . GLY B 1 265 ? 23.062 3.693 22.812 1 84.88 265 GLY B O 1
ATOM 6584 N N . GLY B 1 266 ? 21.859 1.944 22.188 1 89.56 266 GLY B N 1
ATOM 6585 C CA . GLY B 1 266 ? 21.031 2.676 21.25 1 89.56 266 GLY B CA 1
ATOM 6586 C C . GLY B 1 266 ? 19.562 2.32 21.359 1 89.56 266 GLY B C 1
ATOM 6587 O O . GLY B 1 266 ? 19.078 1.933 22.422 1 89.56 266 GLY B O 1
ATOM 6588 N N . PRO B 1 267 ? 18.828 2.566 20.281 1 93.38 267 PRO B N 1
ATOM 6589 C CA . PRO B 1 267 ? 17.406 2.252 20.359 1 93.38 267 PRO B CA 1
ATOM 6590 C C . PRO B 1 267 ? 17.125 0.75 20.391 1 93.38 267 PRO B C 1
ATOM 6592 O O . PRO B 1 267 ? 17.797 -0.021 19.703 1 93.38 267 PRO B O 1
ATOM 6595 N N . GLN B 1 268 ? 16.141 0.426 21.125 1 93.62 268 GLN B N 1
ATOM 6596 C CA . GLN B 1 268 ? 15.75 -0.976 21.234 1 93.62 268 GLN B CA 1
ATOM 6597 C C . GLN B 1 268 ? 14.672 -1.335 20.219 1 93.62 268 GLN B C 1
ATOM 6599 O O . GLN B 1 268 ? 14.359 -2.512 20.031 1 93.62 268 GLN B O 1
ATOM 6604 N N . THR B 1 269 ? 14.117 -0.317 19.688 1 94.38 269 THR B N 1
ATOM 6605 C CA . THR B 1 269 ? 13.109 -0.491 18.641 1 94.38 269 THR B CA 1
ATOM 6606 C C . THR B 1 269 ? 13.281 0.556 17.547 1 94.38 269 THR B C 1
ATOM 6608 O O . THR B 1 269 ? 13.914 1.591 17.766 1 94.38 269 THR B O 1
ATOM 6611 N N . ASP B 1 270 ? 12.82 0.214 16.391 1 96.44 270 ASP B N 1
ATOM 6612 C CA . ASP B 1 270 ? 12.734 1.242 15.359 1 96.44 270 ASP B CA 1
ATOM 6613 C C . ASP B 1 270 ? 11.641 2.256 15.672 1 96.44 270 ASP B C 1
ATOM 6615 O O . ASP B 1 270 ? 10.977 2.154 16.703 1 96.44 270 ASP B O 1
ATOM 6619 N N . PHE B 1 271 ? 11.539 3.252 14.875 1 96.06 271 PHE B N 1
ATOM 6620 C CA . PHE B 1 271 ? 10.5 4.242 15.125 1 96.06 271 PHE B CA 1
ATOM 6621 C C . PHE B 1 271 ? 9.195 3.838 14.438 1 96.06 271 PHE B C 1
ATOM 6623 O O . PHE B 1 271 ? 8.109 4.18 14.906 1 96.06 271 PHE B O 1
ATOM 6630 N N . THR B 1 272 ? 9.242 3.043 13.344 1 94.56 272 THR B N 1
ATOM 6631 C CA . THR B 1 272 ? 8.086 2.664 12.547 1 94.56 272 THR B CA 1
ATOM 6632 C C . THR B 1 272 ? 7.113 1.817 13.367 1 94.56 272 THR B C 1
ATOM 6634 O O . THR B 1 272 ? 5.934 2.158 13.492 1 94.56 272 THR B O 1
ATOM 6637 N N . ASN B 1 273 ? 7.594 0.735 13.945 1 90.31 273 ASN B N 1
ATOM 6638 C CA . ASN B 1 273 ? 6.758 -0.255 14.617 1 90.31 273 ASN B CA 1
ATOM 6639 C C . ASN B 1 273 ? 6.867 -0.141 16.141 1 90.31 273 ASN B C 1
ATOM 6641 O O . ASN B 1 273 ? 6.012 -0.648 16.859 1 90.31 273 ASN B O 1
ATOM 6645 N N . MET B 1 274 ? 7.891 0.37 16.594 1 91.19 274 MET B N 1
ATOM 6646 C CA . MET B 1 274 ? 8.148 0.599 18.016 1 91.19 274 MET B CA 1
ATOM 6647 C C . MET B 1 274 ? 8.039 -0.703 18.812 1 91.19 274 MET B C 1
ATOM 6649 O O . MET B 1 274 ? 7.398 -0.747 19.859 1 91.19 274 MET B O 1
ATOM 6653 N N . GLY B 1 275 ? 8.469 -1.802 18.125 1 86.44 275 GLY B N 1
ATOM 6654 C CA . GLY B 1 275 ? 8.562 -3.08 18.812 1 86.44 275 GLY B CA 1
ATOM 6655 C C . GLY B 1 275 ? 7.246 -3.828 18.875 1 86.44 275 GLY B C 1
ATOM 6656 O O . GLY B 1 275 ? 7.133 -4.852 19.547 1 86.44 275 GLY B O 1
ATOM 6657 N N . GLN B 1 276 ? 6.293 -3.371 18.156 1 85.62 276 GLN B N 1
ATOM 6658 C CA . GLN B 1 276 ? 4.961 -3.957 18.219 1 85.62 276 GLN B CA 1
ATOM 6659 C C . GLN B 1 276 ? 4.875 -5.23 17.391 1 85.62 276 GLN B C 1
ATOM 6661 O O . GLN B 1 276 ? 3.939 -6.02 17.547 1 85.62 276 GLN B O 1
ATOM 6666 N N . CYS B 1 277 ? 5.82 -5.492 16.547 1 88.06 277 CYS B N 1
ATOM 6667 C CA . CYS B 1 277 ? 5.766 -6.652 15.672 1 88.06 277 CYS B CA 1
ATOM 6668 C C . CYS B 1 277 ? 7.043 -7.48 15.773 1 88.06 277 CYS B C 1
ATOM 6670 O O . CYS B 1 277 ? 8.148 -6.945 15.656 1 88.06 277 CYS B O 1
ATOM 6672 N N . LYS B 1 278 ? 6.789 -8.703 15.922 1 83.44 278 LYS B N 1
ATOM 6673 C CA . LYS B 1 278 ? 7.93 -9.609 15.938 1 83.44 278 LYS B CA 1
ATOM 6674 C C . LYS B 1 278 ? 8.508 -9.797 14.539 1 83.44 278 LYS B C 1
ATOM 6676 O O . LYS B 1 278 ? 7.766 -10.023 13.578 1 83.44 278 LYS B O 1
ATOM 6681 N N . GLY B 1 279 ? 9.82 -9.648 14.484 1 81.31 279 GLY B N 1
ATOM 6682 C CA . GLY B 1 279 ? 10.492 -9.859 13.203 1 81.31 279 GLY B CA 1
ATOM 6683 C C . GLY B 1 279 ? 10.453 -8.641 12.305 1 81.31 279 GLY B C 1
ATOM 6684 O O . GLY B 1 279 ? 10.938 -8.68 11.172 1 81.31 279 GLY B O 1
ATOM 6685 N N . LYS B 1 280 ? 9.812 -7.633 12.82 1 86.19 280 LYS B N 1
ATOM 6686 C CA . LYS B 1 280 ? 9.789 -6.367 12.094 1 86.19 280 LYS B CA 1
ATOM 6687 C C . LYS B 1 280 ? 10.344 -5.23 12.945 1 86.19 280 LYS B C 1
ATOM 6689 O O . LYS B 1 280 ? 10.484 -5.371 14.164 1 86.19 280 LYS B O 1
ATOM 6694 N N . GLY B 1 281 ? 10.68 -4.223 12.258 1 93.81 281 GLY B N 1
ATOM 6695 C CA . GLY B 1 281 ? 11.227 -3.062 12.945 1 93.81 281 GLY B CA 1
ATOM 6696 C C . GLY B 1 281 ? 12.727 -2.922 12.766 1 93.81 281 GLY B C 1
ATOM 6697 O O . GLY B 1 281 ? 13.5 -3.436 13.57 1 93.81 281 GLY B O 1
ATOM 6698 N N . PHE B 1 282 ? 13.094 -2.223 11.781 1 97.19 282 PHE B N 1
ATOM 6699 C CA . PHE B 1 282 ? 14.516 -2.084 11.5 1 97.19 282 PHE B CA 1
ATOM 6700 C C . PHE B 1 282 ? 14.883 -0.625 11.25 1 97.19 282 PHE B C 1
ATOM 6702 O O . PHE B 1 282 ? 14.016 0.189 10.922 1 97.19 282 PHE B O 1
ATOM 6709 N N . PHE B 1 283 ? 16.078 -0.344 11.562 1 97.88 283 PHE B N 1
ATOM 6710 C CA . PHE B 1 283 ? 16.672 0.963 11.305 1 97.88 283 PHE B CA 1
ATOM 6711 C C . PHE B 1 283 ? 18.125 0.82 10.891 1 97.88 283 PHE B C 1
ATOM 6713 O O . PHE B 1 283 ? 18.688 -0.274 10.953 1 97.88 283 PHE B O 1
ATOM 6720 N N . MET B 1 284 ? 18.75 1.843 10.336 1 97.88 284 MET B N 1
ATOM 6721 C CA . MET B 1 284 ? 20.172 1.84 10.016 1 97.88 284 MET B CA 1
ATOM 6722 C C . MET B 1 284 ? 21 2.398 11.172 1 97.88 284 MET B C 1
ATOM 6724 O O . MET B 1 284 ? 20.594 3.377 11.805 1 97.88 284 MET B O 1
ATOM 6728 N N . HIS B 1 285 ? 22.109 1.728 11.477 1 96.69 285 HIS B N 1
ATOM 6729 C CA . HIS B 1 285 ? 22.906 2.123 12.625 1 96.69 285 HIS B CA 1
ATOM 6730 C C . HIS B 1 285 ? 24.391 2.219 12.25 1 96.69 285 HIS B C 1
ATOM 6732 O O . HIS B 1 285 ? 24.938 1.31 11.617 1 96.69 285 HIS B O 1
ATOM 6738 N N . PHE B 1 286 ? 25.016 3.32 12.516 1 96.06 286 PHE B N 1
ATOM 6739 C CA . PHE B 1 286 ? 26.469 3.482 12.5 1 96.06 286 PHE B CA 1
ATOM 6740 C C . PHE B 1 286 ? 27.031 3.488 13.914 1 96.06 286 PHE B C 1
ATOM 6742 O O . PHE B 1 286 ? 26.766 4.414 14.688 1 96.06 286 PHE B O 1
ATOM 6749 N N . SER B 1 287 ? 27.812 2.467 14.211 1 94.12 287 SER B N 1
ATOM 6750 C CA . SER B 1 287 ? 28.359 2.32 15.555 1 94.12 287 SER B CA 1
ATOM 6751 C C . SER B 1 287 ? 29.656 3.098 15.711 1 94.12 287 SER B C 1
ATOM 6753 O O . SER B 1 287 ? 30.656 2.803 15.047 1 94.12 287 SER B O 1
ATOM 6755 N N . THR B 1 288 ? 29.656 4.012 16.625 1 92.44 288 THR B N 1
ATOM 6756 C CA . THR B 1 288 ? 30.891 4.723 16.953 1 92.44 288 THR B CA 1
ATOM 6757 C C . THR B 1 288 ? 31.516 4.145 18.219 1 92.44 288 THR B C 1
ATOM 6759 O O . THR B 1 288 ? 32.625 4.535 18.594 1 92.44 288 THR B O 1
ATOM 6762 N N . ALA B 1 289 ? 30.844 3.238 18.828 1 88.5 289 ALA B N 1
ATOM 6763 C CA . ALA B 1 289 ? 31.391 2.57 20.016 1 88.5 289 ALA B CA 1
ATOM 6764 C C . ALA B 1 289 ? 32.562 1.689 19.641 1 88.5 289 ALA B C 1
ATOM 6766 O O . ALA B 1 289 ? 33.531 1.599 20.406 1 88.5 289 ALA B O 1
ATOM 6767 N N . SER B 1 290 ? 32.5 1.046 18.562 1 84.94 290 SER B N 1
ATOM 6768 C CA . SER B 1 290 ? 33.562 0.128 18.141 1 84.94 290 SER B CA 1
ATOM 6769 C C . SER B 1 290 ? 34.5 0.788 17.125 1 84.94 290 SER B C 1
ATOM 6771 O O . SER B 1 290 ? 35.406 0.152 16.641 1 84.94 290 SER B O 1
ATOM 6773 N N . ALA B 1 291 ? 34.281 2.104 16.859 1 91 291 ALA B N 1
ATOM 6774 C CA . ALA B 1 291 ? 35.031 2.77 15.789 1 91 291 ALA B CA 1
ATOM 6775 C C . ALA B 1 291 ? 36.25 3.51 16.344 1 91 291 ALA B C 1
ATOM 6777 O O . ALA B 1 291 ? 36.281 3.871 17.531 1 91 291 ALA B O 1
ATOM 6778 N N . GLU B 1 292 ? 37.25 3.662 15.492 1 93.81 292 GLU B N 1
ATOM 6779 C CA . GLU B 1 292 ? 38.375 4.531 15.797 1 93.81 292 GLU B CA 1
ATOM 6780 C C . GLU B 1 292 ? 38.062 5.984 15.445 1 93.81 292 GLU B C 1
ATOM 6782 O O . GLU B 1 292 ? 37.188 6.254 14.625 1 93.81 292 GLU B O 1
ATOM 6787 N N . PRO B 1 293 ? 38.781 6.824 16.094 1 94.5 293 PRO B N 1
ATOM 6788 C CA . PRO B 1 293 ? 38.562 8.227 15.727 1 94.5 293 PRO B CA 1
ATOM 6789 C C . PRO B 1 293 ? 38.75 8.484 14.234 1 94.5 293 PRO B C 1
ATOM 6791 O O . PRO B 1 293 ? 39.656 7.941 13.617 1 94.5 293 PRO B O 1
ATOM 6794 N N . ALA B 1 294 ? 37.844 9.148 13.672 1 94.31 294 ALA B N 1
ATOM 6795 C CA . ALA B 1 294 ? 37.875 9.586 12.281 1 94.31 294 ALA B CA 1
ATOM 6796 C C . ALA B 1 294 ? 37.344 8.484 11.352 1 94.31 294 ALA B C 1
ATOM 6798 O O . ALA B 1 294 ? 37.312 8.664 10.133 1 94.31 294 ALA B O 1
ATOM 6799 N N . ASP B 1 295 ? 37 7.406 12.023 1 95.38 295 ASP B N 1
ATOM 6800 C CA . ASP B 1 295 ? 36.312 6.422 11.195 1 95.38 295 ASP B CA 1
ATOM 6801 C C . ASP B 1 295 ? 35.031 7.02 10.586 1 95.38 295 ASP B C 1
ATOM 6803 O O . ASP B 1 295 ? 34.344 7.828 11.219 1 95.38 295 ASP B O 1
ATOM 6807 N N . ARG B 1 296 ? 34.719 6.613 9.375 1 95.56 296 ARG B N 1
ATOM 6808 C CA . ARG B 1 296 ? 33.594 7.199 8.68 1 95.56 296 ARG B CA 1
ATOM 6809 C C . ARG B 1 296 ? 32.75 6.117 8.008 1 95.56 296 ARG B C 1
ATOM 6811 O O . ARG B 1 296 ? 33.281 5.078 7.602 1 95.56 296 ARG B O 1
ATOM 6818 N N . ALA B 1 297 ? 31.484 6.312 7.98 1 96.06 297 ALA B N 1
ATOM 6819 C CA . ALA B 1 297 ? 30.531 5.484 7.254 1 96.06 297 ALA B CA 1
ATOM 6820 C C . ALA B 1 297 ? 29.516 6.344 6.5 1 96.06 297 ALA B C 1
ATOM 6822 O O . ALA B 1 297 ? 29.078 7.375 7.008 1 96.06 297 ALA B O 1
ATOM 6823 N N . SER B 1 298 ? 29.219 5.953 5.293 1 96.56 298 SER B N 1
ATOM 6824 C CA . SER B 1 298 ? 28.281 6.719 4.48 1 96.56 298 SER B CA 1
ATOM 6825 C C . SER B 1 298 ? 27.109 5.852 4.035 1 96.56 298 SER B C 1
ATOM 6827 O O . SER B 1 298 ? 27.281 4.676 3.711 1 96.56 298 SER B O 1
ATOM 6829 N N . LEU B 1 299 ? 25.938 6.383 4.168 1 97.56 299 LEU B N 1
ATOM 6830 C CA . LEU B 1 299 ? 24.688 5.836 3.648 1 97.56 299 LEU B CA 1
ATOM 6831 C C . LEU B 1 299 ? 24.062 6.793 2.646 1 97.56 299 LEU B C 1
ATOM 6833 O O . LEU B 1 299 ? 23.797 7.957 2.967 1 97.56 299 LEU B O 1
ATOM 6837 N N . GLU B 1 300 ? 23.828 6.32 1.415 1 96.25 300 GLU B N 1
ATOM 6838 C CA . GLU B 1 300 ? 23.359 7.203 0.351 1 96.25 300 GLU B CA 1
ATOM 6839 C C . GLU B 1 300 ? 22.031 6.699 -0.241 1 96.25 300 GLU B C 1
ATOM 6841 O O . GLU B 1 300 ? 21.844 5.492 -0.397 1 96.25 300 GLU B O 1
ATOM 6846 N N . THR B 1 301 ? 21.219 7.652 -0.6 1 95.81 301 THR B N 1
ATOM 6847 C CA . THR B 1 301 ? 20 7.281 -1.298 1 95.81 301 THR B CA 1
ATOM 6848 C C . THR B 1 301 ? 20.297 6.848 -2.729 1 95.81 301 THR B C 1
ATOM 6850 O O . THR B 1 301 ? 21.422 7 -3.205 1 95.81 301 THR B O 1
ATOM 6853 N N . GLN B 1 302 ? 19.281 6.254 -3.383 1 93.62 302 GLN B N 1
ATOM 6854 C CA . GLN B 1 302 ? 19.359 6.125 -4.832 1 93.62 302 GLN B CA 1
ATOM 6855 C C . GLN B 1 302 ? 19.359 7.492 -5.512 1 93.62 302 GLN B C 1
ATOM 6857 O O . GLN B 1 302 ? 19.219 8.516 -4.848 1 93.62 302 GLN B O 1
ATOM 6862 N N . TRP B 1 303 ? 19.562 7.469 -6.797 1 90.75 303 TRP B N 1
ATOM 6863 C CA . TRP B 1 303 ? 19.438 8.734 -7.508 1 90.75 303 TRP B CA 1
ATOM 6864 C C . TRP B 1 303 ? 18 9.242 -7.469 1 90.75 303 TRP B C 1
ATOM 6866 O O . TRP B 1 303 ? 17.062 8.516 -7.82 1 90.75 303 TRP B O 1
ATOM 6876 N N . LEU B 1 304 ? 17.844 10.391 -6.996 1 91.94 304 LEU B N 1
ATOM 6877 C CA . LEU B 1 304 ? 16.531 11 -6.828 1 91.94 304 LEU B CA 1
ATOM 6878 C C . LEU B 1 304 ? 16.312 12.109 -7.848 1 91.94 304 LEU B C 1
ATOM 6880 O O . LEU B 1 304 ? 17.266 12.734 -8.305 1 91.94 304 LEU B O 1
ATOM 6884 N N . TYR B 1 305 ? 15.07 12.266 -8.172 1 88.25 305 TYR B N 1
ATOM 6885 C CA . TYR B 1 305 ? 14.672 13.281 -9.148 1 88.25 305 TYR B CA 1
ATOM 6886 C C . TYR B 1 305 ? 13.641 14.227 -8.555 1 88.25 305 TYR B C 1
ATOM 6888 O O . TYR B 1 305 ? 12.469 14.211 -8.945 1 88.25 305 TYR B O 1
ATOM 6896 N N . PRO B 1 306 ? 14.062 15.102 -7.734 1 90.31 306 PRO B N 1
ATOM 6897 C CA . PRO B 1 306 ? 13.133 16.062 -7.137 1 90.31 306 PRO B CA 1
ATOM 6898 C C . PRO B 1 306 ? 12.758 17.188 -8.094 1 90.31 306 PRO B C 1
ATOM 6900 O O . PRO B 1 306 ? 13.43 17.406 -9.102 1 90.31 306 PRO B O 1
ATOM 6903 N N . LYS B 1 307 ? 11.617 17.859 -7.789 1 89.56 307 LYS B N 1
ATOM 6904 C CA . LYS B 1 307 ? 11.328 19.109 -8.484 1 89.56 307 LYS B CA 1
ATOM 6905 C C . LYS B 1 307 ? 12.312 20.203 -8.094 1 89.56 307 LYS B C 1
ATOM 6907 O O . LYS B 1 307 ? 12.836 20.203 -6.973 1 89.56 307 LYS B O 1
ATOM 6912 N N . SER B 1 308 ? 12.5 21.078 -9.023 1 85.75 308 SER B N 1
ATOM 6913 C CA . SER B 1 308 ? 13.43 22.172 -8.727 1 85.75 308 SER B CA 1
ATOM 6914 C C . SER B 1 308 ? 12.898 23.062 -7.609 1 85.75 308 SER B C 1
ATOM 6916 O O . SER B 1 308 ? 11.68 23.203 -7.445 1 85.75 308 SER B O 1
ATOM 6918 N N . GLY B 1 309 ? 13.828 23.562 -6.824 1 88.19 309 GLY B N 1
ATOM 6919 C CA . GLY B 1 309 ? 13.484 24.375 -5.664 1 88.19 309 GLY B CA 1
ATOM 6920 C C . GLY B 1 309 ? 13.922 23.75 -4.352 1 88.19 309 GLY B C 1
ATOM 6921 O O . GLY B 1 309 ? 14.898 23 -4.309 1 88.19 309 GLY B O 1
ATOM 6922 N N . VAL B 1 310 ? 13.188 24.094 -3.326 1 94.5 310 VAL B N 1
ATOM 6923 C CA . VAL B 1 310 ? 13.547 23.609 -1.999 1 94.5 310 VAL B CA 1
ATOM 6924 C C . VAL B 1 310 ? 12.922 22.234 -1.763 1 94.5 310 VAL B C 1
ATOM 6926 O O . VAL B 1 310 ? 11.852 21.938 -2.295 1 94.5 310 VAL B O 1
ATOM 6929 N N . GLN B 1 311 ? 13.664 21.406 -1.105 1 97.44 311 GLN B N 1
ATOM 6930 C CA . GLN B 1 311 ? 13.164 20.109 -0.658 1 97.44 311 GLN B CA 1
ATOM 6931 C C . GLN B 1 311 ? 13.227 19.984 0.862 1 97.44 311 GLN B C 1
ATOM 6933 O O . GLN B 1 311 ? 14.047 20.656 1.508 1 97.44 311 GLN B O 1
ATOM 6938 N N . CYS B 1 312 ? 12.414 19.25 1.404 1 98.19 312 CYS B N 1
ATOM 6939 C CA . CYS B 1 312 ? 12.43 18.984 2.838 1 98.19 312 CYS B CA 1
ATOM 6940 C C . CYS B 1 312 ? 12.82 17.531 3.119 1 98.19 312 CYS B C 1
ATOM 6942 O O . CYS B 1 312 ? 12.109 16.609 2.734 1 98.19 312 CYS B O 1
ATOM 6944 N N . LEU B 1 313 ? 13.984 17.328 3.711 1 98.44 313 LEU B N 1
ATOM 6945 C CA . LEU B 1 313 ? 14.414 16.031 4.227 1 98.44 313 LEU B CA 1
ATOM 6946 C C . LEU B 1 313 ? 14.008 15.867 5.684 1 98.44 313 LEU B C 1
ATOM 6948 O O . LEU B 1 313 ? 14.43 16.641 6.547 1 98.44 313 LEU B O 1
ATOM 6952 N N . GLN B 1 314 ? 13.18 14.891 5.957 1 98.25 314 GLN B N 1
ATOM 6953 C CA . GLN B 1 314 ? 12.766 14.578 7.32 1 98.25 314 GLN B CA 1
ATOM 6954 C C . GLN B 1 314 ? 13.172 13.164 7.707 1 98.25 314 GLN B C 1
ATOM 6956 O O . GLN B 1 314 ? 13.078 12.242 6.895 1 98.25 314 GLN B O 1
ATOM 6961 N N . PHE B 1 315 ? 13.672 12.992 8.898 1 98.19 315 PHE B N 1
ATOM 6962 C CA . PHE B 1 315 ? 14.016 11.656 9.375 1 98.19 315 PHE B CA 1
ATOM 6963 C C . PHE B 1 315 ? 14.094 11.625 10.898 1 98.19 315 PHE B C 1
ATOM 6965 O O . PHE B 1 315 ? 14.227 12.664 11.539 1 98.19 315 PHE B O 1
ATOM 6972 N N . PHE B 1 316 ? 13.93 10.508 11.438 1 97.44 316 PHE B N 1
ATOM 6973 C CA . PHE B 1 316 ? 14.148 10.305 12.867 1 97.44 316 PHE B CA 1
ATOM 6974 C C . PHE B 1 316 ? 15.578 9.852 13.141 1 97.44 316 PHE B C 1
ATOM 6976 O O . PHE B 1 316 ? 16.109 8.992 12.438 1 97.44 316 PHE B O 1
ATOM 6983 N N . LEU B 1 317 ? 16.188 10.461 14.125 1 96.5 317 LEU B N 1
ATOM 6984 C CA . LEU B 1 317 ? 17.578 10.188 14.484 1 96.5 317 LEU B CA 1
ATOM 6985 C C . LEU B 1 317 ? 17.703 9.875 15.969 1 96.5 317 LEU B C 1
ATOM 6987 O O . LEU B 1 317 ? 17.141 10.57 16.812 1 96.5 317 LEU B O 1
ATOM 6991 N N . HIS B 1 318 ? 18.266 8.781 16.281 1 95.06 318 HIS B N 1
ATOM 6992 C CA . HIS B 1 318 ? 18.688 8.43 17.625 1 95.06 318 HIS B CA 1
ATOM 6993 C C . HIS B 1 318 ? 20.203 8.539 17.781 1 95.06 318 HIS B C 1
ATOM 6995 O O . HIS B 1 318 ? 20.953 8.016 16.953 1 95.06 318 HIS B O 1
ATOM 7001 N N . ARG B 1 319 ? 20.625 9.258 18.766 1 92.81 319 ARG B N 1
ATOM 7002 C CA . ARG B 1 319 ? 22.047 9.5 18.953 1 92.81 319 ARG B CA 1
ATOM 7003 C C . ARG B 1 319 ? 22.469 9.109 20.359 1 92.81 319 ARG B C 1
ATOM 7005 O O . ARG B 1 319 ? 21.875 9.547 21.344 1 92.81 319 ARG B O 1
ATOM 7012 N N . ASN B 1 320 ? 23.375 8.312 20.469 1 88.94 320 ASN B N 1
ATOM 7013 C CA . ASN B 1 320 ? 23.938 7.93 21.766 1 88.94 320 ASN B CA 1
ATOM 7014 C C . ASN B 1 320 ? 25.453 7.734 21.672 1 88.94 320 ASN B C 1
ATOM 7016 O O . ASN B 1 320 ? 26 6.797 22.266 1 88.94 320 ASN B O 1
ATOM 7020 N N . GLY B 1 321 ? 26.094 8.516 20.859 1 89.56 321 GLY B N 1
ATOM 7021 C CA . GLY B 1 321 ? 27.547 8.453 20.719 1 89.56 321 GLY B CA 1
ATOM 7022 C C . GLY B 1 321 ? 28.266 9.516 21.516 1 89.56 321 GLY B C 1
ATOM 7023 O O . GLY B 1 321 ? 27.719 10.07 22.469 1 89.56 321 GLY B O 1
ATOM 7024 N N . ALA B 1 322 ? 29.5 9.648 21.172 1 90 322 ALA B N 1
ATOM 7025 C CA . ALA B 1 322 ? 30.312 10.68 21.812 1 90 322 ALA B CA 1
ATOM 7026 C C . ALA B 1 322 ? 29.844 12.078 21.391 1 90 322 ALA B C 1
ATOM 7028 O O . ALA B 1 322 ? 29.281 12.25 20.312 1 90 322 ALA B O 1
ATOM 7029 N N . SER B 1 323 ? 30.109 13.047 22.188 1 89.56 323 SER B N 1
ATOM 7030 C CA . SER B 1 323 ? 29.656 14.414 21.953 1 89.56 323 SER B CA 1
ATOM 7031 C C . SER B 1 323 ? 30.281 14.984 20.672 1 89.56 323 SER B C 1
ATOM 7033 O O . SER B 1 323 ? 29.734 15.891 20.062 1 89.56 323 SER B O 1
ATOM 7035 N N . ASP B 1 324 ? 31.438 14.398 20.312 1 91.56 324 ASP B N 1
ATOM 7036 C CA . ASP B 1 324 ? 32.125 14.938 19.141 1 91.56 324 ASP B CA 1
ATOM 7037 C C . ASP B 1 324 ? 31.906 14.031 17.922 1 91.56 324 ASP B C 1
ATOM 7039 O O . ASP B 1 324 ? 32.562 14.203 16.906 1 91.56 324 ASP B O 1
ATOM 7043 N N . ASP B 1 325 ? 31.016 13.039 18.062 1 93.25 325 ASP B N 1
ATOM 7044 C CA . ASP B 1 325 ? 30.562 12.344 16.875 1 93.25 325 ASP B CA 1
ATOM 7045 C C . ASP B 1 325 ? 29.781 13.281 15.953 1 93.25 325 ASP B C 1
ATOM 7047 O O . ASP B 1 325 ? 29.062 14.164 16.422 1 93.25 325 ASP B O 1
ATOM 7051 N N . VAL B 1 326 ? 29.938 13.031 14.703 1 94.44 326 VAL B N 1
ATOM 7052 C CA . VAL B 1 326 ? 29.297 13.953 13.773 1 94.44 326 VAL B CA 1
ATOM 7053 C C . VAL B 1 326 ? 28.516 13.164 12.727 1 94.44 326 VAL B C 1
ATOM 7055 O O . VAL B 1 326 ? 28.953 12.102 12.281 1 94.44 326 VAL B O 1
ATOM 7058 N N . LEU B 1 327 ? 27.328 13.625 12.406 1 96.25 327 LEU B N 1
ATOM 7059 C CA . LEU B 1 327 ? 26.562 13.18 11.25 1 96.25 327 LEU B CA 1
ATOM 7060 C C . LEU B 1 327 ? 26.406 14.312 10.234 1 96.25 327 LEU B C 1
ATOM 7062 O O . LEU B 1 327 ? 25.734 15.312 10.523 1 96.25 327 LEU B O 1
ATOM 7066 N N . ASN B 1 328 ? 26.984 14.195 9.125 1 96.94 328 ASN B N 1
ATOM 7067 C CA . ASN B 1 328 ? 26.891 15.18 8.055 1 96.94 328 ASN B CA 1
ATOM 7068 C C . ASN B 1 328 ? 25.828 14.781 7.031 1 96.94 328 ASN B C 1
ATOM 7070 O O . ASN B 1 328 ? 25.781 13.633 6.594 1 96.94 328 ASN B O 1
ATOM 7074 N N . ILE B 1 329 ? 25.031 15.703 6.676 1 97.94 329 ILE B N 1
ATOM 7075 C CA . ILE B 1 329 ? 24.062 15.523 5.59 1 97.94 329 ILE B CA 1
ATOM 7076 C C . ILE B 1 329 ? 24.578 16.219 4.328 1 97.94 329 ILE B C 1
ATOM 7078 O O . ILE B 1 329 ? 24.641 17.453 4.27 1 97.94 329 ILE B O 1
ATOM 7082 N N . TRP B 1 330 ? 24.922 15.414 3.355 1 95.94 330 TRP B N 1
ATOM 7083 C CA . TRP B 1 330 ? 25.438 15.914 2.086 1 95.94 330 TRP B CA 1
ATOM 7084 C C . TRP B 1 330 ? 24.422 15.719 0.97 1 95.94 330 TRP B C 1
ATOM 7086 O O . TRP B 1 330 ? 23.531 14.859 1.07 1 95.94 330 TRP B O 1
ATOM 7096 N N . VAL B 1 331 ? 24.5 16.562 -0.021 1 95.5 331 VAL B N 1
ATOM 7097 C CA . VAL B 1 331 ? 23.828 16.312 -1.297 1 95.5 331 VAL B CA 1
ATOM 7098 C C . VAL B 1 331 ? 24.875 16.188 -2.404 1 95.5 331 VAL B C 1
ATOM 7100 O O . VAL B 1 331 ? 25.75 17.031 -2.547 1 95.5 331 VAL B O 1
ATOM 7103 N N . ARG B 1 332 ? 24.797 15.07 -3.031 1 92.94 332 ARG B N 1
ATOM 7104 C CA . ARG B 1 332 ? 25.641 14.828 -4.195 1 92.94 332 ARG B CA 1
ATOM 7105 C C . ARG B 1 332 ? 24.844 14.961 -5.488 1 92.94 332 ARG B C 1
ATOM 7107 O O . ARG B 1 332 ? 24.047 14.086 -5.824 1 92.94 332 ARG B O 1
ATOM 7114 N N . GLU B 1 333 ? 25.078 15.945 -6.219 1 90 333 GLU B N 1
ATOM 7115 C CA . GLU B 1 333 ? 24.359 16.172 -7.469 1 90 333 GLU B CA 1
ATOM 7116 C C . GLU B 1 333 ? 25.078 15.539 -8.648 1 90 333 GLU B C 1
ATOM 7118 O O . GLU B 1 333 ? 26.312 15.523 -8.695 1 90 333 GLU B O 1
ATOM 7123 N N . TYR B 1 334 ? 24.219 15.031 -9.547 1 82 334 TYR B N 1
ATOM 7124 C CA . TYR B 1 334 ? 24.781 14.383 -10.727 1 82 334 TYR B CA 1
ATOM 7125 C C . TYR B 1 334 ? 25.312 15.414 -11.719 1 82 334 TYR B C 1
ATOM 7127 O O . TYR B 1 334 ? 24.641 16.406 -12 1 82 334 TYR B O 1
ATOM 7135 N N . ASP B 1 335 ? 26.594 15.477 -12.086 1 72.56 335 ASP B N 1
ATOM 7136 C CA . ASP B 1 335 ? 27.109 16.281 -13.18 1 72.56 335 ASP B CA 1
ATOM 7137 C C . ASP B 1 335 ? 27.781 15.406 -14.25 1 72.56 335 ASP B C 1
ATOM 7139 O O . ASP B 1 335 ? 28.766 14.727 -13.969 1 72.56 335 ASP B O 1
ATOM 7143 N N . LYS B 1 336 ? 27.156 15.336 -15.414 1 61.34 336 LYS B N 1
ATOM 7144 C CA . LYS B 1 336 ? 27.672 14.531 -16.516 1 61.34 336 LYS B CA 1
ATOM 7145 C C . LYS B 1 336 ? 29.141 14.867 -16.797 1 61.34 336 LYS B C 1
ATOM 7147 O O . LYS B 1 336 ? 29.938 13.977 -17.078 1 61.34 336 LYS B O 1
ATOM 7152 N N . ALA B 1 337 ? 29.453 16.219 -16.938 1 54.91 337 ALA B N 1
ATOM 7153 C CA . ALA B 1 337 ? 30.75 16.719 -17.391 1 54.91 337 ALA B CA 1
ATOM 7154 C C . ALA B 1 337 ? 31.781 16.609 -16.281 1 54.91 337 ALA B C 1
ATOM 7156 O O . ALA B 1 337 ? 32.938 16.234 -16.531 1 54.91 337 ALA B O 1
ATOM 7157 N N . GLN B 1 338 ? 31.438 17.203 -15.172 1 54.22 338 GLN B N 1
ATOM 7158 C CA . GLN B 1 338 ? 32.469 17.516 -14.188 1 54.22 338 GLN B CA 1
ATOM 7159 C C . GLN B 1 338 ? 32.438 16.516 -13.039 1 54.22 338 GLN B C 1
ATOM 7161 O O . GLN B 1 338 ? 33.25 16.609 -12.109 1 54.22 338 GLN B O 1
ATOM 7166 N N . GLY B 1 339 ? 31.672 15.398 -13.188 1 61.94 339 GLY B N 1
ATOM 7167 C CA . GLY B 1 339 ? 31.609 14.523 -12.023 1 61.94 339 GLY B CA 1
ATOM 7168 C C . GLY B 1 339 ? 30.594 14.969 -10.992 1 61.94 339 GLY B C 1
ATOM 7169 O O . GLY B 1 339 ? 29.719 15.781 -11.281 1 61.94 339 GLY B O 1
ATOM 7170 N N . SER B 1 340 ? 30.531 14.344 -9.703 1 67.25 340 SER B N 1
ATOM 7171 C CA . SER B 1 340 ? 29.531 14.609 -8.672 1 67.25 340 SER B CA 1
ATOM 7172 C C . SER B 1 340 ? 30 15.711 -7.73 1 67.25 340 SER B C 1
ATOM 7174 O O . SER B 1 340 ? 31.156 15.734 -7.316 1 67.25 340 SER B O 1
ATOM 7176 N N . ARG B 1 341 ? 29.25 16.938 -7.727 1 81.38 341 ARG B N 1
ATOM 7177 C CA . ARG B 1 341 ? 29.469 18 -6.75 1 81.38 341 ARG B CA 1
ATOM 7178 C C . ARG B 1 341 ? 28.781 17.672 -5.43 1 81.38 341 ARG B C 1
ATOM 7180 O O . ARG B 1 341 ? 27.594 17.328 -5.418 1 81.38 341 ARG B O 1
ATOM 7187 N N . ARG B 1 342 ? 29.578 17.781 -4.367 1 88.5 342 ARG B N 1
ATOM 7188 C CA . ARG B 1 342 ? 29.031 17.531 -3.039 1 88.5 342 ARG B CA 1
ATOM 7189 C C . ARG B 1 342 ? 28.844 18.828 -2.264 1 88.5 342 ARG B C 1
ATOM 7191 O O . ARG B 1 342 ? 29.734 19.672 -2.232 1 88.5 342 ARG B O 1
ATOM 7198 N N . THR B 1 343 ? 27.656 19.031 -1.773 1 91.94 343 THR B N 1
ATOM 7199 C CA . THR B 1 343 ? 27.344 20.188 -0.938 1 91.94 343 THR B CA 1
ATOM 7200 C C . THR B 1 343 ? 26.875 19.734 0.447 1 91.94 343 THR B C 1
ATOM 7202 O O . THR B 1 343 ? 26.047 18.844 0.572 1 91.94 343 THR B O 1
ATOM 7205 N N . LEU B 1 344 ? 27.547 20.312 1.479 1 93.94 344 LEU B N 1
ATOM 7206 C CA . LEU B 1 344 ? 27.156 20.016 2.857 1 93.94 344 LEU B CA 1
ATOM 7207 C C . LEU B 1 344 ? 25.984 20.891 3.285 1 93.94 344 LEU B C 1
ATOM 7209 O O . LEU B 1 344 ? 26.062 22.125 3.211 1 93.94 344 LEU B O 1
ATOM 7213 N N . PHE B 1 345 ? 24.969 20.344 3.799 1 92.44 345 PHE B N 1
ATOM 7214 C CA . PHE B 1 345 ? 23.781 21.109 4.152 1 92.44 345 PHE B CA 1
ATOM 7215 C C . PHE B 1 345 ? 23.641 21.203 5.668 1 92.44 345 PHE B C 1
ATOM 7217 O O . PHE B 1 345 ? 23.125 22.203 6.184 1 92.44 345 PHE B O 1
ATOM 7224 N N . ARG B 1 346 ? 24.031 20.156 6.371 1 92.75 346 ARG B N 1
ATOM 7225 C CA . ARG B 1 346 ? 23.844 20.156 7.816 1 92.75 346 ARG B CA 1
ATOM 7226 C C . ARG B 1 346 ? 24.859 19.25 8.508 1 92.75 346 ARG B C 1
ATOM 7228 O O . ARG B 1 346 ? 25.188 18.172 7.996 1 92.75 346 ARG B O 1
ATOM 7235 N N . THR B 1 347 ? 25.344 19.672 9.586 1 93.81 347 THR B N 1
ATOM 7236 C CA . THR B 1 347 ? 26.125 18.859 10.508 1 93.81 347 THR B CA 1
ATOM 7237 C C . THR B 1 347 ? 25.406 18.688 11.844 1 93.81 347 THR B C 1
ATOM 7239 O O . THR B 1 347 ? 25.016 19.688 12.469 1 93.81 347 THR B O 1
ATOM 7242 N N . ILE B 1 348 ? 25.172 17.469 12.18 1 92.38 348 ILE B N 1
ATOM 7243 C CA . ILE B 1 348 ? 24.5 17.156 13.445 1 92.38 348 ILE B CA 1
ATOM 7244 C C . ILE B 1 348 ? 25.5 16.516 14.406 1 92.38 348 ILE B C 1
ATOM 7246 O O . ILE B 1 348 ? 26.156 15.531 14.055 1 92.38 348 ILE B O 1
ATOM 7250 N N . THR B 1 349 ? 25.562 17.031 15.57 1 87.5 349 THR B N 1
ATOM 7251 C CA . THR B 1 349 ? 26.469 16.469 16.578 1 87.5 349 THR B CA 1
ATOM 7252 C C . THR B 1 349 ? 25.703 15.633 17.594 1 87.5 349 THR B C 1
ATOM 7254 O O . THR B 1 349 ? 24.484 15.797 17.75 1 87.5 349 THR B O 1
ATOM 7257 N N . ALA B 1 350 ? 26.391 14.586 18.125 1 74.06 350 ALA B N 1
ATOM 7258 C CA . ALA B 1 350 ? 25.75 13.703 19.094 1 74.06 350 ALA B CA 1
ATOM 7259 C C . ALA B 1 350 ? 25.594 14.398 20.453 1 74.06 350 ALA B C 1
ATOM 7261 O O . ALA B 1 350 ? 24.922 13.875 21.344 1 74.06 350 ALA B O 1
ATOM 7262 N N . GLY B 1 351 ? 26.094 15.586 20.547 1 63.94 351 GLY B N 1
ATOM 7263 C CA . GLY B 1 351 ? 25.984 16.281 21.812 1 63.94 351 GLY B CA 1
ATOM 7264 C C . GLY B 1 351 ? 24.547 16.672 22.156 1 63.94 351 GLY B C 1
ATOM 7265 O O . GLY B 1 351 ? 23.688 16.688 21.281 1 63.94 351 GLY B O 1
ATOM 7266 N N . GLY B 1 352 ? 24.016 16.656 23.438 1 57.69 352 GLY B N 1
ATOM 7267 C CA . GLY B 1 352 ? 22.703 16.984 23.969 1 57.69 352 GLY B CA 1
ATOM 7268 C C . GLY B 1 352 ? 21.938 15.781 24.469 1 57.69 352 GLY B C 1
ATOM 7269 O O . GLY B 1 352 ? 22.516 14.734 24.75 1 57.69 352 GLY B O 1
ATOM 7270 N N . VAL B 1 353 ? 20.641 15.953 24.719 1 56.62 353 VAL B N 1
ATOM 7271 C CA . VAL B 1 353 ? 19.812 14.891 25.297 1 56.62 353 VAL B CA 1
ATOM 7272 C C . VAL B 1 353 ? 19.734 13.711 24.328 1 56.62 353 VAL B C 1
ATOM 7274 O O . VAL B 1 353 ? 19.234 13.852 23.219 1 56.62 353 VAL B O 1
ATOM 7277 N N . GLY B 1 354 ? 20.656 12.789 24.406 1 64.31 354 GLY B N 1
ATOM 7278 C CA . GLY B 1 354 ? 20.688 11.555 23.625 1 64.31 354 GLY B CA 1
ATOM 7279 C C . GLY B 1 354 ? 19.766 10.477 24.172 1 64.31 354 GLY B C 1
ATOM 7280 O O . GLY B 1 354 ? 19.109 10.68 25.203 1 64.31 354 GLY B O 1
ATOM 7281 N N . GLY B 1 355 ? 19.344 9.539 23.375 1 78.06 355 GLY B N 1
ATOM 7282 C CA . GLY B 1 355 ? 18.703 8.328 23.859 1 78.06 355 GLY B CA 1
ATOM 7283 C C . GLY B 1 355 ? 17.266 8.195 23.406 1 78.06 355 GLY B C 1
ATOM 7284 O O . GLY B 1 355 ? 16.531 7.332 23.906 1 78.06 355 GLY B O 1
ATOM 7285 N N . SER B 1 356 ? 16.844 9.258 22.672 1 89.56 356 SER B N 1
ATOM 7286 C CA . SER B 1 356 ? 15.484 9.125 22.141 1 89.56 356 SER B CA 1
ATOM 7287 C C . SER B 1 356 ? 15.438 9.398 20.641 1 89.56 356 SER B C 1
ATOM 7289 O O . SER B 1 356 ? 16.375 9.984 20.094 1 89.56 356 SER B O 1
ATOM 7291 N N . TRP B 1 357 ? 14.461 8.914 20.031 1 94.69 357 TRP B N 1
ATOM 7292 C CA . TRP B 1 357 ? 14.234 9.266 18.625 1 94.69 357 TRP B CA 1
ATOM 7293 C C . TRP B 1 357 ? 13.828 10.727 18.484 1 94.69 357 TRP B C 1
ATOM 7295 O O . TRP B 1 357 ? 12.891 11.18 19.156 1 94.69 357 TRP B O 1
ATOM 7305 N N . GLU B 1 358 ? 14.539 11.484 17.719 1 95.38 358 GLU B N 1
ATOM 7306 C CA . GLU B 1 358 ? 14.234 12.883 17.453 1 95.38 358 GLU B CA 1
ATOM 7307 C C . GLU B 1 358 ? 13.938 13.117 15.977 1 95.38 358 GLU B C 1
ATOM 7309 O O . GLU B 1 358 ? 14.586 12.523 15.109 1 95.38 358 GLU B O 1
ATOM 7314 N N . LEU B 1 359 ? 12.969 13.914 15.711 1 96.81 359 LEU B N 1
ATOM 7315 C CA . LEU B 1 359 ? 12.609 14.242 14.336 1 96.81 359 LEU B CA 1
ATOM 7316 C C . LEU B 1 359 ? 13.43 15.422 13.82 1 96.81 359 LEU B C 1
ATOM 7318 O O . LEU B 1 359 ? 13.469 16.484 14.453 1 96.81 359 LEU B O 1
ATOM 7322 N N . HIS B 1 360 ? 14.094 15.242 12.742 1 96.88 360 HIS B N 1
ATOM 7323 C CA . HIS B 1 360 ? 14.859 16.297 12.094 1 96.88 360 HIS B CA 1
ATOM 7324 C C . HIS B 1 360 ? 14.227 16.688 10.758 1 96.88 360 HIS B C 1
ATOM 7326 O O . HIS B 1 360 ? 13.719 15.828 10.031 1 96.88 360 HIS B O 1
ATOM 7332 N N . ALA B 1 361 ? 14.227 17.922 10.477 1 97.31 361 ALA B N 1
ATOM 7333 C CA . ALA B 1 361 ? 13.805 18.469 9.188 1 97.31 361 ALA B CA 1
ATOM 7334 C C . ALA B 1 361 ? 14.867 19.406 8.617 1 97.31 361 ALA B C 1
ATOM 7336 O O . ALA B 1 361 ? 15.211 20.422 9.227 1 97.31 361 ALA B O 1
ATOM 7337 N N . ILE B 1 362 ? 15.367 19.062 7.465 1 97.38 362 ILE B N 1
ATOM 7338 C CA . ILE B 1 362 ? 16.453 19.812 6.863 1 97.38 362 ILE B CA 1
ATOM 7339 C C . ILE B 1 362 ? 16.047 20.281 5.465 1 97.38 362 ILE B C 1
ATOM 7341 O O . ILE B 1 362 ? 15.672 19.469 4.621 1 97.38 362 ILE B O 1
ATOM 7345 N N . THR B 1 363 ? 16.141 21.547 5.246 1 96.88 363 THR B N 1
ATOM 7346 C CA . THR B 1 363 ? 15.859 22.109 3.924 1 96.88 363 THR B CA 1
ATOM 7347 C C . THR B 1 363 ? 17.047 21.891 2.992 1 96.88 363 THR B C 1
ATOM 7349 O O . THR B 1 363 ? 18.172 22.281 3.314 1 96.88 363 THR B O 1
ATOM 7352 N N . LEU B 1 364 ? 16.766 21.25 1.919 1 96.88 364 LEU B N 1
ATOM 7353 C CA . LEU B 1 364 ? 17.766 21.047 0.871 1 96.88 364 LEU B CA 1
ATOM 7354 C C . LEU B 1 364 ? 17.469 21.922 -0.337 1 96.88 364 LEU B C 1
ATOM 7356 O O . LEU B 1 364 ? 16.438 22.578 -0.389 1 96.88 364 LEU B O 1
ATOM 7360 N N . ASN B 1 365 ? 18.375 22.016 -1.233 1 93.25 365 ASN B N 1
ATOM 7361 C CA . ASN B 1 365 ? 18.203 22.766 -2.477 1 93.25 365 ASN B CA 1
ATOM 7362 C C . ASN B 1 365 ? 18.828 22.031 -3.658 1 93.25 365 ASN B C 1
ATOM 7364 O O . ASN B 1 365 ? 19.891 22.438 -4.148 1 93.25 365 ASN B O 1
ATOM 7368 N N . MET B 1 366 ? 18.094 21.078 -4.113 1 90.44 366 MET B N 1
ATOM 7369 C CA . MET B 1 366 ? 18.547 20.297 -5.262 1 90.44 366 MET B CA 1
ATOM 7370 C C . MET B 1 366 ? 17.875 20.766 -6.543 1 90.44 366 MET B C 1
ATOM 7372 O O . MET B 1 366 ? 16.672 21.047 -6.551 1 90.44 366 MET B O 1
ATOM 7376 N N . THR B 1 367 ? 18.609 20.891 -7.586 1 84.5 367 THR B N 1
ATOM 7377 C CA . THR B 1 367 ? 18.047 21.391 -8.828 1 84.5 367 THR B CA 1
ATOM 7378 C C . THR B 1 367 ? 17.984 20.297 -9.891 1 84.5 367 THR B C 1
ATOM 7380 O O . THR B 1 367 ? 17.297 20.438 -10.898 1 84.5 367 THR B O 1
ATOM 7383 N N . GLN B 1 368 ? 18.734 19.297 -9.695 1 85.06 368 GLN B N 1
ATOM 7384 C CA . GLN B 1 368 ? 18.797 18.188 -10.641 1 85.06 368 GLN B CA 1
ATOM 7385 C C . GLN B 1 368 ? 18.844 16.844 -9.914 1 85.06 368 GLN B C 1
ATOM 7387 O O . GLN B 1 368 ? 18.625 16.781 -8.703 1 85.06 368 GLN B O 1
ATOM 7392 N N . LYS B 1 369 ? 19.125 15.852 -10.719 1 87.94 369 LYS B N 1
ATOM 7393 C CA . LYS B 1 369 ? 19.281 14.5 -10.188 1 87.94 369 LYS B CA 1
ATOM 7394 C C . LYS B 1 369 ? 20.375 14.453 -9.125 1 87.94 369 LYS B C 1
ATOM 7396 O O . LYS B 1 369 ? 21.469 14.961 -9.336 1 87.94 369 LYS B O 1
ATOM 7401 N N . ALA B 1 370 ? 19.969 13.93 -7.938 1 92.81 370 ALA B N 1
ATOM 7402 C CA . ALA B 1 370 ? 20.922 13.992 -6.828 1 92.81 370 ALA B CA 1
ATOM 7403 C C . ALA B 1 370 ? 20.719 12.828 -5.863 1 92.81 370 ALA B C 1
ATOM 7405 O O . ALA B 1 370 ? 19.766 12.062 -6 1 92.81 370 ALA B O 1
ATOM 7406 N N . ARG B 1 371 ? 21.75 12.672 -4.984 1 94.19 371 ARG B N 1
ATOM 7407 C CA . ARG B 1 371 ? 21.672 11.734 -3.869 1 94.19 371 ARG B CA 1
ATOM 7408 C C . ARG B 1 371 ? 21.828 12.461 -2.535 1 94.19 371 ARG B C 1
ATOM 7410 O O . ARG B 1 371 ? 22.594 13.422 -2.432 1 94.19 371 ARG B O 1
ATOM 7417 N N . VAL B 1 372 ? 21.094 12.078 -1.595 1 96.69 372 VAL B N 1
ATOM 7418 C CA . VAL B 1 372 ? 21.344 12.516 -0.224 1 96.69 372 VAL B CA 1
ATOM 7419 C C . VAL B 1 372 ? 22.281 11.531 0.472 1 96.69 372 VAL B C 1
ATOM 7421 O O . VAL B 1 372 ? 22.109 10.32 0.359 1 96.69 372 VAL B O 1
ATOM 7424 N N . VAL B 1 373 ? 23.297 12.062 1.184 1 96.88 373 VAL B N 1
ATOM 7425 C CA . VAL B 1 373 ? 24.312 11.234 1.829 1 96.88 373 VAL B CA 1
ATOM 7426 C C . VAL B 1 373 ? 24.312 11.5 3.332 1 96.88 373 VAL B C 1
ATOM 7428 O O . VAL B 1 373 ? 24.469 12.648 3.768 1 96.88 373 VAL B O 1
ATOM 7431 N N . PHE B 1 374 ? 24.125 10.469 4.105 1 97.88 374 PHE B N 1
ATOM 7432 C CA . PHE B 1 374 ? 24.312 10.492 5.551 1 97.88 374 PHE B CA 1
ATOM 7433 C C . PHE B 1 374 ? 25.703 9.992 5.93 1 97.88 374 PHE B C 1
ATOM 7435 O O . PHE B 1 374 ? 25.953 8.781 5.91 1 97.88 374 PHE B O 1
ATOM 7442 N N . GLU B 1 375 ? 26.562 10.867 6.297 1 97.19 375 GLU B N 1
ATOM 7443 C CA . GLU B 1 375 ? 27.938 10.484 6.637 1 97.19 375 GLU B CA 1
ATOM 7444 C C . GLU B 1 375 ? 28.188 10.617 8.133 1 97.19 375 GLU B C 1
ATOM 7446 O O . GLU B 1 375 ? 28.156 11.719 8.68 1 97.19 375 GLU B O 1
ATOM 7451 N N . GLY B 1 376 ? 28.391 9.492 8.781 1 95.81 376 GLY B N 1
ATOM 7452 C CA . GLY B 1 376 ? 28.797 9.5 10.172 1 95.81 376 GLY B CA 1
ATOM 7453 C C . GLY B 1 376 ? 30.312 9.469 10.359 1 95.81 376 GLY B C 1
ATOM 7454 O O . GLY B 1 376 ? 31.016 8.766 9.625 1 95.81 376 GLY B O 1
ATOM 7455 N N . ILE B 1 377 ? 30.766 10.258 11.297 1 95.69 377 ILE B N 1
ATOM 7456 C CA . ILE B 1 377 ? 32.188 10.289 11.633 1 95.69 377 ILE B CA 1
ATOM 7457 C C . ILE B 1 377 ? 32.344 10.133 13.141 1 95.69 377 ILE B C 1
ATOM 7459 O O . ILE B 1 377 ? 31.75 10.867 13.922 1 95.69 377 ILE B O 1
ATOM 7463 N N . SER B 1 378 ? 33.188 9.188 13.469 1 95 378 SER B N 1
ATOM 7464 C CA . SER B 1 378 ? 33.438 8.953 14.883 1 95 378 SER B CA 1
ATOM 7465 C C . SER B 1 378 ? 34.375 10.008 15.453 1 95 378 SER B C 1
ATOM 7467 O O . SER B 1 378 ? 35.375 10.359 14.812 1 95 378 SER B O 1
ATOM 7469 N N . GLY B 1 379 ? 34.031 10.461 16.594 1 93.12 379 GLY B N 1
ATOM 7470 C CA . GLY B 1 379 ? 34.875 11.414 17.281 1 93.12 379 GLY B CA 1
ATOM 7471 C C . GLY B 1 379 ? 35.969 10.758 18.125 1 93.12 379 GLY B C 1
ATOM 7472 O O . GLY B 1 379 ? 36.281 9.586 17.938 1 93.12 379 GLY B O 1
ATOM 7473 N N . LYS B 1 380 ? 36.625 11.594 19 1 91.56 380 LYS B N 1
ATOM 7474 C CA . LYS B 1 380 ? 37.719 11.125 19.844 1 91.56 380 LYS B CA 1
ATOM 7475 C C . LYS B 1 380 ? 37.188 10.617 21.188 1 91.56 380 LYS B C 1
ATOM 7477 O O . LYS B 1 380 ? 37.844 9.805 21.844 1 91.56 380 LYS B O 1
ATOM 7482 N N . GLY B 1 381 ? 36.062 11.07 21.609 1 87.25 381 GLY B N 1
ATOM 7483 C CA . GLY B 1 381 ? 35.531 10.75 22.922 1 87.25 381 GLY B CA 1
ATOM 7484 C C . GLY B 1 381 ? 34.938 9.352 23 1 87.25 381 GLY B C 1
ATOM 7485 O O . GLY B 1 381 ? 34.75 8.703 21.969 1 87.25 381 GLY B O 1
ATOM 7486 N N . PRO B 1 382 ? 34.781 8.859 24.219 1 85.38 382 PRO B N 1
ATOM 7487 C CA . PRO B 1 382 ? 34.125 7.555 24.375 1 85.38 382 PRO B CA 1
ATOM 7488 C C . PRO B 1 382 ? 32.688 7.539 23.859 1 85.38 382 PRO B C 1
ATOM 7490 O O . PRO B 1 382 ? 31.969 8.516 24.047 1 85.38 382 PRO B O 1
ATOM 7493 N N . SER B 1 383 ? 32.312 6.562 23.125 1 87.75 383 SER B N 1
ATOM 7494 C CA . SER B 1 383 ? 30.984 6.418 22.547 1 87.75 383 SER B CA 1
ATOM 7495 C C . SER B 1 383 ? 30.328 5.129 23.031 1 87.75 383 SER B C 1
ATOM 7497 O O . SER B 1 383 ? 30.984 4.094 23.156 1 87.75 383 SER B O 1
ATOM 7499 N N . ALA B 1 384 ? 29.094 5.191 23.453 1 84.44 384 ALA B N 1
ATOM 7500 C CA . ALA B 1 384 ? 28.344 4.023 23.906 1 84.44 384 ALA B CA 1
ATOM 7501 C C . ALA B 1 384 ? 27.453 3.477 22.781 1 84.44 384 ALA B C 1
ATOM 7503 O O . ALA B 1 384 ? 26.875 2.396 22.922 1 84.44 384 ALA B O 1
ATOM 7504 N N . GLY B 1 385 ? 27.391 4.094 21.703 1 90.56 385 GLY B N 1
ATOM 7505 C CA . GLY B 1 385 ? 26.484 3.67 20.656 1 90.56 385 GLY B CA 1
ATOM 7506 C C . GLY B 1 385 ? 26.828 4.238 19.297 1 90.56 385 GLY B C 1
ATOM 7507 O O . GLY B 1 385 ? 27.75 3.748 18.641 1 90.56 385 GLY B O 1
ATOM 7508 N N . GLY B 1 386 ? 26.109 5.344 18.906 1 93.5 386 GLY B N 1
ATOM 7509 C CA . GLY B 1 386 ? 26.297 5.941 17.594 1 93.5 386 GLY B CA 1
ATOM 7510 C C . GLY B 1 386 ? 25.047 6.594 17.031 1 93.5 386 GLY B C 1
ATOM 7511 O O . GLY B 1 386 ? 24.297 7.238 17.781 1 93.5 386 GLY B O 1
ATOM 7512 N N . PHE B 1 387 ? 24.938 6.574 15.781 1 95.38 387 PHE B N 1
ATOM 7513 C CA . PHE B 1 387 ? 23.781 7.184 15.109 1 95.38 387 PHE B CA 1
ATOM 7514 C C . PHE B 1 387 ? 22.859 6.117 14.547 1 95.38 387 PHE B C 1
ATOM 7516 O O . PHE B 1 387 ? 23.328 5.133 13.961 1 95.38 387 PHE B O 1
ATOM 7523 N N . SER B 1 388 ? 21.594 6.238 14.789 1 96.5 388 SER B N 1
ATOM 7524 C CA . SER B 1 388 ? 20.562 5.398 14.188 1 96.5 388 SER B CA 1
ATOM 7525 C C . SER B 1 388 ? 19.562 6.234 13.391 1 96.5 388 SER B C 1
ATOM 7527 O O . SER B 1 388 ? 19.125 7.293 13.852 1 96.5 388 SER B O 1
ATOM 7529 N N . LEU B 1 389 ? 19.266 5.797 12.188 1 97.38 389 LEU B N 1
ATOM 7530 C CA . LEU B 1 389 ? 18.359 6.496 11.281 1 97.38 389 LEU B CA 1
ATOM 7531 C C . LEU B 1 389 ? 17.125 5.652 11 1 97.38 389 LEU B C 1
ATOM 7533 O O . LEU B 1 389 ? 17.219 4.438 10.812 1 97.38 389 LEU B O 1
ATOM 7537 N N . ASP B 1 390 ? 15.961 6.297 11.039 1 98.06 390 ASP B N 1
ATOM 7538 C CA . ASP B 1 390 ? 14.719 5.609 10.68 1 98.06 390 ASP B CA 1
ATOM 7539 C C . ASP B 1 390 ? 13.711 6.582 10.062 1 98.06 390 ASP B C 1
ATOM 7541 O O . ASP B 1 390 ? 13.805 7.793 10.273 1 98.06 390 ASP B O 1
ATOM 7545 N N . ASP B 1 391 ? 12.789 6.098 9.242 1 98.19 391 ASP B N 1
ATOM 7546 C CA . ASP B 1 391 ? 11.656 6.82 8.664 1 98.19 391 ASP B CA 1
ATOM 7547 C C . ASP B 1 391 ? 12.125 8.078 7.934 1 98.19 391 ASP B C 1
ATOM 7549 O O . ASP B 1 391 ? 11.719 9.188 8.266 1 98.19 391 ASP B O 1
ATOM 7553 N N . ILE B 1 392 ? 12.922 7.898 6.926 1 98.38 392 ILE B N 1
ATOM 7554 C CA . ILE B 1 392 ? 13.406 8.984 6.078 1 98.38 392 ILE B CA 1
ATOM 7555 C C . ILE B 1 392 ? 12.336 9.359 5.059 1 98.38 392 ILE B C 1
ATOM 7557 O O . ILE B 1 392 ? 11.75 8.484 4.418 1 98.38 392 ILE B O 1
ATOM 7561 N N . ASN B 1 393 ? 12.047 10.625 4.965 1 98.44 393 ASN B N 1
ATOM 7562 C CA . ASN B 1 393 ? 11.148 11.164 3.953 1 98.44 393 ASN B CA 1
ATOM 7563 C C . ASN B 1 393 ? 11.766 12.352 3.223 1 98.44 393 ASN B C 1
ATOM 7565 O O . ASN B 1 393 ? 12.43 13.188 3.838 1 98.44 393 ASN B O 1
ATOM 7569 N N . LEU B 1 394 ? 11.617 12.398 1.943 1 97.81 394 LEU B N 1
ATOM 7570 C CA . LEU B 1 394 ? 12.055 13.523 1.121 1 97.81 394 LEU B CA 1
ATOM 7571 C C . LEU B 1 394 ? 10.93 13.992 0.204 1 97.81 394 LEU B C 1
ATOM 7573 O O . LEU B 1 394 ? 10.305 13.18 -0.48 1 97.81 394 LEU B O 1
ATOM 7577 N N . SER B 1 395 ? 10.633 15.266 0.206 1 97.5 395 SER B N 1
ATOM 7578 C CA . SER B 1 395 ? 9.617 15.859 -0.652 1 97.5 395 SER B CA 1
ATOM 7579 C C . SER B 1 395 ? 10.047 17.25 -1.132 1 97.5 395 SER B C 1
ATOM 7581 O O . SER B 1 395 ? 10.852 17.906 -0.48 1 97.5 395 SER B O 1
ATOM 7583 N N . SER B 1 396 ? 9.547 17.641 -2.281 1 96.56 396 SER B N 1
ATOM 7584 C CA . SER B 1 396 ? 9.828 18.953 -2.836 1 96.56 396 SER B CA 1
ATOM 7585 C C . SER B 1 396 ? 8.859 20 -2.305 1 96.56 396 SER B C 1
ATOM 7587 O O . SER B 1 396 ? 8.141 20.641 -3.08 1 96.56 396 SER B O 1
ATOM 7589 N N . VAL B 1 397 ? 8.875 20.109 -0.98 1 94.81 397 VAL B N 1
ATOM 7590 C CA . VAL B 1 397 ? 8.094 21.109 -0.265 1 94.81 397 VAL B CA 1
ATOM 7591 C C . VAL B 1 397 ? 8.961 21.797 0.788 1 94.81 397 VAL B C 1
ATOM 7593 O O . VAL B 1 397 ? 10.086 21.359 1.048 1 94.81 397 VAL B O 1
ATOM 7596 N N . LYS B 1 398 ? 8.461 22.859 1.286 1 94.75 398 LYS B N 1
ATOM 7597 C CA . LYS B 1 398 ? 9.172 23.562 2.348 1 94.75 398 LYS B CA 1
ATOM 7598 C C . LYS B 1 398 ? 9.102 22.797 3.664 1 94.75 398 LYS B C 1
ATOM 7600 O O . LYS B 1 398 ? 8.047 22.25 4.012 1 94.75 398 LYS B O 1
ATOM 7605 N N . CYS B 1 399 ? 10.203 22.766 4.398 1 97.19 399 CYS B N 1
ATOM 7606 C CA . CYS B 1 399 ? 10.219 22.141 5.715 1 97.19 399 CYS B CA 1
ATOM 7607 C C . CYS B 1 399 ? 9.547 23.047 6.75 1 97.19 399 CYS B C 1
ATOM 7609 O O . CYS B 1 399 ? 9.508 24.266 6.59 1 97.19 399 CYS B O 1
ATOM 7611 N N . PRO B 1 400 ? 8.992 22.391 7.785 1 97.31 400 PRO B N 1
ATOM 7612 C CA . PRO B 1 400 ? 8.703 23.219 8.953 1 97.31 400 PRO B CA 1
ATOM 7613 C C . PRO B 1 400 ? 9.953 23.875 9.547 1 97.31 400 PRO B C 1
ATOM 7615 O O . PRO B 1 400 ? 11.039 23.281 9.477 1 97.31 400 PRO B O 1
ATOM 7618 N N . GLU B 1 401 ? 9.812 24.984 10.125 1 97.12 401 GLU B N 1
ATOM 7619 C CA . GLU B 1 401 ? 10.969 25.703 10.656 1 97.12 401 GLU B CA 1
ATOM 7620 C C . GLU B 1 401 ? 11.469 25.062 11.953 1 97.12 401 GLU B C 1
ATOM 7622 O O . GLU B 1 401 ? 12.672 25.016 12.203 1 97.12 401 GLU B O 1
ATOM 7627 N N . HIS B 1 402 ? 10.523 24.609 12.734 1 97.94 402 HIS B N 1
ATOM 7628 C CA . HIS B 1 402 ? 10.898 24.078 14.039 1 97.94 402 HIS B CA 1
ATOM 7629 C C . HIS B 1 402 ? 10.062 22.844 14.391 1 97.94 402 HIS B C 1
ATOM 7631 O O . HIS B 1 402 ? 8.953 22.672 13.883 1 97.94 402 HIS B O 1
ATOM 7637 N N . VAL B 1 403 ? 10.672 21.969 15.172 1 97.75 403 VAL B N 1
ATOM 7638 C CA . VAL B 1 403 ? 10 20.797 15.719 1 97.75 403 VAL B CA 1
ATOM 7639 C C . VAL B 1 403 ? 9.969 20.875 17.25 1 97.75 403 VAL B C 1
ATOM 7641 O O . VAL B 1 403 ? 11 21.094 17.875 1 97.75 403 VAL B O 1
ATOM 7644 N N . TRP B 1 404 ? 8.828 20.859 17.844 1 98.12 404 TRP B N 1
ATOM 7645 C CA . TRP B 1 404 ? 8.672 20.75 19.281 1 98.12 404 TRP B CA 1
ATOM 7646 C C . TRP B 1 404 ? 8.328 19.328 19.703 1 98.12 404 TRP B C 1
ATOM 7648 O O . TRP B 1 404 ? 7.242 18.828 19.391 1 98.12 404 TRP B O 1
ATOM 7658 N N . HIS B 1 405 ? 9.258 18.688 20.328 1 96.75 405 HIS B N 1
ATOM 7659 C CA . HIS B 1 405 ? 9.102 17.328 20.828 1 96.75 405 HIS B CA 1
ATOM 7660 C C . HIS B 1 405 ? 8.547 17.328 22.25 1 96.75 405 HIS B C 1
ATOM 7662 O O . HIS B 1 405 ? 9.219 17.766 23.188 1 96.75 405 HIS B O 1
ATOM 7668 N N . VAL B 1 406 ? 7.332 16.891 22.391 1 96.94 406 VAL B N 1
ATOM 7669 C CA . VAL B 1 406 ? 6.715 16.75 23.719 1 96.94 406 VAL B CA 1
ATOM 7670 C C . VAL B 1 406 ? 6.895 15.312 24.219 1 96.94 406 VAL B C 1
ATOM 7672 O O . VAL B 1 406 ? 6.238 14.391 23.734 1 96.94 406 VAL B O 1
ATOM 7675 N N . ARG B 1 407 ? 7.633 15.188 25.203 1 94.38 407 ARG B N 1
ATOM 7676 C CA . ARG B 1 407 ? 7.91 13.883 25.797 1 94.38 407 ARG B CA 1
ATOM 7677 C C . ARG B 1 407 ? 6.902 13.547 26.891 1 94.38 407 ARG B C 1
ATOM 7679 O O . ARG B 1 407 ? 6.254 14.438 27.438 1 94.38 407 ARG B O 1
ATOM 7686 N N . ASN B 1 408 ? 6.746 12.289 27.156 1 95.12 408 ASN B N 1
ATOM 7687 C CA . ASN B 1 408 ? 5.852 11.789 28.203 1 95.12 408 ASN B CA 1
ATOM 7688 C C . ASN B 1 408 ? 4.434 12.328 28.031 1 95.12 408 ASN B C 1
ATOM 7690 O O . ASN B 1 408 ? 3.812 12.781 28.984 1 95.12 408 ASN B O 1
ATOM 7694 N N . ILE B 1 409 ? 4.016 12.336 26.797 1 96.31 409 ILE B N 1
ATOM 7695 C CA . ILE B 1 409 ? 2.719 12.914 26.484 1 96.31 409 ILE B CA 1
ATOM 7696 C C . ILE B 1 409 ? 1.612 12.141 27.188 1 96.31 409 ILE B C 1
ATOM 7698 O O . ILE B 1 409 ? 0.597 12.711 27.578 1 96.31 409 ILE B O 1
ATOM 7702 N N . THR B 1 410 ? 1.765 10.852 27.312 1 94.62 410 THR B N 1
ATOM 7703 C CA . THR B 1 410 ? 0.765 10.031 27.984 1 94.62 410 THR B CA 1
ATOM 7704 C C . THR B 1 410 ? 0.636 10.438 29.453 1 94.62 410 THR B C 1
ATOM 7706 O O . THR B 1 410 ? -0.474 10.602 29.969 1 94.62 410 THR B O 1
ATOM 7709 N N . GLY B 1 411 ? 1.771 10.57 30.125 1 95.94 411 GLY B N 1
ATOM 7710 C CA . GLY B 1 411 ? 1.754 11.031 31.5 1 95.94 411 GLY B CA 1
ATOM 7711 C C . GLY B 1 411 ? 1.204 12.438 31.656 1 95.94 411 GLY B C 1
ATOM 7712 O O . GLY B 1 411 ? 0.459 12.719 32.594 1 95.94 411 GLY B O 1
ATOM 7713 N N . LEU B 1 412 ? 1.581 13.258 30.734 1 96.56 412 LEU B N 1
ATOM 7714 C CA . LEU B 1 412 ? 1.116 14.641 30.781 1 96.56 412 LEU B CA 1
ATOM 7715 C C . LEU B 1 412 ? -0.397 14.711 30.594 1 96.56 412 LEU B C 1
ATOM 7717 O O . LEU B 1 412 ? -1.075 15.469 31.297 1 96.56 412 LEU B O 1
ATOM 7721 N N . LEU B 1 413 ? -0.935 13.953 29.688 1 96.25 413 LEU B N 1
ATOM 7722 C CA . LEU B 1 413 ? -2.375 13.938 29.453 1 96.25 413 LEU B CA 1
ATOM 7723 C C . LEU B 1 413 ? -3.115 13.398 30.672 1 96.25 413 LEU B C 1
ATOM 7725 O O . LEU B 1 413 ? -4.238 13.82 30.953 1 96.25 413 LEU B O 1
ATOM 7729 N N . ALA B 1 414 ? -2.498 12.555 31.406 1 95.75 414 ALA B N 1
ATOM 7730 C CA . ALA B 1 414 ? -3.125 11.93 32.562 1 95.75 414 ALA B CA 1
ATOM 7731 C C . ALA B 1 414 ? -3.104 12.859 33.781 1 95.75 414 ALA B C 1
ATOM 7733 O O . ALA B 1 414 ? -3.992 12.797 34.625 1 95.75 414 ALA B O 1
ATOM 7734 N N . THR B 1 415 ? -2.131 13.789 33.812 1 96.19 415 THR B N 1
ATOM 7735 C CA . THR B 1 415 ? -1.901 14.469 35.094 1 96.19 415 THR B CA 1
ATOM 7736 C C . THR B 1 415 ? -2.182 15.969 34.969 1 96.19 415 THR B C 1
ATOM 7738 O O . THR B 1 415 ? -2.408 16.641 35.969 1 96.19 415 THR B O 1
ATOM 7741 N N . THR B 1 416 ? -2.096 16.562 33.812 1 96.62 416 THR B N 1
ATOM 7742 C CA . THR B 1 416 ? -2.289 18 33.656 1 96.62 416 THR B CA 1
ATOM 7743 C C . THR B 1 416 ? -3.771 18.359 33.719 1 96.62 416 THR B C 1
ATOM 7745 O O . THR B 1 416 ? -4.566 17.859 32.906 1 96.62 416 THR B O 1
ATOM 7748 N N . PRO B 1 417 ? -4.168 19.188 34.594 1 96 417 PRO B N 1
ATOM 7749 C CA . PRO B 1 417 ? -5.586 19.562 34.656 1 96 417 PRO B CA 1
ATOM 7750 C C . PRO B 1 417 ? -6 20.469 33.5 1 96 417 PRO B C 1
ATOM 7752 O O . PRO B 1 417 ? -5.16 21.172 32.938 1 96 417 PRO B O 1
ATOM 7755 N N . ALA B 1 418 ? -7.262 20.484 33.25 1 96.69 418 ALA B N 1
ATOM 7756 C CA . ALA B 1 418 ? -7.793 21.453 32.281 1 96.69 418 ALA B CA 1
ATOM 7757 C C . ALA B 1 418 ? -7.523 22.875 32.75 1 96.69 418 ALA B C 1
ATOM 7759 O O . ALA B 1 418 ? -7.609 23.188 33.938 1 96.69 418 ALA B O 1
ATOM 7760 N N . GLY B 1 419 ? -7.195 23.703 31.781 1 96.88 419 GLY B N 1
ATOM 7761 C CA . GLY B 1 419 ? -6.93 25.094 32.125 1 96.88 419 GLY B CA 1
ATOM 7762 C C . GLY B 1 419 ? -5.457 25.391 32.281 1 96.88 419 GLY B C 1
ATOM 7763 O O . GLY B 1 419 ? -5.062 26.562 32.406 1 96.88 419 GLY B O 1
ATOM 7764 N N . ARG B 1 420 ? -4.699 24.359 32.344 1 96.19 420 ARG B N 1
ATOM 7765 C CA . ARG B 1 420 ? -3.262 24.562 32.5 1 96.19 420 ARG B CA 1
ATOM 7766 C C . ARG B 1 420 ? -2.543 24.438 31.156 1 96.19 420 ARG B C 1
ATOM 7768 O O . ARG B 1 420 ? -2.787 23.484 30.406 1 96.19 420 ARG B O 1
ATOM 7775 N N . LYS B 1 421 ? -1.604 25.359 30.969 1 95.06 421 LYS B N 1
ATOM 7776 C CA . LYS B 1 421 ? -0.904 25.422 29.688 1 95.06 421 LYS B CA 1
ATOM 7777 C C . LYS B 1 421 ? 0.498 24.828 29.797 1 95.06 421 LYS B C 1
ATOM 7779 O O . LYS B 1 421 ? 1.168 25 30.812 1 95.06 421 LYS B O 1
ATOM 7784 N N . ALA B 1 422 ? 0.862 24.109 28.766 1 95.88 422 ALA B N 1
ATOM 7785 C CA . ALA B 1 422 ? 2.258 23.781 28.5 1 95.88 422 ALA B CA 1
ATOM 7786 C C . ALA B 1 422 ? 2.828 24.625 27.375 1 95.88 422 ALA B C 1
ATOM 7788 O O . ALA B 1 422 ? 2.15 24.891 26.375 1 95.88 422 ALA B O 1
ATOM 7789 N N . TYR B 1 423 ? 4.094 25.125 27.516 1 96.88 423 TYR B N 1
ATOM 7790 C CA . TYR B 1 423 ? 4.68 26 26.5 1 96.88 423 TYR B CA 1
ATOM 7791 C C . TYR B 1 423 ? 5.852 25.328 25.812 1 96.88 423 TYR B C 1
ATOM 7793 O O . TYR B 1 423 ? 6.613 24.594 26.438 1 96.88 423 TYR B O 1
ATOM 7801 N N . SER B 1 424 ? 5.965 25.578 24.578 1 97.75 424 SER B N 1
ATOM 7802 C CA . SER B 1 424 ? 7.156 25.172 23.828 1 97.75 424 SER B CA 1
ATOM 7803 C C . SER B 1 424 ? 8.367 26 24.234 1 97.75 424 SER B C 1
ATOM 7805 O O . SER B 1 424 ? 8.227 27.016 24.922 1 97.75 424 SER B O 1
ATOM 7807 N N . PRO B 1 425 ? 9.57 25.5 23.828 1 95.81 425 PRO B N 1
ATOM 7808 C CA . PRO B 1 425 ? 10.695 26.438 23.875 1 95.81 425 PRO B CA 1
ATOM 7809 C C . PRO B 1 425 ? 10.477 27.656 22.984 1 95.81 425 PRO B C 1
ATOM 7811 O O . PRO B 1 425 ? 9.531 27.688 22.188 1 95.81 425 PRO B O 1
ATOM 7814 N N . ARG B 1 426 ? 11.273 28.688 23.266 1 97.12 426 ARG B N 1
ATOM 7815 C CA . ARG B 1 426 ? 11.234 29.844 22.375 1 97.12 426 ARG B CA 1
ATOM 7816 C C . ARG B 1 426 ? 11.953 29.547 21.062 1 97.12 426 ARG B C 1
ATOM 7818 O O . ARG B 1 426 ? 13.023 28.938 21.062 1 97.12 426 ARG B O 1
ATOM 7825 N N . PHE B 1 427 ? 11.289 29.922 19.984 1 98.06 427 PHE B N 1
ATOM 7826 C CA . PHE B 1 427 ? 11.844 29.703 18.656 1 98.06 427 PHE B CA 1
ATOM 7827 C C . PHE B 1 427 ? 12.07 31.031 17.938 1 98.06 427 PHE B C 1
ATOM 7829 O O . PHE B 1 427 ? 11.375 32 18.203 1 98.06 427 PHE B O 1
ATOM 7836 N N . LEU B 1 428 ? 13.047 31.062 17.109 1 97.88 428 LEU B N 1
ATOM 7837 C CA . LEU B 1 428 ? 13.297 32.219 16.25 1 97.88 428 LEU B CA 1
ATOM 7838 C C . LEU B 1 428 ? 12.859 31.922 14.82 1 97.88 428 LEU B C 1
ATOM 7840 O O . LEU B 1 428 ? 13.242 30.906 14.234 1 97.88 428 LEU B O 1
ATOM 7844 N N . SER B 1 429 ? 12.039 32.812 14.328 1 97.19 429 SER B N 1
ATOM 7845 C CA . SER B 1 429 ? 11.602 32.656 12.945 1 97.19 429 SER B CA 1
ATOM 7846 C C . SER B 1 429 ? 12.68 33.094 11.969 1 97.19 429 SER B C 1
ATOM 7848 O O . SER B 1 429 ? 13.648 33.781 12.359 1 97.19 429 SER B O 1
ATOM 7850 N N . SER B 1 430 ? 12.461 32.75 10.719 1 94.06 430 SER B N 1
ATOM 7851 C CA . SER B 1 430 ? 13.414 33.125 9.68 1 94.06 430 SER B CA 1
ATOM 7852 C C . SER B 1 430 ? 13.438 34.656 9.477 1 94.06 430 SER B C 1
ATOM 7854 O O . SER B 1 430 ? 14.43 35.188 8.992 1 94.06 430 SER B O 1
ATOM 7856 N N . THR B 1 431 ? 12.391 35.312 9.922 1 96.38 431 THR B N 1
ATOM 7857 C CA . THR B 1 431 ? 12.305 36.781 9.75 1 96.38 431 THR B CA 1
ATOM 7858 C C . THR B 1 431 ? 12.773 37.5 11.008 1 96.38 431 THR B C 1
ATOM 7860 O O . THR B 1 431 ? 12.766 38.719 11.07 1 96.38 431 THR B O 1
ATOM 7863 N N . GLY B 1 432 ? 13.078 36.75 12.023 1 97.25 432 GLY B N 1
ATOM 7864 C CA . GLY B 1 432 ? 13.758 37.312 13.172 1 97.25 432 GLY B CA 1
ATOM 7865 C C . GLY B 1 432 ? 12.875 37.375 14.406 1 97.25 432 GLY B C 1
ATOM 7866 O O . GLY B 1 432 ? 13.367 37.656 15.508 1 97.25 432 GLY B O 1
ATOM 7867 N N . TYR B 1 433 ? 11.617 37.125 14.266 1 98.38 433 TYR B N 1
ATOM 7868 C CA . TYR B 1 433 ? 10.711 37.219 15.406 1 98.38 433 TYR B CA 1
ATOM 7869 C C . TYR B 1 433 ? 10.852 36 16.297 1 98.38 433 TYR B C 1
ATOM 7871 O O . TYR B 1 433 ? 11.023 34.875 15.812 1 98.38 433 TYR B O 1
ATOM 7879 N N . SER B 1 434 ? 10.789 36.219 17.547 1 98.38 434 SER B N 1
ATOM 7880 C CA . SER B 1 434 ? 10.758 35.125 18.531 1 98.38 434 SER B CA 1
ATOM 7881 C C . SER B 1 434 ? 9.328 34.75 18.906 1 98.38 434 SER B C 1
ATOM 7883 O O . SER B 1 434 ? 8.477 35.625 19.047 1 98.38 434 SER B O 1
ATOM 7885 N N . PHE B 1 435 ? 9.055 33.5 19.016 1 98.5 435 PHE B N 1
ATOM 7886 C CA . PHE B 1 435 ? 7.695 33.062 19.344 1 98.5 435 PHE B CA 1
ATOM 7887 C C . PHE B 1 435 ? 7.707 31.766 20.125 1 98.5 435 PHE B C 1
ATOM 7889 O O . PHE B 1 435 ? 8.742 31.109 20.234 1 98.5 435 PHE B O 1
ATOM 7896 N N . GLN B 1 436 ? 6.59 31.453 20.75 1 97.94 436 GLN B N 1
ATOM 7897 C CA . GLN B 1 436 ? 6.332 30.203 21.453 1 97.94 436 GLN B CA 1
ATOM 7898 C C . GLN B 1 436 ? 4.887 29.75 21.266 1 97.94 436 GLN B C 1
ATOM 7900 O O . GLN B 1 436 ? 4.027 30.562 20.891 1 97.94 436 GLN B O 1
ATOM 7905 N N . VAL B 1 437 ? 4.707 28.469 21.422 1 98.62 437 VAL B N 1
ATOM 7906 C CA . VAL B 1 437 ? 3.365 27.906 21.312 1 98.62 437 VAL B CA 1
ATOM 7907 C C . VAL B 1 437 ? 2.926 27.359 22.656 1 98.62 437 VAL B C 1
ATOM 7909 O O . VAL B 1 437 ? 3.699 26.672 23.344 1 98.62 437 VAL B O 1
ATOM 7912 N N . GLY B 1 438 ? 1.76 27.781 23.109 1 98.31 438 GLY B N 1
ATOM 7913 C CA . GLY B 1 438 ? 1.131 27.234 24.297 1 98.31 438 GLY B CA 1
ATOM 7914 C C . GLY B 1 438 ? 0.035 26.234 23.984 1 98.31 438 GLY B C 1
ATOM 7915 O O . GLY B 1 438 ? -0.801 26.469 23.109 1 98.31 438 GLY B O 1
ATOM 7916 N N . VAL B 1 439 ? 0.077 25.094 24.703 1 98.5 439 VAL B N 1
ATOM 7917 C CA . VAL B 1 439 ? -0.896 24.047 24.438 1 98.5 439 VAL B CA 1
ATOM 7918 C C . VAL B 1 439 ? -1.609 23.656 25.734 1 98.5 439 VAL B C 1
ATOM 7920 O O . VAL B 1 439 ? -0.966 23.422 26.75 1 98.5 439 VAL B O 1
ATOM 7923 N N . TYR B 1 440 ? -2.957 23.766 25.719 1 98.25 440 TYR B N 1
ATOM 7924 C CA . TYR B 1 440 ? -3.764 23.125 26.75 1 98.25 440 TYR B CA 1
ATOM 7925 C C . TYR B 1 440 ? -4.055 21.672 26.406 1 98.25 440 TYR B C 1
ATOM 7927 O O . TYR B 1 440 ? -4.98 21.391 25.641 1 98.25 440 TYR B O 1
ATOM 7935 N N . LEU B 1 441 ? -3.318 20.766 26.953 1 97.88 441 LEU B N 1
ATOM 7936 C CA . LEU B 1 441 ? -3.41 19.359 26.594 1 97.88 441 LEU B CA 1
ATOM 7937 C C . LEU B 1 441 ? -4.805 18.812 26.875 1 97.88 441 LEU B C 1
ATOM 7939 O O . LEU B 1 441 ? -5.34 18.031 26.094 1 97.88 441 LEU B O 1
ATOM 7943 N N . ASN B 1 442 ? -5.324 19.25 27.969 1 97.75 442 ASN B N 1
ATOM 7944 C CA . ASN B 1 442 ? -6.656 18.781 28.344 1 97.75 442 ASN B CA 1
ATOM 7945 C C . ASN B 1 442 ? -7.703 19.875 28.203 1 97.75 442 ASN B C 1
ATOM 7947 O O . ASN B 1 442 ? -8.766 19.812 28.828 1 97.75 442 ASN B O 1
ATOM 7951 N N . GLY B 1 443 ? -7.367 20.906 27.438 1 97.38 443 GLY B N 1
ATOM 7952 C CA . GLY B 1 443 ? -8.32 21.953 27.094 1 97.38 443 GLY B CA 1
ATOM 7953 C C . GLY B 1 443 ? -8.336 23.094 28.094 1 97.38 443 GLY B C 1
ATOM 7954 O O . GLY B 1 443 ? -7.789 22.984 29.188 1 97.38 443 GLY B O 1
ATOM 7955 N N . VAL B 1 444 ? -8.836 24.219 27.625 1 96.69 444 VAL B N 1
ATOM 7956 C CA . VAL B 1 444 ? -9.133 25.312 28.547 1 96.69 444 VAL B CA 1
ATOM 7957 C C . VAL B 1 444 ? -10.242 24.891 29.516 1 96.69 444 VAL B C 1
ATOM 7959 O O . VAL B 1 444 ? -10.898 23.859 29.312 1 96.69 444 VAL B O 1
ATOM 7962 N N . SER B 1 445 ? -10.43 25.641 30.531 1 95.25 445 SER B N 1
ATOM 7963 C CA . SER B 1 445 ? -11.375 25.266 31.578 1 95.25 445 SER B CA 1
ATOM 7964 C C . SER B 1 445 ? -12.789 25.125 31.016 1 95.25 445 SER B C 1
ATOM 7966 O O . SER B 1 445 ? -13.547 24.266 31.469 1 95.25 445 SER B O 1
ATOM 7968 N N . SER B 1 446 ? -13.141 25.891 30.047 1 93.62 446 SER B N 1
ATOM 7969 C CA . SER B 1 446 ? -14.5 25.906 29.516 1 93.62 446 SER B CA 1
ATOM 7970 C C . SER B 1 446 ? -14.695 24.828 28.453 1 93.62 446 SER B C 1
ATOM 7972 O O . SER B 1 446 ? -15.82 24.562 28.031 1 93.62 446 SER B O 1
ATOM 7974 N N . ARG B 1 447 ? -13.68 24.203 28 1 94.25 447 ARG B N 1
ATOM 7975 C CA . ARG B 1 447 ? -13.781 23.203 26.938 1 94.25 447 ARG B CA 1
ATOM 7976 C C . ARG B 1 447 ? -12.844 22.031 27.219 1 94.25 447 ARG B C 1
ATOM 7978 O O . ARG B 1 447 ? -11.961 21.734 26.406 1 94.25 447 ARG B O 1
ATOM 7985 N N . PRO B 1 448 ? -13.273 21.297 28.266 1 92.81 448 PRO B N 1
ATOM 7986 C CA . PRO B 1 448 ? -12.461 20.109 28.531 1 92.81 448 PRO B CA 1
ATOM 7987 C C . PRO B 1 448 ? -12.641 19.031 27.453 1 92.81 448 PRO B C 1
ATOM 7989 O O . PRO B 1 448 ? -13.695 18.953 26.812 1 92.81 448 PRO B O 1
ATOM 7992 N N . GLY B 1 449 ? -11.672 18.328 27.078 1 92.38 449 GLY B N 1
ATOM 7993 C CA . GLY B 1 449 ? -11.773 17.266 26.109 1 92.38 449 GLY B CA 1
ATOM 7994 C C . GLY B 1 449 ? -11.156 17.625 24.766 1 92.38 449 GLY B C 1
ATOM 7995 O O . GLY B 1 449 ? -11.086 16.797 23.859 1 92.38 449 GLY B O 1
ATOM 7996 N N . TYR B 1 450 ? -10.883 18.906 24.656 1 95.81 450 TYR B N 1
ATOM 7997 C CA . TYR B 1 450 ? -10.18 19.391 23.469 1 95.81 450 TYR B CA 1
ATOM 7998 C C . TYR B 1 450 ? -8.758 19.828 23.812 1 95.81 450 TYR B C 1
ATOM 8000 O O . TYR B 1 450 ? -8.516 20.359 24.891 1 95.81 450 TYR B O 1
ATOM 8008 N N . MET B 1 451 ? -7.918 19.547 22.953 1 97.75 451 MET B N 1
ATOM 8009 C CA . MET B 1 451 ? -6.629 20.234 23.016 1 97.75 451 MET B CA 1
ATOM 8010 C C . MET B 1 451 ? -6.723 21.625 22.422 1 97.75 451 MET B C 1
ATOM 8012 O O . MET B 1 451 ? -7.387 21.828 21.406 1 97.75 451 MET B O 1
ATOM 8016 N N . ALA B 1 452 ? -6.129 22.594 23.094 1 98.44 452 ALA B N 1
ATOM 8017 C CA . ALA B 1 452 ? -6.09 23.969 22.609 1 98.44 452 ALA B CA 1
ATOM 8018 C C . ALA B 1 452 ? -4.66 24.406 22.297 1 98.44 452 ALA B C 1
ATOM 8020 O O . ALA B 1 452 ? -3.715 23.938 22.938 1 98.44 452 ALA B O 1
ATOM 8021 N N . VAL B 1 453 ? -4.52 25.25 21.328 1 98.62 453 VAL B N 1
ATOM 8022 C CA . VAL B 1 453 ? -3.188 25.703 20.953 1 98.62 453 VAL B CA 1
ATOM 8023 C C . VAL B 1 453 ? -3.217 27.219 20.688 1 98.62 453 VAL B C 1
ATOM 8025 O O . VAL B 1 453 ? -4.188 27.734 20.141 1 98.62 453 VAL B O 1
ATOM 8028 N N . TYR B 1 454 ? -2.15 27.906 21.109 1 98.56 454 TYR B N 1
ATOM 8029 C CA . TYR B 1 454 ? -2.055 29.344 20.953 1 98.56 454 TYR B CA 1
ATOM 8030 C C . TYR B 1 454 ? -0.63 29.766 20.609 1 98.56 454 TYR B C 1
ATOM 8032 O O . TYR B 1 454 ? 0.331 29.25 21.188 1 98.56 454 TYR B O 1
ATOM 8040 N N . LEU B 1 455 ? -0.531 30.672 19.672 1 98.69 455 LEU B N 1
ATOM 8041 C CA . LEU B 1 455 ? 0.745 31.25 19.266 1 98.69 455 LEU B CA 1
ATOM 8042 C C . LEU B 1 455 ? 1.015 32.531 20.016 1 98.69 455 LEU B C 1
ATOM 8044 O O . LEU B 1 455 ? 0.137 33.406 20.125 1 98.69 455 LEU B O 1
ATOM 8048 N N . HIS B 1 456 ? 2.219 32.656 20.594 1 98.44 456 HIS B N 1
ATOM 8049 C CA . HIS B 1 456 ? 2.668 33.844 21.312 1 98.44 456 HIS B CA 1
ATOM 8050 C C . HIS B 1 456 ? 3.941 34.406 20.703 1 98.44 456 HIS B C 1
ATOM 8052 O O . HIS B 1 456 ? 4.906 33.688 20.469 1 98.44 456 HIS B O 1
ATOM 8058 N N . LEU B 1 457 ? 3.885 35.688 20.453 1 98.56 457 LEU B N 1
ATOM 8059 C CA . LEU B 1 457 ? 5.18 36.344 20.234 1 98.56 457 LEU B CA 1
ATOM 8060 C C . LEU B 1 457 ? 5.914 36.531 21.562 1 98.56 457 LEU B C 1
ATOM 8062 O O . LEU B 1 457 ? 5.281 36.719 22.594 1 98.56 457 LEU B O 1
ATOM 8066 N N . THR B 1 458 ? 7.191 36.438 21.516 1 98.5 458 THR B N 1
ATOM 8067 C CA . THR B 1 458 ? 8.023 36.688 22.688 1 98.5 458 THR B CA 1
ATOM 8068 C C . THR B 1 458 ? 9.109 37.719 22.359 1 98.5 458 THR B C 1
ATOM 8070 O O . THR B 1 458 ? 9.398 37.969 21.188 1 98.5 458 THR B O 1
ATOM 8073 N N . SER B 1 459 ? 9.586 38.312 23.453 1 98.19 459 SER B N 1
ATOM 8074 C CA . SER B 1 459 ? 10.75 39.156 23.234 1 98.19 459 SER B CA 1
ATOM 8075 C C . SER B 1 459 ? 11.969 38.344 22.828 1 98.19 459 SER B C 1
ATOM 8077 O O . SER B 1 459 ? 12.141 37.219 23.281 1 98.19 459 SER B O 1
ATOM 8079 N N . GLY B 1 460 ? 12.727 38.906 21.906 1 96.75 460 GLY B N 1
ATOM 8080 C CA . GLY B 1 460 ? 13.867 38.156 21.375 1 96.75 460 GLY B CA 1
ATOM 8081 C C . GLY B 1 460 ? 15.047 39.062 21.047 1 96.75 460 GLY B C 1
ATOM 8082 O O . GLY B 1 460 ? 14.977 40.281 21.234 1 96.75 460 GLY B O 1
ATOM 8083 N N . PRO B 1 461 ? 16.078 38.5 20.609 1 96 461 PRO B N 1
ATOM 8084 C CA . PRO B 1 461 ? 17.328 39.25 20.391 1 96 461 PRO B CA 1
ATOM 8085 C C . PRO B 1 461 ? 17.234 40.25 19.25 1 96 461 PRO B C 1
ATOM 8087 O O . PRO B 1 461 ? 18.016 41.219 19.203 1 96 461 PRO B O 1
ATOM 8090 N N . ASN B 1 462 ? 16.25 40.156 18.438 1 97.12 462 ASN B N 1
ATOM 8091 C CA . ASN B 1 462 ? 16.188 41 17.25 1 97.12 462 ASN B CA 1
ATOM 8092 C C . ASN B 1 462 ? 15.133 42.094 17.406 1 97.12 462 ASN B C 1
ATOM 8094 O O . ASN B 1 462 ? 14.875 42.844 16.453 1 97.12 462 ASN B O 1
ATOM 8098 N N . ASP B 1 463 ? 14.617 42.25 18.484 1 97.06 463 ASP B N 1
ATOM 8099 C CA . ASP B 1 463 ? 13.453 43.094 18.688 1 97.06 463 ASP B CA 1
ATOM 8100 C C . ASP B 1 463 ? 13.742 44.531 18.219 1 97.06 463 ASP B C 1
ATOM 8102 O O . ASP B 1 463 ? 12.852 45.219 17.703 1 97.06 463 ASP B O 1
ATOM 8106 N N . HIS B 1 464 ? 14.891 45.062 18.391 1 95.75 464 HIS B N 1
ATOM 8107 C CA . HIS B 1 464 ? 15.25 46.438 18.094 1 95.75 464 HIS B CA 1
ATOM 8108 C C . HIS B 1 464 ? 15.297 46.688 16.594 1 95.75 464 HIS B C 1
ATOM 8110 O O . HIS B 1 464 ? 15.219 47.812 16.141 1 95.75 464 HIS B O 1
ATOM 8116 N N . LYS B 1 465 ? 15.391 45.625 15.82 1 96.75 465 LYS B N 1
ATOM 8117 C CA . LYS B 1 465 ? 15.5 45.781 14.375 1 96.75 465 LYS B CA 1
ATOM 8118 C C . LYS B 1 465 ? 14.18 45.406 13.688 1 96.75 465 LYS B C 1
ATOM 8120 O O . LYS B 1 465 ? 14.023 45.625 12.484 1 96.75 465 LYS B O 1
ATOM 8125 N N . LEU B 1 466 ? 13.289 44.938 14.461 1 97.81 466 LEU B N 1
ATOM 8126 C CA . LEU B 1 466 ? 12.055 44.438 13.883 1 97.81 466 LEU B CA 1
ATOM 8127 C C . LEU B 1 466 ? 10.992 45.531 13.812 1 97.81 466 LEU B C 1
ATOM 8129 O O . LEU B 1 466 ? 11.039 46.5 14.57 1 97.81 466 LEU B O 1
ATOM 8133 N N . ARG B 1 467 ? 10.078 45.312 12.891 1 97.94 467 ARG B N 1
ATOM 8134 C CA . ARG B 1 467 ? 8.922 46.188 12.789 1 97.94 467 ARG B CA 1
ATOM 8135 C C . ARG B 1 467 ? 7.824 45.781 13.758 1 97.94 467 ARG B C 1
ATOM 8137 O O . ARG B 1 467 ? 7.496 44.594 13.859 1 97.94 467 ARG B O 1
ATOM 8144 N N . TRP B 1 468 ? 7.281 46.75 14.516 1 97.38 468 TRP B N 1
ATOM 8145 C CA . TRP B 1 468 ? 6.168 46.531 15.43 1 97.38 468 TRP B CA 1
ATOM 8146 C C . TRP B 1 468 ? 5.027 47.5 15.148 1 97.38 468 TRP B C 1
ATOM 8148 O O . TRP B 1 468 ? 5.27 48.656 14.812 1 97.38 468 TRP B O 1
ATOM 8158 N N . PRO B 1 469 ? 3.75 47.188 15.422 1 97.25 469 PRO B N 1
ATOM 8159 C CA . PRO B 1 469 ? 3.271 45.844 15.664 1 97.25 469 PRO B CA 1
ATOM 8160 C C . PRO B 1 469 ? 3.648 44.875 14.539 1 97.25 469 PRO B C 1
ATOM 8162 O O . PRO B 1 469 ? 3.75 45.281 13.375 1 97.25 469 PRO B O 1
ATOM 8165 N N . CYS B 1 470 ? 3.811 43.594 14.859 1 98 470 CYS B N 1
ATOM 8166 C CA . CYS B 1 470 ? 4.281 42.594 13.914 1 98 470 CYS B CA 1
ATOM 8167 C C . CYS B 1 470 ? 3.432 42.594 12.648 1 98 470 CYS B C 1
ATOM 8169 O O . CYS B 1 470 ? 2.215 42.406 12.711 1 98 470 CYS B O 1
ATOM 8171 N N . PRO B 1 471 ? 4.059 42.75 11.477 1 97.06 471 PRO B N 1
ATOM 8172 C CA . PRO B 1 471 ? 3.309 42.719 10.219 1 97.06 471 PRO B CA 1
ATOM 8173 C C . PRO B 1 471 ? 2.756 41.344 9.891 1 97.06 471 PRO B C 1
ATOM 8175 O O . PRO B 1 471 ? 2.873 40.406 10.695 1 97.06 471 PRO B O 1
ATOM 8178 N N . TRP B 1 472 ? 2.17 41.25 8.711 1 96.25 472 TRP B N 1
ATOM 8179 C CA . TRP B 1 472 ? 1.514 40.031 8.273 1 96.25 472 TRP B CA 1
ATOM 8180 C C . TRP B 1 472 ? 2.508 38.875 8.211 1 96.25 472 TRP B C 1
ATOM 8182 O O . TRP B 1 472 ? 3.377 38.844 7.336 1 96.25 472 TRP B O 1
ATOM 8192 N N . HIS B 1 473 ? 2.361 37.938 9.211 1 97.62 473 HIS B N 1
ATOM 8193 C CA . HIS B 1 473 ? 3.119 36.688 9.266 1 97.62 473 HIS B CA 1
ATOM 8194 C C . HIS B 1 473 ? 2.199 35.5 9.477 1 97.62 473 HIS B C 1
ATOM 8196 O O . HIS B 1 473 ? 1.236 35.594 10.242 1 97.62 473 HIS B O 1
ATOM 8202 N N . GLN B 1 474 ? 2.492 34.5 8.758 1 97.5 474 GLN B N 1
ATOM 8203 C CA . GLN B 1 474 ? 1.734 33.25 8.891 1 97.5 474 GLN B CA 1
ATOM 8204 C C . GLN B 1 474 ? 2.357 32.344 9.945 1 97.5 474 GLN B C 1
ATOM 8206 O O . GLN B 1 474 ? 3.525 31.953 9.836 1 97.5 474 GLN B O 1
ATOM 8211 N N . GLY B 1 475 ? 1.646 32.062 11.008 1 98.19 475 GLY B N 1
ATOM 8212 C CA . GLY B 1 475 ? 2.02 31.047 11.977 1 98.19 475 GLY B CA 1
ATOM 8213 C C . GLY B 1 475 ? 1.342 29.703 11.734 1 98.19 475 GLY B C 1
ATOM 8214 O O . GLY B 1 475 ? 0.114 29.625 11.648 1 98.19 475 GLY B O 1
ATOM 8215 N N . THR B 1 476 ? 2.109 28.656 11.578 1 98.25 476 THR B N 1
ATOM 8216 C CA . THR B 1 476 ? 1.588 27.297 11.375 1 98.25 476 THR B CA 1
ATOM 8217 C C . THR B 1 476 ? 1.867 26.422 12.594 1 98.25 476 THR B C 1
ATOM 8219 O O . THR B 1 476 ? 3.021 26.25 12.984 1 98.25 476 THR B O 1
ATOM 8222 N N . MET B 1 477 ? 0.854 25.953 13.195 1 98.69 477 MET B N 1
ATOM 8223 C CA . MET B 1 477 ? 0.927 24.984 14.281 1 98.69 477 MET B CA 1
ATOM 8224 C C . MET B 1 477 ? 0.336 23.641 13.859 1 98.69 477 MET B C 1
ATOM 8226 O O . MET B 1 477 ? -0.876 23.531 13.672 1 98.69 477 MET B O 1
ATOM 8230 N N . ALA B 1 478 ? 1.215 22.641 13.742 1 98.5 478 ALA B N 1
ATOM 8231 C CA . ALA B 1 478 ? 0.75 21.344 13.281 1 98.5 478 ALA B CA 1
ATOM 8232 C C . ALA B 1 478 ? 1.127 20.234 14.273 1 98.5 478 ALA B C 1
ATOM 8234 O O . ALA B 1 478 ? 2.256 20.203 14.766 1 98.5 478 ALA B O 1
ATOM 8235 N N . LEU B 1 479 ? 0.13 19.469 14.68 1 98.69 479 LEU B N 1
ATOM 8236 C CA . LEU B 1 479 ? 0.385 18.219 15.406 1 98.69 479 LEU B CA 1
ATOM 8237 C C . LEU B 1 479 ? 0.591 17.062 14.445 1 98.69 479 LEU B C 1
ATOM 8239 O O . LEU B 1 479 ? -0.305 16.734 13.664 1 98.69 479 LEU B O 1
ATOM 8243 N N . LEU B 1 480 ? 1.707 16.391 14.539 1 98.56 480 LEU B N 1
ATOM 8244 C CA . LEU B 1 480 ? 2.168 15.438 13.523 1 98.56 480 LEU B CA 1
ATOM 8245 C C . LEU B 1 480 ? 1.493 14.078 13.703 1 98.56 480 LEU B C 1
ATOM 8247 O O . LEU B 1 480 ? 1.508 13.516 14.797 1 98.56 480 LEU B O 1
ATOM 8251 N N . ASP B 1 481 ? 0.833 13.617 12.68 1 97.88 481 ASP B N 1
ATOM 8252 C CA . ASP B 1 481 ? 0.526 12.195 12.531 1 97.88 481 ASP B CA 1
ATOM 8253 C C . ASP B 1 481 ? 1.779 11.391 12.18 1 97.88 481 ASP B C 1
ATOM 8255 O O . ASP B 1 481 ? 2.305 11.508 11.07 1 97.88 481 ASP B O 1
ATOM 8259 N N . GLN B 1 482 ? 2.201 10.539 13.016 1 97.69 482 GLN B N 1
ATOM 8260 C CA . GLN B 1 482 ? 3.555 10 12.977 1 97.69 482 GLN B CA 1
ATOM 8261 C C . GLN B 1 482 ? 3.621 8.75 12.094 1 97.69 482 GLN B C 1
ATOM 8263 O O . GLN B 1 482 ? 4.402 7.836 12.367 1 97.69 482 GLN B O 1
ATOM 8268 N N . GLN B 1 483 ? 2.836 8.734 11.086 1 96.44 483 GLN B N 1
ATOM 8269 C CA . GLN B 1 483 ? 2.992 7.688 10.078 1 96.44 483 GLN B CA 1
ATOM 8270 C C . GLN B 1 483 ? 4.363 7.766 9.414 1 96.44 483 GLN B C 1
ATOM 8272 O O . GLN B 1 483 ? 4.863 8.859 9.133 1 96.44 483 GLN B O 1
ATOM 8277 N N . SER B 1 484 ? 4.977 6.598 9.094 1 96.81 484 SER B N 1
ATOM 8278 C CA . SER B 1 484 ? 6.328 6.555 8.547 1 96.81 484 SER B CA 1
ATOM 8279 C C . SER B 1 484 ? 6.375 7.145 7.141 1 96.81 484 SER B C 1
ATOM 8281 O O . SER B 1 484 ? 7.359 7.777 6.758 1 96.81 484 SER B O 1
ATOM 8283 N N . ASP B 1 485 ? 5.367 6.867 6.344 1 96.81 485 ASP B N 1
ATOM 8284 C CA . ASP B 1 485 ? 5.234 7.43 5.004 1 96.81 485 ASP B CA 1
ATOM 8285 C C . ASP B 1 485 ? 4.484 8.758 5.043 1 96.81 485 ASP B C 1
ATOM 8287 O O . ASP B 1 485 ? 3.305 8.805 5.395 1 96.81 485 ASP B O 1
ATOM 8291 N N . ILE B 1 486 ? 5.109 9.82 4.605 1 97.25 486 ILE B N 1
ATOM 8292 C CA . ILE B 1 486 ? 4.562 11.164 4.723 1 97.25 486 ILE B CA 1
ATOM 8293 C C . ILE B 1 486 ? 3.281 11.273 3.896 1 97.25 486 ILE B C 1
ATOM 8295 O O . ILE B 1 486 ? 2.432 12.125 4.168 1 97.25 486 ILE B O 1
ATOM 8299 N N . ARG B 1 487 ? 3.066 10.453 2.887 1 96.69 487 ARG B N 1
ATOM 8300 C CA . ARG B 1 487 ? 1.874 10.508 2.047 1 96.69 487 ARG B CA 1
ATOM 8301 C C . ARG B 1 487 ? 0.647 10.016 2.809 1 96.69 487 ARG B C 1
ATOM 8303 O O . ARG B 1 487 ? -0.486 10.328 2.438 1 96.69 487 ARG B O 1
ATOM 8310 N N . GLN B 1 488 ? 0.885 9.312 3.904 1 96.25 488 GLN B N 1
ATOM 8311 C CA . GLN B 1 488 ? -0.204 8.703 4.664 1 96.25 488 GLN B CA 1
ATOM 8312 C C . GLN B 1 488 ? -0.523 9.523 5.914 1 96.25 488 GLN B C 1
ATOM 8314 O O . GLN B 1 488 ? -1.434 9.18 6.672 1 96.25 488 GLN B O 1
ATOM 8319 N N . GLN B 1 489 ? 0.16 10.594 6.074 1 97 489 GLN B N 1
ATOM 8320 C CA . GLN B 1 489 ? -0.054 11.422 7.25 1 97 489 GLN B CA 1
ATOM 8321 C C . GLN B 1 489 ? -1.305 12.281 7.098 1 97 489 GLN B C 1
ATOM 8323 O O . GLN B 1 489 ? -1.581 12.797 6.016 1 97 489 GLN B O 1
ATOM 8328 N N . MET B 1 490 ? -2.023 12.352 8.164 1 97.19 490 MET B N 1
ATOM 8329 C CA . MET B 1 490 ? -3.154 13.266 8.312 1 97.19 490 MET B CA 1
ATOM 8330 C C . MET B 1 490 ? -2.969 14.164 9.531 1 97.19 490 MET B C 1
ATOM 8332 O O . MET B 1 490 ? -3.766 14.117 10.469 1 97.19 490 MET B O 1
ATOM 8336 N N . SER B 1 491 ? -2.008 15 9.484 1 97.94 491 SER B N 1
ATOM 8337 C CA . SER B 1 491 ? -1.651 15.852 10.609 1 97.94 491 SER B CA 1
ATOM 8338 C C . SER B 1 491 ? -2.697 16.938 10.836 1 97.94 491 SER B C 1
ATOM 8340 O O . SER B 1 491 ? -3.383 17.344 9.898 1 97.94 491 SER B O 1
ATOM 8342 N N . MET B 1 492 ? -2.779 17.391 12.078 1 98.25 492 MET B N 1
ATOM 8343 C CA . MET B 1 492 ? -3.703 18.453 12.422 1 98.25 492 MET B CA 1
ATOM 8344 C C . MET B 1 492 ? -3.014 19.812 12.336 1 98.25 492 MET B C 1
ATOM 8346 O O . MET B 1 492 ? -1.993 20.047 12.984 1 98.25 492 MET B O 1
ATOM 8350 N N . HIS B 1 493 ? -3.615 20.688 11.5 1 98 493 HIS B N 1
ATOM 8351 C CA . HIS B 1 493 ? -3.037 22.016 11.281 1 98 493 HIS B CA 1
ATOM 8352 C C . HIS B 1 493 ? -3.975 23.109 11.766 1 98 493 HIS B C 1
ATOM 8354 O O . HIS B 1 493 ? -5.191 23.016 11.594 1 98 493 HIS B O 1
ATOM 8360 N N . ARG B 1 494 ? -3.416 24.062 12.422 1 98.06 494 ARG B N 1
ATOM 8361 C CA . ARG B 1 494 ? -4.062 25.359 12.594 1 98.06 494 ARG B CA 1
ATOM 8362 C C . ARG B 1 494 ? -3.109 26.5 12.258 1 98.06 494 ARG B C 1
ATOM 8364 O O . ARG B 1 494 ? -1.979 26.531 12.75 1 98.06 494 ARG B O 1
ATOM 8371 N N . MET B 1 495 ? -3.584 27.344 11.43 1 98.06 495 MET B N 1
ATOM 8372 C CA . MET B 1 495 ? -2.777 28.484 10.984 1 98.06 495 MET B CA 1
ATOM 8373 C C . MET B 1 495 ? -3.428 29.797 11.383 1 98.06 495 MET B C 1
ATOM 8375 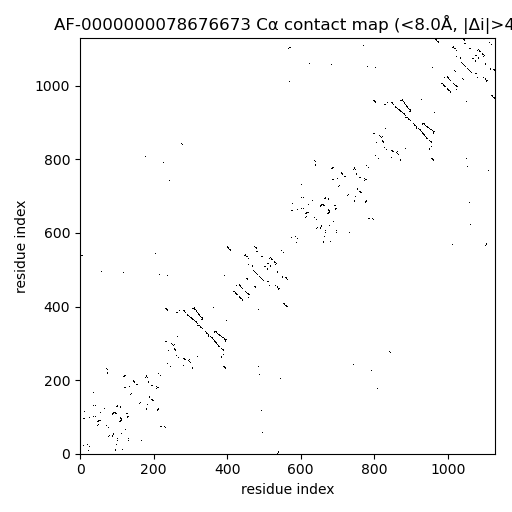O O . MET B 1 495 ? -4.652 29.938 11.336 1 98.06 495 MET B O 1
ATOM 8379 N N . VAL B 1 496 ? -2.617 30.703 11.812 1 97.88 496 VAL B N 1
ATOM 8380 C CA . VAL B 1 496 ? -3.059 32.062 12.141 1 97.88 496 VAL B CA 1
ATOM 8381 C C . VAL B 1 496 ? -2.111 33.062 11.516 1 97.88 496 VAL B C 1
ATOM 8383 O O . VAL B 1 496 ? -0.948 32.781 11.242 1 97.88 496 VAL B O 1
ATOM 8386 N N . THR B 1 497 ? -2.609 34.219 11.25 1 97.62 497 THR B N 1
ATOM 8387 C CA . THR B 1 497 ? -1.809 35.281 10.664 1 97.62 497 THR B CA 1
ATOM 8388 C C . THR B 1 497 ? -1.822 36.531 11.562 1 97.62 497 THR B C 1
ATOM 8390 O O . THR B 1 497 ? -2.863 36.906 12.109 1 97.62 497 THR B O 1
ATOM 8393 N N . THR B 1 498 ? -0.656 37.125 11.742 1 97.56 498 THR B N 1
ATOM 8394 C CA . THR B 1 498 ? -0.615 38.375 12.492 1 97.56 498 THR B CA 1
ATOM 8395 C C . THR B 1 498 ? -1.218 39.5 11.672 1 97.56 498 THR B C 1
ATOM 8397 O O . THR B 1 498 ? -1.127 39.531 10.445 1 97.56 498 THR B O 1
ATOM 8400 N N . ASP B 1 499 ? -1.88 40.375 12.344 1 95.94 499 ASP B N 1
ATOM 8401 C CA . ASP B 1 499 ? -2.451 41.594 11.797 1 95.94 499 ASP B CA 1
ATOM 8402 C C . ASP B 1 499 ? -1.965 42.844 12.57 1 95.94 499 ASP B C 1
ATOM 8404 O O . ASP B 1 499 ? -2.346 43.031 13.727 1 95.94 499 ASP B O 1
ATOM 8408 N N . PRO B 1 500 ? -1.151 43.656 11.914 1 96.12 500 PRO B N 1
ATOM 8409 C CA . PRO B 1 500 ? -0.589 44.781 12.641 1 96.12 500 PRO B CA 1
ATOM 8410 C C . PRO B 1 500 ? -1.658 45.781 13.125 1 96.12 500 PRO B C 1
ATOM 8412 O O . PRO B 1 500 ? -1.39 46.625 13.992 1 96.12 500 PRO B O 1
ATOM 8415 N N . LYS B 1 501 ? -2.854 45.656 12.641 1 95.69 501 LYS B N 1
ATOM 8416 C CA . LYS B 1 501 ? -3.92 46.594 13.016 1 95.69 501 LYS B CA 1
ATOM 8417 C C . LYS B 1 501 ? -4.848 45.969 14.055 1 95.69 501 LYS B C 1
ATOM 8419 O O . LYS B 1 501 ? -5.766 46.625 14.547 1 95.69 501 LYS B O 1
ATOM 8424 N N . MET B 1 502 ? -4.551 44.75 14.383 1 95.75 502 MET B N 1
ATOM 8425 C CA . MET B 1 502 ? -5.418 44.094 15.344 1 95.75 502 MET B CA 1
ATOM 8426 C C . MET B 1 502 ? -5.27 44.719 16.734 1 95.75 502 MET B C 1
ATOM 8428 O O . MET B 1 502 ? -4.148 44.875 17.219 1 95.75 502 MET B O 1
ATOM 8432 N N . ILE B 1 503 ? -6.418 44.969 17.359 1 94.56 503 ILE B N 1
ATOM 8433 C CA . ILE B 1 503 ? -6.434 45.625 18.672 1 94.56 503 ILE B CA 1
ATOM 8434 C C . ILE B 1 503 ? -6.949 44.656 19.719 1 94.56 503 ILE B C 1
ATOM 8436 O O . ILE B 1 503 ? -7.805 43.812 19.438 1 94.56 503 ILE B O 1
ATOM 8440 N N . SER B 1 504 ? -6.465 44.781 20.859 1 90 504 SER B N 1
ATOM 8441 C CA . SER B 1 504 ? -6.93 43.938 21.969 1 90 504 SER B CA 1
ATOM 8442 C C . SER B 1 504 ? -8.398 44.219 22.281 1 90 504 SER B C 1
ATOM 8444 O O . SER B 1 504 ? -8.945 45.25 21.891 1 90 504 SER B O 1
ATOM 8446 N N . SER B 1 505 ? -8.992 43.281 22.906 1 83.12 505 SER B N 1
ATOM 8447 C CA . SER B 1 505 ? -10.422 43.375 23.188 1 83.12 505 SER B CA 1
ATOM 8448 C C . SER B 1 505 ? -10.75 44.625 24 1 83.12 505 SER B C 1
ATOM 8450 O O . SER B 1 505 ? -11.844 45.188 23.891 1 83.12 505 SER B O 1
ATOM 8452 N N . ASP B 1 506 ? -9.781 45.062 24.812 1 84.56 506 ASP B N 1
ATOM 8453 C CA . ASP B 1 506 ? -10.023 46.25 25.641 1 84.56 506 ASP B CA 1
ATOM 8454 C C . ASP B 1 506 ? -9.734 47.531 24.891 1 84.56 506 ASP B C 1
ATOM 8456 O O . ASP B 1 506 ? -9.961 48.625 25.391 1 84.56 506 ASP B O 1
ATOM 8460 N N . GLY B 1 507 ? -9.258 47.375 23.641 1 85.75 507 GLY B N 1
ATOM 8461 C CA . GLY B 1 507 ? -9.094 48.5 22.734 1 85.75 507 GLY B CA 1
ATOM 8462 C C . GLY B 1 507 ? -7.879 49.375 23.047 1 85.75 507 GLY B C 1
ATOM 8463 O O . GLY B 1 507 ? -7.715 50.438 22.484 1 85.75 507 GLY B O 1
ATOM 8464 N N . THR B 1 508 ? -7.031 48.906 23.781 1 86.06 508 THR B N 1
ATOM 8465 C CA . THR B 1 508 ? -6.004 49.781 24.297 1 86.06 508 THR B CA 1
ATOM 8466 C C . THR B 1 508 ? -4.668 49.531 23.609 1 86.06 508 THR B C 1
ATOM 8468 O O . THR B 1 508 ? -3.863 50.469 23.438 1 86.06 508 THR B O 1
ATOM 8471 N N . GLU B 1 509 ? -4.496 48.312 23.219 1 90.75 509 GLU B N 1
ATOM 8472 C CA . GLU B 1 509 ? -3.174 48 22.688 1 90.75 509 GLU B CA 1
ATOM 8473 C C . GLU B 1 509 ? -3.279 47.156 21.406 1 90.75 509 GLU B C 1
ATOM 8475 O O . GLU B 1 509 ? -4.289 46.5 21.172 1 90.75 509 GLU B O 1
ATOM 8480 N N . PHE B 1 510 ? -2.215 47.344 20.656 1 93.75 510 PHE B N 1
ATOM 8481 C CA . PHE B 1 510 ? -2.096 46.469 19.5 1 93.75 510 PHE B CA 1
ATOM 8482 C C . PHE B 1 510 ? -1.747 45.031 19.938 1 93.75 510 PHE B C 1
ATOM 8484 O O . PHE B 1 510 ? -0.754 44.844 20.625 1 93.75 510 PHE B O 1
ATOM 8491 N N . TYR B 1 511 ? -2.455 44.156 19.5 1 94.75 511 TYR B N 1
ATOM 8492 C CA . TYR B 1 511 ? -2.369 42.75 19.953 1 94.75 511 TYR B CA 1
ATOM 8493 C C . TYR B 1 511 ? -0.981 42.188 19.688 1 94.75 511 TYR B C 1
ATOM 8495 O O . TYR B 1 511 ? -0.447 41.438 20.516 1 94.75 511 TYR B O 1
ATOM 8503 N N . TRP B 1 512 ? -0.373 42.5 18.469 1 97.81 512 TRP B N 1
ATOM 8504 C CA . TRP B 1 512 ? 0.885 41.906 18.031 1 97.81 512 TRP B CA 1
ATOM 8505 C C . TRP B 1 512 ? 2.031 42.906 18.141 1 97.81 512 TRP B C 1
ATOM 8507 O O . TRP B 1 512 ? 2.947 42.906 17.328 1 97.81 512 TRP B O 1
ATOM 8517 N N . ASP B 1 513 ? 1.846 43.781 19.109 1 97.56 513 ASP B N 1
ATOM 8518 C CA . ASP B 1 513 ? 2.918 44.75 19.359 1 97.56 513 ASP B CA 1
ATOM 8519 C C . ASP B 1 513 ? 4.066 44.094 20.125 1 97.56 513 ASP B C 1
ATOM 8521 O O . ASP B 1 513 ? 4.031 42.906 20.406 1 97.56 513 ASP B O 1
ATOM 8525 N N . ASP B 1 514 ? 5.094 44.906 20.344 1 97.56 514 ASP B N 1
ATOM 8526 C CA . ASP B 1 514 ? 6.277 44.469 21.078 1 97.56 514 ASP B CA 1
ATOM 8527 C C . ASP B 1 514 ? 5.895 43.812 22.391 1 97.56 514 ASP B C 1
ATOM 8529 O O . ASP B 1 514 ? 5.285 44.438 23.266 1 97.56 514 ASP B O 1
ATOM 8533 N N . PRO B 1 515 ? 6.316 42.531 22.531 1 98.06 515 PRO B N 1
ATOM 8534 C CA . PRO B 1 515 ? 5.938 41.812 23.75 1 98.06 515 PRO B CA 1
ATOM 8535 C C . PRO B 1 515 ? 6.402 42.531 25.031 1 98.06 515 PRO B C 1
ATOM 8537 O O . PRO B 1 515 ? 5.82 42.312 26.094 1 98.06 515 PRO B O 1
ATOM 8540 N N . ARG B 1 516 ? 7.367 43.344 25.031 1 97 516 ARG B N 1
ATOM 8541 C CA . ARG B 1 516 ? 7.816 44.094 26.188 1 97 516 ARG B CA 1
ATOM 8542 C C . ARG B 1 516 ? 6.789 45.156 26.578 1 97 516 ARG B C 1
ATOM 8544 O O . ARG B 1 516 ? 6.777 45.656 27.719 1 97 516 ARG B O 1
ATOM 8551 N N . LYS B 1 517 ? 6.031 45.469 25.609 1 95.62 517 LYS B N 1
ATOM 8552 C CA . LYS B 1 517 ? 4.992 46.469 25.828 1 95.62 517 LYS B CA 1
ATOM 8553 C C . LYS B 1 517 ? 3.666 45.812 26.188 1 95.62 517 LYS B C 1
ATOM 8555 O O . LYS B 1 517 ? 2.965 46.281 27.094 1 95.62 517 LYS B O 1
ATOM 8560 N N . VAL B 1 518 ? 3.348 44.812 25.531 1 95.94 518 VAL B N 1
ATOM 8561 C CA . VAL B 1 518 ? 1.982 44.281 25.625 1 95.94 518 VAL B CA 1
ATOM 8562 C C . VAL B 1 518 ? 1.98 42.938 26.328 1 95.94 518 VAL B C 1
ATOM 8564 O O . VAL B 1 518 ? 0.921 42.344 26.547 1 95.94 518 VAL B O 1
ATOM 8567 N N . GLY B 1 519 ? 3.154 42.375 26.609 1 96.38 519 GLY B N 1
ATOM 8568 C CA . GLY B 1 519 ? 3.23 41.031 27.188 1 96.38 519 GLY B CA 1
ATOM 8569 C C . GLY B 1 519 ? 3.527 41.031 28.672 1 96.38 519 GLY B C 1
ATOM 8570 O O . GLY B 1 519 ? 3.383 42.062 29.344 1 96.38 519 GLY B O 1
ATOM 8571 N N . SER B 1 520 ? 3.729 39.812 29.141 1 96.69 520 SER B N 1
ATOM 8572 C CA . SER B 1 520 ? 4.066 39.594 30.547 1 96.69 520 SER B CA 1
ATOM 8573 C C . SER B 1 520 ? 5.492 39.094 30.703 1 96.69 520 SER B C 1
ATOM 8575 O O . SER B 1 520 ? 6 38.375 29.844 1 96.69 520 SER B O 1
ATOM 8577 N N . LYS B 1 521 ? 6.012 39.406 31.828 1 97.44 521 LYS B N 1
ATOM 8578 C CA . LYS B 1 521 ? 7.367 38.969 32.125 1 97.44 521 LYS B CA 1
ATOM 8579 C C . LYS B 1 521 ? 7.375 37.5 32.594 1 97.44 521 LYS B C 1
ATOM 8581 O O . LYS B 1 521 ? 6.637 37.156 33.5 1 97.44 521 LYS B O 1
ATOM 8586 N N . ILE B 1 522 ? 8.156 36.719 31.922 1 97.56 522 ILE B N 1
ATOM 8587 C CA . ILE B 1 522 ? 8.305 35.281 32.25 1 97.56 522 ILE B CA 1
ATOM 8588 C C . ILE B 1 522 ? 9.727 35.031 32.75 1 97.56 522 ILE B C 1
ATOM 8590 O O . ILE B 1 522 ? 10.695 35.344 32.062 1 97.56 522 ILE B O 1
ATOM 8594 N N . THR B 1 523 ? 9.82 34.406 33.844 1 95.81 523 THR B N 1
ATOM 8595 C CA . THR B 1 523 ? 11.133 34.031 34.375 1 95.81 523 THR B CA 1
ATOM 8596 C C . THR B 1 523 ? 11.461 32.594 34.094 1 95.81 523 THR B C 1
ATOM 8598 O O . THR B 1 523 ? 10.711 31.688 34.469 1 95.81 523 THR B O 1
ATOM 8601 N N . ALA B 1 524 ? 12.562 32.406 33.438 1 90.75 524 ALA B N 1
ATOM 8602 C CA . ALA B 1 524 ? 13 31.062 33.062 1 90.75 524 ALA B CA 1
ATOM 8603 C C . ALA B 1 524 ? 13.695 30.391 34.25 1 90.75 524 ALA B C 1
ATOM 8605 O O . ALA B 1 524 ? 13.953 31.016 35.281 1 90.75 524 ALA B O 1
ATOM 8606 N N . SER B 1 525 ? 13.875 29.125 34.125 1 88.06 525 SER B N 1
ATOM 8607 C CA . SER B 1 525 ? 14.469 28.328 35.188 1 88.06 525 SER B CA 1
ATOM 8608 C C . SER B 1 525 ? 15.891 28.781 35.5 1 88.06 525 SER B C 1
ATOM 8610 O O . SER B 1 525 ? 16.359 28.641 36.625 1 88.06 525 SER B O 1
ATOM 8612 N N . ASP B 1 526 ? 16.562 29.328 34.531 1 90.81 526 ASP B N 1
ATOM 8613 C CA . ASP B 1 526 ? 17.953 29.75 34.75 1 90.81 526 ASP B CA 1
ATOM 8614 C C . ASP B 1 526 ? 18.016 31.172 35.312 1 90.81 526 ASP B C 1
ATOM 8616 O O . ASP B 1 526 ? 19.094 31.734 35.438 1 90.81 526 ASP B O 1
ATOM 8620 N N . GLY B 1 527 ? 16.875 31.812 35.531 1 92.12 527 GLY B N 1
ATOM 8621 C CA . GLY B 1 527 ? 16.828 33.156 36.125 1 92.12 527 GLY B CA 1
ATOM 8622 C C . GLY B 1 527 ? 16.672 34.219 35.094 1 92.12 527 GLY B C 1
ATOM 8623 O O . GLY B 1 527 ? 16.359 35.375 35.406 1 92.12 527 GLY B O 1
ATOM 8624 N N . SER B 1 528 ? 16.906 33.844 33.844 1 93.94 528 SER B N 1
ATOM 8625 C CA . SER B 1 528 ? 16.672 34.812 32.781 1 93.94 528 SER B CA 1
ATOM 8626 C C . SER B 1 528 ? 15.18 35.062 32.594 1 93.94 528 SER B C 1
ATOM 8628 O O . SER B 1 528 ? 14.344 34.344 33.125 1 93.94 528 SER B O 1
ATOM 8630 N N . PHE B 1 529 ? 14.945 36.188 32.031 1 96.19 529 PHE B N 1
ATOM 8631 C CA . PHE B 1 529 ? 13.531 36.469 31.844 1 96.19 529 PHE B CA 1
ATOM 8632 C C . PHE B 1 529 ? 13.258 36.938 30.422 1 96.19 529 PHE B C 1
ATOM 8634 O O . PHE B 1 529 ? 14.18 37.375 29.719 1 96.19 529 PHE B O 1
ATOM 8641 N N . TYR B 1 530 ? 12.125 36.812 29.938 1 97.75 530 TYR B N 1
ATOM 8642 C CA . TYR B 1 530 ? 11.625 37.344 28.656 1 97.75 530 TYR B CA 1
ATOM 8643 C C . TYR B 1 530 ? 10.156 37.719 28.766 1 97.75 530 TYR B C 1
ATOM 8645 O O . TYR B 1 530 ? 9.523 37.531 29.812 1 97.75 530 TYR B O 1
ATOM 8653 N N . TYR B 1 531 ? 9.688 38.438 27.797 1 98.31 531 TYR B N 1
ATOM 8654 C CA . TYR B 1 531 ? 8.281 38.844 27.766 1 98.31 531 TYR B CA 1
ATOM 8655 C C . TYR B 1 531 ? 7.492 38 26.766 1 98.31 531 TYR B C 1
ATOM 8657 O O . TYR B 1 531 ? 7.984 37.688 25.688 1 98.31 531 TYR B O 1
ATOM 8665 N N . ARG B 1 532 ? 6.363 37.625 27.125 1 98.31 532 ARG B N 1
ATOM 8666 C CA . ARG B 1 532 ? 5.461 36.844 26.281 1 98.31 532 ARG B CA 1
ATOM 8667 C C . ARG B 1 532 ? 4.172 37.625 26 1 98.31 532 ARG B C 1
ATOM 8669 O O . ARG B 1 532 ? 3.475 38.031 26.938 1 98.31 532 ARG B O 1
ATOM 8676 N N . GLY B 1 533 ? 3.906 37.781 24.75 1 97.62 533 GLY B N 1
ATOM 8677 C CA . GLY B 1 533 ? 2.691 38.469 24.344 1 97.62 533 GLY B CA 1
ATOM 8678 C C . GLY B 1 533 ? 1.446 37.625 24.484 1 97.62 533 GLY B C 1
ATOM 8679 O O . GLY B 1 533 ? 1.523 36.469 24.906 1 97.62 533 GLY B O 1
ATOM 8680 N N . PRO B 1 534 ? 0.306 38.25 24.188 1 96.31 534 PRO B N 1
ATOM 8681 C CA . PRO B 1 534 ? -0.947 37.5 24.234 1 96.31 534 PRO B CA 1
ATOM 8682 C C . PRO B 1 534 ? -0.99 36.344 23.234 1 96.31 534 PRO B C 1
ATOM 8684 O O . PRO B 1 534 ? -0.298 36.375 22.219 1 96.31 534 PRO B O 1
ATOM 8687 N N . GLY B 1 535 ? -1.784 35.344 23.562 1 96.56 535 GLY B N 1
ATOM 8688 C CA . GLY B 1 535 ? -1.895 34.156 22.719 1 96.56 535 GLY B CA 1
ATOM 8689 C C . GLY B 1 535 ? -3.043 34.25 21.734 1 96.56 535 GLY B C 1
ATOM 8690 O O . GLY B 1 535 ? -4.125 34.719 22.062 1 96.56 535 GLY B O 1
ATOM 8691 N N . TYR B 1 536 ? -2.785 33.906 20.531 1 97.38 536 TYR B N 1
ATOM 8692 C CA . TYR B 1 536 ? -3.809 33.844 19.484 1 97.38 536 TYR B CA 1
ATOM 8693 C C . TYR B 1 536 ? -3.883 32.469 18.875 1 97.38 536 TYR B C 1
ATOM 8695 O O . TYR B 1 536 ? -2.869 31.906 18.438 1 97.38 536 TYR B O 1
ATOM 8703 N N . GLY B 1 537 ? -4.992 31.828 18.938 1 97.19 537 GLY B N 1
ATOM 8704 C CA . GLY B 1 537 ? -5.188 30.453 18.484 1 97.19 537 GLY B CA 1
ATOM 8705 C C . GLY B 1 537 ? -6.609 29.953 18.672 1 97.19 537 GLY B C 1
ATOM 8706 O O . GLY B 1 537 ? -7.562 30.672 18.344 1 97.19 537 GLY B O 1
ATOM 8707 N N . THR B 1 538 ? -6.688 28.688 19.094 1 97.75 538 THR B N 1
ATOM 8708 C CA . THR B 1 538 ? -8.023 28.109 19.188 1 97.75 538 THR B CA 1
ATOM 8709 C C . THR B 1 538 ? -8.125 27.172 20.375 1 97.75 538 THR B C 1
ATOM 8711 O O . THR B 1 538 ? -7.164 26.469 20.719 1 97.75 538 THR B O 1
ATOM 8714 N N . SER B 1 539 ? -9.328 27.141 20.984 1 97.56 539 SER B N 1
ATOM 8715 C CA . SER B 1 539 ? -9.609 26.25 22.109 1 97.56 539 SER B CA 1
ATOM 8716 C C . SER B 1 539 ? -10.133 24.906 21.625 1 97.56 539 SER B C 1
ATOM 8718 O O . SER B 1 539 ? -10.344 23.984 22.422 1 97.56 539 SER B O 1
ATOM 8720 N N . THR B 1 540 ? -10.312 24.734 20.312 1 96.31 540 THR B N 1
ATOM 8721 C CA . THR B 1 540 ? -10.875 23.5 19.75 1 96.31 540 THR B CA 1
ATOM 8722 C C . THR B 1 540 ? -9.953 22.938 18.672 1 96.31 540 THR B C 1
ATOM 8724 O O . THR B 1 540 ? -10.414 22.531 17.594 1 96.31 540 THR B O 1
ATOM 8727 N N . PHE B 1 541 ? -8.734 22.906 19.031 1 97.25 541 PHE B N 1
ATOM 8728 C CA . PHE B 1 541 ? -7.711 22.453 18.109 1 97.25 541 PHE B CA 1
ATOM 8729 C C . PHE B 1 541 ? -7.98 21.031 17.641 1 97.25 541 PHE B C 1
ATOM 8731 O O . PHE B 1 541 ? -8.109 20.766 16.453 1 97.25 541 PHE B O 1
ATOM 8738 N N . ILE B 1 542 ? -8.125 20.125 18.531 1 96.88 542 ILE B N 1
ATOM 8739 C CA . ILE B 1 542 ? -8.43 18.734 18.203 1 96.88 542 ILE B CA 1
ATOM 8740 C C . ILE B 1 542 ? -9.133 18.062 19.391 1 96.88 542 ILE B C 1
ATOM 8742 O O . ILE B 1 542 ? -8.711 18.219 20.531 1 96.88 542 ILE B O 1
ATOM 8746 N N . ALA B 1 543 ? -10.219 17.391 19.078 1 95.19 543 ALA B N 1
ATOM 8747 C CA . ALA B 1 543 ? -10.906 16.625 20.109 1 95.19 543 ALA B CA 1
ATOM 8748 C C . ALA B 1 543 ? -10.07 15.43 20.562 1 95.19 543 ALA B C 1
ATOM 8750 O O . ALA B 1 543 ? -9.352 14.836 19.75 1 95.19 543 ALA B O 1
ATOM 8751 N N . HIS B 1 544 ? -10.203 15.031 21.859 1 94.94 544 HIS B N 1
ATOM 8752 C CA . HIS B 1 544 ? -9.422 13.914 22.375 1 94.94 544 HIS B CA 1
ATOM 8753 C C . HIS B 1 544 ? -9.75 12.625 21.625 1 94.94 544 HIS B C 1
ATOM 8755 O O . HIS B 1 544 ? -8.875 11.773 21.438 1 94.94 544 HIS B O 1
ATOM 8761 N N . SER B 1 545 ? -10.977 12.492 21.219 1 91.56 545 SER B N 1
ATOM 8762 C CA . SER B 1 545 ? -11.344 11.312 20.438 1 91.56 545 SER B CA 1
ATOM 8763 C C . SER B 1 545 ? -10.57 11.258 19.125 1 91.56 545 SER B C 1
ATOM 8765 O O . SER B 1 545 ? -10.102 10.195 18.719 1 91.56 545 SER B O 1
ATOM 8767 N N . ARG B 1 546 ? -10.383 12.328 18.484 1 93.19 546 ARG B N 1
ATOM 8768 C CA . ARG B 1 546 ? -9.633 12.398 17.234 1 93.19 546 ARG B CA 1
ATOM 8769 C C . ARG B 1 546 ? -8.133 12.258 17.484 1 93.19 546 ARG B C 1
ATOM 8771 O O . ARG B 1 546 ? -7.414 11.688 16.672 1 93.19 546 ARG B O 1
ATOM 8778 N N . LEU B 1 547 ? -7.719 12.781 18.609 1 94.44 547 LEU B N 1
ATOM 8779 C CA . LEU B 1 547 ? -6.328 12.672 19.031 1 94.44 547 LEU B CA 1
ATOM 8780 C C . LEU B 1 547 ? -5.902 11.211 19.125 1 94.44 547 LEU B C 1
ATOM 8782 O O . LEU B 1 547 ? -4.754 10.875 18.844 1 94.44 547 LEU B O 1
ATOM 8786 N N . ARG B 1 548 ? -6.832 10.359 19.422 1 90.94 548 ARG B N 1
ATOM 8787 C CA . ARG B 1 548 ? -6.535 8.953 19.656 1 90.94 548 ARG B CA 1
ATOM 8788 C C . ARG B 1 548 ? -6.836 8.117 18.422 1 90.94 548 ARG B C 1
ATOM 8790 O O . ARG B 1 548 ? -6.594 6.91 18.391 1 90.94 548 ARG B O 1
ATOM 8797 N N . SER B 1 549 ? -7.293 8.766 17.375 1 89.06 549 SER B N 1
ATOM 8798 C CA . SER B 1 549 ? -7.754 8.031 16.188 1 89.06 549 SER B CA 1
ATOM 8799 C C . SER B 1 549 ? -6.613 7.789 15.219 1 89.06 549 SER B C 1
ATOM 8801 O O . SER B 1 549 ? -6.746 6.988 14.289 1 89.06 549 SER B O 1
ATOM 8803 N N . ARG B 1 550 ? -5.461 8.43 15.438 1 93.19 550 ARG B N 1
ATOM 8804 C CA . ARG B 1 550 ? -4.293 8.305 14.578 1 93.19 550 ARG B CA 1
ATOM 8805 C C . ARG B 1 550 ? -3.012 8.227 15.398 1 93.19 550 ARG B C 1
ATOM 8807 O O . ARG B 1 550 ? -3.059 8.055 16.609 1 93.19 550 ARG B O 1
ATOM 8814 N N . ASN B 1 551 ? -1.881 8.414 14.711 1 94.75 551 ASN B N 1
ATOM 8815 C CA . ASN B 1 551 ? -0.596 8.273 15.383 1 94.75 551 ASN B CA 1
ATOM 8816 C C . ASN B 1 551 ? -0.053 9.625 15.844 1 94.75 551 ASN B C 1
ATOM 8818 O O . ASN B 1 551 ? 1.113 9.945 15.602 1 94.75 551 ASN B O 1
ATOM 8822 N N . PHE B 1 552 ? -0.932 10.391 16.516 1 97.44 552 PHE B N 1
ATOM 8823 C CA . PHE B 1 552 ? -0.47 11.648 17.078 1 97.44 552 PHE B CA 1
ATOM 8824 C C . PHE B 1 552 ? 0.376 11.398 18.328 1 97.44 552 PHE B C 1
ATOM 8826 O O . PHE B 1 552 ? 1.335 12.133 18.578 1 97.44 552 PHE B O 1
ATOM 8833 N N . LEU B 1 553 ? -0.147 10.406 19.094 1 96.12 553 LEU B N 1
ATOM 8834 C CA . LEU B 1 553 ? 0.54 9.953 20.297 1 96.12 553 LEU B CA 1
ATOM 8835 C C . LEU B 1 553 ? 1.218 8.602 20.062 1 96.12 553 LEU B C 1
ATOM 8837 O O . LEU B 1 553 ? 0.548 7.57 19.984 1 96.12 553 LEU B O 1
ATOM 8841 N N . LYS B 1 554 ? 2.484 8.586 19.781 1 93.19 554 LYS B N 1
ATOM 8842 C CA . LYS B 1 554 ? 3.219 7.367 19.453 1 93.19 554 LYS B CA 1
ATOM 8843 C C . LYS B 1 554 ? 4.426 7.191 20.375 1 93.19 554 LYS B C 1
ATOM 8845 O O . LYS B 1 554 ? 5.242 8.102 20.516 1 93.19 554 LYS B O 1
ATOM 8850 N N . GLY B 1 555 ? 4.625 6.047 21.031 1 87.06 555 GLY B N 1
ATOM 8851 C CA . GLY B 1 555 ? 5.746 5.793 21.922 1 87.06 555 GLY B CA 1
ATOM 8852 C C . GLY B 1 555 ? 5.832 6.781 23.078 1 87.06 555 GLY B C 1
ATOM 8853 O O . GLY B 1 555 ? 6.922 7.219 23.453 1 87.06 555 GLY B O 1
ATOM 8854 N N . ASP B 1 556 ? 4.809 7.41 23.438 1 92.06 556 ASP B N 1
ATOM 8855 C CA . ASP B 1 556 ? 4.727 8.367 24.531 1 92.06 556 ASP B CA 1
ATOM 8856 C C . ASP B 1 556 ? 5.238 9.742 24.109 1 92.06 556 ASP B C 1
ATOM 8858 O O . ASP B 1 556 ? 5.645 10.547 24.953 1 92.06 556 ASP B O 1
ATOM 8862 N N . ASP B 1 557 ? 5.348 9.898 22.859 1 95.19 557 ASP B N 1
ATOM 8863 C CA . ASP B 1 557 ? 5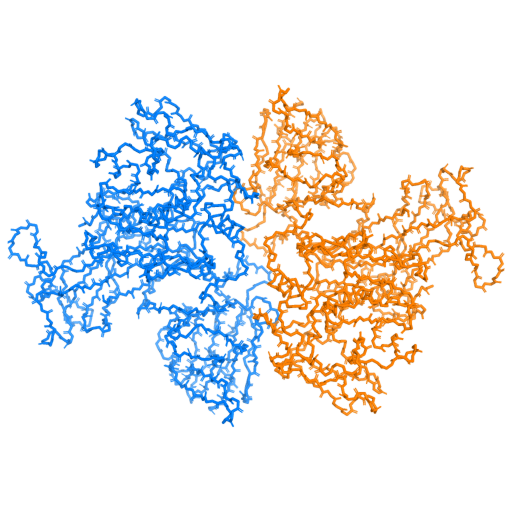.852 11.164 22.328 1 95.19 557 ASP B CA 1
ATOM 8864 C C . ASP B 1 557 ? 4.816 11.82 21.406 1 95.19 557 ASP B C 1
ATOM 8866 O O . ASP B 1 557 ? 3.973 11.141 20.828 1 95.19 557 ASP B O 1
ATOM 8870 N N . ALA B 1 558 ? 4.84 13.102 21.375 1 97.88 558 ALA B N 1
ATOM 8871 C CA . ALA B 1 558 ? 4.121 13.914 20.391 1 97.88 558 ALA B CA 1
ATOM 8872 C C . ALA B 1 558 ? 5.039 14.969 19.781 1 97.88 558 ALA B C 1
ATOM 8874 O O . ALA B 1 558 ? 5.984 15.43 20.422 1 97.88 558 ALA B O 1
ATOM 8875 N N . PHE B 1 559 ? 4.863 15.273 18.531 1 98.38 559 PHE B N 1
ATOM 8876 C CA . PHE B 1 559 ? 5.68 16.25 17.828 1 98.38 559 PHE B CA 1
ATOM 8877 C C . PHE B 1 559 ? 4.812 17.344 17.219 1 98.38 559 PHE B C 1
ATOM 8879 O O . PHE B 1 559 ? 3.836 17.062 16.516 1 98.38 559 PHE B O 1
ATOM 8886 N N . PHE B 1 560 ? 5.148 18.578 17.516 1 98.69 560 PHE B N 1
ATOM 8887 C CA . PHE B 1 560 ? 4.551 19.734 16.859 1 98.69 560 PHE B CA 1
ATOM 8888 C C . PHE B 1 560 ? 5.496 20.297 15.797 1 98.69 560 PHE B C 1
ATOM 8890 O O . PHE B 1 560 ? 6.699 20.406 16.031 1 98.69 560 PHE B O 1
ATOM 8897 N N . LEU B 1 561 ? 4.996 20.547 14.656 1 98.69 561 LEU B N 1
ATOM 8898 C CA . LEU B 1 561 ? 5.719 21.25 13.594 1 98.69 561 LEU B CA 1
ATOM 8899 C C . LEU B 1 561 ? 5.301 22.719 13.531 1 98.69 561 LEU B C 1
ATOM 8901 O O . LEU B 1 561 ? 4.117 23.016 13.352 1 98.69 561 LEU B O 1
ATOM 8905 N N . LEU B 1 562 ? 6.285 23.594 13.625 1 98.62 562 LEU B N 1
ATOM 8906 C CA . LEU B 1 562 ? 5.969 25 13.797 1 98.62 562 LEU B CA 1
ATOM 8907 C C . LEU B 1 562 ? 6.707 25.859 12.773 1 98.62 562 LEU B C 1
ATOM 8909 O O . LEU B 1 562 ? 7.855 25.578 12.43 1 98.62 562 LEU B O 1
ATOM 8913 N N . SER B 1 563 ? 5.984 26.781 12.273 1 97.94 563 SER B N 1
ATOM 8914 C CA . SER B 1 563 ? 6.562 27.781 11.383 1 97.94 563 SER B CA 1
ATOM 8915 C C . SER B 1 563 ? 5.969 29.172 11.648 1 97.94 563 SER B C 1
ATOM 8917 O O . SER B 1 563 ? 4.809 29.281 12.047 1 97.94 563 SER B O 1
ATOM 8919 N N . PHE B 1 564 ? 6.766 30.188 11.523 1 98.06 564 PHE B N 1
ATOM 8920 C CA . PHE B 1 564 ? 6.359 31.578 11.57 1 98.06 564 PHE B CA 1
ATOM 8921 C C . PHE B 1 564 ? 7.039 32.375 10.469 1 98.06 564 PHE B C 1
ATOM 8923 O O . PHE B 1 564 ? 8.211 32.75 10.594 1 98.06 564 PHE B O 1
ATOM 8930 N N . GLU B 1 565 ? 6.285 32.781 9.383 1 94.12 565 GLU B N 1
ATOM 8931 C CA . GLU B 1 565 ? 6.898 33.344 8.188 1 94.12 565 GLU B CA 1
ATOM 8932 C C . GLU B 1 565 ? 5.996 34.406 7.551 1 94.12 565 GLU B C 1
ATOM 8934 O O . GLU B 1 565 ? 4.781 34.375 7.742 1 94.12 565 GLU B O 1
#

Foldseek 3Di:
DLLVFDPDAQQNQLVVLVHDDALRAADDDPVPPVLALDDPVQADALEAEEAEDPQDDPLLVVLLVVLQVLQQAQWSRHYDHDDPDQAHEYEHADSGFHAHAGHPSPRYGYTHQHRPQSFNLSSNQRVLRHRHAAALQQAPCNVVWKDFDQVFAAPPCSSSRHHGDCSRPPLLPFPRDQQASRFQQQCRRGPDPHGRIATPPNLSNRRHNDRLHGAPSSSVVSCSSNVTPDGNWFKDKFFCFDPCRRVKDWDDWPFTKDKDQDDFQWDNFAQACSPVDPPTGIWIFDWLQPDAAFGKIKIKHDWIFGAADKKKKKWKKAAQFDQAKKKWKWKWAQDPPPGTDIDTFDIDGSPDDGHDIDMDITIDGDHGTIMIMIMIGHHHDRTRGGMIIGLITMTRDDAFPDKFKDFLLVVCLVPPDAQDKDKTDWDAAPLGWIKIKIWRSQFHPVDGQAIWMWIKTKDDDCQVVADPLHDWKKKKKWWWQPNSYPSNTSIFIDIDIDHRPDADPVRPDRQSGHQVVAFDWDADPVRDIITIGDIDTHRHRDGNSRCPVGRCQGPSMIMIRIHID/DLLVFDPDAQQNQLVVLVHDDALRAADDDPVPPVLALDDPVQADALEAEEAEDPQDDPLLVVLLVVLQVLQQAQWSRHYDHDDPDQAHEYEHADSGFHAHAGHPSPRYGYTHQHRPQSFNLSSNQRVLRHRHAAALQQAPCNVVWKDFDQVFAAPPCSSSRHHGDCSRPPLLPFPRDQQASRFQQQQRRGPDPHGRIATPPNLSNRRHNDRLHGAPSSSVVSCSSNVTPDGNWFKDKFFCFDPCRRVKDWDDWPFTKDKDQDDFQWDNFAQACSPVDPPTGIWIFDWLQPDAAFGKIKIKHDWIFGAADKKKKKWKKAAQFDQAKKKWKWKWAQDPPPGTDIDTFDIDGSPDDGHDIDMDITIDGDHGTIMIMIMIGHHHDRTRGGMIIGLITMTRDDAFPDKFKDFLLVVCLVPPDAQDKDKTDWDAAPVGWIKIKIWRSQFHPVDGQAIWMWIKTKDDDCQVVADPLHDWKKKKKWWWQPNSYPSNTSIFIDIDIDHRPDADPVRPDRQSGHQVVAFDWAADPVRDIITIGDIDTHRHRDGNSRCPVGRQQGPSMIMIRIHID

InterPro domains:
  IPR000998 MAM domain [PF00629] (238-400)
  IPR000998 MAM domain [PR00020] (283-299)
  IPR000998 MAM domain [PR00020] (311-322)
  IPR000998 MAM domain [PR00020] (362-376)
  IPR000998 MAM domain [PR00020] (382-395)
  IPR000998 MAM domain [PS00740] (281-321)
  IPR000998 MAM domain [PS50060] (236-401)
  IPR000998 MAM domain [SM00137] (233-401)
  IPR000998 MAM domain [cd06263] (238-399)
  IPR001506 Peptidase M12A [PF01400] (40-227)
  IPR001506 Peptidase M12A [PR00480] (64-82)
  IPR001506 Peptidase M12A [PR00480] (117-135)
  IPR001506 Peptidase M12A [PR00480] (136-153)
  IPR001506 Peptidase M12A [PR00480] (175-190)
  IPR001506 Peptidase M12A [PR00480] (214-227)
  IPR001506 Peptidase M12A [PS51864] (35-229)
  IPR002083 MATH/TRAF domain [PF22486] (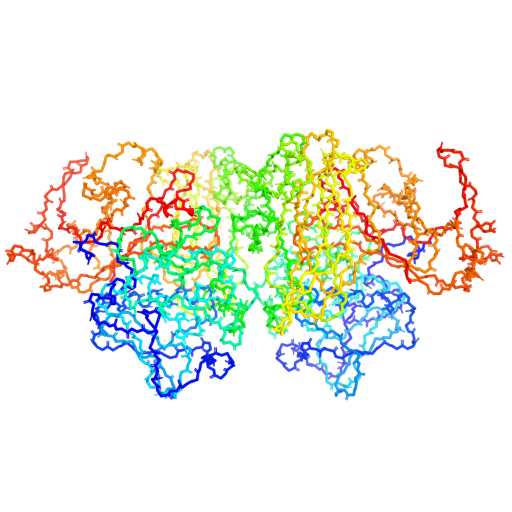402-561)
  IPR002083 MATH/TRAF domain [PS50144] (399-564)
  IPR002083 MATH/TRAF domain [SM00061] (401-547)
  IPR006026 Peptidase, metallopeptidase [SM00235] (40-180)

Organism: Tetraodon nigroviridis (NCBI:txid99883)

pLDDT: mean 92.77, std 8.98, range [39.84, 98.88]

Secondary structure (DSSP, 8-state):
-TTTT----HHHHHHHHT---BTTTB---TT-------SGGGPPPSEEEEEE-TTS-HHHHHHHHHHHHHHHHHSS-EEEE-SS-SSEEEEE--SSEEE-SS----SEEEEEE-TT--SHHHHHHHHHHHTTPPPGGGSTTGGGTEEE-GGGBPTT-GGGG----TTT---TTPPP-TT-TTSPPTTTTBSSSS-SEEESSGGGTTTTT--SS--HHHHHHHHHHTT-SS-SSEEEEE---STTGGG-EEEEESS--EEES--TTS-SS-SSSTT-BTT---EEEEESSSPPTT-EEEEE---B-PPSS-EEEEEEEEE-S-TT-EEEEEEEE--TTT--EEEEEEEEES-SS-SSEEEEEEEE---SSEEEEEEEE--SS--SSEEEEEEEEEESSPPPSEEEEEESHHHHHHHPPTTPPEEPPPEE-TTS-EEEEEEETT--TTSTTEEEEEEEEE--TTGGGS-SS--S-EEEEEE----SSGGG---EEEEEE--TT-B-TTSSSBTTS-HHHHSEEEE-TTS-EEEEEEEEEEEEEEEHHHHTTTTTSBTTEEEEEEEE-/-TTTT----HHHHHHHHT---BTTTB---TT-------SGGGPPPSEEEEEE-TTS-HHHHHHHHHHHHHHHHHSS-EEEE-SS-SSEEEEE--SSEEE-SS----SEEEEEE-TT--SHHHHHHHHHHHTTPPPGGGSTTGGGTEEE-GGGBPTT-GGGG----TTT---TTPPP-TT-TTSPPTTTTBSSSS-SEEESSGGGTTTTT--SS--HHHHHHHHHHTT-SS-SSEEEEE---STTGGG-EE-SSSS--EEES--TTS-SS-SSSTT-BTT---EEEEESSSPPTT-EEEEEPPPB-PPSS-EEEEEEEEE-S-TT-EEEEEEEE--TTT--EEEEEEEEES-SS-SSEEEEEEEE---SSEEEEEEEE--SS--SSEEEEEEEEEESSPPPSEEEEEESHHHHHHHPPTTPPEEPPPEE-TTS-EEEEEEETT--TTSTTEEEEEEEEE--TTGGGS-SS--S-EEEEEE----SSGGG---EEEEEE--TT-B-TTSSSBTTS-HHHHSEEEE-TTS-EEEEEEEEEEEEEEEHHHHTTTTTSBTTEEEEEEEE-